Protein 7L27 (pdb70)

GO terms:
  GO:0030284 nuclear estrogen receptor activity (F, IDA)
  GO:0097190 apoptotic signaling pathway (P, IMP)
  GO:0099130 estrogen binding (F, IDA)
  GO:0005829 cytosol (C, IDA)
  GO:0004114 3',5'-cyclic-nucleotide phosphodiesterase activity (F, IDA)
  GO:0004115 3',5'-cyclic-AMP phosphodiesterase activity (F, IDA)
  GO:0004119 3',5'-cGMP-inhibited cyclic-nucleotide phosphodiesterase activity (F, IDA)
  GO:0060700 regulation of ribonuclease activity (P, IDA)
  GO:0047555 3',5'-cyclic-GMP phosphodiesterase activity (F, IDA)
  GO:0004114 3',5'-cyclic-nucleotide phosphodiesterase activity (F, EXP)
  GO:0004115 3',5'-cyclic-AMP phosphodiesterase activity (F, EXP)
  GO:0060700 regulation of ribonuclease activity (P, IMP)
  GO:0005515 protein binding (F, IPI)
  GO:0004119 3',5'-cGMP-inhibited cyclic-nucleotide phosphodiesterase activity (F, TAS)
  GO:0006629 lipid metabolic process (P, TAS)
  GO:0005829 cytosol (C, TAS)
  GO:0004115 3',5'-cyclic-AMP phosphodiesterase activity (F, TAS)
  GO:0007186 G protein-coupled receptor signaling pathway (P, TAS)
  GO:0071560 cellular response to transforming growth factor beta stimulus (P, IEP)
  GO:0071321 cellular response to cGMP (P, IDA)

B-factor: mean 39.21, std 15.01, range [15.71, 146.18]

Foldseek 3Di:
DQQFQDDPNADPQCVVLLVQLLDLQRVLVVVCVVCDPVVQQSQLNNLVSLCVQFVVCVVQVFDSRLSSSLLSSQQNQADPALALHQSLLSQLLSQLSNLQAFWFFQDQFAVQFTHGPPHDDPDRRTDGNSRLAGPLLSVLLNVLSNQLQGNPPLADLVLCCVVVPVQCVVVVSQLSRLVCSLVVSVCSCPVDPSNCRNVRQDPVSVVVSSVLSSLQSSLQPCVCQVVLLVVQLVQQPDDPHQDSVDPVSSSSLSNLSSNCSSVLLLLHAPVSNVSSLVSSQSSLLVVQVVCVVVVHHRDPQRHPVDHDSLVVVLCCLVPGNVSSVVSCVSSSSARFDPPVPTGGSRVVSNVVSNVVSVVVVVD/DAQFQDDPNADPPCVVLLVQLLDLQRVLVVVCVSCDPPVQCSQLNLLVSLCVQFVVCVVQVFDSRLSSSLLSRQQVQADPALALHQSLLSQLLSQLSNLQAFWFFPDDADPAAFTHGPPHNGTDGNSSLAHPLLSVLLNVLSNQLQGNPPLADLVLCCVVVPVQCVVVVSQLSRLVCSLVVSVCSCPVDPSNCRNVRQDPVSVVVSSVLSSLQSSLQPCVCQVVLLVVQLCQQPDVPHQDSVDPVSSSSLSNLSSNCSSVLLLLHAPVSNVSSLVSSQSSLLVVQVVCVVVVHHRPPQSHPVDHDSLVVLLCCLVPGNVSSCVSCVSSSSARFDVPVDTGGSRVVSNVVSNVVSVVVVVVVD/DQFQDDPNADPQCVVLLVQLLDLQRVLVVVCVSCDPPVQCLQLNNLVSLCVQFVVCVVQVFDSRLSSGLLSVQQNQADPALALHQSLLSQLLSQLSNLQAFWFAQDDQDADAFTHGPVDDDVDPRTDGNSSLYHPLLSVLLSVLSSQLQGNPPLADLVLCCVVVPPQCVVVVSQLSRLVCSLVVSVCSCPVDPSNCRNVRQDPVSVVVSSVLSSLQSSLQPCVCQVVLLVVQLCQCPPPDHQDSVDPVSSSSVSNLSSNCSSVLLLLHAPVSNVSSLVSNQSSLLVVQVVCVVVVHHRDPQRHPVDHDSLVVVLCCLVPGNVSSVVSCVSSSSARWDDPVVVDTGGSRVVSNVVSNVVSVVVVVVD/DAQFFPPVLEDPVCVVLLVQLLDLQRPLVVVCVVCDVPNLCLQLNLLVSLCVQFVVCVLQVFDSRLSSSLLSSQQVQADPALALHQSLLSQLLSQLSNLQAFWFFQDAADDCLPPSQFTHGPVNPDPDNRTDGNSSQAGPLLSVLLNVLSSQLQGNPPLADLVLCCVVVPPQCVVVVSQLSRLVCSLVVSVCSCPVDPSNCRNVRQDPVSVVVSSVLSSLQSSLQPCVCQVVLLVVQLVQCPVPVHQDSVDPVSSSSLSNLSSNCSSVLLLLHAPVSNVSSLVSSQSSLLVVQVVCVVVVHHRPPQRHPVDHDSLVVLLCCLVPGNVSSVVSCVSSSSARFDPPVPTGGSRVVSNVVSNVVSVVVVVVVD

Organism: Homo sapiens (NCBI:txid9606)

Radius of gyration: 49.19 Å; Cα contacts (8 Å, |Δi|>4): 2222; chains: 4; bounding box: 60×68×159 Å

Structure (mmCIF, N/CA/C/O backbone):
data_7L27
#
_entry.id   7L27
#
_cell.length_a   82.370
_cell.length_b   58.790
_cell.length_c   157.660
_cell.angle_alpha   90.000
_cell.angle_beta   90.690
_cell.angle_gamma   90.000
#
_symmetry.space_group_name_H-M   'P 1 21 1'
#
loop_
_entity.id
_entity.type
_entity.pdbx_description
1 polymer "cGMP-inhibited 3',5'-cyclic phosphodiesterase A"
2 non-polymer 'MANGANESE (II) ION'
3 non-polymer 'MAGNESIUM ION'
4 non-polymer 'ACETATE ION'
5 non-polymer 'CALCIUM ION'
6 water water
#
loop_
_atom_site.group_PDB
_atom_site.id
_atom_site.type_symbol
_atom_site.label_atom_id
_atom_site.label_alt_id
_atom_site.label_comp_id
_atom_site.label_asym_id
_atom_site.label_entity_id
_atom_site.label_seq_id
_atom_site.pdbx_PDB_ins_code
_atom_site.Cartn_x
_atom_site.Cartn_y
_atom_site.Cartn_z
_atom_site.occupancy
_atom_site.B_iso_or_equiv
_atom_site.auth_seq_id
_atom_site.auth_comp_id
_atom_site.auth_asym_id
_atom_site.auth_atom_id
_atom_site.pdbx_PDB_model_num
ATOM 1 N N . LYS A 1 2 ? -51.741 -5.987 32.890 1.00 71.34 669 LYS A N 1
ATOM 2 C CA . LYS A 1 2 ? -50.701 -6.638 32.031 1.00 71.48 669 LYS A CA 1
ATOM 3 C C . LYS A 1 2 ? -49.266 -6.397 32.498 1.00 62.37 669 LYS A C 1
ATOM 4 O O . LYS A 1 2 ? -48.522 -7.349 32.711 1.00 65.93 669 LYS A O 1
ATOM 10 N N . PRO A 1 3 ? -48.826 -5.134 32.712 1.00 55.29 670 PRO A N 1
ATOM 11 C CA . PRO A 1 3 ? -47.529 -4.893 33.351 1.00 51.65 670 PRO A CA 1
ATOM 12 C C . PRO A 1 3 ? -47.517 -5.343 34.833 1.00 45.48 670 PRO A C 1
ATOM 13 O O . PRO A 1 3 ? -48.503 -5.209 35.539 1.00 43.21 670 PRO A O 1
ATOM 17 N N . ILE A 1 4 ? -46.383 -5.883 35.278 1.00 43.07 671 ILE A N 1
ATOM 18 C CA . ILE A 1 4 ? -46.120 -6.087 36.688 1.00 42.44 671 ILE A CA 1
ATOM 19 C C . ILE A 1 4 ? -45.817 -4.702 37.231 1.00 41.95 671 ILE A C 1
ATOM 20 O O . ILE A 1 4 ? -44.936 -4.025 36.718 1.00 45.83 671 ILE A O 1
ATOM 25 N N . LEU A 1 5 ? -46.567 -4.275 38.248 1.00 42.11 672 LEU A N 1
ATOM 26 C CA . LEU A 1 5 ? -46.357 -2.998 38.915 1.00 44.01 672 LEU A CA 1
ATOM 27 C C . LEU A 1 5 ? -45.876 -3.253 40.338 1.00 42.69 672 LEU A C 1
ATOM 28 O O . LEU A 1 5 ? -46.216 -4.280 40.935 1.00 41.35 672 LEU A O 1
ATOM 33 N N . ALA A 1 6 ? -45.109 -2.299 40.874 1.00 40.34 673 ALA A N 1
ATOM 34 C CA . ALA A 1 6 ? -44.628 -2.335 42.246 1.00 40.64 673 ALA A CA 1
ATOM 35 C C . ALA A 1 6 ? -45.798 -2.340 43.221 1.00 45.27 673 ALA A C 1
ATOM 36 O O . ALA A 1 6 ? -46.726 -1.563 43.052 1.00 49.64 673 ALA A O 1
ATOM 38 N N . PRO A 1 7 ? -45.805 -3.214 44.255 1.00 49.15 674 PRO A N 1
ATOM 39 C CA . PRO A 1 7 ? -46.887 -3.224 45.240 1.00 55.58 674 PRO A CA 1
ATOM 40 C C . PRO A 1 7 ? -47.008 -1.994 46.119 1.00 64.11 674 PRO A C 1
ATOM 41 O O . PRO A 1 7 ? -45.999 -1.251 46.234 1.00 59.14 674 PRO A O 1
ATOM 45 N N . GLU A 1 8 ? -48.254 -1.812 46.622 1.00 71.39 675 GLU A N 1
ATOM 46 C CA . GLU A 1 8 ? -48.765 -1.102 47.843 1.00 78.66 675 GLU A CA 1
ATOM 47 C C . GLU A 1 8 ? -48.165 0.283 48.120 1.00 75.76 675 GLU A C 1
ATOM 48 O O . GLU A 1 8 ? -48.081 1.089 47.192 1.00 81.38 675 GLU A O 1
ATOM 54 N N . PRO A 1 9 ? -47.786 0.649 49.378 1.00 65.02 676 PRO A N 1
ATOM 55 C CA . PRO A 1 9 ? -46.750 1.667 49.570 1.00 60.51 676 PRO A CA 1
ATOM 56 C C . PRO A 1 9 ? -45.465 1.115 48.952 1.00 52.04 676 PRO A C 1
ATOM 57 O O . PRO A 1 9 ? -45.103 -0.038 49.219 1.00 52.10 676 PRO A O 1
ATOM 61 N N . LEU A 1 10 ? -44.813 1.929 48.122 1.00 49.35 677 LEU A N 1
ATOM 62 C CA . LEU A 1 10 ? -43.648 1.510 47.362 1.00 44.25 677 LEU A CA 1
ATOM 63 C C . LEU A 1 10 ? -42.518 1.008 48.270 1.00 43.68 677 LEU A C 1
ATOM 64 O O . LEU A 1 10 ? -41.876 -0.005 47.964 1.00 41.93 677 LEU A O 1
ATOM 69 N N . VAL A 1 11 ? -42.297 1.724 49.385 1.00 43.97 678 VAL A N 1
ATOM 70 C CA . VAL A 1 11 ? -41.242 1.388 50.327 1.00 43.87 678 VAL A CA 1
ATOM 71 C C . VAL A 1 11 ? -41.847 0.677 51.535 1.00 46.51 678 VAL A C 1
ATOM 72 O O . VAL A 1 11 ? -42.718 1.226 52.185 1.00 46.33 678 VAL A O 1
ATOM 76 N N . MET A 1 12 ? -41.382 -0.537 51.839 1.00 45.81 679 MET A N 1
ATOM 77 C CA . MET A 1 12 ? -41.820 -1.259 53.047 1.00 50.22 679 MET A CA 1
ATOM 78 C C . MET A 1 12 ? -41.206 -0.617 54.311 1.00 50.32 679 MET A C 1
ATOM 79 O O . MET A 1 12 ? -40.015 -0.483 54.412 1.00 48.73 679 MET A O 1
ATOM 84 N N . ASP A 1 13 ? -42.043 -0.192 55.257 1.00 58.11 680 ASP A N 1
ATOM 85 C CA . ASP A 1 13 ? -41.570 0.596 56.410 1.00 62.72 680 ASP A CA 1
ATOM 86 C C . ASP A 1 13 ? -41.031 -0.249 57.573 1.00 64.60 680 ASP A C 1
ATOM 87 O O . ASP A 1 13 ? -40.395 0.276 58.474 1.00 61.59 680 ASP A O 1
ATOM 92 N N . ASN A 1 14 ? -41.301 -1.557 57.540 1.00 62.24 681 ASN A N 1
ATOM 93 C CA . ASN A 1 14 ? -40.991 -2.468 58.650 1.00 64.29 681 ASN A CA 1
ATOM 94 C C . ASN A 1 14 ? -39.567 -3.067 58.592 1.00 63.59 681 ASN A C 1
ATOM 95 O O . ASN A 1 14 ? -39.230 -3.947 59.378 1.00 62.53 681 ASN A O 1
ATOM 100 N N . LEU A 1 15 ? -38.763 -2.626 57.616 1.00 58.78 682 LEU A N 1
ATOM 101 C CA . LEU A 1 15 ? -37.460 -3.225 57.365 1.00 53.62 682 LEU A CA 1
ATOM 102 C C . LEU A 1 15 ? -36.288 -2.361 57.857 1.00 52.18 682 LEU A C 1
ATOM 103 O O . LEU A 1 15 ? -35.127 -2.688 57.602 1.00 48.67 682 LEU A O 1
ATOM 108 N N . ASP A 1 16 ? -36.593 -1.264 58.561 1.00 51.92 683 ASP A N 1
ATOM 109 C CA . ASP A 1 16 ? -35.592 -0.213 58.843 1.00 54.34 683 ASP A CA 1
ATOM 110 C C . ASP A 1 16 ? -34.343 -0.695 59.614 1.00 51.46 683 ASP A C 1
ATOM 111 O O . ASP A 1 16 ? -33.219 -0.295 59.287 1.00 52.47 683 ASP A O 1
ATOM 116 N N . SER A 1 17 ? -34.545 -1.548 60.623 1.00 49.54 684 SER A N 1
ATOM 117 C CA . SER A 1 17 ? -33.439 -2.005 61.468 1.00 50.15 684 SER A CA 1
ATOM 118 C C . SER A 1 17 ? -32.498 -2.939 60.735 1.00 48.26 684 SER A C 1
ATOM 119 O O . SER A 1 17 ? -31.303 -2.924 61.012 1.00 47.48 684 SER A O 1
ATOM 122 N N . ILE A 1 18 ? -33.030 -3.739 59.796 1.00 46.30 685 ILE A N 1
ATOM 123 C CA . ILE A 1 18 ? -32.187 -4.612 59.002 1.00 44.66 685 ILE A CA 1
ATOM 124 C C . ILE A 1 18 ? -31.517 -3.803 57.877 1.00 43.20 685 ILE A C 1
ATOM 125 O O . ILE A 1 18 ? -30.336 -4.017 57.582 1.00 37.99 685 ILE A O 1
ATOM 130 N N . MET A 1 19 ? -32.268 -2.878 57.248 1.00 42.20 686 MET A N 1
ATOM 131 C CA . MET A 1 19 ? -31.713 -2.065 56.164 1.00 40.36 686 MET A CA 1
ATOM 132 C C . MET A 1 19 ? -30.575 -1.151 56.609 1.00 43.31 686 MET A C 1
ATOM 133 O O . MET A 1 19 ? -29.657 -0.899 55.823 1.00 45.76 686 MET A O 1
ATOM 138 N N . GLU A 1 20 ? -30.606 -0.702 57.874 1.00 45.71 687 GLU A N 1
ATOM 139 C CA . GLU A 1 20 ? -29.527 0.138 58.379 1.00 51.25 687 GLU A CA 1
ATOM 140 C C . GLU A 1 20 ? -28.158 -0.569 58.333 1.00 50.79 687 GLU A C 1
ATOM 141 O O . GLU A 1 20 ? -27.107 0.079 58.358 1.00 59.89 687 GLU A O 1
ATOM 147 N N . GLN A 1 21 ? -28.197 -1.907 58.323 1.00 46.19 688 GLN A N 1
ATOM 148 C CA . GLN A 1 21 ? -27.005 -2.745 58.345 1.00 44.72 688 GLN A CA 1
ATOM 149 C C . GLN A 1 21 ? -26.428 -3.052 56.976 1.00 44.92 688 GLN A C 1
ATOM 150 O O . GLN A 1 21 ? -25.460 -3.828 56.856 1.00 42.84 688 GLN A O 1
ATOM 156 N N . LEU A 1 22 ? -26.988 -2.417 55.934 1.00 41.88 689 LEU A N 1
ATOM 157 C CA . LEU A 1 22 ? -26.440 -2.539 54.594 1.00 39.95 689 LEU A CA 1
ATOM 158 C C . LEU A 1 22 ? -24.954 -2.129 54.531 1.00 39.33 689 LEU A C 1
ATOM 159 O O . LEU A 1 22 ? -24.209 -2.684 53.742 1.00 37.32 689 LEU A O 1
ATOM 164 N N . ASN A 1 23 ? -24.517 -1.205 55.408 1.00 43.02 690 ASN A N 1
ATOM 165 C CA . ASN A 1 23 ? -23.132 -0.759 55.331 1.00 47.14 690 ASN A CA 1
ATOM 166 C C . ASN A 1 23 ? -22.100 -1.693 55.990 1.00 44.83 690 ASN A C 1
ATOM 167 O O . ASN A 1 23 ? -21.062 -1.222 56.402 1.00 54.28 690 ASN A O 1
ATOM 172 N N . THR A 1 24 ? -22.428 -2.996 56.120 1.00 39.08 691 THR A N 1
ATOM 173 C CA . THR A 1 24 ? -21.489 -3.971 56.606 1.00 39.10 691 THR A CA 1
ATOM 174 C C . THR A 1 24 ? -21.272 -5.002 55.499 1.00 34.46 691 THR A C 1
AT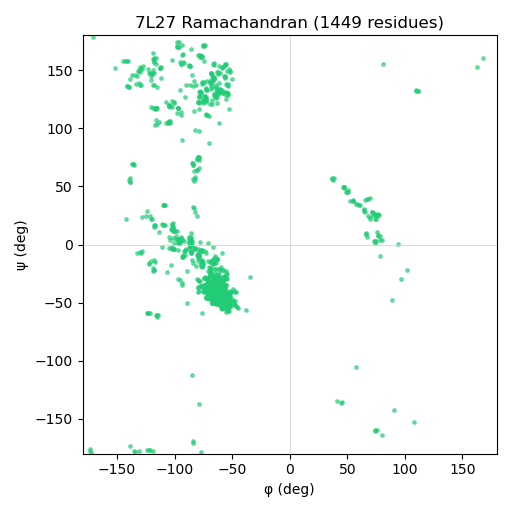OM 175 O O . THR A 1 24 ? -22.173 -5.218 54.680 1.00 32.93 691 THR A O 1
ATOM 179 N N . TRP A 1 25 ? -20.075 -5.591 55.455 1.00 32.99 692 TRP A N 1
ATOM 180 C CA . TRP A 1 25 ? -19.763 -6.577 54.418 1.00 31.12 692 TRP A CA 1
ATOM 181 C C . TRP A 1 25 ? -20.622 -7.825 54.584 1.00 30.40 692 TRP A C 1
ATOM 182 O O . TRP A 1 25 ? -21.263 -8.288 53.630 1.00 30.71 692 TRP A O 1
ATOM 193 N N . ASN A 1 26 ? -20.654 -8.360 55.811 1.00 30.81 693 ASN A N 1
ATOM 194 C CA . ASN A 1 26 ? -21.498 -9.508 56.123 1.00 31.71 693 ASN A CA 1
ATOM 195 C C . ASN A 1 26 ? -22.944 -9.122 56.419 1.00 32.29 693 ASN A C 1
ATOM 196 O O . ASN A 1 26 ? -23.491 -9.452 57.464 1.00 33.07 693 ASN A O 1
ATOM 201 N N . PHE A 1 27 ? -23.571 -8.435 55.458 1.00 32.84 694 PHE A N 1
ATOM 202 C CA . PHE A 1 27 ? -24.958 -8.040 55.606 1.00 33.85 694 PHE A CA 1
ATOM 203 C C . PHE A 1 27 ? -25.791 -9.301 55.819 1.00 33.89 694 PHE A C 1
ATOM 204 O O . PHE A 1 27 ? -25.631 -10.262 55.072 1.00 33.29 694 PHE A O 1
ATOM 212 N N . PRO A 1 28 ? -26.677 -9.356 56.839 1.00 36.50 695 PRO A N 1
ATOM 213 C CA . PRO A 1 28 ? -27.477 -10.554 57.094 1.00 39.08 695 PRO A CA 1
ATOM 214 C C . PRO A 1 28 ? -28.665 -10.672 56.146 1.00 36.34 695 PRO A C 1
ATOM 215 O O . PRO A 1 28 ? -29.857 -10.466 56.484 1.00 35.89 695 PRO A O 1
ATOM 219 N N . ILE A 1 29 ? -28.328 -11.042 54.912 1.00 34.00 696 ILE A N 1
ATOM 220 C CA . ILE A 1 29 ? -29.297 -11.093 53.853 1.00 35.58 696 ILE A CA 1
ATOM 221 C C . ILE A 1 29 ? -30.403 -12.120 54.090 1.00 35.80 696 ILE A C 1
ATOM 222 O O . ILE A 1 29 ? -31.542 -11.900 53.706 1.00 36.95 696 ILE A O 1
ATOM 227 N N . PHE A 1 30 ? -30.067 -13.240 54.736 1.00 36.77 697 PHE A N 1
ATOM 228 C CA . PHE A 1 30 ? -31.061 -14.279 55.008 1.00 38.85 697 PHE A CA 1
ATOM 229 C C . PHE A 1 30 ? -32.041 -13.913 56.103 1.00 42.17 697 PHE A C 1
ATOM 230 O O . PHE A 1 30 ? -33.178 -14.390 56.075 1.00 42.64 697 PHE A O 1
ATOM 238 N N . ASP A 1 31 ? -31.613 -13.057 57.038 1.00 43.47 698 ASP A N 1
ATOM 239 C CA . ASP A 1 31 ? -32.523 -12.418 57.997 1.00 45.58 698 ASP A CA 1
ATOM 240 C C . ASP A 1 31 ? -33.512 -11.496 57.249 1.00 44.49 698 ASP A C 1
ATOM 241 O O . ASP A 1 31 ? -34.699 -11.479 57.572 1.00 45.05 698 ASP A O 1
ATOM 246 N N . LEU A 1 32 ? -33.009 -10.742 56.258 1.00 40.12 699 LEU A N 1
ATOM 247 C CA . LEU A 1 32 ? -33.872 -9.894 55.445 1.00 40.64 699 LEU A CA 1
ATOM 248 C C . LEU A 1 32 ? -34.912 -10.723 54.698 1.00 41.40 699 LEU A C 1
ATOM 249 O O . LEU A 1 32 ? -36.102 -10.366 54.661 1.00 43.89 699 LEU A O 1
ATOM 254 N N . VAL A 1 33 ? -34.472 -11.859 54.142 1.00 40.43 700 VAL A N 1
ATOM 255 C CA . VAL A 1 33 ? -35.375 -12.808 53.476 1.00 40.96 700 VAL A CA 1
ATOM 256 C C . VAL A 1 33 ? -36.504 -13.259 54.414 1.00 44.30 700 VAL A C 1
ATOM 257 O O . VAL A 1 33 ? -37.677 -13.234 54.050 1.00 45.68 700 VAL A O 1
ATOM 261 N N . GLU A 1 34 ? -36.141 -13.640 55.639 1.00 47.25 701 GLU A N 1
ATOM 262 C CA . GLU A 1 34 ? -37.133 -14.121 56.602 1.00 53.49 701 GLU A CA 1
ATOM 263 C C . GLU A 1 34 ? -38.077 -13.011 57.044 1.00 53.72 701 GLU A C 1
ATOM 264 O O . GLU A 1 34 ? -39.248 -13.256 57.284 1.00 58.15 701 GLU A O 1
ATOM 270 N N . ASN A 1 35 ? -37.551 -11.791 57.142 1.00 51.40 702 ASN A N 1
ATOM 271 C CA . ASN A 1 35 ? -38.308 -10.616 57.571 1.00 55.26 702 ASN A CA 1
ATOM 272 C C . ASN A 1 35 ? -39.318 -10.183 56.510 1.00 54.66 702 ASN A C 1
ATOM 273 O O . ASN A 1 35 ? -40.429 -9.812 56.833 1.00 53.00 702 ASN A O 1
ATOM 278 N N . ILE A 1 36 ? -38.922 -10.235 55.231 1.00 52.10 703 ILE A N 1
ATOM 279 C CA . ILE A 1 36 ? -39.807 -9.905 54.112 1.00 55.62 703 ILE A CA 1
ATOM 280 C C . ILE A 1 36 ? -40.781 -11.055 53.802 1.00 59.26 703 ILE A C 1
ATOM 281 O O . ILE A 1 36 ? -41.923 -10.829 53.395 1.00 60.40 703 ILE A O 1
ATOM 286 N N . GLY A 1 37 ? -40.297 -12.293 53.965 1.00 64.22 704 GLY A N 1
ATOM 287 C CA . GLY A 1 37 ? -40.993 -13.513 53.573 1.00 66.97 704 GLY A CA 1
ATOM 288 C C . GLY A 1 37 ? -40.311 -14.154 52.367 1.00 70.65 704 GLY A C 1
ATOM 289 O O . GLY A 1 37 ? -40.007 -13.477 51.382 1.00 67.39 704 GLY A O 1
ATOM 290 N N . ARG A 1 38 ? -40.073 -15.473 52.441 1.00 76.19 705 ARG A N 1
ATOM 291 C CA . ARG A 1 38 ? -39.502 -16.233 51.328 1.00 79.76 705 ARG A CA 1
ATOM 292 C C . ARG A 1 38 ? -40.527 -16.264 50.178 1.00 82.21 705 ARG A C 1
ATOM 293 O O . ARG A 1 38 ? -41.689 -16.663 50.355 1.00 88.27 705 ARG A O 1
ATOM 301 N N . LYS A 1 39 ? -40.083 -15.803 49.008 1.00 74.29 706 LYS A N 1
ATOM 302 C CA . LYS A 1 39 ? -40.908 -15.715 47.803 1.00 74.26 706 LYS A CA 1
ATOM 303 C C . LYS A 1 39 ? -41.981 -14.635 47.911 1.00 68.06 706 LYS A C 1
ATOM 304 O O . LYS A 1 39 ? -42.954 -14.645 47.164 1.00 72.30 706 LYS A O 1
ATOM 310 N N . CYS A 1 40 ? -41.767 -13.658 48.799 1.00 63.27 707 CYS A N 1
ATOM 311 C CA . CYS A 1 40 ? -42.526 -12.410 48.774 1.00 64.24 707 CYS A CA 1
ATOM 312 C C . CYS A 1 40 ? -42.303 -11.692 47.429 1.00 53.34 707 CYS A C 1
ATOM 313 O O . CYS A 1 40 ? -43.173 -10.999 46.932 1.00 49.98 707 CYS A O 1
ATOM 316 N N . GLY A 1 41 ? -41.111 -11.882 46.862 1.00 46.44 708 GLY A N 1
ATOM 317 C CA . GLY A 1 41 ? -40.702 -11.242 45.645 1.00 40.98 708 GLY A CA 1
ATOM 318 C C . GLY A 1 41 ? -40.492 -9.748 45.721 1.00 38.63 708 GLY A C 1
ATOM 319 O O . GLY A 1 41 ? -40.857 -9.046 44.795 1.00 39.91 708 GLY A O 1
ATOM 320 N N . ARG A 1 42 ? -39.915 -9.259 46.818 1.00 39.71 709 ARG A N 1
ATOM 321 C CA . ARG A 1 42 ? -39.691 -7.806 47.012 1.00 37.57 709 ARG A CA 1
ATOM 322 C C . ARG A 1 42 ? -38.276 -7.399 47.434 1.00 35.88 709 ARG A C 1
ATOM 323 O O . ARG A 1 42 ? -37.955 -6.210 47.484 1.00 36.59 709 ARG A O 1
ATOM 331 N N . ILE A 1 43 ? -37.423 -8.391 47.710 1.00 35.02 710 ILE A N 1
ATOM 332 C CA . ILE A 1 43 ? -36.128 -8.116 48.329 1.00 34.59 710 ILE A CA 1
ATOM 333 C C . ILE A 1 43 ? -35.229 -7.243 47.461 1.00 32.00 710 ILE A C 1
ATOM 334 O O . ILE A 1 43 ? -34.591 -6.312 47.955 1.00 32.14 710 ILE A O 1
ATOM 339 N N . LEU A 1 44 ? -35.202 -7.527 46.147 1.00 30.21 711 LEU A N 1
ATOM 340 C CA . LEU A 1 44 ? -34.317 -6.809 45.234 1.00 28.34 711 LEU A CA 1
ATOM 341 C C . LEU A 1 44 ? -34.747 -5.351 45.067 1.00 29.19 711 LEU A C 1
ATOM 342 O O . LEU A 1 44 ? -33.905 -4.432 45.114 1.00 29.05 711 LEU A O 1
ATOM 347 N N . SER A 1 45 ? -36.055 -5.124 44.897 1.00 30.26 712 SER A N 1
ATOM 348 C CA . SER A 1 45 ? -36.553 -3.780 44.726 1.00 32.02 712 SER A CA 1
ATOM 349 C C . SER A 1 45 ? -36.379 -2.944 46.012 1.00 32.92 712 SER A C 1
ATOM 350 O O . SER A 1 45 ? -36.042 -1.753 45.955 1.00 32.19 712 SER A O 1
ATOM 353 N N . GLN A 1 46 ? -36.599 -3.568 47.177 1.00 31.32 713 GLN A N 1
ATOM 354 C CA . GLN A 1 46 ? -36.470 -2.848 48.437 1.00 33.40 713 GLN A CA 1
ATOM 355 C C . GLN A 1 46 ? -35.016 -2.435 48.729 1.00 31.49 713 GLN A C 1
ATOM 356 O O . GLN A 1 46 ? -34.752 -1.313 49.161 1.00 34.67 713 GLN A O 1
ATOM 362 N N . VAL A 1 47 ? -34.071 -3.350 48.505 1.00 29.43 714 VAL A N 1
ATOM 363 C CA . VAL A 1 47 ? -32.671 -3.044 48.671 1.00 30.93 714 VAL A CA 1
ATOM 364 C C . VAL A 1 47 ? -32.196 -2.010 47.649 1.00 30.59 714 VAL A C 1
ATOM 365 O O . VAL A 1 47 ? -31.495 -1.060 47.997 1.00 30.80 714 VAL A O 1
ATOM 369 N N . SER A 1 48 ? -32.606 -2.188 46.387 1.00 29.84 715 SER A N 1
ATOM 370 C CA . SER A 1 48 ? -32.228 -1.260 45.317 1.00 29.70 715 SER A CA 1
ATOM 371 C C . SER A 1 48 ? -32.645 0.171 45.649 1.00 31.82 715 SER A C 1
ATOM 372 O O . SER A 1 48 ? -31.875 1.118 45.478 1.00 32.19 715 SER A O 1
ATOM 375 N N . TYR A 1 49 ? -33.868 0.337 46.154 1.00 32.82 716 TYR A N 1
ATOM 376 C CA . TYR A 1 49 ? -34.333 1.648 46.606 1.00 35.53 716 TYR A CA 1
ATOM 377 C C . TYR A 1 49 ? -33.404 2.266 47.653 1.00 36.83 716 TYR A C 1
ATOM 378 O O . TYR A 1 49 ? -33.007 3.430 47.544 1.00 35.51 716 TYR A O 1
ATOM 387 N N . ARG A 1 50 ? -33.064 1.489 48.681 1.00 36.24 717 ARG A N 1
ATOM 388 C CA . ARG A 1 50 ? -32.244 2.020 49.773 1.00 37.88 717 ARG A CA 1
ATOM 389 C C . ARG A 1 50 ? -30.853 2.429 49.291 1.00 35.89 717 ARG A C 1
ATOM 390 O O . ARG A 1 50 ? -30.313 3.445 49.744 1.00 35.34 717 ARG A O 1
ATOM 398 N N . LEU A 1 51 ? -30.262 1.631 48.391 1.00 33.71 718 LEU A N 1
ATOM 399 C CA . LEU A 1 51 ? -28.924 1.916 47.906 1.00 33.43 718 LEU A CA 1
ATOM 400 C C . LEU A 1 51 ? -28.903 3.114 46.972 1.00 33.61 718 LEU A C 1
ATOM 401 O O . LEU A 1 51 ? -27.987 3.931 47.044 1.00 35.56 718 LEU A O 1
ATOM 406 N N . PHE A 1 52 ? -29.911 3.236 46.101 1.00 34.43 719 PHE A N 1
ATOM 407 C CA . PHE A 1 52 ? -30.022 4.399 45.226 1.00 34.92 719 PHE A CA 1
ATOM 408 C C . PHE A 1 52 ? -30.250 5.682 46.047 1.00 38.03 719 PHE A C 1
ATOM 409 O O . PHE A 1 52 ? -29.683 6.723 45.742 1.00 41.46 719 PHE A O 1
ATOM 417 N N . GLU A 1 53 ? -31.080 5.587 47.084 1.00 40.54 720 GLU A N 1
ATOM 418 C CA . GLU A 1 53 ? -31.301 6.711 47.982 1.00 43.85 720 GLU A CA 1
ATOM 419 C C . GLU A 1 53 ? -29.997 7.074 48.729 1.00 43.43 720 GLU A C 1
ATOM 420 O O . GLU A 1 53 ? -29.643 8.244 48.828 1.00 42.74 720 GLU A O 1
ATOM 426 N N . ASP A 1 54 ? -29.288 6.057 49.229 1.00 39.53 721 ASP A N 1
ATOM 427 C CA . ASP A 1 54 ? -28.029 6.263 49.929 1.00 42.56 721 ASP A CA 1
ATOM 428 C C . ASP A 1 54 ? -27.014 7.051 49.084 1.00 41.87 721 ASP A C 1
ATOM 429 O O . ASP A 1 54 ? -26.207 7.818 49.623 1.00 42.56 721 ASP A O 1
ATOM 434 N N . MET A 1 55 ? -27.033 6.816 47.769 1.00 41.26 722 MET A N 1
ATOM 435 C CA . MET A 1 55 ? -26.098 7.458 46.844 1.00 39.72 722 MET A CA 1
ATOM 436 C C . MET A 1 55 ? -26.620 8.763 46.253 1.00 39.80 722 MET A C 1
ATOM 437 O O . MET A 1 55 ? -25.895 9.432 45.524 1.00 40.89 722 MET A O 1
ATOM 442 N N . GLY A 1 56 ? -27.878 9.107 46.534 1.00 38.74 723 GLY A N 1
ATOM 443 C CA . GLY A 1 56 ? -28.516 10.278 45.954 1.00 41.00 723 GLY A CA 1
ATOM 444 C C . GLY A 1 56 ? -28.676 10.151 44.423 1.00 39.34 723 GLY A C 1
ATOM 445 O O . GLY A 1 56 ? -28.690 11.155 43.693 1.00 39.91 723 GLY A O 1
ATOM 446 N N . LEU A 1 57 ? -28.803 8.913 43.936 1.00 37.14 724 LEU A N 1
ATOM 447 C CA . LEU A 1 57 ? -28.938 8.670 42.506 1.00 37.71 724 LEU A CA 1
ATOM 448 C C . LEU A 1 57 ? -30.307 9.116 41.945 1.00 39.69 724 LEU A C 1
ATOM 449 O O . LEU A 1 57 ? -30.404 9.523 40.769 1.00 40.03 724 LEU A O 1
ATOM 454 N N . PHE A 1 58 ? -31.352 9.090 42.784 1.00 40.39 725 PHE A N 1
ATOM 455 C CA . PHE A 1 58 ? -32.667 9.546 42.331 1.00 41.83 725 PHE A CA 1
ATOM 456 C C . PHE A 1 58 ? -32.619 11.040 41.936 1.00 45.48 725 PHE A C 1
ATOM 457 O O . PHE A 1 58 ? -33.134 11.424 40.876 1.00 45.25 725 PHE A O 1
ATOM 465 N N . GLU A 1 59 ? -31.957 11.855 42.772 1.00 47.68 726 GLU A N 1
ATOM 466 C CA . GLU A 1 59 ? -31.783 13.274 42.499 1.00 51.13 726 GLU A CA 1
ATOM 467 C C . GLU A 1 59 ? -30.815 13.497 41.329 1.00 48.87 726 GLU A C 1
ATOM 468 O O . GLU A 1 59 ? -31.104 14.271 40.432 1.00 49.56 726 GLU A O 1
ATOM 474 N N . ALA A 1 60 ? -29.675 12.794 41.346 1.00 48.27 727 ALA A N 1
ATOM 475 C CA . ALA A 1 60 ? -28.646 12.939 40.315 1.00 48.05 727 ALA A CA 1
ATOM 476 C C . ALA A 1 60 ? -29.183 12.783 38.884 1.00 47.49 727 ALA A C 1
ATOM 477 O O . ALA A 1 60 ? -28.794 13.529 37.999 1.00 48.62 727 ALA A O 1
ATOM 479 N N . PHE A 1 61 ? -30.088 11.822 38.674 1.00 44.52 728 PHE A N 1
ATOM 480 C CA . PHE A 1 61 ? -30.626 11.542 37.335 1.00 43.92 728 PHE A CA 1
ATOM 481 C C . PHE A 1 61 ? -32.126 11.780 37.214 1.00 44.39 728 PHE A C 1
ATOM 482 O O . PHE A 1 61 ? -32.746 11.342 36.260 1.00 42.66 728 PHE A O 1
ATOM 490 N N . LYS A 1 62 ? -32.692 12.505 38.189 1.00 45.62 729 LYS A N 1
ATOM 491 C CA . LYS A 1 62 ? -34.111 12.846 38.206 1.00 48.23 729 LYS A CA 1
ATOM 492 C C . LYS A 1 62 ? -34.956 11.610 37.909 1.00 46.67 729 LYS A C 1
ATOM 493 O O . LYS A 1 62 ? -35.847 11.629 37.050 1.00 45.45 729 LYS A O 1
ATOM 499 N N . ILE A 1 63 ? -34.650 10.522 38.621 1.00 42.03 730 ILE A N 1
ATOM 500 C CA . ILE A 1 63 ? -35.282 9.234 38.417 1.00 42.00 730 ILE A CA 1
ATOM 501 C C . ILE A 1 63 ? -36.654 9.252 39.088 1.00 42.31 730 ILE A C 1
ATOM 502 O O . ILE A 1 63 ? -36.742 9.480 40.294 1.00 43.60 730 ILE A O 1
ATOM 507 N N . PRO A 1 64 ? -37.757 8.989 38.349 1.00 41.83 731 PRO A N 1
ATOM 508 C CA . PRO A 1 64 ? -39.076 8.873 38.968 1.00 43.08 731 PRO A CA 1
ATOM 509 C C . PRO A 1 64 ? -39.161 7.554 39.738 1.00 42.92 731 PRO A C 1
ATOM 510 O O . PRO A 1 64 ? -38.880 6.468 39.188 1.00 40.33 731 PRO A O 1
ATOM 514 N N . ILE A 1 65 ? -39.526 7.638 41.017 1.00 41.95 732 ILE A N 1
ATOM 515 C CA . ILE A 1 65 ? -39.380 6.497 41.914 1.00 43.64 732 ILE A CA 1
ATOM 516 C C . ILE A 1 65 ? -40.392 5.405 41.600 1.00 40.84 732 ILE A C 1
ATOM 517 O O . ILE A 1 65 ? -40.084 4.219 41.724 1.00 37.77 732 ILE A O 1
ATOM 522 N N . ARG A 1 66 ? -41.594 5.799 41.184 1.00 41.39 733 ARG A N 1
ATOM 523 C CA . ARG A 1 66 ? -42.620 4.822 40.821 1.00 43.15 733 ARG A CA 1
ATOM 524 C C . ARG A 1 66 ? -42.127 3.892 39.702 1.00 38.92 733 ARG A C 1
ATOM 525 O O . ARG A 1 66 ? -42.216 2.670 39.827 1.00 37.41 733 ARG A O 1
ATOM 533 N N . GLU A 1 67 ? -41.602 4.480 38.623 1.00 38.17 734 GLU A N 1
ATOM 534 C CA . GLU A 1 67 ? -41.133 3.711 37.470 1.00 36.61 734 GLU A CA 1
ATOM 535 C C . GLU A 1 67 ? -39.915 2.845 37.839 1.00 34.38 734 GLU A C 1
ATOM 536 O O . GLU A 1 67 ? -39.803 1.694 37.438 1.00 31.59 734 GLU A O 1
ATOM 542 N N . PHE A 1 68 ? -39.026 3.392 38.667 1.00 32.77 735 PHE A N 1
ATOM 543 C CA . PHE A 1 68 ? -37.904 2.642 39.209 1.00 32.00 735 PHE A CA 1
ATOM 544 C C . PHE A 1 68 ? -38.404 1.392 39.951 1.00 31.43 735 PHE A C 1
ATOM 545 O O . PHE A 1 68 ? -37.959 0.269 39.668 1.00 30.01 735 PHE A O 1
ATOM 553 N N . MET A 1 69 ? -39.348 1.583 40.889 1.00 32.31 736 MET A N 1
ATOM 554 C CA . MET A 1 69 ? -39.875 0.452 41.657 1.00 32.51 736 MET A CA 1
ATOM 555 C C . MET A 1 69 ? -40.632 -0.550 40.773 1.00 32.68 736 MET A C 1
ATOM 556 O O . MET A 1 69 ? -40.505 -1.760 40.929 1.00 32.50 736 MET A O 1
ATOM 561 N N . ASN A 1 70 ? -41.399 -0.033 39.808 1.00 31.82 737 ASN A N 1
ATOM 562 C CA . ASN A 1 70 ? -42.086 -0.896 38.866 1.00 32.27 737 ASN A CA 1
ATOM 563 C C . ASN A 1 70 ? -41.077 -1.805 38.152 1.00 29.67 737 ASN A C 1
ATOM 564 O O . ASN A 1 70 ? -41.253 -3.025 38.097 1.00 29.97 737 ASN A O 1
ATOM 569 N N . TYR A 1 71 ? -40.019 -1.204 37.601 1.00 28.66 738 TYR A N 1
ATOM 570 C CA . TYR A 1 71 ? -39.050 -1.982 36.844 1.00 28.66 738 TYR A CA 1
ATOM 571 C C . TYR A 1 71 ? -38.357 -3.015 37.720 1.00 27.13 738 TYR A C 1
ATOM 572 O O . TYR A 1 71 ? -38.258 -4.201 37.348 1.00 25.88 738 TYR A O 1
ATOM 581 N N . PHE A 1 72 ? -37.860 -2.585 38.892 1.00 28.51 739 PHE A N 1
ATOM 582 C CA . PHE A 1 72 ? -37.111 -3.501 39.729 1.00 29.26 739 PHE A CA 1
ATOM 583 C C . PHE A 1 72 ? -38.000 -4.626 40.280 1.00 28.88 739 PHE A C 1
ATOM 584 O O . PHE A 1 72 ? -37.514 -5.729 40.497 1.00 27.40 739 PHE A O 1
ATOM 592 N N . HIS A 1 73 ? -39.296 -4.359 40.466 1.00 30.16 740 HIS A N 1
ATOM 593 C CA . HIS A 1 73 ? -40.213 -5.414 40.875 1.00 31.36 740 HIS A CA 1
ATOM 594 C C . HIS A 1 73 ? -40.474 -6.410 39.745 1.00 31.82 740 HIS A C 1
ATOM 595 O O . HIS A 1 73 ? -40.398 -7.629 39.946 1.00 29.66 740 HIS A O 1
ATOM 602 N N . ALA A 1 74 ? -40.714 -5.893 38.535 1.00 29.40 741 ALA A N 1
ATOM 603 C CA . ALA A 1 74 ? -40.825 -6.766 37.362 1.00 29.15 741 ALA A CA 1
ATOM 604 C C . ALA A 1 74 ? -39.579 -7.650 37.202 1.00 28.45 741 ALA A C 1
ATOM 605 O O . ALA A 1 74 ? -39.683 -8.840 36.873 1.00 30.09 741 ALA A O 1
ATOM 607 N N . LEU A 1 75 ? -38.402 -7.038 37.400 1.00 27.70 742 LEU A N 1
ATOM 608 C CA . LEU A 1 75 ? -37.127 -7.697 37.267 1.00 26.43 742 LEU A CA 1
ATOM 609 C C . LEU A 1 75 ? -37.022 -8.812 38.301 1.00 28.74 742 LEU A C 1
ATOM 610 O O . LEU A 1 75 ? -36.722 -9.948 37.975 1.00 28.77 742 LEU A O 1
ATOM 615 N N . GLU A 1 76 ? -37.293 -8.490 39.565 1.00 27.57 743 GLU A N 1
ATOM 616 C CA . GLU A 1 76 ? -37.162 -9.502 40.605 1.00 27.73 743 GLU A CA 1
ATOM 617 C C . GLU A 1 76 ? -38.127 -10.667 40.449 1.00 29.90 743 GLU A C 1
ATOM 618 O O . GLU A 1 76 ? -37.780 -11.800 40.757 1.00 30.20 743 GLU A O 1
ATOM 624 N N . ILE A 1 77 ? -39.320 -10.388 39.934 1.00 30.68 744 ILE A N 1
ATOM 625 C CA . ILE A 1 77 ? -40.347 -11.413 39.671 1.00 33.05 744 ILE A CA 1
ATOM 626 C C . ILE A 1 77 ? -39.894 -12.397 38.600 1.00 31.74 744 ILE A C 1
ATOM 627 O O . ILE A 1 77 ? -40.249 -13.560 38.633 1.00 32.05 744 ILE A O 1
ATOM 632 N N . GLY A 1 78 ? -39.080 -11.920 37.656 1.00 30.13 745 GLY A N 1
ATOM 633 C CA . GLY A 1 78 ? -38.542 -12.745 36.595 1.00 32.07 745 GLY A CA 1
ATOM 634 C C . GLY A 1 78 ? -37.310 -13.566 36.933 1.00 29.87 745 GLY A C 1
ATOM 635 O O . GLY A 1 78 ? -36.817 -14.322 36.098 1.00 26.98 745 GLY A O 1
ATOM 636 N N . TYR A 1 79 ? -36.775 -13.400 38.146 1.00 27.88 746 TYR A N 1
ATOM 637 C CA . TYR A 1 79 ? -35.834 -14.356 38.699 1.00 27.85 746 TYR A CA 1
ATOM 638 C C . TYR A 1 79 ? -36.655 -15.553 39.164 1.00 30.30 746 TYR A C 1
ATOM 639 O O . TYR A 1 79 ? -37.658 -15.405 39.862 1.00 31.40 746 TYR A O 1
ATOM 648 N N . ARG A 1 80 ? -36.217 -16.753 38.781 1.00 30.49 747 ARG A N 1
ATOM 649 C CA . ARG A 1 80 ? -36.934 -17.984 39.081 1.00 32.34 747 ARG A CA 1
ATOM 650 C C . ARG A 1 80 ? -36.770 -18.429 40.527 1.00 35.30 747 ARG A C 1
ATOM 651 O O . ARG A 1 80 ? -35.844 -17.998 41.229 1.00 33.00 747 ARG A O 1
ATOM 659 N N . ASP A 1 81 ? -37.679 -19.310 40.957 1.00 38.34 748 ASP A N 1
ATOM 660 C CA . ASP A 1 81 ? -37.648 -19.918 42.284 1.00 42.35 748 ASP A CA 1
ATOM 661 C C . ASP A 1 81 ? -36.695 -21.124 42.234 1.00 40.15 748 ASP A C 1
ATOM 662 O O . ASP A 1 81 ? -37.117 -22.281 42.272 1.00 41.47 748 ASP A O 1
ATOM 667 N N . ILE A 1 82 ? -35.401 -20.833 42.068 1.00 36.31 749 ILE A N 1
ATOM 668 C CA . ILE A 1 82 ? -34.364 -21.839 42.004 1.00 35.51 749 ILE A CA 1
ATOM 669 C C . ILE A 1 82 ? -33.414 -21.610 43.175 1.00 33.74 749 ILE A C 1
ATOM 670 O O . ILE A 1 82 ? -33.445 -20.559 43.805 1.00 33.40 749 ILE A O 1
ATOM 675 N N . PRO A 1 83 ? -32.616 -22.619 43.584 1.00 33.91 750 PRO A N 1
ATOM 676 C CA . PRO A 1 83 ? -31.895 -22.536 44.858 1.00 34.93 750 PRO A CA 1
ATOM 677 C C . PRO A 1 83 ? -30.747 -21.524 44.978 1.00 32.33 750 PRO A C 1
ATOM 678 O O . PRO A 1 83 ? -30.507 -21.065 46.099 1.00 31.30 750 PRO A O 1
ATOM 682 N N . TYR A 1 84 ? -30.116 -21.133 43.861 1.00 32.18 751 TYR A N 1
ATOM 683 C CA . TYR A 1 84 ? -29.017 -20.164 43.906 1.00 29.00 751 TYR A CA 1
ATOM 684 C C . TYR A 1 84 ? -29.208 -18.903 43.042 1.00 26.71 751 TYR A C 1
ATOM 685 O O . TYR A 1 84 ? -29.176 -17.799 43.540 1.00 25.22 751 TYR A O 1
ATOM 694 N N . HIS A 1 85 ? -29.381 -19.083 41.729 1.00 25.23 752 HIS A N 1
ATOM 695 C CA . HIS A 1 85 ? -29.469 -17.914 40.799 1.00 25.78 752 HIS A CA 1
ATOM 696 C C . HIS A 1 85 ? -30.864 -17.299 40.865 1.00 25.83 752 HIS A C 1
ATOM 697 O O . HIS A 1 85 ? -31.543 -17.273 39.847 1.00 27.80 752 HIS A O 1
ATOM 704 N N . ASN A 1 86 ? -31.217 -16.731 42.007 1.00 25.63 753 ASN A N 1
ATOM 705 C CA . ASN A 1 86 ? -32.553 -16.211 42.303 1.00 26.59 753 ASN A CA 1
ATOM 706 C C . ASN A 1 86 ? -32.384 -14.734 42.703 1.00 24.00 753 ASN A C 1
ATOM 707 O O . ASN A 1 86 ? -31.296 -14.174 42.621 1.00 24.65 753 ASN A O 1
ATOM 712 N N . ARG A 1 87 ? -33.485 -14.084 43.071 1.00 24.59 754 ARG A N 1
ATOM 713 C CA . ARG A 1 87 ? -33.482 -12.654 43.331 1.00 25.36 754 ARG A CA 1
ATOM 714 C C . ARG A 1 87 ? -32.685 -12.316 44.599 1.00 26.01 754 ARG A C 1
ATOM 715 O O . ARG A 1 87 ? -32.247 -11.196 44.755 1.00 23.74 754 ARG A O 1
ATOM 723 N N . ILE A 1 88 ? -32.486 -13.305 45.473 1.00 27.97 755 ILE A N 1
ATOM 724 C CA . ILE A 1 88 ? -31.666 -13.109 46.672 1.00 28.17 755 ILE A CA 1
ATOM 725 C C . ILE A 1 88 ? -30.180 -12.959 46.287 1.00 27.35 755 ILE A C 1
ATOM 726 O O . ILE A 1 88 ? -29.477 -12.079 46.783 1.00 27.08 755 ILE A O 1
ATOM 731 N N . HIS A 1 89 ? -29.700 -13.823 45.387 1.00 25.40 756 HIS A N 1
ATOM 732 C CA . HIS A 1 89 ? -28.350 -13.715 44.833 1.00 24.28 756 HIS A CA 1
ATOM 733 C C . HIS A 1 89 ? -28.155 -12.385 44.125 1.00 23.95 756 HIS A C 1
ATOM 734 O O . HIS A 1 89 ? -27.132 -11.755 44.293 1.00 23.67 756 HIS A O 1
ATOM 741 N N . ALA A 1 90 ? -29.143 -11.952 43.336 1.00 24.17 757 ALA A N 1
ATOM 742 C CA . ALA A 1 90 ? -29.035 -10.675 42.647 1.00 24.09 757 ALA A CA 1
ATOM 743 C C . ALA A 1 90 ? -28.876 -9.520 43.643 1.00 23.27 757 ALA A C 1
ATOM 744 O O . ALA A 1 90 ? -28.018 -8.653 43.469 1.00 23.26 757 ALA A O 1
ATOM 746 N N . THR A 1 91 ? -29.673 -9.554 44.707 1.00 24.09 758 THR A N 1
ATOM 747 C CA . THR A 1 91 ? -29.598 -8.571 45.768 1.00 25.72 758 THR A CA 1
ATOM 748 C C . THR A 1 91 ? -28.220 -8.592 46.432 1.00 26.29 758 THR A C 1
ATOM 749 O O . THR A 1 91 ? -27.666 -7.546 46.724 1.00 26.29 758 THR A O 1
ATOM 753 N N . ASP A 1 92 ? -27.696 -9.795 46.682 1.00 28.08 759 ASP A N 1
ATOM 754 C CA . ASP A 1 92 ? -26.356 -9.997 47.265 1.00 28.66 759 ASP A CA 1
ATOM 755 C C . ASP A 1 92 ? -25.253 -9.362 46.408 1.00 28.70 759 ASP A C 1
ATOM 756 O O . ASP A 1 92 ? -24.372 -8.693 46.918 1.00 27.76 759 ASP A O 1
ATOM 761 N N . VAL A 1 93 ? -25.346 -9.564 45.086 1.00 25.09 760 VAL A N 1
ATOM 762 C CA . VAL A 1 93 ? -24.356 -9.039 44.142 1.00 23.69 760 VAL A CA 1
ATOM 763 C C . VAL A 1 93 ? -24.446 -7.500 44.075 1.00 23.13 760 VAL A C 1
ATOM 764 O O . VAL A 1 93 ? -23.410 -6.799 44.066 1.00 22.82 760 VAL A O 1
ATOM 768 N N . LEU A 1 94 ? -25.669 -6.970 44.073 1.00 23.94 761 LEU A N 1
ATOM 769 C CA . LEU A 1 94 ? -25.863 -5.520 44.099 1.00 23.85 761 LEU A CA 1
ATOM 770 C C . LEU A 1 94 ? -25.260 -4.918 45.381 1.00 26.02 761 LEU A C 1
ATOM 771 O O . LEU A 1 94 ? -24.548 -3.918 45.339 1.00 25.05 761 LEU A O 1
ATOM 776 N N . HIS A 1 95 ? -25.556 -5.526 46.528 1.00 23.68 762 HIS A N 1
ATOM 777 C CA . HIS A 1 95 ? -25.005 -5.046 47.779 1.00 26.23 762 HIS A CA 1
ATOM 778 C C . HIS A 1 95 ? -23.466 -5.039 47.737 1.00 26.50 762 HIS A C 1
ATOM 779 O O . HIS A 1 95 ? -22.841 -4.100 48.169 1.00 27.00 762 HIS A O 1
ATOM 786 N N . ALA A 1 96 ? -22.873 -6.108 47.184 1.00 25.66 763 ALA A N 1
ATOM 787 C CA . ALA A 1 96 ? -21.434 -6.228 47.115 1.00 26.00 763 ALA A CA 1
ATOM 788 C C . ALA A 1 96 ? -20.817 -5.169 46.216 1.00 24.74 763 ALA A C 1
ATOM 789 O O . ALA A 1 96 ? -19.807 -4.586 46.584 1.00 25.99 763 ALA A O 1
ATOM 791 N N . VAL A 1 97 ? -21.400 -4.911 45.028 1.00 25.12 764 VAL A N 1
ATOM 792 C CA . VAL A 1 97 ? -20.847 -3.857 44.161 1.00 25.63 764 VAL A CA 1
ATOM 793 C C . VAL A 1 97 ? -20.981 -2.491 44.801 1.00 27.25 764 VAL A C 1
ATOM 794 O O . VAL A 1 97 ? -20.072 -1.678 44.695 1.00 29.67 764 VAL A O 1
ATOM 798 N N . TRP A 1 98 ? -22.101 -2.249 45.498 1.00 25.82 765 TRP A N 1
ATOM 799 C CA . TRP A 1 98 ? -22.264 -1.013 46.247 1.00 28.65 765 TRP A CA 1
ATOM 800 C C . TRP A 1 98 ? -21.176 -0.895 47.341 1.00 28.52 765 TRP A C 1
ATOM 801 O O . TRP A 1 98 ? -20.541 0.127 47.484 1.00 28.54 765 TRP A O 1
ATOM 812 N N . TYR A 1 99 ? -20.958 -1.973 48.084 1.00 28.28 766 TYR A N 1
ATOM 813 C CA . TYR A 1 99 ? -19.976 -1.967 49.154 1.00 29.21 766 TYR A CA 1
ATOM 814 C C . TYR A 1 99 ? -18.577 -1.679 48.616 1.00 28.90 766 TYR A C 1
ATOM 815 O O . TYR A 1 99 ? -17.874 -0.831 49.107 1.00 28.48 766 TYR A O 1
ATOM 824 N N . LEU A 1 100 ? -18.199 -2.396 47.560 1.00 28.39 767 LEU A N 1
ATOM 825 C CA . LEU A 1 100 ? -16.876 -2.243 46.975 1.00 29.07 767 LEU A CA 1
ATOM 826 C C . LEU A 1 100 ? -16.630 -0.844 46.400 1.00 29.56 767 LEU A C 1
ATOM 827 O O . LEU A 1 100 ? -15.494 -0.383 46.380 1.00 28.90 767 LEU A O 1
ATOM 832 N N . THR A 1 101 ? -17.689 -0.182 45.926 1.00 28.54 768 THR A N 1
ATOM 833 C CA . THR A 1 101 ? -17.557 1.121 45.309 1.00 31.63 768 THR A CA 1
ATOM 834 C C . THR A 1 101 ? -17.757 2.315 46.245 1.00 31.25 768 THR A C 1
ATOM 835 O O . THR A 1 101 ? -17.440 3.424 45.852 1.00 34.70 768 THR A O 1
ATOM 839 N N . THR A 1 102 ? -18.237 2.088 47.472 1.00 32.27 769 THR A N 1
ATOM 840 C CA . THR A 1 102 ? -18.557 3.183 48.393 1.00 35.96 769 THR A CA 1
ATOM 841 C C . THR A 1 102 ? -17.746 3.193 49.686 1.00 35.91 769 THR A C 1
ATOM 842 O O . THR A 1 102 ? -17.659 4.230 50.339 1.00 39.64 769 THR A O 1
ATOM 846 N N . GLN A 1 103 ? -17.189 2.038 50.059 1.00 34.73 770 GLN A N 1
ATOM 847 C CA . GLN A 1 103 ? -16.562 1.907 51.347 1.00 35.32 770 GLN A CA 1
ATOM 848 C C . GLN A 1 103 ? -15.103 2.353 51.321 1.00 36.24 770 GLN A C 1
ATOM 849 O O . GLN A 1 103 ? -14.473 2.368 50.266 1.00 34.74 770 GLN A O 1
ATOM 855 N N . PRO A 1 104 ? -14.540 2.802 52.467 1.00 37.06 771 PRO A N 1
ATOM 856 C CA . PRO A 1 104 ? -13.181 3.325 52.477 1.00 38.06 771 PRO A CA 1
ATOM 857 C C . PRO A 1 104 ? -12.142 2.318 52.003 1.00 36.96 771 PRO A C 1
ATOM 858 O O . PRO A 1 104 ? -12.138 1.156 52.425 1.00 35.55 771 PRO A O 1
ATOM 862 N N . ILE A 1 105 ? -11.276 2.795 51.110 1.00 36.58 772 ILE A N 1
ATOM 863 C CA . ILE A 1 105 ? -10.146 2.056 50.605 1.00 36.88 772 ILE A CA 1
ATOM 864 C C . ILE A 1 105 ? -8.878 2.790 51.054 1.00 38.98 772 ILE A C 1
ATOM 865 O O . ILE A 1 105 ? -8.668 3.953 50.686 1.00 39.30 772 ILE A O 1
ATOM 870 N N . PRO A 1 106 ? -8.011 2.158 51.882 1.00 39.37 773 PRO A N 1
ATOM 871 C CA . PRO A 1 106 ? -6.829 2.852 52.393 1.00 42.15 773 PRO A CA 1
ATOM 872 C C . PRO A 1 106 ? -5.844 3.199 51.265 1.00 43.01 773 PRO A C 1
ATOM 873 O O . PRO A 1 106 ? -5.541 2.349 50.437 1.00 40.63 773 PRO A O 1
ATOM 877 N N . GLY A 1 107 ? -5.432 4.466 51.220 1.00 45.65 774 GLY A N 1
ATOM 878 C CA . GLY A 1 107 ? -4.447 4.961 50.281 1.00 47.34 774 GLY A CA 1
ATOM 879 C C . GLY A 1 107 ? -4.909 5.238 48.856 1.00 48.07 774 GLY A C 1
ATOM 880 O O . GLY A 1 107 ? -4.100 5.645 48.019 1.00 49.11 774 GLY A O 1
ATOM 881 N N . LEU A 1 108 ? -6.200 5.076 48.582 1.00 46.86 775 LEU A N 1
ATOM 882 C CA . LEU A 1 108 ? -6.749 5.429 47.273 1.00 47.35 775 LEU A CA 1
ATOM 883 C C . LEU A 1 108 ? -6.947 6.931 47.197 1.00 50.90 775 LEU A C 1
ATOM 884 O O . LEU A 1 108 ? -7.537 7.503 48.065 1.00 51.59 775 LEU A O 1
ATOM 889 N N . SER A 1 109 ? -6.422 7.581 46.160 1.00 54.67 776 SER A N 1
ATOM 890 C CA . SER A 1 109 ? -6.699 9.019 45.941 1.00 61.08 776 SER A CA 1
ATOM 891 C C . SER A 1 109 ? -7.985 9.196 45.154 1.00 63.17 776 SER A C 1
ATOM 892 O O . SER A 1 109 ? -8.244 8.440 44.246 1.00 60.73 776 SER A O 1
ATOM 895 N N . THR A 1 110 ? -8.818 10.168 45.560 1.00 62.99 777 THR A N 1
ATOM 896 C CA . THR A 1 110 ? -10.129 10.428 44.990 1.00 62.82 777 THR A CA 1
ATOM 897 C C . THR A 1 110 ? -10.073 11.772 44.261 1.00 63.14 777 THR A C 1
ATOM 898 O O . THR A 1 110 ? -9.453 12.717 44.735 1.00 58.57 777 THR A O 1
ATOM 902 N N . VAL A 1 111 ? -10.774 11.891 43.125 1.00 63.43 778 VAL A N 1
ATOM 903 C CA . VAL A 1 111 ? -11.222 13.209 42.679 1.00 68.49 778 VAL A CA 1
ATOM 904 C C . VAL A 1 111 ? -12.441 13.543 43.512 1.00 66.25 778 VAL A C 1
ATOM 905 O O . VAL A 1 111 ? -12.438 14.559 44.181 1.00 69.08 778 VAL A O 1
ATOM 909 N N . GLY A 1 117 ? -20.833 17.315 41.839 1.00 67.88 799 GLY A N 1
ATOM 910 C CA . GLY A 1 117 ? -20.521 17.279 40.424 1.00 67.92 799 GLY A CA 1
ATOM 911 C C . GLY A 1 117 ? -20.971 15.982 39.784 1.00 69.39 799 GLY A C 1
ATOM 912 O O . GLY A 1 117 ? -22.005 15.422 40.135 1.00 70.87 799 GLY A O 1
ATOM 913 N N . SER A 1 118 ? -20.159 15.474 38.853 1.00 66.33 800 SER A N 1
ATOM 914 C CA . SER A 1 118 ? -20.444 14.249 38.118 1.00 60.92 800 SER A CA 1
ATOM 915 C C . SER A 1 118 ? -20.332 12.943 38.960 1.00 55.14 800 SER A C 1
ATOM 916 O O . SER A 1 118 ? -20.446 11.821 38.436 1.00 51.76 800 SER A O 1
ATOM 919 N N . TYR A 1 119 ? -20.019 13.113 40.251 1.00 51.44 801 TYR A N 1
ATOM 920 C CA . TYR A 1 119 ? -19.739 12.021 41.169 1.00 47.93 801 TYR A CA 1
ATOM 921 C C . TYR A 1 119 ? -20.704 12.035 42.328 1.00 48.89 801 TYR A C 1
ATOM 922 O O . TYR A 1 119 ? -21.107 13.103 42.778 1.00 52.54 801 TYR A O 1
ATOM 931 N N . VAL A 1 120 ? -21.067 10.842 42.812 1.00 45.76 802 VAL A N 1
ATOM 932 C CA . VAL A 1 120 ? -21.903 10.672 43.991 1.00 44.81 802 VAL A CA 1
ATOM 933 C C . VAL A 1 120 ? -21.122 9.928 45.071 1.00 43.79 802 VAL A C 1
ATOM 934 O O . VAL A 1 120 ? -20.170 9.196 44.774 1.00 44.91 802 VAL A O 1
ATOM 938 N N . PHE A 1 121 ? -21.555 10.107 46.317 1.00 44.03 803 PHE A N 1
ATOM 939 C CA . PHE A 1 121 ? -20.959 9.483 47.492 1.00 47.05 803 PHE A CA 1
ATOM 940 C C . PHE A 1 121 ? -22.035 8.962 48.439 1.00 48.08 803 PHE A C 1
ATOM 941 O O . PHE A 1 121 ? -23.113 9.555 48.568 1.00 51.96 803 PHE A O 1
ATOM 949 N N . SER A 1 122 ? -21.734 7.842 49.098 1.00 44.68 804 SER A N 1
ATOM 950 C CA . SER A 1 122 ? -22.627 7.234 50.063 1.00 41.69 804 SER A CA 1
ATOM 951 C C . SER A 1 122 ? -22.754 8.105 51.304 1.00 43.78 804 SER A C 1
ATOM 952 O O . SER A 1 122 ? -21.762 8.650 51.806 1.00 43.91 804 SER A O 1
ATOM 955 N N . LYS A 1 123 ? -23.981 8.188 51.822 1.00 44.09 805 LYS A N 1
ATOM 956 C CA . LYS A 1 123 ? -24.215 8.766 53.144 1.00 47.04 805 LYS A CA 1
ATOM 957 C C . LYS A 1 123 ? -23.470 8.021 54.271 1.00 48.22 805 LYS A C 1
ATOM 958 O O . LYS A 1 123 ? -23.281 8.572 55.345 1.00 49.08 805 LYS A O 1
ATOM 964 N N . THR A 1 124 ? -23.062 6.770 54.023 1.00 49.01 806 THR A N 1
ATOM 965 C CA . THR A 1 124 ? -22.342 5.942 55.003 1.00 47.33 806 THR A CA 1
ATOM 966 C C . THR A 1 124 ? -20.854 6.263 55.110 1.00 50.92 806 THR A C 1
ATOM 967 O O . THR A 1 124 ? -20.161 5.724 56.017 1.00 53.01 806 THR A O 1
ATOM 971 N N . TYR A 1 125 ? -20.358 7.125 54.205 1.00 51.10 807 TYR A N 1
ATOM 972 C CA . TYR A 1 125 ? -18.928 7.424 54.119 1.00 53.61 807 TYR A CA 1
ATOM 973 C C . TYR A 1 125 ? -18.469 8.501 55.146 1.00 54.71 807 TYR A C 1
ATOM 974 O O . TYR A 1 125 ? -18.705 9.669 54.940 1.00 59.25 807 TYR A O 1
ATOM 983 N N . ASN A 1 126 ? -17.895 8.062 56.279 1.00 54.69 808 ASN A N 1
ATOM 984 C CA . ASN A 1 126 ? -17.625 8.936 57.427 1.00 58.82 808 ASN A CA 1
ATOM 985 C C . ASN A 1 126 ? -16.184 9.337 57.692 1.00 61.97 808 ASN A C 1
ATOM 986 O O . ASN A 1 126 ? -15.936 10.307 58.451 1.00 61.68 808 ASN A O 1
ATOM 991 N N . VAL A 1 127 ? -15.245 8.528 57.201 1.00 61.51 809 VAL A N 1
ATOM 992 C CA . VAL A 1 127 ? -13.816 8.800 57.392 1.00 67.89 809 VAL A CA 1
ATOM 993 C C . VAL A 1 127 ? -13.435 10.116 56.704 1.00 72.47 809 VAL A C 1
ATOM 994 O O . VAL A 1 127 ? -13.663 10.332 55.514 1.00 73.68 809 VAL A O 1
ATOM 998 N N . THR A 1 128 ? -12.904 11.026 57.522 1.00 76.16 810 THR A N 1
ATOM 999 C CA . THR A 1 128 ? -12.478 12.352 57.113 1.00 79.31 810 THR A CA 1
ATOM 1000 C C . THR A 1 128 ? -10.965 12.380 56.847 1.00 81.11 810 THR A C 1
ATOM 1001 O O . THR A 1 128 ? -10.386 13.422 56.503 1.00 82.28 810 THR A O 1
ATOM 1005 N N . ASP A 1 129 ? -10.323 11.217 57.002 1.00 76.74 811 ASP A N 1
ATOM 1006 C CA . ASP A 1 129 ? -8.894 11.040 56.847 1.00 75.92 811 ASP A CA 1
ATOM 1007 C C . ASP A 1 129 ? -8.501 10.948 55.365 1.00 73.96 811 ASP A C 1
ATOM 1008 O O . ASP A 1 129 ? -8.923 10.028 54.659 1.00 63.02 811 ASP A O 1
ATOM 1013 N N . ASP A 1 130 ? -7.696 11.923 54.916 1.00 74.54 812 ASP A N 1
ATOM 1014 C CA . ASP A 1 130 ? -6.966 11.928 53.634 1.00 70.50 812 ASP A CA 1
ATOM 1015 C C . ASP A 1 130 ? -6.458 10.583 53.142 1.00 66.25 812 ASP A C 1
ATOM 1016 O O . ASP A 1 130 ? -6.214 10.398 51.959 1.00 68.48 812 ASP A O 1
ATOM 1021 N N . LYS A 1 131 ? -6.198 9.685 54.091 1.00 62.07 813 LYS A N 1
ATOM 1022 C CA . LYS A 1 131 ? -5.618 8.377 53.837 1.00 60.69 813 LYS A CA 1
ATOM 1023 C C . LYS A 1 131 ? -6.639 7.298 53.474 1.00 53.56 813 LYS A C 1
ATOM 1024 O O . LYS A 1 131 ? -6.258 6.145 53.387 1.00 51.25 813 LYS A O 1
ATOM 1030 N N . TYR A 1 132 ? -7.894 7.667 53.217 1.00 49.89 814 TYR A N 1
ATOM 1031 C CA . TYR A 1 132 ? -8.855 6.790 52.547 1.00 46.63 814 TYR A CA 1
ATOM 1032 C C . TYR A 1 132 ? -9.505 7.488 51.371 1.00 45.40 814 TYR A C 1
ATOM 1033 O O . TYR A 1 132 ? -9.664 8.704 51.387 1.00 45.67 814 TYR A O 1
ATOM 1042 N N . GLY A 1 133 ? -9.898 6.686 50.379 1.00 43.57 815 GLY A N 1
ATOM 1043 C CA . GLY A 1 133 ? -10.825 7.096 49.338 1.00 42.51 815 GLY A CA 1
ATOM 1044 C C . GLY A 1 133 ? -11.809 5.998 49.032 1.00 39.47 815 GLY A C 1
ATOM 1045 O O . GLY A 1 133 ? -11.848 5.000 49.739 1.00 38.38 815 GLY A O 1
ATOM 1046 N N . CYS A 1 134 ? -12.629 6.182 47.998 1.00 38.33 816 CYS A N 1
ATOM 1047 C CA . CYS A 1 134 ? -13.591 5.178 47.566 1.00 38.46 816 CYS A CA 1
ATOM 1048 C C . CYS A 1 134 ? -13.698 5.250 46.055 1.00 37.97 816 CYS A C 1
ATOM 1049 O O . CYS A 1 134 ? -13.380 6.299 45.450 1.00 38.72 816 CYS A O 1
ATOM 1052 N N . LEU A 1 135 ? -14.160 4.160 45.439 1.00 36.75 817 LEU A N 1
ATOM 1053 C CA . LEU A 1 135 ? -14.278 4.123 43.982 1.00 35.40 817 LEU A CA 1
ATOM 1054 C C . LEU A 1 135 ? -15.268 5.138 43.440 1.00 34.60 817 LEU A C 1
ATOM 1055 O O . LEU A 1 135 ? -15.091 5.618 42.333 1.00 34.72 817 LEU A O 1
ATOM 1060 N N . SER A 1 136 ? -16.308 5.467 44.219 1.00 35.35 818 SER A N 1
ATOM 1061 C CA . SER A 1 136 ? -17.327 6.416 43.759 1.00 37.08 818 SER A CA 1
ATOM 1062 C C . SER A 1 136 ? -16.783 7.855 43.611 1.00 38.31 818 SER A C 1
ATOM 1063 O O . SER A 1 136 ? -17.428 8.702 42.995 1.00 41.91 818 SER A O 1
ATOM 1066 N N . GLY A 1 137 ? -15.602 8.110 44.190 1.00 39.39 819 GLY A N 1
ATOM 1067 C CA . GLY A 1 137 ? -14.846 9.321 43.982 1.00 41.08 819 GLY A CA 1
ATOM 1068 C C . GLY A 1 137 ? -14.049 9.351 42.686 1.00 41.78 819 GLY A C 1
ATOM 1069 O O . GLY A 1 137 ? -13.533 10.407 42.319 1.00 45.25 819 GLY A O 1
ATOM 1070 N N . ASN A 1 138 ? -13.943 8.208 42.009 1.00 39.04 820 ASN A N 1
ATOM 1071 C CA . ASN A 1 138 ? -13.142 8.054 40.797 1.00 39.50 820 ASN A CA 1
ATOM 1072 C C . ASN A 1 138 ? -13.914 7.583 39.579 1.00 41.31 820 ASN A C 1
ATOM 1073 O O . ASN A 1 138 ? -13.401 7.631 38.458 1.00 43.20 820 ASN A O 1
ATOM 1078 N N . ILE A 1 139 ? -15.125 7.058 39.803 1.00 38.66 821 ILE A N 1
ATOM 1079 C CA . ILE A 1 139 ? -15.971 6.539 38.733 1.00 37.93 821 ILE A CA 1
ATOM 1080 C C . ILE A 1 139 ? -17.229 7.398 38.684 1.00 36.47 821 ILE A C 1
ATOM 1081 O O . ILE A 1 139 ? -17.966 7.473 39.664 1.00 35.82 821 ILE A O 1
ATOM 1086 N N . PRO A 1 140 ? -17.469 8.118 37.564 1.00 37.09 822 PRO A N 1
ATOM 1087 C CA . PRO A 1 140 ? -18.638 8.986 37.442 1.00 36.56 822 PRO A CA 1
ATOM 1088 C C . PRO A 1 140 ? -19.951 8.281 37.749 1.00 33.57 822 PRO A C 1
ATOM 1089 O O . PRO A 1 140 ? -20.100 7.072 37.535 1.00 33.24 822 PRO A O 1
ATOM 1093 N N . ALA A 1 141 ? -20.907 9.062 38.242 1.00 34.35 823 ALA A N 1
ATOM 1094 C CA . ALA A 1 141 ? -22.183 8.556 38.734 1.00 34.75 823 ALA A CA 1
ATOM 1095 C C . ALA A 1 141 ? -22.933 7.750 37.665 1.00 33.43 823 ALA A C 1
ATOM 1096 O O . ALA A 1 141 ? -23.546 6.748 37.974 1.00 32.11 823 ALA A O 1
ATOM 1098 N N . LEU A 1 142 ? -22.868 8.178 36.402 1.00 34.64 824 LEU A N 1
ATOM 1099 C CA . LEU A 1 142 ? -23.555 7.450 35.328 1.00 35.35 824 LEU A CA 1
ATOM 1100 C C . LEU A 1 142 ? -23.021 6.009 35.210 1.00 34.13 824 LEU A C 1
ATOM 1101 O O . LEU A 1 142 ? -23.788 5.052 35.069 1.00 33.64 824 LEU A O 1
ATOM 1106 N N . GLU A 1 143 ? -21.695 5.873 35.298 1.00 34.31 825 GLU A N 1
ATOM 1107 C CA . GLU A 1 143 ? -21.021 4.580 35.188 1.00 32.96 825 GLU A CA 1
ATOM 1108 C C . GLU A 1 143 ? -21.264 3.735 36.417 1.00 30.54 825 GLU A C 1
ATOM 1109 O O . GLU A 1 143 ? -21.450 2.545 36.312 1.00 28.43 825 GLU A O 1
ATOM 1115 N N . LEU A 1 144 ? -21.298 4.355 37.592 1.00 29.73 826 LEU A N 1
ATOM 1116 C CA . LEU A 1 144 ? -21.615 3.637 38.813 1.00 29.97 826 LEU A CA 1
ATOM 1117 C C . LEU A 1 144 ? -23.053 3.105 38.757 1.00 28.44 826 LEU A C 1
ATOM 1118 O O . LEU A 1 144 ? -23.325 1.949 39.109 1.00 27.28 826 LEU A O 1
ATOM 1123 N N . MET A 1 145 ? -23.982 3.951 38.301 1.00 29.25 827 MET A N 1
ATOM 1124 C CA . MET A 1 145 ? -25.366 3.543 38.204 1.00 28.29 827 MET A CA 1
ATOM 1125 C C . MET A 1 145 ? -25.514 2.357 37.222 1.00 27.31 827 MET A C 1
ATOM 1126 O O . MET A 1 145 ? -26.277 1.433 37.481 1.00 25.98 827 MET A O 1
ATOM 1131 N N . ALA A 1 146 ? -24.760 2.388 36.119 1.00 28.56 828 ALA A N 1
ATOM 1132 C CA . ALA A 1 146 ? -24.749 1.271 35.169 1.00 28.48 828 ALA A CA 1
ATOM 1133 C C . ALA A 1 146 ? -24.291 -0.032 35.835 1.00 26.24 828 ALA A C 1
ATOM 1134 O O . ALA A 1 146 ? -24.876 -1.103 35.632 1.00 24.03 828 ALA A O 1
ATOM 1136 N N . LEU A 1 147 ? -23.239 0.064 36.649 1.00 26.97 829 LEU A N 1
ATOM 1137 C CA . LEU A 1 147 ? -22.734 -1.077 37.379 1.00 26.22 829 LEU A CA 1
ATOM 1138 C C . LEU A 1 147 ? -23.796 -1.663 38.341 1.00 24.39 829 LEU A C 1
ATOM 1139 O O . LEU A 1 147 ? -23.966 -2.879 38.447 1.00 23.03 829 LEU A O 1
ATOM 1144 N N . TYR A 1 148 ? -24.495 -0.783 39.065 1.00 24.50 830 TYR A N 1
ATOM 1145 C CA . TYR A 1 148 ? -25.527 -1.196 40.002 1.00 24.87 830 TYR A CA 1
ATOM 1146 C C . TYR A 1 148 ? -26.724 -1.859 39.296 1.00 25.01 830 TYR A C 1
ATOM 1147 O O . TYR A 1 148 ? -27.214 -2.898 39.721 1.00 24.59 830 TYR A O 1
ATOM 1156 N N . VAL A 1 149 ? -27.176 -1.261 38.190 1.00 24.16 831 VAL A N 1
ATOM 1157 C CA . VAL A 1 149 ? -28.268 -1.822 37.409 1.00 23.34 831 VAL A CA 1
ATOM 1158 C C . VAL A 1 149 ? -27.855 -3.171 36.808 1.00 21.17 831 VAL A C 1
ATOM 1159 O O . VAL A 1 149 ? -28.627 -4.141 36.837 1.00 21.17 831 VAL A O 1
ATOM 1163 N N . ALA A 1 150 ? -26.610 -3.261 36.330 1.00 20.70 832 ALA A N 1
ATOM 1164 C CA . ALA A 1 150 ? -26.069 -4.511 35.827 1.00 21.18 832 ALA A CA 1
ATOM 1165 C C . ALA A 1 150 ? -26.118 -5.594 36.878 1.00 20.14 832 ALA A C 1
ATOM 1166 O O . ALA A 1 150 ? -26.546 -6.717 36.597 1.00 21.66 832 ALA A O 1
ATOM 1168 N N . ALA A 1 151 ? -25.699 -5.264 38.102 1.00 21.03 833 ALA A N 1
ATOM 1169 C CA . ALA A 1 151 ? -25.735 -6.227 39.168 1.00 21.18 833 ALA A CA 1
ATOM 1170 C C . ALA A 1 151 ? -27.164 -6.753 39.414 1.00 22.87 833 ALA A C 1
ATOM 1171 O O . ALA A 1 151 ? -27.371 -7.981 39.576 1.00 22.37 833 ALA A O 1
ATOM 1173 N N . ALA A 1 152 ? -28.149 -5.840 39.458 1.00 22.72 834 ALA A N 1
ATOM 1174 C CA . ALA A 1 152 ? -29.521 -6.246 39.646 1.00 23.73 834 ALA A CA 1
ATOM 1175 C C . ALA A 1 152 ? -30.029 -7.173 38.522 1.00 24.80 834 ALA A C 1
ATOM 1176 O O . ALA A 1 152 ? -30.775 -8.117 38.772 1.00 26.38 834 ALA A O 1
ATOM 1178 N N . MET A 1 153 ? -29.610 -6.935 37.290 1.00 22.63 835 MET A N 1
ATOM 1179 C CA . MET A 1 153 ? -30.151 -7.717 36.142 1.00 21.15 835 MET A CA 1
ATOM 1180 C C . MET A 1 153 ? -29.253 -8.881 35.733 1.00 21.11 835 MET A C 1
ATOM 1181 O O . MET A 1 153 ? -29.692 -9.633 34.872 1.00 21.25 835 MET A O 1
ATOM 1186 N N . HIS A 1 154 ? -28.157 -9.147 36.433 1.00 22.09 836 HIS A N 1
ATOM 1187 C CA . HIS A 1 154 ? -27.109 -9.946 35.759 1.00 21.10 836 HIS A CA 1
ATOM 1188 C C . HIS A 1 154 ? -27.387 -11.447 35.668 1.00 20.79 836 HIS A C 1
ATOM 1189 O O . HIS A 1 154 ? -26.694 -12.105 34.916 1.00 22.54 836 HIS A O 1
ATOM 1196 N N . ASP A 1 155 ? -28.322 -11.981 36.466 1.00 20.56 837 ASP A N 1
ATOM 1197 C CA . ASP A 1 155 ? -28.767 -13.391 36.346 1.00 20.35 837 ASP A CA 1
ATOM 1198 C C . ASP A 1 155 ? -30.276 -13.535 36.026 1.00 19.80 837 ASP A C 1
ATOM 1199 O O . ASP A 1 155 ? -30.877 -14.576 36.271 1.00 21.35 837 ASP A O 1
ATOM 1204 N N . TYR A 1 156 ? -30.880 -12.485 35.456 1.00 21.55 838 TYR A N 1
ATOM 1205 C CA . TYR A 1 156 ? -32.305 -12.460 35.191 1.00 22.32 838 TYR A CA 1
ATOM 1206 C C . TYR A 1 156 ? -32.751 -13.674 34.394 1.00 23.54 838 TYR A C 1
ATOM 1207 O O . TYR A 1 156 ? -32.184 -13.976 33.335 1.00 24.39 838 TYR A O 1
ATOM 1216 N N . ASP A 1 157 ? -33.780 -14.360 34.891 1.00 24.57 839 ASP A N 1
ATOM 1217 C CA . ASP A 1 157 ? -34.378 -15.521 34.184 1.00 25.55 839 ASP A CA 1
ATOM 1218 C C . ASP A 1 157 ? -33.378 -16.667 33.981 1.00 26.98 839 ASP A C 1
ATOM 1219 O O . ASP A 1 157 ? -33.453 -17.404 32.997 1.00 27.54 839 ASP A O 1
ATOM 1224 N N . HIS A 1 158 ? -32.465 -16.839 34.944 1.00 26.98 840 HIS A N 1
ATOM 1225 C CA . HIS A 1 158 ? -31.555 -17.956 34.949 1.00 26.79 840 HIS A CA 1
ATOM 1226 C C . HIS A 1 158 ? -32.370 -19.238 35.112 1.00 26.98 840 HIS A C 1
ATOM 1227 O O . HIS A 1 158 ? -33.229 -19.328 35.994 1.00 27.62 840 HIS A O 1
ATOM 1234 N N . PRO A 1 159 ? -32.135 -20.262 34.265 1.00 27.87 841 PRO A N 1
ATOM 1235 C CA . PRO A 1 159 ? -32.897 -21.513 34.328 1.00 30.71 841 PRO A CA 1
ATOM 1236 C C . PRO A 1 159 ? -32.378 -22.552 35.322 1.00 31.62 841 PRO A C 1
ATOM 1237 O O . PRO A 1 159 ? -32.940 -23.596 35.437 1.00 35.47 841 PRO A O 1
ATOM 1241 N N . GLY A 1 160 ? -31.289 -22.263 36.020 1.00 30.30 842 GLY A N 1
ATOM 1242 C CA . GLY A 1 160 ? -30.696 -23.212 36.944 1.00 29.07 842 GLY A CA 1
ATOM 1243 C C . GLY A 1 160 ? -29.885 -24.306 36.299 1.00 30.39 842 GLY A C 1
ATOM 1244 O O . GLY A 1 160 ? -29.758 -25.417 36.847 1.00 29.53 842 GLY A O 1
ATOM 1245 N N . ARG A 1 161 ? -29.369 -24.009 35.101 1.00 29.62 843 ARG A N 1
ATOM 1246 C CA . ARG A 1 161 ? -28.479 -24.874 34.335 1.00 29.90 843 ARG A CA 1
ATOM 1247 C C . ARG A 1 161 ? -27.301 -24.016 33.897 1.00 28.18 843 ARG A C 1
ATOM 1248 O O . ARG A 1 161 ? -27.471 -22.819 33.627 1.00 29.60 843 ARG A O 1
ATOM 1256 N N . THR A 1 162 ? -26.129 -24.639 33.755 1.00 28.45 844 THR A N 1
ATOM 1257 C CA . THR A 1 162 ? -24.925 -23.954 33.307 1.00 28.16 844 THR A CA 1
ATOM 1258 C C . THR A 1 162 ? -24.922 -23.773 31.784 1.00 27.75 844 THR A C 1
ATOM 1259 O O . THR A 1 162 ? -25.609 -24.480 31.060 1.00 29.66 844 THR A O 1
ATOM 1263 N N . ASN A 1 163 ? -24.067 -22.862 31.310 1.00 26.76 845 ASN A N 1
ATOM 1264 C CA . ASN A 1 163 ? -23.808 -22.698 29.878 1.00 27.07 845 ASN A CA 1
ATOM 1265 C C . ASN A 1 163 ? -23.438 -24.033 29.246 1.00 28.30 845 ASN A C 1
ATOM 1266 O O . ASN A 1 163 ? -23.927 -24.369 28.160 1.00 29.49 845 ASN A O 1
ATOM 1271 N N . ALA A 1 164 ? -22.558 -24.794 29.914 1.00 28.01 846 ALA A N 1
ATOM 1272 C CA . ALA A 1 164 ? -22.079 -26.062 29.359 1.00 30.68 846 ALA A CA 1
ATOM 1273 C C . ALA A 1 164 ? -23.237 -27.044 29.111 1.00 30.58 846 ALA A C 1
ATOM 1274 O O . ALA A 1 164 ? -23.265 -27.730 28.076 1.00 30.25 846 ALA A O 1
ATOM 1276 N N . PHE A 1 165 ? -24.187 -27.109 30.059 1.00 30.47 847 PHE A N 1
ATOM 1277 C CA . PHE A 1 165 ? -25.365 -27.969 29.916 1.00 31.77 847 PHE A CA 1
ATOM 1278 C C . PHE A 1 165 ? -26.240 -27.522 28.722 1.00 31.90 847 PHE A C 1
ATOM 1279 O O . PHE A 1 165 ? -26.716 -28.356 27.946 1.00 31.93 847 PHE A O 1
ATOM 1287 N N . LEU A 1 166 ? -26.473 -26.212 28.618 1.00 29.12 848 LEU A N 1
ATOM 1288 C CA . LEU A 1 166 ? -27.298 -25.673 27.533 1.00 29.22 848 LEU A CA 1
ATOM 1289 C C . LEU A 1 166 ? -26.682 -26.002 26.184 1.00 30.23 848 LEU A C 1
ATOM 1290 O O . LEU A 1 166 ? -27.385 -26.420 25.248 1.00 28.44 848 LEU A O 1
ATOM 1295 N N . VAL A 1 167 ? -25.361 -25.839 26.096 1.00 30.55 849 VAL A N 1
ATOM 1296 C CA . VAL A 1 167 ? -24.615 -26.100 24.857 1.00 31.22 849 VAL A CA 1
ATOM 1297 C C . VAL A 1 167 ? -24.645 -27.591 24.538 1.00 32.78 849 VAL A C 1
ATOM 1298 O O . VAL A 1 167 ? -24.972 -27.989 23.410 1.00 33.93 849 VAL A O 1
ATOM 1302 N N . ALA A 1 168 ? -24.362 -28.435 25.538 1.00 33.65 850 ALA A N 1
ATOM 1303 C CA . ALA A 1 168 ? -24.298 -29.884 25.307 1.00 36.47 850 ALA A CA 1
ATOM 1304 C C . ALA A 1 168 ? -25.641 -30.479 24.882 1.00 37.58 850 ALA A C 1
ATOM 1305 O O . ALA A 1 168 ? -25.663 -31.455 24.154 1.00 40.18 850 ALA A O 1
ATOM 1307 N N . THR A 1 169 ? -26.751 -29.888 25.347 1.00 36.61 851 THR A N 1
ATOM 1308 C CA . THR A 1 169 ? -28.093 -30.383 25.036 1.00 37.01 851 THR A CA 1
ATOM 1309 C C . THR A 1 169 ? -28.743 -29.674 23.854 1.00 37.80 851 THR A C 1
ATOM 1310 O O . THR A 1 169 ? -29.896 -29.950 23.535 1.00 39.26 851 THR A O 1
ATOM 1314 N N . SER A 1 170 ? -28.005 -28.765 23.196 1.00 35.65 852 SER A N 1
ATOM 1315 C CA . SER A 1 170 ? -28.536 -27.950 22.091 1.00 34.61 852 SER A CA 1
ATOM 1316 C C . SER A 1 170 ? -29.843 -27.292 22.484 1.00 33.59 852 SER A C 1
ATOM 1317 O O . SER A 1 170 ? -30.801 -27.298 21.726 1.00 34.67 852 SER A O 1
ATOM 1320 N N . ALA A 1 171 ? -29.864 -26.688 23.673 1.00 31.10 853 ALA A N 1
ATOM 1321 C CA . ALA A 1 171 ? -31.034 -25.992 24.139 1.00 32.51 853 ALA A CA 1
ATOM 1322 C C . ALA A 1 171 ? -31.340 -24.822 23.210 1.00 33.63 853 ALA A C 1
ATOM 1323 O O . ALA A 1 171 ? -30.421 -24.223 22.645 1.00 31.25 853 ALA A O 1
ATOM 1325 N N . PRO A 1 172 ? -32.627 -24.447 23.026 1.00 36.21 854 PRO A N 1
ATOM 1326 C CA . PRO A 1 172 ? -32.966 -23.310 22.170 1.00 36.98 854 PRO A CA 1
ATOM 1327 C C . PRO A 1 172 ? -32.135 -22.055 22.445 1.00 34.11 854 PRO A C 1
ATOM 1328 O O . PRO A 1 172 ? -31.737 -21.396 21.484 1.00 32.26 854 PRO A O 1
ATOM 1332 N N . GLN A 1 173 ? -31.862 -21.738 23.717 1.00 30.11 855 GLN A N 1
ATOM 1333 C CA . GLN A 1 173 ? -31.060 -20.578 24.026 1.00 31.15 855 GLN A CA 1
ATOM 1334 C C . GLN A 1 173 ? -29.620 -20.678 23.507 1.00 28.14 855 GLN A C 1
ATOM 1335 O O . GLN A 1 173 ? -29.048 -19.677 23.090 1.00 26.03 855 GLN A O 1
ATOM 1341 N N . ALA A 1 174 ? -29.045 -21.880 23.562 1.00 27.98 856 ALA A N 1
ATOM 1342 C CA . ALA A 1 174 ? -27.679 -22.085 23.087 1.00 28.75 856 ALA A CA 1
ATOM 1343 C C . ALA A 1 174 ? -27.643 -21.941 21.559 1.00 28.94 856 ALA A C 1
ATOM 1344 O O . ALA A 1 174 ? -26.713 -21.337 20.993 1.00 27.78 856 ALA A O 1
ATOM 1346 N N . VAL A 1 175 ? -28.656 -22.481 20.881 1.00 27.53 857 VAL A N 1
ATOM 1347 C CA . VAL A 1 175 ? -28.754 -22.305 19.425 1.00 28.65 857 VAL A CA 1
ATOM 1348 C C . VAL A 1 175 ? -28.945 -20.816 19.091 1.00 26.92 857 VAL A C 1
ATOM 1349 O O . VAL A 1 175 ? -28.290 -20.281 18.199 1.00 26.27 857 VAL A O 1
ATOM 1353 N N . LEU A 1 176 ? -29.811 -20.139 19.839 1.00 26.64 858 LEU A N 1
ATOM 1354 C CA . LEU A 1 176 ? -30.090 -18.714 19.602 1.00 27.86 858 LEU A CA 1
ATOM 1355 C C . LEU A 1 176 ? -28.844 -17.828 19.721 1.00 26.01 858 LEU A C 1
ATOM 1356 O O . LEU A 1 176 ? -28.684 -16.901 18.949 1.00 27.57 858 LEU A O 1
ATOM 1361 N N . TYR A 1 177 ? -27.967 -18.140 20.688 1.00 25.65 859 TYR A N 1
ATOM 1362 C CA . TYR A 1 177 ? -26.758 -17.363 20.955 1.00 24.77 859 TYR A CA 1
ATOM 1363 C C . TYR A 1 177 ? -25.466 -17.966 20.417 1.00 24.37 859 TYR A C 1
ATOM 1364 O O . TYR A 1 177 ? -24.378 -17.518 20.745 1.00 24.66 859 TYR A O 1
ATOM 1373 N N . ASN A 1 178 ? -25.602 -18.974 19.550 1.00 25.35 860 ASN A N 1
ATOM 1374 C CA . ASN A 1 178 ? -24.471 -19.591 18.849 1.00 25.77 860 ASN A CA 1
ATOM 1375 C C . ASN A 1 178 ? -23.402 -20.069 19.838 1.00 26.54 860 ASN A C 1
ATOM 1376 O O . ASN A 1 178 ? -22.189 -19.939 19.587 1.00 26.55 860 ASN A O 1
ATOM 1381 N N . ASP A 1 179 ? -23.884 -20.586 20.977 1.00 26.41 861 ASP A N 1
ATOM 1382 C CA . ASP A 1 179 ? -23.077 -21.173 22.059 1.00 26.86 861 ASP A CA 1
ATOM 1383 C C . ASP A 1 179 ? -22.157 -20.169 22.791 1.00 27.83 861 ASP A C 1
ATOM 1384 O O . ASP A 1 179 ? -21.355 -20.579 23.612 1.00 28.75 861 ASP A O 1
ATOM 1389 N N . ARG A 1 180 ? -22.316 -18.868 22.529 1.00 26.45 862 ARG A N 1
ATOM 1390 C CA . ARG A 1 180 ? -21.435 -17.823 23.082 1.00 26.55 862 ARG A CA 1
ATOM 1391 C C . ARG A 1 180 ? -22.094 -17.118 24.235 1.00 24.68 862 ARG A C 1
ATOM 1392 O O . ARG A 1 180 ? -23.155 -16.502 24.050 1.00 24.66 862 ARG A O 1
ATOM 1400 N N . SER A 1 181 ? -21.483 -17.196 25.436 1.00 24.39 863 SER A N 1
ATOM 1401 C CA . SER A 1 181 ? -22.014 -16.567 26.635 1.00 23.36 863 SER A CA 1
ATOM 1402 C C . SER A 1 181 ? -23.536 -16.673 26.674 1.00 23.81 863 SER A C 1
ATOM 1403 O O . SER A 1 181 ? -24.253 -15.662 26.781 1.00 22.52 863 SER A O 1
ATOM 1406 N N . VAL A 1 182 ? -24.035 -17.913 26.610 1.00 23.55 864 VAL A N 1
ATOM 1407 C CA . VAL A 1 182 ? -25.448 -18.168 26.358 1.00 23.03 864 VAL A CA 1
ATOM 1408 C C . VAL A 1 182 ? -26.333 -17.545 27.428 1.00 23.60 864 VAL A C 1
ATOM 1409 O O . VAL A 1 182 ? -27.249 -16.754 27.125 1.00 21.58 864 VAL A O 1
ATOM 1413 N N . LEU A 1 183 ? -26.050 -17.885 28.691 1.00 23.56 865 LEU A N 1
ATOM 1414 C CA . LEU A 1 183 ? -26.833 -17.331 29.779 1.00 23.67 865 LEU A CA 1
ATOM 1415 C C . LEU A 1 183 ? -26.710 -15.810 29.892 1.00 23.28 865 LEU A C 1
ATOM 1416 O O . LEU A 1 183 ? -27.716 -15.109 30.039 1.00 22.85 865 LEU A O 1
ATOM 1421 N N . GLU A 1 184 ? -25.469 -15.305 29.836 1.00 21.08 866 GLU A N 1
ATOM 1422 C CA . GLU A 1 184 ? -25.199 -13.881 30.097 1.00 20.80 866 GLU A CA 1
ATOM 1423 C C . GLU A 1 184 ? -25.813 -12.994 29.012 1.00 21.31 866 GLU A C 1
ATOM 1424 O O . GLU A 1 184 ? -26.416 -11.981 29.307 1.00 18.61 866 GLU A O 1
ATOM 1430 N N . ASN A 1 185 ? -25.725 -13.441 27.750 1.00 18.81 867 ASN A N 1
ATOM 1431 C CA . ASN A 1 185 ? -26.454 -12.769 26.703 1.00 20.80 867 ASN A CA 1
ATOM 1432 C C . ASN A 1 185 ? -27.951 -12.693 27.007 1.00 20.19 867 ASN A C 1
ATOM 1433 O O . ASN A 1 185 ? -28.558 -11.644 26.844 1.00 21.15 867 ASN A O 1
ATOM 1438 N N . HIS A 1 186 ? -28.533 -13.820 27.431 1.00 21.32 868 HIS A N 1
ATOM 1439 C CA . HIS A 1 186 ? -29.947 -13.878 27.754 1.00 21.41 868 HIS A CA 1
ATOM 1440 C C . HIS A 1 186 ? -30.318 -12.964 28.915 1.00 23.08 868 HIS A C 1
ATOM 1441 O O . HIS A 1 186 ? -31.333 -12.269 28.835 1.00 22.65 868 HIS A O 1
ATOM 1448 N N . HIS A 1 187 ? -29.539 -12.992 30.012 1.00 20.64 869 HIS A N 1
ATOM 1449 C CA . HIS A 1 187 ? -29.839 -12.124 31.137 1.00 20.29 869 HIS A CA 1
ATOM 1450 C C . HIS A 1 187 ? -29.946 -10.663 30.707 1.00 21.41 869 HIS A C 1
ATOM 1451 O O . HIS A 1 187 ? -30.911 -9.968 31.061 1.00 22.36 869 HIS A O 1
ATOM 1458 N N . ALA A 1 188 ? -28.943 -10.193 29.962 1.00 19.34 870 ALA A N 1
ATOM 1459 C CA . ALA A 1 188 ? -28.909 -8.822 29.469 1.00 20.26 870 ALA A CA 1
ATOM 1460 C C . ALA A 1 188 ? -30.057 -8.515 28.521 1.00 21.33 870 ALA A C 1
ATOM 1461 O O . ALA A 1 188 ? -30.736 -7.498 28.630 1.00 21.72 870 ALA A O 1
ATOM 1463 N N . ALA A 1 189 ? -30.264 -9.393 27.547 1.00 20.68 871 ALA A N 1
ATOM 1464 C CA . ALA A 1 189 ? -31.254 -9.172 26.522 1.00 23.40 871 ALA A CA 1
ATOM 1465 C C . ALA A 1 189 ? -32.669 -9.238 27.065 1.00 23.36 871 ALA A C 1
ATOM 1466 O O . ALA A 1 189 ? -33.515 -8.439 26.688 1.00 24.22 871 ALA A O 1
ATOM 1468 N N . ALA A 1 190 ? -32.935 -10.201 27.954 1.00 23.72 872 ALA A N 1
ATOM 1469 C CA . ALA A 1 190 ? -34.273 -10.337 28.513 1.00 23.27 872 ALA A CA 1
ATOM 1470 C C . ALA A 1 190 ? -34.562 -9.194 29.511 1.00 24.34 872 ALA A C 1
ATOM 1471 O O . ALA A 1 190 ? -35.688 -8.676 29.563 1.00 25.43 872 ALA A O 1
ATOM 1473 N N . ALA A 1 191 ? -33.557 -8.797 30.292 1.00 22.69 873 ALA A N 1
ATOM 1474 C CA . ALA A 1 191 ? -33.741 -7.654 31.212 1.00 24.24 873 ALA A CA 1
ATOM 1475 C C . ALA A 1 191 ? -33.986 -6.355 30.431 1.00 24.88 873 ALA A C 1
ATOM 1476 O O . ALA A 1 191 ? -34.844 -5.545 30.824 1.00 24.91 873 ALA A O 1
ATOM 1478 N N . TRP A 1 192 ? -33.253 -6.144 29.333 1.00 23.40 874 TRP A N 1
ATOM 1479 C CA . TRP A 1 192 ? -33.453 -4.946 28.495 1.00 26.55 874 TRP A CA 1
ATOM 1480 C C . TRP A 1 192 ? -34.782 -4.946 27.743 1.00 25.27 874 TRP A C 1
ATOM 1481 O O . TRP A 1 192 ? -35.458 -3.918 27.670 1.00 25.22 874 TRP A O 1
ATOM 1492 N N . ASN A 1 193 ? -35.175 -6.109 27.213 1.00 26.17 875 ASN A N 1
ATOM 1493 C CA . ASN A 1 193 ? -36.481 -6.265 26.584 1.00 27.48 875 ASN A CA 1
ATOM 1494 C C . ASN A 1 193 ? -37.589 -5.905 27.586 1.00 27.73 875 ASN A C 1
ATOM 1495 O O . ASN A 1 193 ? -38.538 -5.175 27.235 1.00 26.23 875 ASN A O 1
ATOM 1500 N N . LEU A 1 194 ? -37.462 -6.423 28.811 1.00 25.81 876 LEU A N 1
ATOM 1501 C CA . LEU A 1 194 ? -38.403 -6.130 29.876 1.00 27.08 876 LEU A CA 1
ATOM 1502 C C . LEU A 1 194 ? -38.503 -4.623 30.082 1.00 27.34 876 LEU A C 1
ATOM 1503 O O . LEU A 1 194 ? -39.607 -4.065 30.083 1.00 29.71 876 LEU A O 1
ATOM 1508 N N . PHE A 1 195 ? -37.348 -3.967 30.234 1.00 25.95 877 PHE A N 1
ATOM 1509 C CA . PHE A 1 195 ? -37.276 -2.529 30.443 1.00 27.07 877 PHE A CA 1
ATOM 1510 C C . PHE A 1 195 ? -38.008 -1.756 29.349 1.00 28.92 877 PHE A C 1
ATOM 1511 O O . PHE A 1 195 ? -38.792 -0.871 29.610 1.00 29.14 877 PHE A O 1
ATOM 1519 N N . MET A 1 196 ? -37.749 -2.127 28.103 1.00 28.94 878 MET A N 1
ATOM 1520 C CA . MET A 1 196 ? -38.308 -1.405 26.959 1.00 33.08 878 MET A CA 1
ATOM 1521 C C . MET A 1 196 ? -39.782 -1.696 26.704 1.00 32.19 878 MET A C 1
ATOM 1522 O O . MET A 1 196 ? -40.439 -0.952 25.968 1.00 35.12 878 MET A O 1
ATOM 1527 N N . SER A 1 197 ? -40.300 -2.771 27.301 1.00 30.87 879 SER A N 1
ATOM 1528 C CA . SER A 1 197 ? -41.631 -3.254 27.006 1.00 32.03 879 SER A CA 1
ATOM 1529 C C . SER A 1 197 ? -42.768 -2.337 27.475 1.00 32.51 879 SER A C 1
ATOM 1530 O O . SER A 1 197 ? -43.847 -2.380 26.916 1.00 33.13 879 SER A O 1
ATOM 1533 N N . ARG A 1 198 ? -42.528 -1.539 28.528 1.00 32.69 880 ARG A N 1
ATOM 1534 C CA . ARG A 1 198 ? -43.585 -0.755 29.162 1.00 35.41 880 ARG A CA 1
ATOM 1535 C C . ARG A 1 198 ? -43.098 0.639 29.530 1.00 36.54 880 ARG A C 1
ATOM 1536 O O . ARG A 1 198 ? -42.011 0.785 30.081 1.00 35.76 880 ARG A O 1
ATOM 1544 N N . PRO A 1 199 ? -43.884 1.706 29.253 1.00 38.81 881 PRO A N 1
ATOM 1545 C CA . PRO A 1 199 ? -43.536 3.043 29.733 1.00 38.09 881 PRO A CA 1
ATOM 1546 C C . PRO A 1 199 ? -43.521 3.133 31.276 1.00 37.71 881 PRO A C 1
ATOM 1547 O O . PRO A 1 199 ? -42.774 3.927 31.822 1.00 37.08 881 PRO A O 1
ATOM 1551 N N . GLU A 1 200 ? -44.292 2.270 31.938 1.00 37.16 882 GLU A N 1
ATOM 1552 C CA . GLU A 1 200 ? -44.315 2.201 33.395 1.00 38.57 882 GLU A CA 1
ATOM 1553 C C . GLU A 1 200 ? -42.970 1.796 34.026 1.00 37.19 882 GLU A C 1
ATOM 1554 O O . GLU A 1 200 ? -42.821 1.903 35.232 1.00 39.15 882 GLU A O 1
ATOM 1560 N N . TYR A 1 201 ? -42.020 1.315 33.211 1.00 35.09 883 TYR A N 1
ATOM 1561 C CA . TYR A 1 201 ? -40.689 0.914 33.661 1.00 33.80 883 TYR A CA 1
ATOM 1562 C C . TYR A 1 201 ? -39.582 1.944 33.377 1.00 34.74 883 TYR A C 1
ATOM 1563 O O . TYR A 1 201 ? -38.447 1.729 33.780 1.00 34.51 883 TYR A O 1
ATOM 1572 N N . ASN A 1 202 ? -39.912 3.051 32.696 1.00 36.29 884 ASN A N 1
ATOM 1573 C CA . ASN A 1 202 ? -38.893 3.986 32.201 1.00 35.70 884 ASN A CA 1
ATOM 1574 C C . ASN A 1 202 ? -38.348 4.939 33.265 1.00 36.13 884 ASN A C 1
ATOM 1575 O O . ASN A 1 202 ? -38.658 6.133 33.285 1.00 35.76 884 ASN A O 1
ATOM 1580 N N . PHE A 1 203 ? -37.504 4.393 34.139 1.00 33.71 885 PHE A N 1
ATOM 1581 C CA . PHE A 1 203 ? -36.865 5.155 35.190 1.00 35.05 885 PHE A CA 1
ATOM 1582 C C . PHE A 1 203 ? -35.657 5.975 34.688 1.00 34.92 885 PHE A C 1
ATOM 1583 O O . PHE A 1 203 ? -35.144 6.810 35.410 1.00 36.43 885 PHE A O 1
ATOM 1591 N N . LEU A 1 204 ? -35.245 5.754 33.434 1.00 33.82 886 LEU A N 1
ATOM 1592 C CA . LEU A 1 204 ? -34.116 6.445 32.816 1.00 35.53 886 LEU A CA 1
ATOM 1593 C C . LEU A 1 204 ? -34.549 7.561 31.869 1.00 38.75 886 LEU A C 1
ATOM 1594 O O . LEU A 1 204 ? -33.742 8.064 31.076 1.00 40.30 886 LEU A O 1
ATOM 1599 N N . ILE A 1 205 ? -35.823 7.958 31.972 1.00 39.37 887 ILE A N 1
ATOM 1600 C CA . ILE A 1 205 ? -36.425 8.942 31.081 1.00 41.75 887 ILE A CA 1
ATOM 1601 C C . ILE A 1 205 ? -35.690 10.289 30.998 1.00 43.34 887 ILE A C 1
ATOM 1602 O O . ILE A 1 205 ? -35.750 10.953 29.978 1.00 44.03 887 ILE A O 1
ATOM 1607 N N . ASN A 1 206 ? -34.998 10.693 32.071 1.00 43.12 888 ASN A N 1
ATOM 1608 C CA . ASN A 1 206 ? -34.284 11.967 32.077 1.00 44.46 888 ASN A CA 1
ATOM 1609 C C . ASN A 1 206 ? -32.806 11.925 31.668 1.00 43.66 888 ASN A C 1
ATOM 1610 O O . ASN A 1 206 ? -32.154 12.968 31.647 1.00 46.44 888 ASN A O 1
ATOM 1615 N N . LEU A 1 207 ? -32.308 10.745 31.265 1.00 41.22 889 LEU A N 1
ATOM 1616 C CA . LEU A 1 207 ? -31.037 10.666 30.541 1.00 40.63 889 LEU A CA 1
ATOM 1617 C C . LEU A 1 207 ? -31.306 11.152 29.121 1.00 41.96 889 LEU A C 1
ATOM 1618 O O . LEU A 1 207 ? -32.347 10.826 28.553 1.00 40.89 889 LEU A O 1
ATOM 1623 N N . ASP A 1 208 ? -30.382 11.931 28.548 1.00 44.22 890 ASP A N 1
ATOM 1624 C CA . ASP A 1 208 ? -30.477 12.272 27.123 1.00 46.98 890 ASP A CA 1
ATOM 1625 C C . ASP A 1 208 ? -30.098 11.048 26.265 1.00 46.42 890 ASP A C 1
ATOM 1626 O O . ASP A 1 208 ? -29.659 10.022 26.781 1.00 42.11 890 ASP A O 1
ATOM 1631 N N . HIS A 1 209 ? -30.311 11.158 24.955 1.00 48.16 891 HIS A N 1
ATOM 1632 C CA . HIS A 1 209 ? -30.098 10.053 24.036 1.00 49.42 891 HIS A CA 1
ATOM 1633 C C . HIS A 1 209 ? -28.667 9.481 24.064 1.00 48.25 891 HIS A C 1
ATOM 1634 O O . HIS A 1 209 ? -28.492 8.263 24.050 1.00 46.78 891 HIS A O 1
ATOM 1641 N N . VAL A 1 210 ? -27.661 10.367 24.101 1.00 46.16 892 VAL A N 1
ATOM 1642 C CA . VAL A 1 210 ? -26.256 9.971 24.159 1.00 44.83 892 VAL A CA 1
ATOM 1643 C C . VAL A 1 210 ? -25.976 9.200 25.461 1.00 44.94 892 VAL A C 1
ATOM 1644 O O . VAL A 1 210 ? -25.356 8.128 25.444 1.00 42.98 892 VAL A O 1
ATOM 1648 N N . GLU A 1 211 ? -26.420 9.778 26.582 1.00 41.82 893 GLU A N 1
ATOM 1649 C CA . GLU A 1 211 ? -26.284 9.168 27.904 1.00 40.68 893 GLU A CA 1
ATOM 1650 C C . GLU A 1 211 ? -26.930 7.792 27.982 1.00 37.86 893 GLU A C 1
ATOM 1651 O O . GLU A 1 211 ? -26.349 6.867 28.538 1.00 36.36 893 GLU A O 1
ATOM 1657 N N . PHE A 1 212 ? -28.153 7.675 27.453 1.00 36.15 894 PHE A N 1
ATOM 1658 C CA . PHE A 1 212 ? -28.876 6.429 27.473 1.00 34.71 894 PHE A CA 1
ATOM 1659 C C . PHE A 1 212 ? -28.112 5.339 26.710 1.00 32.41 894 PHE A C 1
ATOM 1660 O O . PHE A 1 212 ? -27.956 4.216 27.198 1.00 30.71 894 PHE A O 1
ATOM 1668 N N . LYS A 1 213 ? -27.641 5.672 25.509 1.00 33.96 895 LYS A N 1
ATOM 1669 C CA . LYS A 1 213 ? -26.957 4.692 24.684 1.00 35.30 895 LYS A CA 1
ATOM 1670 C C . LYS A 1 213 ? -25.678 4.233 25.358 1.00 35.86 895 LYS A C 1
ATOM 1671 O O . LYS A 1 213 ? -25.359 3.044 25.350 1.00 31.19 895 LYS A O 1
ATOM 1677 N N . HIS A 1 214 ? -24.965 5.170 25.986 1.00 35.01 896 HIS A N 1
ATOM 1678 C CA . HIS A 1 214 ? -23.745 4.848 26.708 1.00 34.51 896 HIS A CA 1
ATOM 1679 C C . HIS A 1 214 ? -24.047 3.998 27.936 1.00 31.04 896 HIS A C 1
ATOM 1680 O O . HIS A 1 214 ? -23.372 3.005 28.189 1.00 30.04 896 HIS A O 1
ATOM 1687 N N . PHE A 1 215 ? -25.066 4.392 28.696 1.00 28.91 897 PHE A N 1
ATOM 1688 C CA . PHE A 1 215 ? -25.527 3.615 29.839 1.00 28.59 897 PHE A CA 1
ATOM 1689 C C . PHE A 1 215 ? -25.824 2.148 29.469 1.00 29.00 897 PHE A C 1
ATOM 1690 O O . PHE A 1 215 ? -25.376 1.217 30.137 1.00 26.37 897 PHE A O 1
ATOM 1698 N N . ARG A 1 216 ? -26.593 1.952 28.401 1.00 27.34 898 ARG A N 1
ATOM 1699 C CA . ARG A 1 216 ? -26.932 0.617 27.921 1.00 28.74 898 ARG A CA 1
ATOM 1700 C C . ARG A 1 216 ? -25.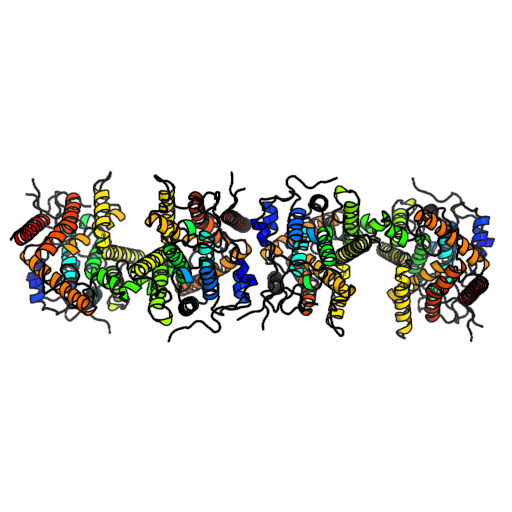686 -0.220 27.589 1.00 26.12 898 ARG A C 1
ATOM 1701 O O . ARG A 1 216 ? -25.587 -1.376 27.989 1.00 24.75 898 ARG A O 1
ATOM 1709 N N . PHE A 1 217 ? -24.734 0.390 26.882 1.00 26.49 899 PHE A N 1
ATOM 1710 C CA . PHE A 1 217 ? -23.465 -0.234 26.550 1.00 27.27 899 PHE A CA 1
ATOM 1711 C C . PHE A 1 217 ? -22.733 -0.700 27.812 1.00 26.35 899 PHE A C 1
ATOM 1712 O O . PHE A 1 217 ? -22.301 -1.853 27.896 1.00 24.14 899 PHE A O 1
ATOM 1720 N N . LEU A 1 218 ? -22.657 0.187 28.814 1.00 26.34 900 LEU A N 1
ATOM 1721 C CA . LEU A 1 218 ? -21.974 -0.135 30.074 1.00 26.44 900 LEU A CA 1
ATOM 1722 C C . LEU A 1 218 ? -22.637 -1.281 30.831 1.00 23.65 900 LEU A C 1
ATOM 1723 O O . LEU A 1 218 ? -21.947 -2.142 31.366 1.00 24.26 900 LEU A O 1
ATOM 1728 N N . VAL A 1 219 ? -23.972 -1.298 30.849 1.00 23.05 901 VAL A N 1
ATOM 1729 C CA . VAL A 1 219 ? -24.726 -2.351 31.498 1.00 23.03 901 VAL A CA 1
ATOM 1730 C C . VAL A 1 219 ? -24.431 -3.684 30.840 1.00 22.23 901 VAL A C 1
ATOM 1731 O O . VAL A 1 219 ? -24.121 -4.676 31.506 1.00 20.64 901 VAL A O 1
ATOM 1735 N N . ILE A 1 220 ? -24.482 -3.708 29.505 1.00 20.62 902 ILE A N 1
ATOM 1736 C CA . ILE A 1 220 ? -24.226 -4.929 28.782 1.00 21.02 902 ILE A CA 1
ATOM 1737 C C . ILE A 1 220 ? -22.796 -5.443 29.016 1.00 21.34 902 ILE A C 1
ATOM 1738 O O . ILE A 1 220 ? -22.589 -6.619 29.258 1.00 22.15 902 ILE A O 1
ATOM 1743 N N . GLU A 1 221 ? -21.813 -4.551 28.936 1.00 22.17 903 GLU A N 1
ATOM 1744 C CA . GLU A 1 221 ? -20.414 -4.902 29.142 1.00 23.96 903 GLU A CA 1
ATOM 1745 C C . GLU A 1 221 ? -20.211 -5.513 30.526 1.00 22.40 903 GLU A C 1
ATOM 1746 O O . GLU A 1 221 ? -19.442 -6.461 30.665 1.00 24.74 903 GLU A O 1
ATOM 1752 N N . ALA A 1 222 ? -20.905 -4.972 31.534 1.00 22.94 904 ALA A N 1
ATOM 1753 C CA . ALA A 1 222 ? -20.774 -5.483 32.893 1.00 21.46 904 ALA A CA 1
ATOM 1754 C C . ALA A 1 222 ? -21.415 -6.874 33.055 1.00 21.34 904 ALA A C 1
ATOM 1755 O O . ALA A 1 222 ? -20.803 -7.764 33.616 1.00 21.13 904 ALA A O 1
ATOM 1757 N N . ILE A 1 223 ? -22.620 -7.075 32.508 1.00 20.90 905 ILE A N 1
ATOM 1758 C CA . ILE A 1 223 ? -23.296 -8.365 32.587 1.00 20.17 905 ILE A CA 1
ATOM 1759 C C . ILE A 1 223 ? -22.479 -9.429 31.862 1.00 19.56 905 ILE A C 1
ATOM 1760 O O . ILE A 1 223 ? -22.279 -10.535 32.350 1.00 21.25 905 ILE A O 1
ATOM 1765 N N . LEU A 1 224 ? -22.021 -9.099 30.648 1.00 22.69 906 LEU A N 1
ATOM 1766 C CA . LEU A 1 224 ? -21.293 -10.070 29.857 1.00 22.64 906 LEU A CA 1
ATOM 1767 C C . LEU A 1 224 ? -19.950 -10.455 30.513 1.00 24.02 906 LEU A C 1
ATOM 1768 O O . LEU A 1 224 ? -19.493 -11.596 30.327 1.00 24.46 906 LEU A O 1
ATOM 1773 N N . ALA A 1 225 ? -19.389 -9.578 31.364 1.00 22.95 907 ALA A N 1
ATOM 1774 C CA . ALA A 1 225 ? -18.133 -9.825 32.059 1.00 22.86 907 ALA A CA 1
ATOM 1775 C C . ALA A 1 225 ? -18.268 -10.899 33.154 1.00 22.77 907 ALA A C 1
ATOM 1776 O O . ALA A 1 225 ? -17.264 -11.407 33.643 1.00 23.16 907 ALA A O 1
ATOM 1778 N N . THR A 1 226 ? -19.503 -11.232 33.520 1.00 22.15 908 THR A N 1
ATOM 1779 C CA . THR A 1 226 ? -19.758 -12.271 34.517 1.00 21.88 908 THR A CA 1
ATOM 1780 C C . THR A 1 226 ? -19.621 -13.708 34.005 1.00 23.22 908 THR A C 1
ATOM 1781 O O . THR A 1 226 ? -19.675 -14.631 34.816 1.00 23.89 908 THR A O 1
ATOM 1785 N N . ASP A 1 227 ? -19.425 -13.894 32.683 1.00 23.12 909 ASP A N 1
ATOM 1786 C CA . ASP A 1 227 ? -19.176 -15.231 32.120 1.00 24.95 909 ASP A CA 1
ATOM 1787 C C . ASP A 1 227 ? -17.754 -15.694 32.506 1.00 23.85 909 ASP A C 1
ATOM 1788 O O . ASP A 1 227 ? -16.753 -15.145 32.063 1.00 24.02 909 ASP A O 1
ATOM 1793 N N . LEU A 1 228 ? -17.662 -16.708 33.366 1.00 25.80 910 LEU A N 1
ATOM 1794 C CA . LEU A 1 228 ? -16.367 -17.192 33.838 1.00 26.79 910 LEU A CA 1
ATOM 1795 C C . LEU A 1 228 ? -15.462 -17.798 32.755 1.00 27.82 910 LEU A C 1
ATOM 1796 O O . LEU A 1 228 ? -14.272 -17.916 32.958 1.00 27.62 910 LEU A O 1
ATOM 1801 N N . LYS A 1 229 ? -16.016 -18.132 31.587 1.00 29.41 911 LYS A N 1
ATOM 1802 C CA . LYS A 1 229 ? -15.191 -18.504 30.449 1.00 31.85 911 LYS A CA 1
ATOM 1803 C C . LYS A 1 229 ? -14.165 -17.390 30.111 1.00 32.09 911 LYS A C 1
ATOM 1804 O O . LYS A 1 229 ? -13.104 -17.686 29.555 1.00 31.54 911 LYS A O 1
ATOM 1810 N N . LYS A 1 230 ? -14.498 -16.130 30.436 1.00 27.91 912 LYS A N 1
ATOM 1811 C CA . LYS A 1 230 ? -13.654 -14.983 30.184 1.00 29.99 912 LYS A CA 1
ATOM 1812 C C . LYS A 1 230 ? -12.784 -14.573 31.379 1.00 28.39 912 LYS A C 1
ATOM 1813 O O . LYS A 1 230 ? -12.025 -13.605 31.286 1.00 29.65 912 LYS A O 1
ATOM 1819 N N . HIS A 1 231 ? -12.890 -15.326 32.478 1.00 26.44 913 HIS A N 1
ATOM 1820 C CA . HIS A 1 231 ? -12.312 -14.942 33.768 1.00 27.84 913 HIS A CA 1
ATOM 1821 C C . HIS A 1 231 ? -10.816 -14.644 33.666 1.00 28.45 913 HIS A C 1
ATOM 1822 O O . HIS A 1 231 ? -10.352 -13.567 34.085 1.00 30.02 913 HIS A O 1
ATOM 1829 N N . PHE A 1 232 ? -10.053 -15.583 33.090 1.00 29.09 914 PHE A N 1
ATOM 1830 C CA . PHE A 1 232 ? -8.598 -15.468 33.058 1.00 32.55 914 PHE A CA 1
ATOM 1831 C C . PHE A 1 232 ? -8.130 -14.304 32.187 1.00 32.84 914 PHE A C 1
ATOM 1832 O O . PHE A 1 232 ? -7.164 -13.610 32.529 1.00 32.57 914 PHE A O 1
ATOM 1840 N N . ASP A 1 233 ? -8.863 -14.068 31.086 1.00 33.59 915 ASP A N 1
ATOM 1841 C CA . ASP A 1 233 ? -8.606 -12.926 30.218 1.00 36.38 915 ASP A CA 1
ATOM 1842 C C . ASP A 1 233 ? -8.776 -11.582 30.939 1.00 35.15 915 ASP A C 1
ATOM 1843 O O . ASP A 1 233 ? -7.939 -10.703 30.765 1.00 34.13 915 ASP A O 1
ATOM 1848 N N . PHE A 1 234 ? -9.856 -11.441 31.716 1.00 33.62 916 PHE A N 1
ATOM 1849 C CA . PHE A 1 234 ? -10.097 -10.207 32.499 1.00 32.57 916 PHE A CA 1
ATOM 1850 C C . PHE A 1 234 ? -8.992 -9.981 33.517 1.00 31.57 916 PHE A C 1
ATOM 1851 O O . PHE A 1 234 ? -8.417 -8.891 33.591 1.00 33.34 916 PHE A O 1
ATOM 1859 N N . VAL A 1 235 ? -8.668 -11.030 34.277 1.00 31.13 917 VAL A N 1
ATOM 1860 C CA . VAL A 1 235 ? -7.656 -10.949 35.309 1.00 32.99 917 VAL A CA 1
ATOM 1861 C C . VAL A 1 235 ? -6.288 -10.615 34.713 1.00 35.99 917 VAL A C 1
ATOM 1862 O O . VAL A 1 235 ? -5.554 -9.772 35.259 1.00 34.29 917 VAL A O 1
ATOM 1866 N N . ALA A 1 236 ? -5.948 -11.276 33.598 1.00 33.84 918 ALA A N 1
ATOM 1867 C CA . ALA A 1 236 ? -4.673 -11.011 32.930 1.00 37.73 918 ALA A CA 1
ATOM 1868 C C . ALA A 1 236 ? -4.602 -9.559 32.433 1.00 37.89 918 ALA A C 1
ATOM 1869 O O . ALA A 1 236 ? -3.581 -8.882 32.586 1.00 36.87 918 ALA A O 1
ATOM 1871 N N . LYS A 1 237 ? -5.700 -9.089 31.831 1.00 37.39 919 LYS A N 1
ATOM 1872 C CA . LYS A 1 237 ? -5.777 -7.734 31.295 1.00 40.38 919 LYS A CA 1
ATOM 1873 C C . LYS A 1 237 ? -5.642 -6.702 32.429 1.00 40.87 919 LYS A C 1
ATOM 1874 O O . LYS A 1 237 ? -4.929 -5.705 32.303 1.00 37.34 919 LYS A O 1
ATOM 1880 N N . PHE A 1 238 ? -6.334 -6.955 33.541 1.00 37.52 920 PHE A N 1
ATOM 1881 C CA . PHE A 1 238 ? -6.289 -6.038 34.669 1.00 37.18 920 PHE A CA 1
ATOM 1882 C C . PHE A 1 238 ? -4.889 -5.967 35.279 1.00 39.27 920 PHE A C 1
ATOM 1883 O O . PHE A 1 238 ? -4.382 -4.873 35.517 1.00 41.18 920 PHE A O 1
ATOM 1891 N N . ASN A 1 239 ? -4.276 -7.139 35.520 1.00 41.30 921 ASN A N 1
ATOM 1892 C CA . ASN A 1 239 ? -2.910 -7.232 36.032 1.00 42.16 921 ASN A CA 1
ATOM 1893 C C . ASN A 1 239 ? -1.920 -6.495 35.120 1.00 42.27 921 ASN A C 1
ATOM 1894 O O . ASN A 1 239 ? -0.990 -5.828 35.610 1.00 41.70 921 ASN A O 1
ATOM 1899 N N . GLY A 1 240 ? -2.146 -6.615 33.804 1.00 42.24 922 GLY A N 1
ATOM 1900 C CA . GLY A 1 240 ? -1.381 -5.897 32.802 1.00 42.89 922 GLY A CA 1
ATOM 1901 C C . GLY A 1 240 ? -1.462 -4.391 33.000 1.00 43.03 922 GLY A C 1
ATOM 1902 O O . GLY A 1 240 ? -0.424 -3.726 33.058 1.00 44.20 922 GLY A O 1
ATOM 1903 N N . LYS A 1 241 ? -2.689 -3.868 33.118 1.00 42.89 923 LYS A N 1
ATOM 1904 C CA . LYS A 1 241 ? -2.936 -2.439 33.273 1.00 46.49 923 LYS A CA 1
ATOM 1905 C C . LYS A 1 241 ? -2.353 -1.886 34.575 1.00 46.28 923 LYS A C 1
ATOM 1906 O O . LYS A 1 241 ? -1.799 -0.781 34.595 1.00 46.05 923 LYS A O 1
ATOM 1912 N N . VAL A 1 242 ? -2.483 -2.658 35.662 1.00 43.24 924 VAL A N 1
ATOM 1913 C CA . VAL A 1 242 ? -1.952 -2.259 36.958 1.00 44.93 924 VAL A CA 1
ATOM 1914 C C . VAL A 1 242 ? -0.424 -2.138 36.932 1.00 47.15 924 VAL A C 1
ATOM 1915 O O . VAL A 1 242 ? 0.132 -1.218 37.536 1.00 46.63 924 VAL A O 1
ATOM 1919 N N . ASN A 1 243 ? 0.234 -3.058 36.213 1.00 46.29 925 ASN A N 1
ATOM 1920 C CA . ASN A 1 243 ? 1.678 -3.179 36.194 1.00 48.18 925 ASN A CA 1
ATOM 1921 C C . ASN A 1 243 ? 2.422 -2.519 35.014 1.00 50.01 925 ASN A C 1
ATOM 1922 O O . ASN A 1 243 ? 3.642 -2.639 34.929 1.00 50.65 925 ASN A O 1
ATOM 1927 N N . ASP A 1 244 ? 1.699 -1.800 34.145 1.00 49.57 926 ASP A N 1
ATOM 1928 C CA . ASP A 1 244 ? 2.333 -1.040 33.066 1.00 53.80 926 ASP A CA 1
ATOM 1929 C C . ASP A 1 244 ? 2.813 0.341 33.550 1.00 56.76 926 ASP A C 1
ATOM 1930 O O . ASP A 1 244 ? 2.793 0.635 34.746 1.00 56.87 926 ASP A O 1
ATOM 1935 N N . ASP A 1 245 ? 3.230 1.179 32.595 1.00 57.88 927 ASP A N 1
ATOM 1936 C CA . ASP A 1 245 ? 4.067 2.352 32.865 1.00 60.20 927 ASP A CA 1
ATOM 1937 C C . ASP A 1 245 ? 3.439 3.411 33.770 1.00 58.02 927 ASP A C 1
ATOM 1938 O O . ASP A 1 245 ? 4.164 4.135 34.428 1.00 59.33 927 ASP A O 1
ATOM 1943 N N . VAL A 1 246 ? 2.112 3.551 33.715 1.00 56.08 928 VAL A N 1
ATOM 1944 C CA . VAL A 1 246 ? 1.388 4.555 34.498 1.00 55.48 928 VAL A CA 1
ATOM 1945 C C . VAL A 1 246 ? 0.406 3.961 35.499 1.00 52.21 928 VAL A C 1
ATOM 1946 O O . VAL A 1 246 ? -0.095 4.682 36.353 1.00 53.84 928 VAL A O 1
ATOM 1950 N N . GLY A 1 247 ? 0.072 2.668 35.374 1.00 47.70 929 GLY A N 1
ATOM 1951 C CA . GLY A 1 247 ? -0.971 2.040 36.172 1.00 46.12 929 GLY A CA 1
ATOM 1952 C C . GLY A 1 247 ? -2.379 2.450 35.743 1.00 43.94 929 GLY A C 1
ATOM 1953 O O . GLY A 1 247 ? -2.570 2.946 34.647 1.00 46.08 929 GLY A O 1
ATOM 1954 N N . ILE A 1 248 ? -3.359 2.260 36.628 1.00 42.64 930 ILE A N 1
ATOM 1955 C CA . ILE A 1 248 ? -4.756 2.631 36.351 1.00 40.89 930 ILE A CA 1
ATOM 1956 C C . ILE A 1 248 ? -4.870 4.140 36.181 1.00 41.68 930 ILE A C 1
ATOM 1957 O O . ILE A 1 248 ? -4.425 4.895 37.044 1.00 43.44 930 ILE A O 1
ATOM 1962 N N . ASP A 1 249 ? -5.436 4.572 35.051 1.00 41.65 931 ASP A N 1
ATOM 1963 C CA . ASP A 1 249 ? -5.645 5.986 34.755 1.00 43.09 931 ASP A CA 1
ATOM 1964 C C . ASP A 1 249 ? -7.148 6.271 34.872 1.00 41.70 931 ASP A C 1
ATOM 1965 O O . ASP A 1 249 ? -7.911 5.906 33.993 1.00 38.26 931 ASP A O 1
ATOM 1970 N N . TRP A 1 250 ? -7.561 6.921 35.965 1.00 41.26 932 TRP A N 1
ATOM 1971 C CA . TRP A 1 250 ? -8.986 7.161 36.241 1.00 40.47 932 TRP A CA 1
ATOM 1972 C C . TRP A 1 250 ? -9.665 8.138 35.262 1.00 40.78 932 TRP A C 1
ATOM 1973 O O . TRP A 1 250 ? -10.898 8.181 35.199 1.00 40.04 932 TRP A O 1
ATOM 1984 N N . THR A 1 251 ? -8.867 8.890 34.493 1.00 42.16 933 THR A N 1
ATOM 1985 C CA . THR A 1 251 ? -9.390 9.769 33.456 1.00 44.79 933 THR A CA 1
ATOM 1986 C C . THR A 1 251 ? -9.622 9.032 32.133 1.00 45.10 933 THR A C 1
ATOM 1987 O O . THR A 1 251 ? -10.158 9.608 31.200 1.00 47.24 933 THR A O 1
ATOM 1991 N N . ASN A 1 252 ? -9.211 7.762 32.071 1.00 43.42 934 ASN A N 1
ATOM 1992 C CA . ASN A 1 252 ? -9.386 6.910 30.891 1.00 41.99 934 ASN A CA 1
ATOM 1993 C C . ASN A 1 252 ? -10.632 6.017 31.011 1.00 40.84 934 ASN A C 1
ATOM 1994 O O . ASN A 1 252 ? -10.734 5.171 31.908 1.00 37.10 934 ASN A O 1
ATOM 1999 N N . GLU A 1 253 ? -11.595 6.218 30.101 1.00 41.59 935 GLU A N 1
ATOM 2000 C CA . GLU A 1 253 ? -12.874 5.521 30.158 1.00 41.37 935 GLU A CA 1
ATOM 2001 C C . GLU A 1 253 ? -12.745 3.996 30.058 1.00 37.97 935 GLU A C 1
ATOM 2002 O O . GLU A 1 253 ? -13.559 3.272 30.632 1.00 35.09 935 GLU A O 1
ATOM 2008 N N . ASN A 1 254 ? -11.722 3.516 29.348 1.00 38.39 936 ASN A N 1
ATOM 2009 C CA . ASN A 1 254 ? -11.515 2.083 29.186 1.00 38.30 936 ASN A CA 1
ATOM 2010 C C . ASN A 1 254 ? -10.966 1.434 30.463 1.00 36.98 936 ASN A C 1
ATOM 2011 O O . ASN A 1 254 ? -11.398 0.353 30.826 1.00 34.11 936 ASN A O 1
ATOM 2016 N N . ASP A 1 255 ? -10.029 2.116 31.127 1.00 36.43 937 ASP A N 1
ATOM 2017 C CA . ASP A 1 255 ? -9.568 1.720 32.457 1.00 38.10 937 ASP A CA 1
ATOM 2018 C C . ASP A 1 255 ? -10.730 1.666 33.454 1.00 35.55 937 ASP A C 1
ATOM 2019 O O . ASP A 1 255 ? -10.847 0.707 34.206 1.00 32.16 937 ASP A O 1
ATOM 2024 N N . ARG A 1 256 ? -11.599 2.680 33.419 1.00 34.49 938 ARG A N 1
ATOM 2025 C CA . ARG A 1 256 ? -12.753 2.732 34.359 1.00 32.08 938 ARG A CA 1
ATOM 2026 C C . ARG A 1 256 ? -13.688 1.547 34.098 1.00 31.67 938 ARG A C 1
ATOM 2027 O O . ARG A 1 256 ? -14.170 0.961 35.083 1.00 28.62 938 ARG A O 1
ATOM 2035 N N . LEU A 1 257 ? -13.939 1.219 32.826 1.00 30.98 939 LEU A N 1
ATOM 2036 C CA . LEU A 1 257 ? -14.785 0.079 32.496 1.00 30.89 939 LEU A CA 1
ATOM 2037 C C . LEU A 1 257 ? -14.181 -1.215 33.048 1.00 28.25 939 LEU A C 1
ATOM 2038 O O . LEU A 1 257 ? -14.896 -2.044 33.618 1.00 27.85 939 LEU A O 1
ATOM 2043 N N . LEU A 1 258 ? -12.864 -1.388 32.874 1.00 30.29 940 LEU A N 1
ATOM 2044 C CA . LEU A 1 258 ? -12.183 -2.583 33.346 1.00 29.43 940 LEU A CA 1
ATOM 2045 C C . LEU A 1 258 ? -12.309 -2.696 34.863 1.00 28.76 940 LEU A C 1
ATOM 2046 O O . LEU A 1 258 ? -12.588 -3.785 35.382 1.00 27.40 940 LEU A O 1
ATOM 2051 N N . VAL A 1 259 ? -12.178 -1.570 35.567 1.00 29.81 941 VAL A N 1
ATOM 2052 C CA . VAL A 1 259 ? -12.350 -1.584 37.028 1.00 28.72 941 VAL A CA 1
ATOM 2053 C C . VAL A 1 259 ? -13.772 -2.002 37.398 1.00 27.88 941 VAL A C 1
ATOM 2054 O O . VAL A 1 259 ? -13.967 -2.863 38.273 1.00 27.13 941 VAL A O 1
ATOM 2058 N N . CYS A 1 260 ? -14.766 -1.432 36.714 1.00 26.94 942 CYS A N 1
ATOM 2059 C CA . CYS A 1 260 ? -16.151 -1.812 36.943 1.00 27.76 942 CYS A CA 1
ATOM 2060 C C . CYS A 1 260 ? -16.405 -3.295 36.679 1.00 25.19 942 CYS A C 1
ATOM 2061 O O . CYS A 1 260 ? -17.160 -3.934 37.416 1.00 25.55 942 CYS A O 1
ATOM 2064 N N . GLN A 1 261 ? -15.798 -3.838 35.628 1.00 25.08 943 GLN A N 1
ATOM 2065 C CA . GLN A 1 261 ? -15.938 -5.260 35.313 1.00 25.18 943 GLN A CA 1
ATOM 2066 C C . GLN A 1 261 ? -15.315 -6.139 36.382 1.00 24.42 943 GLN A C 1
ATOM 2067 O O . GLN A 1 261 ? -15.904 -7.157 36.755 1.00 24.26 943 GLN A O 1
ATOM 2073 N N . MET A 1 262 ? -14.149 -5.737 36.904 1.00 26.84 944 MET A N 1
ATOM 2074 C CA . MET A 1 262 ? -13.503 -6.499 37.972 1.00 27.94 944 MET A CA 1
ATOM 2075 C C . MET A 1 262 ? -14.370 -6.445 39.228 1.00 27.03 944 MET A C 1
ATOM 2076 O O . MET A 1 262 ? -14.503 -7.433 39.934 1.00 25.23 944 MET A O 1
ATOM 2081 N N . CYS A 1 263 ? -14.990 -5.286 39.470 1.00 27.38 945 CYS A N 1
ATOM 2082 C CA A CYS A 1 263 ? -15.884 -5.091 40.605 0.50 25.46 945 CYS A CA 1
ATOM 2083 C CA B CYS A 1 263 ? -15.891 -5.085 40.607 0.50 27.39 945 CYS A CA 1
ATOM 2084 C C . CYS A 1 263 ? -17.118 -5.999 40.575 1.00 24.87 945 CYS A C 1
ATOM 2085 O O . CYS A 1 263 ? -17.404 -6.707 41.539 1.00 24.14 945 CYS A O 1
ATOM 2090 N N . ILE A 1 264 ? -17.847 -6.012 39.440 1.00 24.51 946 ILE A N 1
ATOM 2091 C CA . ILE A 1 264 ? -19.004 -6.901 39.304 1.00 22.40 946 ILE A CA 1
ATOM 2092 C C . ILE A 1 264 ? -18.570 -8.368 39.350 1.00 20.91 946 ILE A C 1
ATOM 2093 O O . ILE A 1 264 ? -19.282 -9.207 39.910 1.00 20.97 946 ILE A O 1
ATOM 2098 N N . LYS A 1 265 ? -17.396 -8.677 38.805 1.00 21.08 947 LYS A N 1
ATOM 2099 C CA . LYS A 1 265 ? -16.867 -10.038 38.864 1.00 22.09 947 LYS A CA 1
ATOM 2100 C C . LYS A 1 265 ? -16.643 -10.495 40.300 1.00 23.47 947 LYS A C 1
ATOM 2101 O O . LYS A 1 265 ? -17.061 -11.583 40.659 1.00 23.15 947 LYS A O 1
ATOM 2107 N N . LEU A 1 266 ? -16.007 -9.643 41.112 1.00 23.23 948 LEU A N 1
ATOM 2108 C CA . LEU A 1 266 ? -15.754 -9.962 42.510 1.00 24.29 948 LEU A CA 1
ATOM 2109 C C . LEU A 1 266 ? -17.066 -10.072 43.267 1.00 23.27 948 LEU A C 1
ATOM 2110 O O . LEU A 1 266 ? -17.265 -11.016 44.067 1.00 26.27 948 LEU A O 1
ATOM 2115 N N . ALA A 1 267 ? -17.968 -9.114 43.027 1.00 23.24 949 ALA A N 1
ATOM 2116 C CA . ALA A 1 267 ? -19.287 -9.112 43.651 1.00 21.62 949 ALA A CA 1
ATOM 2117 C C . ALA A 1 267 ? -20.051 -10.406 43.360 1.00 21.99 949 ALA A C 1
ATOM 2118 O O . ALA A 1 267 ? -20.675 -11.005 44.239 1.00 24.04 949 ALA A O 1
ATOM 2120 N N . ASP A 1 268 ? -19.970 -10.875 42.116 1.00 23.09 950 ASP A N 1
ATOM 2121 C CA . ASP A 1 268 ? -20.704 -12.105 41.715 1.00 23.24 950 ASP A CA 1
ATOM 2122 C C . ASP A 1 268 ? -20.208 -13.309 42.519 1.00 24.78 950 ASP A C 1
ATOM 2123 O O . ASP A 1 268 ? -21.057 -14.114 42.944 1.00 26.83 950 ASP A O 1
ATOM 2128 N N . ILE A 1 269 ? -18.897 -13.416 42.741 1.00 25.19 951 ILE A N 1
ATOM 2129 C CA . ILE A 1 269 ? -18.298 -14.585 43.386 1.00 26.12 951 ILE A CA 1
ATOM 2130 C C . ILE A 1 269 ? -17.800 -14.256 44.790 1.00 27.59 951 ILE A C 1
ATOM 2131 O O . ILE A 1 269 ? -16.847 -14.835 45.276 1.00 32.39 951 ILE A O 1
ATOM 2136 N N . ASN A 1 270 ? -18.530 -13.354 45.460 1.00 26.01 952 ASN A N 1
ATOM 2137 C CA . ASN A 1 270 ? -18.122 -12.826 46.776 1.00 26.55 952 ASN A CA 1
ATOM 2138 C C . ASN A 1 270 ? -18.211 -13.861 47.894 1.00 27.45 952 ASN A C 1
ATOM 2139 O O . ASN A 1 270 ? -17.583 -13.670 48.925 1.00 28.52 952 ASN A O 1
ATOM 2144 N N . GLY A 1 271 ? -19.043 -14.898 47.696 1.00 27.32 953 GLY A N 1
ATOM 2145 C CA . GLY A 1 271 ? -19.429 -15.834 48.745 1.00 30.05 953 GLY A CA 1
ATOM 2146 C C . GLY A 1 271 ? -18.295 -16.343 49.623 1.00 28.99 953 GLY A C 1
ATOM 2147 O O . GLY A 1 271 ? -18.359 -16.287 50.854 1.00 27.72 953 GLY A O 1
ATOM 2148 N N . PRO A 1 272 ? -17.227 -16.919 49.032 1.00 28.14 954 PRO A N 1
ATOM 2149 C CA . PRO A 1 272 ? -16.110 -17.419 49.835 1.00 30.46 954 PRO A CA 1
ATOM 2150 C C . PRO A 1 272 ? -15.326 -16.337 50.594 1.00 30.69 954 PRO A C 1
ATOM 2151 O O . PRO A 1 272 ? -14.517 -16.683 51.429 1.00 32.70 954 PRO A O 1
ATOM 2155 N N . ALA A 1 273 ? -15.593 -15.058 50.302 1.00 28.31 955 ALA A N 1
ATOM 2156 C CA . ALA A 1 273 ? -15.005 -13.936 51.032 1.00 28.60 955 ALA A CA 1
ATOM 2157 C C . ALA A 1 273 ? -15.929 -13.326 52.082 1.00 28.57 955 ALA A C 1
ATOM 2158 O O . ALA A 1 273 ? -15.629 -12.273 52.634 1.00 29.70 955 ALA A O 1
ATOM 2160 N N . LYS A 1 274 ? -17.035 -14.015 52.379 1.00 28.35 956 LYS A N 1
ATOM 2161 C CA . LYS A 1 274 ? -17.954 -13.642 53.449 1.00 29.71 956 LYS A CA 1
ATOM 2162 C C . LYS A 1 274 ? -17.621 -14.465 54.710 1.00 30.85 956 LYS A C 1
ATOM 2163 O O . LYS A 1 274 ? -16.837 -15.408 54.663 1.00 29.56 956 LYS A O 1
ATOM 2169 N N . CYS A 1 275 ? -18.225 -14.094 55.840 1.00 31.64 957 CYS A N 1
ATOM 2170 C CA . CYS A 1 275 ? -18.110 -14.897 57.038 1.00 34.26 957 CYS A CA 1
ATOM 2171 C C . CYS A 1 275 ? -18.588 -16.319 56.764 1.00 34.68 957 CYS A C 1
ATOM 2172 O O . CYS A 1 275 ? -19.412 -16.558 55.887 1.00 34.01 957 CYS A O 1
ATOM 2175 N N . LYS A 1 276 ? -18.066 -17.259 57.545 1.00 36.14 958 LYS A N 1
ATOM 2176 C CA . LYS A 1 276 ? -18.384 -18.663 57.429 1.00 38.07 958 LYS A CA 1
ATOM 2177 C C . LYS A 1 276 ? -19.890 -18.955 57.332 1.00 35.94 958 LYS A C 1
ATOM 2178 O O . LYS A 1 276 ? -20.318 -19.726 56.482 1.00 36.65 958 LYS A O 1
ATOM 2184 N N . GLU A 1 277 ? -20.683 -18.360 58.222 1.00 35.61 959 GLU A N 1
ATOM 2185 C CA . GLU A 1 277 ? -22.120 -18.644 58.290 1.00 38.71 959 GLU A CA 1
ATOM 2186 C C . GLU A 1 277 ? -22.805 -18.322 56.975 1.00 36.87 959 GLU A C 1
ATOM 2187 O O . GLU A 1 277 ? -23.583 -19.141 56.457 1.00 41.34 959 GLU A O 1
ATOM 2193 N N . LEU A 1 278 ? -22.495 -17.155 56.401 1.00 35.19 960 LEU A N 1
ATOM 2194 C CA . LEU A 1 278 ? -23.073 -16.768 55.121 1.00 34.46 960 LEU A CA 1
ATOM 2195 C C . LEU A 1 278 ? -22.587 -17.680 54.003 1.00 31.92 960 LEU A C 1
ATOM 2196 O O . LEU A 1 278 ? -23.382 -18.166 53.208 1.00 29.65 960 LEU A O 1
ATOM 2201 N N . HIS A 1 279 ? -21.269 -17.870 53.930 1.00 31.83 961 HIS A N 1
ATOM 2202 C CA . HIS A 1 279 ? -20.653 -18.704 52.886 1.00 31.76 961 HIS A CA 1
ATOM 2203 C C . HIS A 1 279 ? -21.237 -20.124 52.875 1.00 33.66 961 HIS A C 1
ATOM 2204 O O . HIS A 1 279 ? -21.568 -20.646 51.804 1.00 35.57 961 HIS A O 1
ATOM 2211 N N . LEU A 1 280 ? -21.398 -20.738 54.057 1.00 34.57 962 LEU A N 1
ATOM 2212 C CA . LEU A 1 280 ? -21.954 -22.087 54.131 1.00 36.47 962 LEU A CA 1
ATOM 2213 C C . LEU A 1 280 ? -23.418 -22.160 53.664 1.00 36.99 962 LEU A C 1
ATOM 2214 O O . LEU A 1 280 ? -23.823 -23.133 53.009 1.00 37.34 962 LEU A O 1
ATOM 2219 N N . GLN A 1 281 ? -24.204 -21.126 53.980 1.00 37.99 963 GLN A N 1
ATOM 2220 C CA . GLN A 1 281 ? -25.584 -21.055 53.519 1.00 39.81 963 GLN A CA 1
ATOM 2221 C C . GLN A 1 281 ? -25.672 -20.907 51.997 1.00 36.41 963 GLN A C 1
ATOM 2222 O O . GLN A 1 281 ? -26.492 -21.558 51.365 1.00 37.30 963 GLN A O 1
ATOM 2228 N N . TRP A 1 282 ? -24.826 -20.052 51.413 1.00 35.39 964 TRP A N 1
ATOM 2229 C CA . TRP A 1 282 ? -24.795 -19.902 49.968 1.00 35.47 964 TRP A CA 1
ATOM 2230 C C . TRP A 1 282 ? -24.323 -21.208 49.295 1.00 36.85 964 TRP A C 1
ATOM 2231 O O . TRP A 1 282 ? -24.827 -21.585 48.238 1.00 33.09 964 TRP A O 1
ATOM 2242 N N . THR A 1 283 ? -23.338 -21.875 49.902 1.00 34.96 965 THR A N 1
ATOM 2243 C CA . THR A 1 283 ? -22.810 -23.135 49.370 1.00 35.39 965 THR A CA 1
ATOM 2244 C C . THR A 1 283 ? -23.917 -24.192 49.223 1.00 35.87 965 THR A C 1
ATOM 2245 O O . THR A 1 283 ? -23.998 -24.899 48.212 1.00 36.25 965 THR A O 1
ATOM 2249 N N . ASP A 1 284 ? -24.794 -24.269 50.225 1.00 37.34 966 ASP A N 1
ATOM 2250 C CA . ASP A 1 284 ? -25.951 -25.150 50.181 1.00 41.71 966 ASP A CA 1
ATOM 2251 C C . ASP A 1 284 ? -26.853 -24.856 48.974 1.00 39.24 966 ASP A C 1
ATOM 2252 O O . ASP A 1 284 ? -27.317 -25.782 48.301 1.00 40.87 966 ASP A O 1
ATOM 2257 N N . GLY A 1 285 ? -27.067 -23.566 48.681 1.00 39.54 967 GLY A N 1
ATOM 2258 C CA . GLY A 1 285 ? -27.853 -23.146 47.540 1.00 35.85 967 GLY A CA 1
ATOM 2259 C C . GLY A 1 285 ? -27.222 -23.567 46.211 1.00 35.68 967 GLY A C 1
ATOM 2260 O O . GLY A 1 285 ? -27.907 -24.078 45.319 1.00 32.58 967 GLY A O 1
ATOM 2261 N N . ILE A 1 286 ? -25.912 -23.344 46.083 1.00 34.15 968 ILE A N 1
ATOM 2262 C CA . ILE A 1 286 ? -25.165 -23.653 44.867 1.00 32.39 968 ILE A CA 1
ATOM 2263 C C . ILE A 1 286 ? -25.287 -25.131 44.531 1.00 34.02 968 ILE A C 1
ATOM 2264 O O . ILE A 1 286 ? -25.594 -25.503 43.385 1.00 33.40 968 ILE A O 1
ATOM 2269 N N . VAL A 1 287 ? -25.027 -25.992 45.522 1.00 33.28 969 VAL A N 1
ATOM 2270 C CA . VAL A 1 287 ? -25.060 -27.424 45.243 1.00 34.61 969 VAL A CA 1
ATOM 2271 C C . VAL A 1 287 ? -26.480 -27.938 45.018 1.00 35.09 969 VAL A C 1
ATOM 2272 O O . VAL A 1 287 ? -26.679 -28.835 44.198 1.00 35.56 969 VAL A O 1
ATOM 2276 N N . ASN A 1 288 ? -27.469 -27.366 45.714 1.00 34.08 970 ASN A N 1
ATOM 2277 C CA . ASN A 1 288 ? -28.852 -27.775 45.530 1.00 36.52 970 ASN A CA 1
ATOM 2278 C C . ASN A 1 288 ? -29.320 -27.475 44.104 1.00 35.19 970 ASN A C 1
ATOM 2279 O O . ASN A 1 288 ? -30.055 -28.281 43.495 1.00 35.02 970 ASN A O 1
ATOM 2284 N N . GLU A 1 289 ? -28.838 -26.355 43.548 1.00 34.50 971 GLU A N 1
ATOM 2285 C CA . GLU A 1 289 ? -29.116 -26.016 42.172 1.00 33.30 971 GLU A CA 1
ATOM 2286 C C . GLU A 1 289 ? -28.413 -26.989 41.224 1.00 34.67 971 GLU A C 1
ATOM 2287 O O . GLU A 1 289 ? -29.033 -27.516 40.298 1.00 34.54 971 GLU A O 1
ATOM 2293 N N . PHE A 1 290 ? -27.127 -27.261 41.479 1.00 34.46 972 PHE A N 1
ATOM 2294 C CA . PHE A 1 290 ? -26.377 -28.251 40.706 1.00 34.50 972 PHE A CA 1
ATOM 2295 C C . PHE A 1 290 ? -27.076 -29.625 40.673 1.00 36.45 972 PHE A C 1
ATOM 2296 O O . PHE A 1 290 ? -27.126 -30.293 39.640 1.00 34.86 972 PHE A O 1
ATOM 2304 N N . TYR A 1 291 ? -27.601 -30.071 41.823 1.00 36.79 973 TYR A N 1
ATOM 2305 C CA . TYR A 1 291 ? -28.216 -31.384 41.868 1.00 39.25 973 TYR A CA 1
ATOM 2306 C C . TYR A 1 291 ? -29.435 -31.510 40.954 1.00 40.66 973 TYR A C 1
ATOM 2307 O O . TYR A 1 291 ? -29.696 -32.588 40.422 1.00 41.68 973 TYR A O 1
ATOM 2316 N N . GLU A 1 292 ? -30.174 -30.414 40.773 1.00 39.82 974 GLU A N 1
ATOM 2317 C CA . GLU A 1 292 ? -31.317 -30.399 39.865 1.00 42.84 974 GLU A CA 1
ATOM 2318 C C . GLU A 1 292 ? -30.812 -30.602 38.436 1.00 40.86 974 GLU A C 1
ATOM 2319 O O . GLU A 1 292 ? -31.448 -31.308 37.646 1.00 41.69 974 GLU A O 1
ATOM 2325 N N . GLN A 1 293 ? -29.647 -30.011 38.132 1.00 39.00 975 GLN A N 1
ATOM 2326 C CA . GLN A 1 293 ? -28.990 -30.198 36.827 1.00 38.30 975 GLN A CA 1
ATOM 2327 C C . GLN A 1 293 ? -28.543 -31.643 36.656 1.00 39.17 975 GLN A C 1
ATOM 2328 O O . GLN A 1 293 ? -28.798 -32.237 35.623 1.00 40.21 975 GLN A O 1
ATOM 2334 N N . GLY A 1 294 ? -27.867 -32.191 37.678 1.00 38.85 976 GLY A N 1
ATOM 2335 C CA . GLY A 1 294 ? -27.463 -33.587 37.692 1.00 40.70 976 GLY A CA 1
ATOM 2336 C C . GLY A 1 294 ? -28.619 -34.554 37.462 1.00 43.86 976 GLY A C 1
ATOM 2337 O O . GLY A 1 294 ? -28.495 -35.534 36.722 1.00 45.55 976 GLY A O 1
ATOM 2338 N N . ASP A 1 295 ? -29.756 -34.286 38.107 1.00 44.71 977 ASP A N 1
ATOM 2339 C CA . ASP A 1 295 ? -30.949 -35.113 37.946 1.00 48.14 977 ASP A CA 1
ATOM 2340 C C . ASP A 1 295 ? -31.376 -35.105 36.475 1.00 48.32 977 ASP A C 1
ATOM 2341 O O . ASP A 1 295 ? -31.708 -36.146 35.922 1.00 49.19 977 ASP A O 1
ATOM 2346 N N . GLU A 1 296 ? -31.381 -33.923 35.850 1.00 46.28 978 GLU A N 1
ATOM 2347 C CA . GLU A 1 296 ? -31.779 -33.824 34.452 1.00 46.20 978 GLU A CA 1
ATOM 2348 C C . GLU A 1 296 ? -30.764 -34.511 33.533 1.00 47.29 978 GLU A C 1
ATOM 2349 O O . GLU A 1 296 ? -31.154 -35.207 32.604 1.00 49.03 978 GLU A O 1
ATOM 2355 N N . GLU A 1 297 ? -29.468 -34.325 33.803 1.00 46.22 979 GLU A N 1
ATOM 2356 C CA . GLU A 1 297 ? -28.414 -35.011 33.051 1.00 47.34 979 GLU A CA 1
ATOM 2357 C C . GLU A 1 297 ? -28.657 -36.521 33.029 1.00 50.55 979 GLU A C 1
ATOM 2358 O O . GLU A 1 297 ? -28.663 -37.140 31.966 1.00 53.92 979 GLU A O 1
ATOM 2364 N N . ALA A 1 298 ? -28.865 -37.108 34.211 1.00 50.76 980 ALA A N 1
ATOM 2365 C CA . ALA A 1 298 ? -29.164 -38.529 34.350 1.00 53.61 980 ALA A CA 1
ATOM 2366 C C . ALA A 1 298 ? -30.393 -38.913 33.521 1.00 56.62 980 ALA A C 1
ATOM 2367 O O . ALA A 1 298 ? -30.368 -39.886 32.786 1.00 55.95 980 ALA A O 1
ATOM 2369 N N . SER A 1 299 ? -31.453 -38.106 33.631 1.00 57.56 981 SER A N 1
ATOM 2370 C CA . SER A 1 299 ? -32.704 -38.301 32.911 1.00 59.08 981 SER A CA 1
ATOM 2371 C C . SER A 1 299 ? -32.485 -38.352 31.389 1.00 58.74 981 SER A C 1
ATOM 2372 O O . SER A 1 299 ? -33.142 -39.097 30.680 1.00 57.21 981 SER A O 1
ATOM 2375 N N . LEU A 1 300 ? -31.552 -37.529 30.901 1.00 56.38 982 LEU A N 1
ATOM 2376 C CA . LEU A 1 300 ? -31.222 -37.437 29.478 1.00 56.41 982 LEU A CA 1
ATOM 2377 C C . LEU A 1 300 ? -30.148 -38.446 29.054 1.00 58.39 982 LEU A C 1
ATOM 2378 O O . LEU A 1 300 ? -29.721 -38.454 27.903 1.00 56.92 982 LEU A O 1
ATOM 2383 N N . GLY A 1 301 ? -29.701 -39.280 29.996 1.00 60.80 983 GLY A N 1
ATOM 2384 C CA . GLY A 1 301 ? -28.716 -40.309 29.725 1.00 62.33 983 GLY A CA 1
ATOM 2385 C C . GLY A 1 301 ? -27.322 -39.751 29.543 1.00 62.29 983 GLY A C 1
ATOM 2386 O O . GLY A 1 301 ? -26.493 -40.391 28.927 1.00 65.46 983 GLY A O 1
ATOM 2387 N N . LEU A 1 302 ? -27.074 -38.553 30.073 1.00 62.76 984 LEU A N 1
ATOM 2388 C CA . LEU A 1 302 ? -25.771 -37.916 30.024 1.00 62.99 984 LEU A CA 1
ATOM 2389 C C . LEU A 1 302 ? -25.041 -38.246 31.320 1.00 60.67 984 LEU A C 1
ATOM 2390 O O . LEU A 1 302 ? -25.678 -38.494 32.334 1.00 61.16 984 LEU A O 1
ATOM 2395 N N . PRO A 1 303 ? -23.691 -38.231 31.339 1.00 59.62 985 PRO A N 1
ATOM 2396 C CA . PRO A 1 303 ? -22.948 -38.373 32.588 1.00 61.06 985 PRO A CA 1
ATOM 2397 C C . PRO A 1 303 ? -23.219 -37.155 33.487 1.00 57.07 985 PRO A C 1
ATOM 2398 O O . PRO A 1 303 ? -23.386 -36.043 32.991 1.00 54.51 985 PRO A O 1
ATOM 2402 N N . ILE A 1 304 ? -23.294 -37.395 34.796 1.00 57.10 986 ILE A N 1
ATOM 2403 C CA . ILE A 1 304 ? -23.536 -36.354 35.767 1.00 54.51 986 ILE A CA 1
ATOM 2404 C C . ILE A 1 304 ? -22.275 -35.511 35.923 1.00 54.30 986 ILE A C 1
ATOM 2405 O O . ILE A 1 304 ? -21.207 -36.027 36.202 1.00 54.32 986 ILE A O 1
ATOM 2410 N N . SER A 1 305 ? -22.419 -34.201 35.713 1.00 51.39 987 SER A N 1
ATOM 2411 C CA . SER A 1 305 ? -21.305 -33.270 35.772 1.00 50.02 987 SER A CA 1
ATOM 2412 C C . SER A 1 305 ? -20.627 -33.321 37.134 1.00 47.29 987 SER A C 1
ATOM 2413 O O . SER A 1 305 ? -21.270 -33.645 38.122 1.00 44.34 987 SER A O 1
ATOM 2416 N N . PRO A 1 306 ? -19.319 -32.988 37.218 1.00 49.47 988 PRO A N 1
ATOM 2417 C CA . PRO A 1 306 ? -18.627 -32.935 38.509 1.00 49.63 988 PRO A CA 1
ATOM 2418 C C . PRO A 1 306 ? -19.353 -32.035 39.515 1.00 46.08 988 PRO A C 1
ATOM 2419 O O . PRO A 1 306 ? -19.816 -30.941 39.149 1.00 43.45 988 PRO A O 1
ATOM 2423 N N . PHE A 1 307 ? -19.458 -32.514 40.755 1.00 44.41 989 PHE A N 1
ATOM 2424 C CA . PHE A 1 307 ? -20.066 -31.832 41.889 1.00 41.97 989 PHE A CA 1
ATOM 2425 C C . PHE A 1 307 ? -21.597 -31.750 41.852 1.00 41.92 989 PHE A C 1
ATOM 2426 O O . PHE A 1 307 ? -22.192 -31.168 42.760 1.00 40.84 989 PHE A O 1
ATOM 2434 N N . MET A 1 308 ? -22.236 -32.354 40.841 1.00 40.43 990 MET A N 1
ATOM 2435 C CA . MET A 1 308 ? -23.679 -32.234 40.642 1.00 41.09 990 MET A CA 1
ATOM 2436 C C . MET A 1 308 ? -24.486 -33.507 40.939 1.00 43.69 990 MET A C 1
ATOM 2437 O O . MET A 1 308 ? -25.655 -33.614 40.544 1.00 43.01 990 MET A O 1
ATOM 2442 N N . ASP A 1 309 ? -23.866 -34.443 41.663 1.00 46.11 991 ASP A N 1
ATOM 2443 C CA . ASP A 1 309 ? -24.456 -35.734 42.007 1.00 50.03 991 ASP A CA 1
ATOM 2444 C C . ASP A 1 309 ? -24.879 -35.736 43.477 1.00 51.62 991 ASP A C 1
ATOM 2445 O O . ASP A 1 309 ? -24.035 -35.822 44.382 1.00 52.69 991 ASP A O 1
ATOM 2450 N N . ARG A 1 310 ? -26.192 -35.646 43.713 1.00 52.18 992 ARG A N 1
ATOM 2451 C CA . ARG A 1 310 ? -26.749 -35.573 45.058 1.00 54.58 992 ARG A CA 1
ATOM 2452 C C . ARG A 1 310 ? -26.437 -36.805 45.884 1.00 58.70 992 ARG A C 1
ATOM 2453 O O . ARG A 1 310 ? -26.322 -36.713 47.106 1.00 59.08 992 ARG A O 1
ATOM 2461 N N . SER A 1 311 ? -26.279 -37.953 45.220 1.00 61.65 993 SER A N 1
ATOM 2462 C CA . SER A 1 311 ? -25.943 -39.199 45.917 1.00 66.90 993 SER A CA 1
ATOM 2463 C C . SER A 1 311 ? -24.459 -39.261 46.328 1.00 66.48 993 SER A C 1
ATOM 2464 O O . SER A 1 311 ? -24.109 -40.039 47.198 1.00 65.25 993 SER A O 1
ATOM 2467 N N . ALA A 1 312 ? -23.613 -38.424 45.711 1.00 63.18 994 ALA A N 1
ATOM 2468 C CA . ALA A 1 312 ? -22.172 -38.349 46.014 1.00 61.04 994 ALA A CA 1
ATOM 2469 C C . ALA A 1 312 ? -21.695 -36.899 46.108 1.00 57.00 994 ALA A C 1
ATOM 2470 O O . ALA A 1 312 ? -20.948 -36.422 45.252 1.00 53.79 994 ALA A O 1
ATOM 2472 N N . PRO A 1 313 ? -22.124 -36.155 47.156 1.00 55.35 995 PRO A N 1
ATOM 2473 C CA . PRO A 1 313 ? -21.811 -34.730 47.278 1.00 54.04 995 PRO A CA 1
ATOM 2474 C C . PRO A 1 313 ? -20.334 -34.475 47.521 1.00 53.98 995 PRO A C 1
ATOM 2475 O O . PRO A 1 313 ? -19.690 -35.280 48.160 1.00 54.85 995 PRO A O 1
ATOM 2479 N N . GLN A 1 314 ? -19.822 -33.356 46.999 1.00 51.95 996 GLN A N 1
ATOM 2480 C CA . GLN A 1 314 ? -18.407 -33.009 47.089 1.00 53.29 996 GLN A CA 1
ATOM 2481 C C . GLN A 1 314 ? -18.236 -31.523 47.380 1.00 49.29 996 GLN A C 1
ATOM 2482 O O . GLN A 1 314 ? -17.546 -30.810 46.622 1.00 47.50 996 GLN A O 1
ATOM 2488 N N . LEU A 1 315 ? -18.886 -31.042 48.444 1.00 46.94 997 LEU A N 1
ATOM 2489 C CA . LEU A 1 315 ? -18.899 -29.615 48.765 1.00 46.63 997 LEU A CA 1
ATOM 2490 C C . LEU A 1 315 ? -17.489 -29.054 48.872 1.00 42.76 997 LEU A C 1
ATOM 2491 O O . LEU A 1 315 ? -17.169 -28.023 48.288 1.00 42.20 997 LEU A O 1
ATOM 2496 N N . ALA A 1 316 ? -16.658 -29.737 49.663 1.00 43.03 998 ALA A N 1
ATOM 2497 C CA . ALA A 1 316 ? -15.334 -29.240 50.002 1.00 43.49 998 ALA A CA 1
ATOM 2498 C C . ALA A 1 316 ? -14.437 -29.147 48.756 1.00 42.36 998 ALA A C 1
ATOM 2499 O O . ALA A 1 316 ? -13.765 -28.141 48.557 1.00 41.72 998 ALA A O 1
ATOM 2501 N N . ASN A 1 317 ? -14.461 -30.183 47.909 1.00 43.14 999 ASN A N 1
ATOM 2502 C CA . ASN A 1 317 ? -13.676 -30.191 46.686 1.00 43.60 999 ASN A CA 1
ATOM 2503 C C . ASN A 1 317 ? -14.130 -29.086 45.753 1.00 41.60 999 ASN A C 1
ATOM 2504 O O . ASN A 1 317 ? -13.312 -28.412 45.137 1.00 42.61 999 ASN A O 1
ATOM 2509 N N . LEU A 1 318 ? -15.447 -28.895 45.643 1.00 40.33 1000 LEU A N 1
ATOM 2510 C CA . LEU A 1 318 ? -16.008 -27.817 44.848 1.00 38.70 1000 LEU A CA 1
ATOM 2511 C C . LEU A 1 318 ? -15.494 -26.448 45.304 1.00 38.09 1000 LEU A C 1
ATOM 2512 O O . LEU A 1 318 ? -14.992 -25.674 44.499 1.00 36.17 1000 LEU A O 1
ATOM 2517 N N . GLN A 1 319 ? -15.657 -26.146 46.600 1.00 37.20 1001 GLN A N 1
ATOM 2518 C CA . GLN A 1 319 ? -15.338 -24.810 47.085 1.00 36.52 1001 GLN A CA 1
ATOM 2519 C C . GLN A 1 319 ? -13.824 -24.573 47.196 1.00 36.06 1001 GLN A C 1
ATOM 2520 O O . GLN A 1 319 ? -13.337 -23.493 46.875 1.00 36.40 1001 GLN A O 1
ATOM 2526 N N . GLU A 1 320 ? -13.075 -25.600 47.602 1.00 36.74 1002 GLU A N 1
ATOM 2527 C CA . GLU A 1 320 ? -11.628 -25.467 47.680 1.00 38.60 1002 GLU A CA 1
ATOM 2528 C C . GLU A 1 320 ? -11.056 -25.134 46.297 1.00 37.65 1002 GLU A C 1
ATOM 2529 O O . GLU A 1 320 ? -10.226 -24.253 46.166 1.00 36.71 1002 GLU A O 1
ATOM 2535 N N . SER A 1 321 ? -11.519 -25.841 45.268 1.00 38.71 1003 SER A N 1
ATOM 2536 C CA . SER A 1 321 ? -10.972 -25.639 43.934 1.00 38.86 1003 SER A CA 1
ATOM 2537 C C . SER A 1 321 ? -11.468 -24.310 43.311 1.00 37.18 1003 SER A C 1
ATOM 2538 O O . SER A 1 321 ? -10.709 -23.630 42.616 1.00 33.90 1003 SER A O 1
ATOM 2541 N N . PHE A 1 322 ? -12.715 -23.926 43.605 1.00 34.76 1004 PHE A N 1
ATOM 2542 C CA . PHE A 1 322 ? -13.252 -22.643 43.160 1.00 33.07 1004 PHE A CA 1
ATOM 2543 C C . PHE A 1 322 ? -12.417 -21.490 43.749 1.00 32.68 1004 PHE A C 1
ATOM 2544 O O . PHE A 1 322 ? -12.080 -20.539 43.070 1.00 29.50 1004 PHE A O 1
ATOM 2552 N N . ILE A 1 323 ? -12.063 -21.593 45.034 1.00 31.25 1005 ILE A N 1
ATOM 2553 C CA . ILE A 1 323 ? -11.224 -20.573 45.654 1.00 32.47 1005 ILE A CA 1
ATOM 2554 C C . ILE A 1 323 ? -9.809 -20.564 45.059 1.00 33.12 1005 ILE A C 1
ATOM 2555 O O . ILE A 1 323 ? -9.288 -19.520 44.687 1.00 34.18 1005 ILE A O 1
ATOM 2560 N N . SER A 1 324 ? -9.181 -21.734 44.991 1.00 34.53 1006 SER A N 1
ATOM 2561 C CA . SER A 1 324 ? -7.797 -21.823 44.507 1.00 37.34 1006 SER A CA 1
ATOM 2562 C C . SER A 1 324 ? -7.661 -21.312 43.064 1.00 36.99 1006 SER A C 1
ATOM 2563 O O . SER A 1 324 ? -6.691 -20.606 42.746 1.00 37.85 1006 SER A O 1
ATOM 2566 N N . HIS A 1 325 ? -8.636 -21.653 42.210 1.00 36.34 1007 HIS A N 1
ATOM 2567 C CA . HIS A 1 325 ? -8.521 -21.376 40.773 1.00 38.19 1007 HIS A CA 1
ATOM 2568 C C . HIS A 1 325 ? -9.150 -20.065 40.301 1.00 39.25 1007 HIS A C 1
ATOM 2569 O O . HIS A 1 325 ? -8.657 -19.479 39.348 1.00 36.10 1007 HIS A O 1
ATOM 2576 N N . ILE A 1 326 ? -10.247 -19.636 40.941 1.00 34.23 1008 ILE A N 1
ATOM 2577 C CA . ILE A 1 326 ? -11.043 -18.506 40.464 1.00 33.41 1008 ILE A CA 1
ATOM 2578 C C . ILE A 1 326 ? -11.042 -17.326 41.439 1.00 33.21 1008 ILE A C 1
ATOM 2579 O O . ILE A 1 326 ? -10.588 -16.237 41.099 1.00 29.64 1008 ILE A O 1
ATOM 2584 N N . VAL A 1 327 ? -11.540 -17.545 42.670 1.00 31.94 1009 VAL A N 1
ATOM 2585 C CA . VAL A 1 327 ? -11.772 -16.426 43.574 1.00 31.46 1009 VAL A CA 1
ATOM 2586 C C . VAL A 1 327 ? -10.480 -15.868 44.114 1.00 32.46 1009 VAL A C 1
ATOM 2587 O O . VAL A 1 327 ? -10.309 -14.647 44.183 1.00 32.09 1009 VAL A O 1
ATOM 2591 N N . GLY A 1 328 ? -9.585 -16.764 44.548 1.00 33.42 1010 GLY A N 1
ATOM 2592 C CA . GLY A 1 328 ? -8.293 -16.395 45.099 1.00 33.30 1010 GLY A CA 1
ATOM 2593 C C . GLY A 1 328 ? -7.481 -15.501 44.163 1.00 34.22 1010 GLY A C 1
ATOM 2594 O O . GLY A 1 328 ? -7.084 -14.407 44.547 1.00 33.66 1010 GLY A O 1
ATOM 2595 N N . PRO A 1 329 ? -7.211 -15.927 42.909 1.00 34.51 1011 PRO A N 1
ATOM 2596 C CA . PRO A 1 329 ? -6.487 -15.072 41.964 1.00 36.72 1011 PRO A CA 1
ATOM 2597 C C . PRO A 1 329 ? -7.192 -13.725 41.665 1.00 34.83 1011 PRO A C 1
ATOM 2598 O O . PRO A 1 329 ? -6.515 -12.714 41.534 1.00 34.77 1011 PRO A O 1
ATOM 2602 N N . LEU A 1 330 ? -8.527 -13.713 41.605 1.00 33.28 1012 LEU A N 1
ATOM 2603 C CA . LEU A 1 330 ? -9.250 -12.456 41.393 1.00 32.87 1012 LEU A CA 1
ATOM 2604 C C . LEU A 1 330 ? -9.037 -11.492 42.592 1.00 33.19 1012 LEU A C 1
ATOM 2605 O O . LEU A 1 330 ? -8.749 -10.314 42.403 1.00 32.48 1012 LEU A O 1
ATOM 2610 N N . CYS A 1 331 ? -9.186 -12.005 43.816 1.00 31.00 1013 CYS A N 1
ATOM 2611 C CA . CYS A 1 331 ? -8.955 -11.171 45.024 1.00 34.54 1013 CYS A CA 1
ATOM 2612 C C . CYS A 1 331 ? -7.525 -10.667 45.099 1.00 34.87 1013 CYS A C 1
ATOM 2613 O O . CYS A 1 331 ? -7.296 -9.498 45.407 1.00 35.00 1013 CYS A O 1
ATOM 2616 N N . ASN A 1 332 ? -6.566 -11.546 44.797 1.00 35.52 1014 ASN A N 1
ATOM 2617 C CA . ASN A 1 332 ? -5.172 -11.151 44.805 1.00 39.52 1014 ASN A CA 1
ATOM 2618 C C . ASN A 1 332 ? -4.907 -10.031 43.811 1.00 38.40 1014 ASN A C 1
ATOM 2619 O O . ASN A 1 332 ? -4.237 -9.064 44.141 1.00 37.20 1014 ASN A O 1
ATOM 2624 N N . SER A 1 333 ? -5.475 -10.165 42.600 1.00 36.86 1015 SER A N 1
ATOM 2625 C CA . SER A 1 333 ? -5.307 -9.167 41.547 1.00 37.18 1015 SER A CA 1
ATOM 2626 C C . SER A 1 333 ? -5.912 -7.815 41.986 1.00 35.20 1015 SER A C 1
ATOM 2627 O O . SER A 1 333 ? -5.281 -6.779 41.880 1.00 36.78 1015 SER A O 1
ATOM 2630 N N . TYR A 1 334 ? -7.136 -7.855 42.505 1.00 33.17 1016 TYR A N 1
ATOM 2631 C CA . TYR A 1 334 ? -7.870 -6.656 42.928 1.00 33.59 1016 TYR A CA 1
ATOM 2632 C C . TYR A 1 334 ? -7.170 -5.984 44.103 1.00 35.20 1016 TYR A C 1
ATOM 2633 O O . TYR A 1 334 ? -7.025 -4.761 44.133 1.00 34.88 1016 TYR A O 1
ATOM 2642 N N . ASP A 1 335 ? -6.709 -6.798 45.058 1.00 35.28 1017 ASP A N 1
ATOM 2643 C CA . ASP A 1 335 ? -5.945 -6.316 46.210 1.00 37.58 1017 ASP A CA 1
ATOM 2644 C C . ASP A 1 335 ? -4.589 -5.694 45.799 1.00 37.76 1017 ASP A C 1
ATOM 2645 O O . ASP A 1 335 ? -4.198 -4.655 46.317 1.00 39.36 1017 ASP A O 1
ATOM 2650 N N . SER A 1 336 ? -3.896 -6.326 44.855 1.00 37.48 1018 SER A N 1
ATOM 2651 C CA . SER A 1 336 ? -2.637 -5.810 44.299 1.00 41.79 1018 SER A CA 1
ATOM 2652 C C . SER A 1 336 ? -2.771 -4.446 43.657 1.00 39.91 1018 SER A C 1
ATOM 2653 O O . SER A 1 336 ? -1.826 -3.682 43.655 1.00 42.99 1018 SER A O 1
ATOM 2656 N N . ALA A 1 337 ? -3.942 -4.170 43.100 1.00 37.49 1019 ALA A N 1
ATOM 2657 C CA . ALA A 1 337 ? -4.270 -2.872 42.512 1.00 39.21 1019 ALA A CA 1
ATOM 2658 C C . ALA A 1 337 ? -4.590 -1.819 43.585 1.00 40.90 1019 ALA A C 1
ATOM 2659 O O . ALA A 1 337 ? -4.799 -0.656 43.262 1.00 47.24 1019 ALA A O 1
ATOM 2661 N N . GLY A 1 338 ? -4.632 -2.238 44.857 1.00 41.44 1020 GLY A N 1
ATOM 2662 C CA . GLY A 1 338 ? -4.956 -1.362 45.970 1.00 39.96 1020 GLY A CA 1
ATOM 2663 C C . GLY A 1 338 ? -6.417 -0.929 46.054 1.00 38.48 1020 GLY A C 1
ATOM 2664 O O . GLY A 1 338 ? -6.733 0.110 46.608 1.00 38.57 1020 GLY A O 1
ATOM 2665 N N . LEU A 1 339 ? -7.327 -1.756 45.535 1.00 35.90 1021 LEU A N 1
ATOM 2666 C CA . LEU A 1 339 ? -8.745 -1.422 45.498 1.00 34.20 1021 LEU A CA 1
ATOM 2667 C C . LEU A 1 339 ? -9.630 -2.097 46.548 1.00 32.21 1021 LEU A C 1
ATOM 2668 O O . LEU A 1 339 ? -10.818 -1.833 46.593 1.00 30.18 1021 LEU A O 1
ATOM 2673 N N . MET A 1 340 ? -9.073 -2.979 47.381 1.00 32.73 1022 MET A N 1
ATOM 2674 C CA . MET A 1 340 ? -9.886 -3.643 48.406 1.00 33.56 1022 MET A CA 1
ATOM 2675 C C . MET A 1 340 ? -10.239 -2.672 49.518 1.00 34.52 1022 MET A C 1
ATOM 2676 O O . MET A 1 340 ? -9.348 -2.018 50.067 1.00 35.75 1022 MET A O 1
ATOM 2681 N N . PRO A 1 341 ? -11.513 -2.619 49.963 1.00 33.63 1023 PRO A N 1
ATOM 2682 C CA . PRO A 1 341 ? -11.837 -1.930 51.212 1.00 35.37 1023 PRO A CA 1
ATOM 2683 C C . PRO A 1 341 ? -11.005 -2.525 52.336 1.00 36.74 1023 PRO A C 1
ATOM 2684 O O . PRO A 1 341 ? -10.699 -3.703 52.331 1.00 36.56 1023 PRO A O 1
ATOM 2688 N N . GLY A 1 342 ? -10.613 -1.673 53.283 1.00 36.02 1024 GLY A N 1
ATOM 2689 C CA . GLY A 1 342 ? -9.812 -2.074 54.417 1.00 39.43 1024 GLY A CA 1
ATOM 2690 C C . GLY A 1 342 ? -9.709 -0.918 55.385 1.00 41.42 1024 GLY A C 1
ATOM 2691 O O . GLY A 1 342 ? -10.289 0.149 55.150 1.00 40.73 1024 GLY A O 1
ATOM 2692 N N . LYS A 1 343 ? -8.979 -1.154 56.478 1.00 44.67 1025 LYS A N 1
ATOM 2693 C CA . LYS A 1 343 ? -8.768 -0.203 57.553 1.00 49.90 1025 LYS A CA 1
ATOM 2694 C C . LYS A 1 343 ? -7.280 -0.117 57.866 1.00 48.21 1025 LYS A C 1
ATOM 2695 O O . LYS A 1 343 ? -6.596 -1.127 57.922 1.00 46.37 1025 LYS A O 1
ATOM 2701 N N . TRP A 1 344 ? -6.783 1.104 58.070 1.00 49.91 1026 TRP A N 1
ATOM 2702 C CA . TRP A 1 344 ? -5.452 1.319 58.619 1.00 52.36 1026 TRP A CA 1
ATOM 2703 C C . TRP A 1 344 ? -5.500 0.848 60.069 1.00 53.55 1026 TRP A C 1
ATOM 2704 O O . TRP A 1 344 ? -6.444 1.156 60.785 1.00 53.04 1026 TRP A O 1
ATOM 2715 N N . VAL A 1 345 ? -4.485 0.083 60.469 1.00 54.93 1027 VAL A N 1
ATOM 2716 C CA . VAL A 1 345 ? -4.262 -0.299 61.845 1.00 61.31 1027 VAL A CA 1
ATOM 2717 C C . VAL A 1 345 ? -2.776 -0.260 62.034 1.00 57.70 1027 VAL A C 1
ATOM 2718 O O . VAL A 1 345 ? -2.362 -0.094 63.134 1.00 71.07 1027 VAL A O 1
ATOM 2722 N N . ARG A 1 354 ? 1.904 2.300 59.532 1.00 91.02 1069 ARG A N 1
ATOM 2723 C CA . ARG A 1 354 ? 0.685 1.526 59.749 1.00 90.07 1069 ARG A CA 1
ATOM 2724 C C . ARG A 1 354 ? 0.553 0.367 58.764 1.00 83.46 1069 ARG A C 1
ATOM 2725 O O . ARG A 1 354 ? 1.028 0.419 57.628 1.00 84.47 1069 ARG A O 1
ATOM 2733 N N . LYS A 1 355 ? -0.148 -0.682 59.211 1.00 77.74 1070 LYS A N 1
ATOM 2734 C CA . LYS A 1 355 ? -0.529 -1.831 58.390 1.00 70.66 1070 LYS A CA 1
ATOM 2735 C C . LYS A 1 355 ? -1.955 -1.625 57.870 1.00 61.01 1070 LYS A C 1
ATOM 2736 O O . LYS A 1 355 ? -2.650 -0.730 58.313 1.00 58.14 1070 LYS A O 1
ATOM 2742 N N . ILE A 1 356 ? -2.423 -2.525 57.000 1.00 56.97 1071 ILE A N 1
ATOM 2743 C CA . ILE A 1 356 ? -3.820 -2.558 56.587 1.00 53.29 1071 ILE A CA 1
ATOM 2744 C C . ILE A 1 356 ? -4.470 -3.849 57.055 1.00 52.53 1071 ILE A C 1
ATOM 2745 O O . ILE A 1 356 ? -3.870 -4.906 56.948 1.00 58.21 1071 ILE A O 1
ATOM 2750 N N . TYR A 1 357 ? -5.682 -3.740 57.606 1.00 48.14 1072 TYR A N 1
ATOM 2751 C CA . TYR A 1 357 ? -6.490 -4.906 57.910 1.00 47.69 1072 TYR A CA 1
ATOM 2752 C C . TYR A 1 357 ? -7.589 -4.993 56.860 1.00 43.98 1072 TYR A C 1
ATOM 2753 O O . TYR A 1 357 ? -8.409 -4.086 56.749 1.00 43.11 1072 TYR A O 1
ATOM 2762 N N . CYS A 1 358 ? -7.609 -6.092 56.103 1.00 41.63 1073 CYS A N 1
ATOM 2763 C CA . CYS A 1 358 ? -8.598 -6.303 55.058 1.00 40.21 1073 CYS A CA 1
ATOM 2764 C C . CYS A 1 358 ? -9.529 -7.469 55.383 1.00 38.42 1073 CYS A C 1
ATOM 2765 O O . CYS A 1 358 ? -9.148 -8.620 55.295 1.00 36.08 1073 CYS A O 1
ATOM 2768 N N . GLN A 1 359 ? -10.759 -7.135 55.775 1.00 37.22 1074 GLN A N 1
ATOM 2769 C CA . GLN A 1 359 ? -11.759 -8.116 56.174 1.00 38.27 1074 GLN A CA 1
ATOM 2770 C C . GLN A 1 359 ? -12.015 -9.147 55.088 1.00 34.45 1074 GLN A C 1
ATOM 2771 O O . GLN A 1 359 ? -12.077 -10.343 55.320 1.00 35.19 1074 GLN A O 1
ATOM 2777 N N . ILE A 1 360 ? -12.154 -8.648 53.868 1.00 33.33 1075 ILE A N 1
ATOM 2778 C CA . ILE A 1 360 ? -12.528 -9.473 52.720 1.00 32.18 1075 ILE A CA 1
ATOM 2779 C C . ILE A 1 360 ? -11.500 -10.577 52.453 1.00 31.66 1075 ILE A C 1
ATOM 2780 O O . ILE A 1 360 ? -11.866 -11.748 52.370 1.00 32.62 1075 ILE A O 1
ATOM 2785 N N . THR A 1 361 ? -10.221 -10.214 52.360 1.00 32.23 1076 THR A N 1
ATOM 2786 C CA . THR A 1 361 ? -9.160 -11.190 52.120 1.00 33.69 1076 THR A CA 1
ATOM 2787 C C . THR A 1 361 ? -8.952 -12.105 53.338 1.00 35.31 1076 THR A C 1
ATOM 2788 O O . THR A 1 361 ? -8.618 -13.281 53.189 1.00 37.43 1076 THR A O 1
ATOM 2792 N N . GLN A 1 362 ? -9.184 -11.580 54.542 1.00 35.17 1077 GLN A N 1
ATOM 2793 C CA . GLN A 1 362 ? -9.121 -12.425 55.739 1.00 37.81 1077 GLN A CA 1
ATOM 2794 C C . GLN A 1 362 ? -10.157 -13.530 55.745 1.00 36.35 1077 GLN A C 1
ATOM 2795 O O . GLN A 1 362 ? -9.818 -14.679 56.025 1.00 34.34 1077 GLN A O 1
ATOM 2801 N N . HIS A 1 363 ? -11.412 -13.188 55.405 1.00 35.38 1078 HIS A N 1
ATOM 2802 C CA . HIS A 1 363 ? -12.471 -14.189 55.299 1.00 34.63 1078 HIS A CA 1
ATOM 2803 C C . HIS A 1 363 ? -12.124 -15.243 54.245 1.00 33.20 1078 HIS A C 1
ATOM 2804 O O . HIS A 1 363 ? -12.352 -16.431 54.459 1.00 33.62 1078 HIS A O 1
ATOM 2811 N N . LEU A 1 364 ? -11.615 -14.808 53.088 1.00 32.84 1079 LEU A N 1
ATOM 2812 C CA . LEU A 1 364 ? -11.274 -15.750 52.018 1.00 33.88 1079 LEU A CA 1
ATOM 2813 C C . LEU A 1 364 ? -10.228 -16.758 52.480 1.00 35.95 1079 LEU A C 1
ATOM 2814 O O . LEU A 1 364 ? -10.375 -17.957 52.254 1.00 34.27 1079 LEU A O 1
ATOM 2819 N N . LEU A 1 365 ? -9.195 -16.266 53.173 1.00 37.48 1080 LEU A N 1
ATOM 2820 C CA . LEU A 1 365 ? -8.144 -17.127 53.731 1.00 40.32 1080 LEU A CA 1
ATOM 2821 C C . LEU A 1 365 ? -8.750 -18.136 54.722 1.00 39.42 1080 LEU A C 1
ATOM 2822 O O . LEU A 1 365 ? -8.438 -19.322 54.684 1.00 38.28 1080 LEU A O 1
ATOM 2827 N N . GLN A 1 366 ? -9.627 -17.641 55.601 1.00 38.91 1081 GLN A N 1
ATOM 2828 C CA . GLN A 1 366 ? -10.242 -18.472 56.632 1.00 40.07 1081 GLN A CA 1
ATOM 2829 C C . GLN A 1 366 ? -11.110 -19.580 56.018 1.00 38.19 1081 GLN A C 1
ATOM 2830 O O . GLN A 1 366 ? -11.021 -20.736 56.428 1.00 37.17 1081 GLN A O 1
ATOM 2836 N N . ASN A 1 367 ? -11.936 -19.218 55.033 1.00 35.87 1082 ASN A N 1
ATOM 2837 C CA . ASN A 1 367 ? -12.800 -20.181 54.362 1.00 37.15 1082 ASN A CA 1
ATOM 2838 C C . ASN A 1 367 ? -11.998 -21.210 53.545 1.00 37.24 1082 ASN A C 1
ATOM 2839 O O . ASN A 1 367 ? -12.344 -22.390 53.534 1.00 36.06 1082 ASN A O 1
ATOM 2844 N N . HIS A 1 368 ? -10.911 -20.763 52.906 1.00 36.39 1083 HIS A N 1
ATOM 2845 C CA . HIS A 1 368 ? -10.039 -21.672 52.157 1.00 37.50 1083 HIS A CA 1
ATOM 2846 C C . HIS A 1 368 ? -9.435 -22.728 53.103 1.00 39.28 1083 HIS A C 1
ATOM 2847 O O . HIS A 1 368 ? -9.480 -23.924 52.821 1.00 38.79 1083 HIS A O 1
ATOM 2854 N N . LYS A 1 369 ? -8.910 -22.258 54.232 1.00 39.29 1084 LYS A N 1
ATOM 2855 C CA . LYS A 1 369 ? -8.384 -23.131 55.278 1.00 43.41 1084 LYS A CA 1
ATOM 2856 C C . LYS A 1 369 ? -9.429 -24.126 55.781 1.00 44.06 1084 LYS A C 1
ATOM 2857 O O . LYS A 1 369 ? -9.125 -25.296 55.997 1.00 45.13 1084 LYS A O 1
ATOM 2863 N N . MET A 1 370 ? -10.661 -23.652 55.987 1.00 42.27 1085 MET A N 1
ATOM 2864 C CA . MET A 1 370 ? -11.759 -24.499 56.460 1.00 44.24 1085 MET A CA 1
ATOM 2865 C C . MET A 1 370 ? -12.006 -25.671 55.494 1.00 43.61 1085 MET A C 1
ATOM 2866 O O . MET A 1 370 ? -12.120 -26.820 55.907 1.00 43.36 1085 MET A O 1
ATOM 2871 N N . TRP A 1 371 ? -12.090 -25.371 54.199 1.00 41.51 1086 TRP A N 1
ATOM 2872 C CA . TRP A 1 371 ? -12.374 -26.412 53.215 1.00 41.33 1086 TRP A CA 1
ATOM 2873 C C . TRP A 1 371 ? -11.224 -27.401 53.089 1.00 42.89 1086 TRP A C 1
ATOM 2874 O O . TRP A 1 371 ? -11.454 -28.619 52.951 1.00 44.49 1086 TRP A O 1
ATOM 2885 N N . LYS A 1 372 ? -9.991 -26.885 53.179 1.00 43.21 1087 LYS A N 1
ATOM 2886 C CA . LYS A 1 372 ? -8.793 -27.723 53.153 1.00 45.98 1087 LYS A CA 1
ATOM 2887 C C . LYS A 1 372 ? -8.801 -28.722 54.284 1.00 46.21 1087 LYS A C 1
ATOM 2888 O O . LYS A 1 372 ? -8.429 -29.874 54.099 1.00 47.93 1087 LYS A O 1
ATOM 2894 N N . LYS A 1 373 ? -9.235 -28.269 55.460 1.00 47.26 1088 LYS A N 1
ATOM 2895 C CA . LYS A 1 373 ? -9.312 -29.110 56.657 1.00 49.28 1088 LYS A CA 1
ATOM 2896 C C . LYS A 1 373 ? -10.383 -30.184 56.524 1.00 48.69 1088 LYS A C 1
ATOM 2897 O O . LYS A 1 373 ? -10.169 -31.317 56.954 1.00 51.79 1088 LYS A O 1
ATOM 2903 N N . VAL A 1 374 ? -11.531 -29.837 55.930 1.00 47.81 1089 VAL A N 1
ATOM 2904 C CA . VAL A 1 374 ? -12.572 -30.824 55.620 1.00 47.92 1089 VAL A CA 1
ATOM 2905 C C . VAL A 1 374 ? -11.971 -31.913 54.709 1.00 48.35 1089 VAL A C 1
ATOM 2906 O O . VAL A 1 374 ? -12.089 -33.108 54.992 1.00 48.02 1089 VAL A O 1
ATOM 2910 N N . ILE A 1 375 ? -11.298 -31.482 53.641 1.00 47.53 1090 ILE A N 1
ATOM 2911 C CA . ILE A 1 375 ? -10.672 -32.410 52.700 1.00 50.73 1090 ILE A CA 1
ATOM 2912 C C . ILE A 1 375 ? -9.653 -33.338 53.387 1.00 53.65 1090 ILE A C 1
ATOM 2913 O O . ILE A 1 375 ? -9.638 -34.541 53.146 1.00 53.08 1090 ILE A O 1
ATOM 2918 N N . GLU A 1 376 ? -8.828 -32.770 54.273 1.00 57.24 1091 GLU A N 1
ATOM 2919 C CA . GLU A 1 376 ? -7.830 -33.525 55.036 1.00 61.60 1091 GLU A CA 1
ATOM 2920 C C . GLU A 1 376 ? -8.456 -34.661 55.864 1.00 66.15 1091 GLU A C 1
ATOM 2921 O O . GLU A 1 376 ? -7.887 -35.743 55.971 1.00 67.28 1091 GLU A O 1
ATOM 2927 N N . GLU A 1 377 ? -9.627 -34.404 56.459 1.00 67.40 1092 GLU A N 1
ATOM 2928 C CA . GLU A 1 377 ? -10.301 -35.396 57.287 1.00 72.45 1092 GLU A CA 1
ATOM 2929 C C . GLU A 1 377 ? -11.065 -36.421 56.452 1.00 71.79 1092 GLU A C 1
ATOM 2930 O O . GLU A 1 377 ? -11.626 -36.115 55.404 1.00 69.79 1092 GLU A O 1
ATOM 2936 N N . LYS B 1 2 ? -45.424 -29.319 6.797 1.00 105.48 669 LYS B N 1
ATOM 2937 C CA . LYS B 1 2 ? -44.492 -28.363 7.492 1.00 104.45 669 LYS B CA 1
ATOM 2938 C C . LYS B 1 2 ? -43.188 -28.111 6.733 1.00 97.42 669 LYS B C 1
ATOM 2939 O O . LYS B 1 2 ? -42.878 -26.964 6.420 1.00 102.04 669 LYS B O 1
ATOM 2945 N N . PRO B 1 3 ? -42.373 -29.149 6.446 1.00 90.47 670 PRO B N 1
ATOM 2946 C CA . PRO B 1 3 ? -41.046 -28.910 5.880 1.00 85.59 670 PRO B CA 1
ATOM 2947 C C . PRO B 1 3 ? -41.081 -28.446 4.406 1.00 83.36 670 PRO B C 1
ATOM 2948 O O . PRO B 1 3 ? -41.862 -28.945 3.613 1.00 78.17 670 PRO B O 1
ATOM 2952 N N . ILE B 1 4 ? -40.207 -27.497 4.067 1.00 80.36 671 ILE B N 1
ATOM 2953 C CA . ILE B 1 4 ? -39.905 -27.153 2.692 1.00 77.71 671 ILE B CA 1
ATOM 2954 C C . ILE B 1 4 ? -39.028 -28.293 2.196 1.00 72.97 671 ILE B C 1
ATOM 2955 O O . ILE B 1 4 ? -38.012 -28.614 2.823 1.00 69.60 671 ILE B O 1
ATOM 2960 N N . LEU B 1 5 ? -39.448 -28.922 1.090 1.00 65.60 672 LEU B N 1
ATOM 2961 C CA . LEU B 1 5 ? -38.691 -29.989 0.448 1.00 60.01 672 LEU B CA 1
ATOM 2962 C C . LEU B 1 5 ? -38.165 -29.511 -0.900 1.00 57.73 672 LEU B C 1
ATOM 2963 O O . LEU B 1 5 ? -38.763 -28.647 -1.534 1.00 57.05 672 LEU B O 1
ATOM 2968 N N . ALA B 1 6 ? -37.043 -30.098 -1.330 1.00 53.44 673 ALA B N 1
ATOM 2969 C CA . ALA B 1 6 ? -36.419 -29.783 -2.609 1.00 54.11 673 ALA B CA 1
ATOM 2970 C C . ALA B 1 6 ? -37.361 -30.181 -3.748 1.00 56.23 673 ALA B C 1
ATOM 2971 O O . ALA B 1 6 ? -37.935 -31.260 -3.710 1.00 56.97 673 ALA B O 1
ATOM 2973 N N . PRO B 1 7 ? -37.563 -29.328 -4.781 1.00 56.76 674 PRO B N 1
ATOM 2974 C CA . PRO B 1 7 ? -38.420 -29.682 -5.915 1.00 60.53 674 PRO B CA 1
ATOM 2975 C C . PRO B 1 7 ? -37.925 -30.829 -6.789 1.00 65.10 674 PRO B C 1
ATOM 2976 O O . PRO B 1 7 ? -36.687 -31.114 -6.751 1.00 60.52 674 PRO B O 1
ATOM 2980 N N . GLU B 1 8 ? -38.918 -31.471 -7.444 1.00 71.16 675 GLU B N 1
ATOM 2981 C CA . GLU B 1 8 ? -38.933 -32.305 -8.676 1.00 81.53 675 GLU B CA 1
ATOM 2982 C C . GLU B 1 8 ? -37.789 -33.304 -8.874 1.00 83.29 675 GLU B C 1
ATOM 2983 O O . GLU B 1 8 ? -37.502 -34.048 -7.936 1.00 88.90 675 GLU B O 1
ATOM 2989 N N . PRO B 1 9 ? -37.152 -33.415 -10.076 1.00 76.86 676 PRO B N 1
ATOM 2990 C CA . PRO B 1 9 ? -35.783 -33.931 -10.132 1.00 73.25 676 PRO B CA 1
ATOM 2991 C C . PRO B 1 9 ? -34.903 -32.971 -9.345 1.00 65.29 676 PRO B C 1
ATOM 2992 O O . PRO B 1 9 ? -34.983 -31.769 -9.551 1.00 58.94 676 PRO B O 1
ATOM 2996 N N . LEU B 1 10 ? -34.094 -33.515 -8.443 1.00 63.11 677 LEU B N 1
ATOM 2997 C CA . LEU B 1 10 ? -33.306 -32.716 -7.503 1.00 59.92 677 LEU B CA 1
ATOM 2998 C C . LEU B 1 10 ? -32.324 -31.800 -8.258 1.00 56.99 677 LEU B C 1
ATOM 2999 O O . LEU B 1 10 ? -32.174 -30.637 -7.907 1.00 53.37 677 LEU B O 1
ATOM 3004 N N . VAL B 1 11 ? -31.692 -32.335 -9.305 1.00 56.58 678 VAL B N 1
ATOM 3005 C CA . VAL B 1 11 ? -30.751 -31.593 -10.134 1.00 56.22 678 VAL B CA 1
ATOM 3006 C C . VAL B 1 11 ? -31.438 -31.140 -11.422 1.00 56.95 678 VAL B C 1
ATOM 3007 O O . VAL B 1 11 ? -31.947 -31.969 -12.163 1.00 53.18 678 VAL B O 1
ATOM 3011 N N . MET B 1 12 ? -31.457 -29.827 -11.681 1.00 55.27 679 MET B N 1
ATOM 3012 C CA . MET B 1 12 ? -32.003 -29.293 -12.936 1.00 59.93 679 MET B CA 1
ATOM 3013 C C . MET B 1 12 ? -31.045 -29.598 -14.101 1.00 59.49 679 MET B C 1
ATOM 3014 O O . MET B 1 12 ? -29.873 -29.239 -14.039 1.00 59.70 679 MET B O 1
ATOM 3019 N N . ASP B 1 13 ? -31.539 -30.259 -15.151 1.00 65.34 680 ASP B N 1
ATOM 3020 C CA . ASP B 1 13 ? -30.771 -30.363 -16.411 1.00 67.11 680 ASP B CA 1
ATOM 3021 C C . ASP B 1 13 ? -31.035 -29.123 -17.309 1.00 64.94 680 ASP B C 1
ATOM 3022 O O . ASP B 1 13 ? -31.905 -28.298 -17.029 1.00 62.06 680 ASP B O 1
ATOM 3027 N N . ASN B 1 14 ? -30.222 -28.977 -18.357 1.00 66.70 681 ASN B N 1
ATOM 3028 C CA . ASN B 1 14 ? -30.239 -27.831 -19.269 1.00 66.86 681 ASN B CA 1
ATOM 3029 C C . ASN B 1 14 ? -29.537 -26.563 -18.784 1.00 63.81 681 ASN B C 1
ATOM 3030 O O . ASN B 1 14 ? -29.479 -25.584 -19.503 1.00 65.93 681 ASN B O 1
ATOM 3035 N N . LEU B 1 15 ? -28.909 -26.646 -17.612 1.00 62.06 682 LEU B N 1
ATOM 3036 C CA . LEU B 1 15 ? -28.038 -25.574 -17.114 1.00 61.43 682 LEU B CA 1
ATOM 3037 C C . LEU B 1 15 ? -26.542 -25.872 -17.303 1.00 61.13 682 LEU B C 1
ATOM 3038 O O . LEU B 1 15 ? -25.683 -25.090 -16.867 1.00 55.64 682 LEU B O 1
ATOM 3043 N N . ASP B 1 16 ? -26.228 -26.988 -17.989 1.00 61.13 683 ASP B N 1
ATOM 3044 C CA . ASP B 1 16 ? -24.854 -27.474 -18.116 1.00 62.74 683 ASP B CA 1
ATOM 3045 C C . ASP B 1 16 ? -23.860 -26.475 -18.709 1.00 61.67 683 ASP B C 1
ATOM 3046 O O . ASP B 1 16 ? -22.743 -26.409 -18.227 1.00 64.30 683 ASP B O 1
ATOM 3051 N N . SER B 1 17 ? -24.255 -25.713 -19.736 1.00 60.53 684 SER B N 1
ATOM 3052 C CA . SER B 1 17 ? -23.339 -24.775 -20.389 1.00 60.73 684 SER B CA 1
ATOM 3053 C C . SER B 1 17 ? -22.956 -23.600 -19.505 1.00 59.68 684 SER B C 1
ATOM 3054 O O . SER B 1 17 ? -21.825 -23.126 -19.585 1.00 62.15 684 SER B O 1
ATOM 3057 N N . ILE B 1 18 ? -23.889 -23.140 -18.659 1.00 52.89 685 ILE B N 1
ATOM 3058 C CA . ILE B 1 18 ? -23.575 -22.071 -17.716 1.00 51.24 685 ILE B CA 1
ATOM 3059 C C . ILE B 1 18 ? -22.805 -22.638 -16.514 1.00 46.42 685 ILE B C 1
ATOM 3060 O O . ILE B 1 18 ? -21.843 -22.006 -16.056 1.00 44.76 685 ILE B O 1
ATOM 3065 N N . MET B 1 19 ? -23.206 -23.825 -16.032 1.00 45.11 686 MET B N 1
ATOM 3066 C CA . MET B 1 19 ? -22.536 -24.436 -14.881 1.00 45.35 686 MET B CA 1
ATOM 3067 C C . MET B 1 19 ? -21.086 -24.802 -15.142 1.00 45.34 686 MET B C 1
ATOM 3068 O O . MET B 1 19 ? -20.273 -24.742 -14.244 1.00 43.93 686 MET B O 1
ATOM 3073 N N . GLU B 1 20 ? -20.761 -25.141 -16.396 1.00 49.18 687 GLU B N 1
ATOM 3074 C CA . GLU B 1 20 ? -19.376 -25.459 -16.761 1.00 52.56 687 GLU B CA 1
ATOM 3075 C C . GLU B 1 20 ? -18.440 -24.279 -16.551 1.00 48.94 687 GLU B C 1
ATOM 3076 O O . GLU B 1 20 ? -17.226 -24.476 -16.463 1.00 53.45 687 GLU B O 1
ATOM 3082 N N . GLN B 1 21 ? -18.996 -23.064 -16.498 1.00 44.63 688 GLN B N 1
ATOM 3083 C CA . GLN B 1 21 ? -18.212 -21.851 -16.278 1.00 44.80 688 GLN B CA 1
ATOM 3084 C C . GLN B 1 21 ? -17.941 -21.510 -14.816 1.00 42.59 688 GLN B C 1
ATOM 3085 O O . GLN B 1 21 ? -17.344 -20.462 -14.525 1.00 40.54 688 GLN B O 1
ATOM 3091 N N . LEU B 1 22 ? -18.361 -22.395 -13.893 1.00 39.27 689 LEU B N 1
ATOM 3092 C CA . LEU B 1 22 ? -18.099 -22.176 -12.469 1.00 38.82 689 LEU B CA 1
ATOM 3093 C C . LEU B 1 22 ? -16.596 -22.021 -12.169 1.00 38.48 689 LEU B C 1
ATOM 3094 O O . LEU B 1 22 ? -16.234 -21.277 -11.272 1.00 38.27 689 LEU B O 1
ATOM 3099 N N . ASN B 1 23 ? -15.728 -22.665 -12.964 1.00 39.15 690 ASN B N 1
ATOM 3100 C CA . ASN B 1 23 ? -14.299 -22.580 -12.687 1.00 43.87 690 ASN B CA 1
ATOM 3101 C C . ASN B 1 23 ? -13.604 -21.321 -13.215 1.00 42.88 690 ASN B C 1
ATOM 3102 O O . ASN B 1 23 ? -12.422 -21.350 -13.538 1.00 48.48 690 ASN B O 1
ATOM 3107 N N . THR B 1 24 ? -14.356 -20.224 -13.336 1.00 41.54 691 THR B N 1
ATOM 3108 C CA . THR B 1 24 ? -13.788 -18.937 -13.715 1.00 40.78 691 THR B CA 1
ATOM 3109 C C . THR B 1 24 ? -14.144 -17.966 -12.606 1.00 37.30 691 THR B C 1
ATOM 3110 O O . THR B 1 24 ? -15.157 -18.137 -11.916 1.00 34.84 691 THR B O 1
ATOM 3114 N N . TRP B 1 25 ? -13.287 -16.959 -12.414 1.00 36.79 692 TRP B N 1
ATOM 3115 C CA . TRP B 1 25 ? -13.515 -15.966 -11.375 1.00 35.21 692 TRP B CA 1
ATOM 3116 C C . TRP B 1 25 ? -14.767 -15.137 -11.684 1.00 33.75 692 TRP B C 1
ATOM 3117 O O . TRP B 1 25 ? -15.664 -14.996 -10.837 1.00 33.76 692 TRP B O 1
ATOM 3128 N N . ASN B 1 26 ? -14.839 -14.607 -12.904 1.00 35.89 693 ASN B N 1
ATOM 3129 C CA . ASN B 1 26 ? -16.008 -13.846 -13.335 1.00 34.85 693 ASN B CA 1
ATOM 3130 C C . ASN B 1 26 ? -17.127 -14.751 -13.845 1.00 34.95 693 ASN B C 1
ATOM 3131 O O . ASN B 1 26 ? -17.618 -14.601 -14.961 1.00 34.24 693 ASN B O 1
ATOM 3136 N N . PHE B 1 27 ? -17.556 -15.694 -12.996 1.00 33.58 694 PHE B N 1
ATOM 3137 C CA . PHE B 1 27 ? -18.667 -16.560 -13.332 1.00 34.27 694 PHE B CA 1
ATOM 3138 C C . PHE B 1 27 ? -19.878 -15.671 -13.636 1.00 33.58 694 PHE B C 1
ATOM 3139 O O . PHE B 1 27 ? -20.179 -14.765 -12.862 1.00 32.47 694 PHE B O 1
ATOM 3147 N N . PRO B 1 28 ? -20.599 -15.878 -14.758 1.00 34.63 695 PRO B N 1
ATOM 3148 C CA . PRO B 1 28 ? -21.724 -15.010 -15.109 1.00 35.47 695 PRO B CA 1
ATOM 3149 C C . PRO B 1 28 ? -22.997 -15.372 -14.344 1.00 33.84 695 PRO B C 1
ATOM 3150 O O . PRO B 1 28 ? -23.949 -15.958 -14.857 1.00 35.56 695 PRO B O 1
ATOM 3154 N N . ILE B 1 29 ? -22.981 -15.019 -13.068 1.00 33.70 696 ILE B N 1
ATOM 3155 C CA . ILE B 1 29 ? -24.025 -15.398 -12.147 1.00 33.70 696 ILE B CA 1
ATOM 3156 C C . ILE B 1 29 ? -25.399 -14.837 -12.524 1.00 35.72 696 ILE B C 1
ATOM 3157 O O . ILE B 1 29 ? -26.398 -15.500 -12.307 1.00 33.56 696 ILE B O 1
ATOM 3162 N N . PHE B 1 30 ? -25.446 -13.631 -13.097 1.00 36.87 697 PHE B N 1
ATOM 3163 C CA . PHE B 1 30 ? -26.729 -13.044 -13.496 1.00 38.75 697 PHE B CA 1
ATOM 3164 C C . PHE B 1 30 ? -27.344 -13.694 -14.730 1.00 40.12 697 PHE B C 1
ATOM 3165 O O . PHE B 1 30 ? -28.573 -13.718 -14.859 1.00 41.73 697 PHE B O 1
ATOM 3173 N N . ASP B 1 31 ? -26.495 -14.226 -15.623 1.00 39.40 698 ASP B N 1
ATOM 3174 C CA . ASP B 1 31 ? -26.959 -15.137 -16.678 1.00 41.37 698 ASP B CA 1
ATOM 3175 C C . ASP B 1 31 ? -27.551 -16.421 -16.110 1.00 38.99 698 ASP B C 1
ATOM 3176 O O . ASP B 1 31 ? -28.571 -16.870 -16.581 1.00 37.44 698 ASP B O 1
ATOM 3181 N N . LEU B 1 32 ? -26.927 -16.966 -15.053 1.00 38.27 699 LEU B N 1
ATOM 3182 C CA . LEU B 1 32 ? -27.461 -18.153 -14.382 1.00 39.30 699 LEU B CA 1
ATOM 3183 C C . LEU B 1 32 ? -28.840 -17.856 -13.791 1.00 39.78 699 LEU B C 1
ATOM 3184 O O . LEU B 1 32 ? -29.769 -18.666 -13.930 1.00 39.58 699 LEU B O 1
ATOM 3189 N N . VAL B 1 33 ? -28.979 -16.680 -13.169 1.00 40.38 700 VAL B N 1
ATOM 3190 C CA . VAL B 1 33 ? -30.265 -16.221 -12.632 1.00 41.57 700 VAL B CA 1
ATOM 3191 C C . VAL B 1 33 ? -31.349 -16.209 -13.717 1.00 40.77 700 VAL B C 1
ATOM 3192 O O . VAL B 1 33 ? -32.454 -16.735 -13.506 1.00 39.36 700 VAL B O 1
ATOM 3196 N N . GLU B 1 34 ? -31.015 -15.636 -14.884 1.00 42.84 701 GLU B N 1
ATOM 3197 C CA . GLU B 1 34 ? -31.985 -15.540 -15.966 1.00 43.98 701 GLU B CA 1
ATOM 3198 C C . GLU B 1 34 ? -32.314 -16.899 -16.560 1.00 43.94 701 GLU B C 1
ATOM 3199 O O . GLU B 1 34 ? -33.429 -17.138 -17.004 1.00 45.12 701 GLU B O 1
ATOM 3205 N N . ASN B 1 35 ? -31.321 -17.784 -16.571 1.00 43.15 702 ASN B N 1
ATOM 3206 C CA . ASN B 1 35 ? -31.462 -19.149 -17.143 1.00 45.59 702 ASN B CA 1
ATOM 3207 C C . ASN B 1 35 ? -32.366 -19.984 -16.237 1.00 45.48 702 ASN B C 1
ATOM 3208 O O . ASN B 1 35 ? -33.198 -20.699 -16.759 1.00 46.29 702 ASN B O 1
ATOM 3213 N N . ILE B 1 36 ? -32.182 -19.890 -14.918 1.00 48.48 703 ILE B N 1
ATOM 3214 C CA . ILE B 1 36 ? -33.009 -20.613 -13.945 1.00 50.35 703 ILE B CA 1
ATOM 3215 C C . ILE B 1 36 ? -34.409 -19.982 -13.799 1.00 52.61 703 ILE B C 1
ATOM 3216 O O . ILE B 1 36 ? -35.403 -20.687 -13.567 1.00 56.31 703 ILE B O 1
ATOM 3221 N N . GLY B 1 37 ? -34.455 -18.648 -13.894 1.00 52.82 704 GLY B N 1
ATOM 3222 C CA . GLY B 1 37 ? -35.651 -17.847 -13.677 1.00 57.46 704 GLY B CA 1
ATOM 3223 C C . GLY B 1 37 ? -35.518 -17.018 -12.411 1.00 58.57 704 GLY B C 1
ATOM 3224 O O . GLY B 1 37 ? -35.137 -17.544 -11.378 1.00 55.16 704 GLY B O 1
ATOM 3225 N N . ARG B 1 38 ? -35.846 -15.721 -12.501 1.00 66.19 705 ARG B N 1
ATOM 3226 C CA . ARG B 1 38 ? -35.781 -14.803 -11.364 1.00 67.55 705 ARG B CA 1
ATOM 3227 C C . ARG B 1 38 ? -36.848 -15.200 -10.347 1.00 66.57 705 ARG B C 1
ATOM 3228 O O . ARG B 1 38 ? -38.034 -15.260 -10.662 1.00 65.28 705 ARG B O 1
ATOM 3236 N N . LYS B 1 39 ? -36.402 -15.506 -9.123 1.00 69.29 706 LYS B N 1
ATOM 3237 C CA . LYS B 1 39 ? -37.264 -15.933 -8.017 1.00 73.70 706 LYS B CA 1
ATOM 3238 C C . LYS B 1 39 ? -37.875 -17.327 -8.269 1.00 78.25 706 LYS B C 1
ATOM 3239 O O . LYS B 1 39 ? -38.887 -17.708 -7.680 1.00 77.77 706 LYS B O 1
ATOM 3245 N N . CYS B 1 40 ? -37.198 -18.126 -9.099 1.00 73.93 707 CYS B N 1
ATOM 3246 C CA . CYS B 1 40 ? -37.377 -19.574 -9.123 1.00 68.78 707 CYS B CA 1
ATOM 3247 C C . CYS B 1 40 ? -37.086 -20.152 -7.729 1.00 59.73 707 CYS B C 1
ATOM 3248 O O . CYS B 1 40 ? -37.673 -21.139 -7.325 1.00 58.19 707 CYS B O 1
ATOM 3251 N N . GLY B 1 41 ? -36.160 -19.509 -7.008 1.00 59.44 708 GLY B N 1
ATOM 3252 C CA . GLY B 1 41 ? -35.713 -19.921 -5.695 1.00 51.60 708 GLY B CA 1
ATOM 3253 C C . GLY B 1 41 ? -34.941 -21.224 -5.691 1.00 47.84 708 GLY B C 1
ATOM 3254 O O . GLY B 1 41 ? -35.139 -22.040 -4.783 1.00 46.52 708 GLY B O 1
ATOM 3255 N N . ARG B 1 42 ? -34.082 -21.434 -6.707 1.00 41.70 709 ARG B N 1
ATOM 3256 C CA . ARG B 1 42 ? -33.291 -22.655 -6.802 1.00 40.60 709 ARG B CA 1
ATOM 3257 C C . ARG B 1 42 ? -31.792 -22.460 -7.025 1.00 37.51 709 ARG B C 1
ATOM 3258 O O . ARG B 1 42 ? -31.031 -23.433 -7.002 1.00 39.77 709 ARG B O 1
ATOM 3266 N N . ILE B 1 43 ? -31.358 -21.219 -7.260 1.00 35.12 710 ILE B N 1
ATOM 3267 C CA . ILE B 1 43 ? -29.985 -20.955 -7.667 1.00 33.50 710 ILE B CA 1
ATOM 3268 C C . ILE B 1 43 ? -28.940 -21.448 -6.643 1.00 32.43 710 ILE B C 1
ATOM 3269 O O . ILE B 1 43 ? -27.934 -22.048 -7.026 1.00 33.80 710 ILE B O 1
ATOM 3274 N N . LEU B 1 44 ? -29.204 -21.224 -5.357 1.00 32.71 711 LEU B N 1
ATOM 3275 C CA . LEU B 1 44 ? -28.240 -21.578 -4.310 1.00 32.17 711 LEU B CA 1
ATOM 3276 C C . LEU B 1 44 ? -28.114 -23.104 -4.162 1.00 33.03 711 LEU B C 1
ATOM 3277 O O . LEU B 1 44 ? -27.000 -23.642 -4.086 1.00 34.49 711 LEU B O 1
ATOM 3282 N N . SER B 1 45 ? -29.249 -23.803 -4.144 1.00 33.02 712 SER B N 1
ATOM 3283 C CA . SER B 1 45 ? -29.221 -25.261 -4.023 1.00 34.00 712 SER B CA 1
ATOM 3284 C C . SER B 1 45 ? -28.573 -25.919 -5.277 1.00 35.74 712 SER B C 1
ATOM 3285 O O . SER B 1 45 ? -27.830 -26.890 -5.164 1.00 38.16 712 SER B O 1
ATOM 3288 N N . GLN B 1 46 ? -28.839 -25.369 -6.464 1.00 37.73 713 GLN B N 1
ATOM 3289 C CA . GLN B 1 46 ? -28.282 -25.946 -7.681 1.00 36.76 713 GLN B CA 1
ATOM 3290 C C . GLN B 1 46 ? -26.750 -25.770 -7.764 1.00 36.67 713 GLN B C 1
ATOM 3291 O O . GLN B 1 46 ? -26.019 -26.702 -8.129 1.00 37.75 713 GLN B O 1
ATOM 3297 N N . VAL B 1 47 ? -26.267 -24.574 -7.441 1.00 33.56 714 VAL B N 1
ATOM 3298 C CA . VAL B 1 47 ? -24.837 -24.319 -7.416 1.00 32.63 714 VAL B CA 1
ATOM 3299 C C . VAL B 1 47 ? -24.151 -25.126 -6.283 1.00 33.04 714 VAL B C 1
ATOM 3300 O O . VAL B 1 47 ? -23.104 -25.735 -6.493 1.00 33.64 714 VAL B O 1
ATOM 3304 N N . SER B 1 48 ? -24.776 -25.157 -5.110 1.00 32.43 715 SER B N 1
ATOM 3305 C CA . SER B 1 48 ? -24.260 -25.921 -3.966 1.00 33.41 715 SER B CA 1
ATOM 3306 C C . SER B 1 48 ? -24.032 -27.378 -4.311 1.00 34.85 715 SER B C 1
ATOM 3307 O O . SER B 1 48 ? -22.962 -27.949 -3.998 1.00 35.05 715 SER B O 1
ATOM 3310 N N . TYR B 1 49 ? -25.016 -27.983 -4.981 1.00 37.36 716 TYR B N 1
ATOM 3311 C CA . TYR B 1 49 ? -24.871 -29.361 -5.454 1.00 39.24 716 TYR B CA 1
ATOM 3312 C C . TYR B 1 49 ? -23.641 -29.534 -6.334 1.00 39.57 716 TYR B C 1
ATOM 3313 O O . TYR B 1 49 ? -22.847 -30.452 -6.129 1.00 42.26 716 TYR B O 1
ATOM 3322 N N . ARG B 1 50 ? -23.489 -28.662 -7.339 1.00 38.89 717 ARG B N 1
ATOM 3323 C CA . ARG B 1 50 ? -22.392 -28.802 -8.294 1.00 41.39 717 ARG B CA 1
ATOM 3324 C C . ARG B 1 50 ? -21.026 -28.681 -7.617 1.00 39.14 717 ARG B C 1
ATOM 3325 O O . ARG B 1 50 ? -20.077 -29.400 -7.970 1.00 38.17 717 ARG B O 1
ATOM 3333 N N . LEU B 1 51 ? -20.904 -27.747 -6.663 1.00 37.83 718 LEU B N 1
ATOM 3334 C CA . LEU B 1 51 ? -19.627 -27.520 -6.011 1.00 37.22 718 LEU B CA 1
ATOM 3335 C C . LEU B 1 51 ? -19.282 -28.649 -5.034 1.00 37.90 718 LEU B C 1
ATOM 3336 O O . LEU B 1 51 ? -18.131 -29.057 -4.958 1.00 40.28 718 LEU B O 1
ATOM 3341 N N . PHE B 1 52 ? -20.276 -29.154 -4.301 1.00 37.98 719 PHE B N 1
ATOM 3342 C CA . PHE B 1 52 ? -20.061 -30.310 -3.418 1.00 39.99 719 PHE B CA 1
ATOM 3343 C C . PHE B 1 52 ? -19.673 -31.554 -4.226 1.00 43.81 719 PHE B C 1
ATOM 3344 O O . PHE B 1 52 ? -18.811 -32.321 -3.821 1.00 45.61 719 PHE B O 1
ATOM 3352 N N . GLU B 1 53 ? -20.316 -31.741 -5.387 1.00 45.04 720 GLU B N 1
ATOM 3353 C CA . GLU B 1 53 ? -19.972 -32.840 -6.278 1.00 47.72 720 GLU B CA 1
ATOM 3354 C C . GLU B 1 53 ? -18.556 -32.660 -6.817 1.00 47.25 720 GLU B C 1
ATOM 3355 O O . GLU B 1 53 ? -17.779 -33.606 -6.842 1.00 46.74 720 GLU B O 1
ATOM 3361 N N . ASP B 1 54 ? -18.219 -31.440 -7.253 1.00 44.40 721 ASP B N 1
ATOM 3362 C CA . ASP B 1 54 ? -16.878 -31.146 -7.772 1.00 44.43 721 ASP B CA 1
ATOM 3363 C C . ASP B 1 54 ? -15.777 -31.522 -6.763 1.00 43.35 721 ASP B C 1
ATOM 3364 O O . ASP B 1 54 ? -14.685 -31.942 -7.153 1.00 44.02 721 ASP B O 1
ATOM 3369 N N . MET B 1 55 ? -16.069 -31.344 -5.467 1.00 41.43 722 MET B N 1
ATOM 3370 C CA . MET B 1 55 ? -15.109 -31.623 -4.400 1.00 42.25 722 MET B CA 1
ATOM 3371 C C . MET B 1 55 ? -15.171 -33.048 -3.850 1.00 44.24 722 MET B C 1
ATOM 3372 O O . MET B 1 55 ? -14.373 -33.411 -2.981 1.00 46.47 722 MET B O 1
ATOM 3377 N N . GLY B 1 56 ? -16.145 -33.837 -4.319 1.00 45.04 723 GLY B N 1
ATOM 3378 C CA . GLY B 1 56 ? -16.373 -35.181 -3.824 1.00 46.44 723 GLY B CA 1
ATOM 3379 C C . GLY B 1 56 ? -16.787 -35.210 -2.362 1.00 45.16 723 GLY B C 1
ATOM 3380 O O . GLY B 1 56 ? -16.520 -36.194 -1.641 1.00 47.08 723 GLY B O 1
ATOM 3381 N N . LEU B 1 57 ? -17.457 -34.142 -1.914 1.00 44.52 724 LEU B N 1
ATOM 3382 C CA . LEU B 1 57 ? -17.861 -34.025 -0.504 1.00 43.16 724 LEU B CA 1
ATOM 3383 C C . LEU B 1 57 ? -19.012 -34.982 -0.150 1.00 44.07 724 LEU B C 1
ATOM 3384 O O . LEU B 1 57 ? -19.100 -35.447 0.986 1.00 43.26 724 LEU B O 1
ATOM 3389 N N . PHE B 1 58 ? -19.863 -35.316 -1.129 1.00 46.39 725 PHE B N 1
ATOM 3390 C CA . PHE B 1 58 ? -20.947 -36.272 -0.889 1.00 49.46 725 PHE B CA 1
ATOM 3391 C C . PHE B 1 58 ? -20.381 -37.638 -0.456 1.00 52.85 725 PHE B C 1
ATOM 3392 O O . PHE B 1 58 ? -20.850 -38.220 0.522 1.00 55.60 725 PHE B O 1
ATOM 3400 N N . GLU B 1 59 ? -19.338 -38.101 -1.155 1.00 54.17 726 GLU B N 1
ATOM 3401 C CA . GLU B 1 59 ? -18.683 -39.370 -0.830 1.00 59.35 726 GLU B CA 1
ATOM 3402 C C . GLU B 1 59 ? -17.874 -39.245 0.460 1.00 56.69 726 GLU B C 1
ATOM 3403 O O . GLU B 1 59 ? -17.967 -40.103 1.327 1.00 53.85 726 GLU B O 1
ATOM 3409 N N . ALA B 1 60 ? -17.100 -38.160 0.582 1.00 52.04 727 ALA B N 1
ATOM 3410 C CA . ALA B 1 60 ? -16.235 -37.938 1.743 1.00 51.63 727 ALA B CA 1
ATOM 3411 C C . ALA B 1 60 ? -16.984 -38.041 3.085 1.00 50.65 727 ALA B C 1
ATOM 3412 O O . ALA B 1 60 ? -16.462 -38.619 4.029 1.00 53.33 727 ALA B O 1
ATOM 3414 N N . PHE B 1 61 ? -18.203 -37.498 3.147 1.00 46.56 728 PHE B N 1
ATOM 3415 C CA . PHE B 1 61 ? -18.979 -37.492 4.390 1.00 47.76 728 PHE B CA 1
ATOM 3416 C C . PHE B 1 61 ? -20.289 -38.263 4.295 1.00 47.96 728 PHE B C 1
ATOM 3417 O O . PHE B 1 61 ? -21.159 -38.116 5.145 1.00 47.25 728 PHE B O 1
ATOM 3425 N N . LYS B 1 62 ? -20.406 -39.112 3.267 1.00 50.22 729 LYS B N 1
ATOM 3426 C CA . LYS B 1 62 ? -21.582 -39.953 3.067 1.00 52.71 729 LYS B CA 1
ATOM 3427 C C . LYS B 1 62 ? -22.863 -39.133 3.224 1.00 49.94 729 LYS B C 1
ATOM 3428 O O . LYS B 1 62 ? -23.791 -39.505 3.947 1.00 50.14 729 LYS B O 1
ATOM 3434 N N . ILE B 1 63 ? -22.890 -37.993 2.536 1.00 48.29 730 ILE B N 1
ATOM 3435 C CA . ILE B 1 63 ? -23.982 -37.051 2.612 1.00 47.61 730 ILE B CA 1
ATOM 3436 C C . ILE B 1 63 ? -25.124 -37.548 1.730 1.00 49.68 730 ILE B C 1
ATOM 3437 O O . ILE B 1 63 ? -24.934 -37.734 0.531 1.00 50.20 730 ILE B O 1
ATOM 3442 N N . PRO B 1 64 ? -26.344 -37.755 2.274 1.00 49.60 731 PRO B N 1
ATOM 3443 C CA . PRO B 1 64 ? -27.491 -38.116 1.434 1.00 50.86 731 PRO B CA 1
ATOM 3444 C C . PRO B 1 64 ? -27.969 -36.889 0.656 1.00 48.96 731 PRO B C 1
ATOM 3445 O O . PRO B 1 64 ? -28.208 -35.810 1.241 1.00 43.95 731 PRO B O 1
ATOM 3449 N N . ILE B 1 65 ? -28.089 -37.041 -0.664 1.00 49.73 732 ILE B N 1
ATOM 3450 C CA . ILE B 1 65 ? -28.336 -35.901 -1.544 1.00 49.82 732 ILE B CA 1
ATOM 3451 C C . ILE B 1 65 ? -29.712 -35.280 -1.340 1.00 48.67 732 ILE B C 1
ATOM 3452 O O . ILE B 1 65 ? -29.862 -34.062 -1.419 1.00 47.34 732 ILE B O 1
ATOM 3457 N N . ARG B 1 66 ? -30.709 -36.114 -1.045 1.00 51.55 733 ARG B N 1
ATOM 3458 C CA . ARG B 1 66 ? -32.062 -35.615 -0.818 1.00 53.08 733 ARG B CA 1
ATOM 3459 C C . ARG B 1 66 ? -32.097 -34.619 0.347 1.00 50.75 733 ARG B C 1
ATOM 3460 O O . ARG B 1 66 ? -32.626 -33.523 0.199 1.00 47.18 733 ARG B O 1
ATOM 3468 N N . GLU B 1 67 ? -31.520 -35.008 1.493 1.00 47.85 734 GLU B N 1
ATOM 3469 C CA . GLU B 1 67 ? -31.526 -34.167 2.687 1.00 46.80 734 GLU B CA 1
ATOM 3470 C C . GLU B 1 67 ? -30.694 -32.894 2.462 1.00 41.93 734 GLU B C 1
ATOM 3471 O O . GLU B 1 67 ? -31.078 -31.801 2.883 1.00 40.67 734 GLU B O 1
ATOM 3477 N N . PHE B 1 68 ? -29.565 -33.041 1.764 1.00 40.69 735 PHE B N 1
ATOM 3478 C CA . PHE B 1 68 ? -28.759 -31.907 1.362 1.00 38.44 735 PHE B CA 1
ATOM 3479 C C . PHE B 1 68 ? -29.609 -30.902 0.556 1.00 38.45 735 PHE B C 1
ATOM 3480 O O . PHE B 1 68 ? -29.656 -29.715 0.869 1.00 35.05 735 PHE B O 1
ATOM 3488 N N . MET B 1 69 ? -30.288 -31.384 -0.487 1.00 39.03 736 MET B N 1
ATOM 3489 C CA . MET B 1 69 ? -31.096 -30.498 -1.331 1.00 40.44 736 MET B CA 1
ATOM 3490 C C . MET B 1 69 ? -32.289 -29.915 -0.571 1.00 39.36 736 MET B C 1
ATOM 3491 O O . MET B 1 69 ? -32.603 -28.738 -0.711 1.00 37.83 736 MET B O 1
ATOM 3496 N N . ASN B 1 70 ? -32.912 -30.712 0.291 1.00 40.52 737 ASN B N 1
ATOM 3497 C CA . ASN B 1 70 ? -33.989 -30.213 1.123 1.00 42.28 737 ASN B CA 1
ATOM 3498 C C . ASN B 1 70 ? -33.482 -29.020 1.958 1.00 39.38 737 ASN B C 1
ATOM 3499 O O . ASN B 1 70 ? -34.109 -27.948 1.988 1.00 39.12 737 ASN B O 1
ATOM 3504 N N . TYR B 1 71 ? -32.347 -29.198 2.643 1.00 37.06 738 TYR B N 1
ATOM 3505 C CA . TYR B 1 71 ? -31.850 -28.133 3.513 1.00 34.96 738 TYR B CA 1
ATOM 3506 C C . TYR B 1 71 ? -31.487 -26.885 2.721 1.00 33.36 738 TYR B C 1
ATOM 3507 O O . TYR B 1 71 ? -31.902 -25.778 3.076 1.00 32.96 738 TYR B O 1
ATOM 3516 N N . PHE B 1 72 ? -30.725 -27.056 1.639 1.00 34.56 739 PHE B N 1
ATOM 3517 C CA . PHE B 1 72 ? -30.275 -25.908 0.880 1.00 34.24 739 PHE B CA 1
ATOM 3518 C C . PHE B 1 72 ? -31.430 -25.179 0.190 1.00 34.64 739 PHE B C 1
ATOM 3519 O O . PHE B 1 72 ? -31.368 -23.970 0.013 1.00 32.97 739 PHE B O 1
ATOM 3527 N N . HIS B 1 73 ? -32.496 -25.903 -0.165 1.00 37.07 740 HIS B N 1
ATOM 3528 C CA . HIS B 1 73 ? -33.682 -25.265 -0.717 1.00 37.34 740 HIS B CA 1
ATOM 3529 C C . HIS B 1 73 ? -34.440 -24.486 0.362 1.00 37.59 740 HIS B C 1
ATOM 3530 O O . HIS B 1 73 ? -34.807 -23.329 0.155 1.00 37.47 740 HIS B O 1
ATOM 3537 N N . ALA B 1 74 ? -34.624 -25.092 1.536 1.00 36.24 741 ALA B N 1
ATOM 3538 C CA . ALA B 1 74 ? -35.216 -24.364 2.670 1.00 37.57 741 ALA B CA 1
ATOM 3539 C C . ALA B 1 74 ? -34.423 -23.088 2.986 1.00 34.51 741 ALA B C 1
ATOM 3540 O O . ALA B 1 74 ? -34.997 -22.032 3.264 1.00 35.14 741 ALA B O 1
ATOM 3542 N N . LEU B 1 75 ? -33.092 -23.205 2.956 1.00 34.06 742 LEU B N 1
ATOM 3543 C CA . LEU B 1 75 ? -32.183 -22.119 3.261 1.00 32.12 742 LEU B CA 1
ATOM 3544 C C . LEU B 1 75 ? -32.364 -21.013 2.217 1.00 32.37 742 LEU B C 1
ATOM 3545 O O . LEU B 1 75 ? -32.568 -19.870 2.561 1.00 30.39 742 LEU B O 1
ATOM 3550 N N . GLU B 1 76 ? -32.332 -21.380 0.927 1.00 31.73 743 GLU B N 1
ATOM 3551 C CA . GLU B 1 76 ? -32.456 -20.363 -0.109 1.00 32.91 743 GLU B CA 1
ATOM 3552 C C . GLU B 1 76 ? -33.799 -19.642 -0.093 1.00 32.53 743 GLU B C 1
ATOM 3553 O O . GLU B 1 76 ? -33.855 -18.448 -0.379 1.00 31.39 743 GLU B O 1
ATOM 3559 N N . ILE B 1 77 ? -34.867 -20.364 0.269 1.00 33.33 744 ILE B N 1
ATOM 3560 C CA . ILE B 1 77 ? -36.209 -19.811 0.356 1.00 38.01 744 ILE B CA 1
ATOM 3561 C C . ILE B 1 77 ? -36.295 -18.752 1.465 1.00 37.57 744 ILE B C 1
ATOM 3562 O O . ILE B 1 77 ? -37.076 -17.805 1.368 1.00 39.61 744 ILE B O 1
ATOM 3567 N N . GLY B 1 78 ? -35.485 -18.916 2.519 1.00 36.66 745 GLY B N 1
ATOM 3568 C CA . GLY B 1 78 ? -35.443 -17.993 3.641 1.00 34.37 745 GLY B CA 1
ATOM 3569 C C . GLY B 1 78 ? -34.572 -16.764 3.438 1.00 33.66 745 GLY B C 1
ATOM 3570 O O . GLY B 1 78 ? -34.495 -15.913 4.320 1.00 34.25 745 GLY B O 1
ATOM 3571 N N . TYR B 1 79 ? -33.886 -16.674 2.299 1.00 30.14 746 TYR B N 1
ATOM 3572 C CA . TYR B 1 79 ? -33.304 -15.418 1.867 1.00 30.08 746 TYR B CA 1
ATOM 3573 C C . TYR B 1 79 ? -34.434 -14.601 1.272 1.00 32.36 746 TYR B C 1
ATOM 3574 O O . TYR B 1 79 ? -35.188 -15.093 0.420 1.00 34.19 746 TYR B O 1
ATOM 3583 N N . ARG B 1 80 ? -34.536 -13.341 1.690 1.00 32.91 747 ARG B N 1
ATOM 3584 C CA . ARG B 1 80 ? -35.626 -12.465 1.271 1.00 37.51 747 ARG B CA 1
ATOM 3585 C C . ARG B 1 80 ? -35.445 -11.933 -0.145 1.00 36.76 747 ARG B C 1
ATOM 3586 O O . ARG B 1 80 ? -34.329 -11.928 -0.674 1.00 33.87 747 ARG B O 1
ATOM 3594 N N . ASP B 1 81 ? -36.546 -11.452 -0.729 1.00 40.42 748 ASP B N 1
ATOM 3595 C CA . ASP B 1 81 ? -36.540 -10.808 -2.037 1.00 46.51 748 ASP B CA 1
ATOM 3596 C C . ASP B 1 81 ? -36.165 -9.346 -1.874 1.00 43.10 748 ASP B C 1
ATOM 3597 O O . ASP B 1 81 ? -36.984 -8.452 -2.043 1.00 48.91 748 ASP B O 1
ATOM 3602 N N . ILE B 1 82 ? -34.897 -9.115 -1.530 1.00 39.16 749 ILE B N 1
ATOM 3603 C CA . ILE B 1 82 ? -34.359 -7.773 -1.340 1.00 36.00 749 ILE B CA 1
ATOM 3604 C C . ILE B 1 82 ? -33.255 -7.572 -2.374 1.00 34.48 749 ILE B C 1
ATOM 3605 O O . ILE B 1 82 ? -32.777 -8.535 -2.968 1.00 32.93 749 ILE B O 1
ATOM 3610 N N . PRO B 1 83 ? -32.860 -6.318 -2.680 1.00 34.52 750 PRO B N 1
ATOM 3611 C CA . PRO B 1 83 ? -31.973 -6.057 -3.814 1.00 35.52 750 PRO B CA 1
ATOM 3612 C C . PRO B 1 83 ? -30.525 -6.596 -3.770 1.00 32.86 750 PRO B C 1
ATOM 3613 O O . PRO B 1 83 ? -29.970 -6.859 -4.826 1.00 32.45 750 PRO B O 1
ATOM 3617 N N . TYR B 1 84 ? -29.947 -6.782 -2.580 1.00 32.30 751 TYR B N 1
ATOM 3618 C CA . TYR B 1 84 ? -28.565 -7.258 -2.450 1.00 30.72 751 TYR B CA 1
ATOM 3619 C C . TYR B 1 84 ? -28.397 -8.539 -1.608 1.00 28.84 751 TYR B C 1
ATOM 3620 O O . TYR B 1 84 ? -27.863 -9.537 -2.102 1.00 27.47 751 TYR B O 1
ATOM 3629 N N . HIS B 1 85 ? -28.816 -8.509 -0.335 1.00 28.38 752 HIS B N 1
ATOM 3630 C CA . HIS B 1 85 ? -28.575 -9.647 0.553 1.00 27.55 752 HIS B CA 1
ATOM 3631 C C . HIS B 1 85 ? -29.580 -10.777 0.372 1.00 28.56 752 HIS B C 1
ATOM 3632 O O . HIS B 1 85 ? -30.336 -11.137 1.282 1.00 30.08 752 HIS B O 1
ATOM 3639 N N . ASN B 1 86 ? -29.544 -11.356 -0.837 1.00 28.80 753 ASN B N 1
ATOM 3640 C CA . ASN B 1 86 ? -30.523 -12.327 -1.307 1.00 29.66 753 ASN B CA 1
ATOM 3641 C C . ASN B 1 86 ? -29.777 -13.622 -1.647 1.00 30.02 753 ASN B C 1
ATOM 3642 O O . ASN B 1 86 ? -28.577 -13.738 -1.406 1.00 28.52 753 ASN B O 1
ATOM 3647 N N . ARG B 1 87 ? -30.500 -14.615 -2.165 1.00 30.24 754 ARG B N 1
ATOM 3648 C CA . ARG B 1 87 ? -29.926 -15.933 -2.404 1.00 30.21 754 ARG B CA 1
ATOM 3649 C C . ARG B 1 87 ? -28.908 -15.903 -3.533 1.00 28.80 754 ARG B C 1
ATOM 3650 O O . ARG B 1 87 ? -28.053 -16.785 -3.601 1.00 28.17 754 ARG B O 1
ATOM 3658 N N . ILE B 1 88 ? -28.976 -14.882 -4.391 1.00 27.91 755 ILE B N 1
ATOM 3659 C CA . ILE B 1 88 ? -27.976 -14.714 -5.451 1.00 29.30 755 ILE B CA 1
ATOM 3660 C C . ILE B 1 88 ? -26.606 -14.318 -4.857 1.00 26.65 755 ILE B C 1
ATOM 3661 O O . ILE B 1 88 ? -25.578 -14.853 -5.227 1.00 25.03 755 ILE B O 1
ATOM 3666 N N . HIS B 1 89 ? -26.608 -13.383 -3.900 1.00 26.61 756 HIS B N 1
ATOM 3667 C CA . HIS B 1 89 ? -25.407 -13.008 -3.159 1.00 26.29 756 HIS B CA 1
ATOM 3668 C C . HIS B 1 89 ? -24.832 -14.202 -2.399 1.00 24.80 756 HIS B C 1
ATOM 3669 O O . HIS B 1 89 ? -23.649 -14.410 -2.402 1.00 24.75 756 HIS B O 1
ATOM 3676 N N . ALA B 1 90 ? -25.688 -15.002 -1.763 1.00 26.31 757 ALA B N 1
ATOM 3677 C CA . ALA B 1 90 ? -25.202 -16.176 -1.046 1.00 24.44 757 ALA B CA 1
ATOM 3678 C C . ALA B 1 90 ? -24.496 -17.135 -1.990 1.00 24.62 757 ALA B C 1
ATOM 3679 O O . ALA B 1 90 ? -23.401 -17.652 -1.688 1.00 24.57 757 ALA B O 1
ATOM 3681 N N . THR B 1 91 ? -25.099 -17.360 -3.157 1.00 26.09 758 THR B N 1
ATOM 3682 C CA . THR B 1 91 ? -24.507 -18.193 -4.198 1.00 26.14 758 THR B CA 1
ATOM 3683 C C . THR B 1 91 ? -23.169 -17.638 -4.651 1.00 25.12 758 THR B C 1
ATOM 3684 O O . THR B 1 91 ? -22.244 -18.393 -4.832 1.00 27.03 758 THR B O 1
ATOM 3688 N N . ASP B 1 92 ? -23.099 -16.313 -4.846 1.00 25.02 759 ASP B N 1
ATOM 3689 C CA . ASP B 1 92 ? -21.874 -15.619 -5.228 1.00 26.53 759 ASP B CA 1
ATOM 3690 C C . ASP B 1 92 ? -20.742 -15.827 -4.219 1.00 27.26 759 ASP B C 1
ATOM 3691 O O . ASP B 1 92 ? -19.616 -16.088 -4.591 1.00 25.52 759 ASP B O 1
ATOM 3696 N N . VAL B 1 93 ? -21.068 -15.711 -2.930 1.00 25.07 760 VAL B N 1
ATOM 3697 C CA . VAL B 1 93 ? -20.094 -15.891 -1.857 1.00 26.80 760 VAL B CA 1
ATOM 3698 C C . VAL B 1 93 ? -19.611 -17.335 -1.774 1.00 26.45 760 VAL B C 1
ATOM 3699 O O . VAL B 1 93 ? -18.396 -17.599 -1.608 1.00 24.72 760 VAL B O 1
ATOM 3703 N N . LEU B 1 94 ? -20.541 -18.289 -1.919 1.00 25.60 761 LEU B N 1
ATOM 3704 C CA . LEU B 1 94 ? -20.157 -19.702 -1.974 1.00 26.20 761 LEU B CA 1
ATOM 3705 C C . LEU B 1 94 ? -19.220 -19.981 -3.142 1.00 25.31 761 LEU B C 1
ATOM 3706 O O . LEU B 1 94 ? -18.188 -20.639 -2.990 1.00 27.22 761 LEU B O 1
ATOM 3711 N N . HIS B 1 95 ? -19.572 -19.474 -4.336 1.00 28.02 762 HIS B N 1
ATOM 3712 C CA . HIS B 1 95 ? -18.706 -19.642 -5.479 1.00 27.62 762 HIS B CA 1
ATOM 3713 C C . HIS B 1 95 ? -17.305 -19.091 -5.233 1.00 27.53 762 HIS B C 1
ATOM 3714 O O . HIS B 1 95 ? -16.303 -19.715 -5.583 1.00 28.41 762 HIS B O 1
ATOM 3721 N N . ALA B 1 96 ? -17.231 -17.907 -4.622 1.00 26.68 763 ALA B N 1
ATOM 3722 C CA . ALA B 1 96 ? -15.960 -17.256 -4.367 1.00 27.65 763 ALA B CA 1
ATOM 3723 C C . ALA B 1 96 ? -15.114 -18.046 -3.375 1.00 27.55 763 ALA B C 1
ATOM 3724 O O . ALA B 1 96 ? -13.931 -18.189 -3.594 1.00 27.65 763 ALA B O 1
ATOM 3726 N N . VAL B 1 97 ? -15.711 -18.544 -2.279 1.00 27.92 764 VAL B N 1
ATOM 3727 C CA . VAL B 1 97 ? -14.926 -19.361 -1.333 1.00 28.05 764 VAL B CA 1
ATOM 3728 C C . VAL B 1 97 ? -14.438 -20.647 -1.977 1.00 30.11 764 VAL B C 1
ATOM 3729 O O . VAL B 1 97 ? -13.315 -21.065 -1.742 1.00 29.02 764 VAL B O 1
ATOM 3733 N N . TRP B 1 98 ? -15.270 -21.262 -2.830 1.00 30.65 765 TRP B N 1
ATOM 3734 C CA . TRP B 1 98 ? -14.862 -22.429 -3.568 1.00 30.49 765 TRP B CA 1
ATOM 3735 C C . TRP B 1 98 ? -13.663 -22.081 -4.503 1.00 30.77 765 TRP B C 1
ATOM 3736 O O . TRP B 1 98 ? -12.671 -22.795 -4.554 1.00 31.31 765 TRP B O 1
ATOM 3747 N N . TYR B 1 99 ? -13.777 -20.964 -5.224 1.00 30.90 766 TYR B N 1
ATOM 3748 C CA . TYR B 1 99 ? -12.729 -20.564 -6.146 1.00 32.39 766 TYR B CA 1
ATOM 3749 C C . TYR B 1 99 ? -11.415 -20.322 -5.403 1.00 31.30 766 TYR B C 1
ATOM 3750 O O . TYR B 1 99 ? -10.353 -20.815 -5.795 1.00 32.27 766 TYR B O 1
ATOM 3759 N N . LEU B 1 100 ? -11.491 -19.566 -4.310 1.00 30.30 767 LEU B N 1
ATOM 3760 C CA . LEU B 1 100 ? -10.308 -19.234 -3.536 1.00 32.43 767 LEU B CA 1
ATOM 3761 C C . LEU B 1 100 ? -9.621 -20.457 -2.926 1.00 33.38 767 LEU B C 1
ATOM 3762 O O . LEU B 1 100 ? -8.415 -20.461 -2.728 1.00 33.66 767 LEU B O 1
ATOM 3767 N N . THR B 1 101 ? -10.403 -21.498 -2.618 1.00 33.98 768 THR B N 1
ATOM 3768 C CA . THR B 1 101 ? -9.883 -22.693 -1.969 1.00 35.51 768 THR B CA 1
ATOM 3769 C C . THR B 1 101 ? -9.452 -23.817 -2.889 1.00 36.86 768 THR B C 1
ATOM 3770 O O . THR B 1 101 ? -8.793 -24.728 -2.429 1.00 38.41 768 THR B O 1
ATOM 3774 N N . THR B 1 102 ? -9.788 -23.725 -4.183 1.00 36.25 769 THR B N 1
ATOM 3775 C CA . THR B 1 102 ? -9.534 -24.814 -5.130 1.00 38.55 769 THR B CA 1
ATOM 3776 C C . THR B 1 102 ? -8.592 -24.452 -6.271 1.00 38.51 769 THR B C 1
ATOM 3777 O O . THR B 1 102 ? -8.011 -25.337 -6.886 1.00 40.23 769 THR B O 1
ATOM 3781 N N . GLN B 1 103 ? -8.459 -23.155 -6.560 1.00 37.10 770 GLN B N 1
ATOM 3782 C CA . GLN B 1 103 ? -7.729 -22.728 -7.731 1.00 38.59 770 GLN B CA 1
ATOM 3783 C C . GLN B 1 103 ? -6.237 -22.568 -7.444 1.00 39.89 770 GLN B C 1
ATOM 3784 O O . GLN B 1 103 ? -5.829 -22.386 -6.296 1.00 38.86 770 GLN B O 1
ATOM 3790 N N . PRO B 1 104 ? -5.366 -22.709 -8.469 1.00 39.63 771 PRO B N 1
ATOM 3791 C CA . PRO B 1 104 ? -3.924 -22.662 -8.242 1.00 42.24 771 PRO B CA 1
ATOM 3792 C C . PRO B 1 104 ? -3.427 -21.355 -7.652 1.00 42.04 771 PRO B C 1
ATOM 3793 O O . PRO B 1 104 ? -3.822 -20.266 -8.085 1.00 39.37 771 PRO B O 1
ATOM 3797 N N . ILE B 1 105 ? -2.591 -21.500 -6.621 1.00 42.87 772 ILE B N 1
ATOM 3798 C CA . ILE B 1 105 ? -1.936 -20.404 -5.950 1.00 43.69 772 ILE B CA 1
ATOM 3799 C C . ILE B 1 105 ? -0.431 -20.552 -6.151 1.00 46.98 772 ILE B C 1
ATOM 3800 O O . ILE B 1 105 ? 0.152 -21.540 -5.716 1.00 48.42 772 ILE B O 1
ATOM 3805 N N . PRO B 1 106 ? 0.249 -19.591 -6.818 1.00 48.81 773 PRO B N 1
ATOM 3806 C CA . PRO B 1 106 ? 1.684 -19.728 -7.096 1.00 51.70 773 PRO B CA 1
ATOM 3807 C C . PRO B 1 106 ? 2.514 -19.737 -5.826 1.00 53.50 773 PRO B C 1
ATOM 3808 O O . PRO B 1 106 ? 2.334 -18.875 -4.954 1.00 52.48 773 PRO B O 1
ATOM 3812 N N . GLY B 1 107 ? 3.375 -20.758 -5.704 1.00 55.91 774 GLY B N 1
ATOM 3813 C CA . GLY B 1 107 ? 4.349 -20.875 -4.634 1.00 57.67 774 GLY B CA 1
ATOM 3814 C C . GLY B 1 107 ? 3.814 -21.316 -3.288 1.00 56.80 774 GLY B C 1
ATOM 3815 O O . GLY B 1 107 ? 4.541 -21.312 -2.316 1.00 58.85 774 GLY B O 1
ATOM 3816 N N . LEU B 1 108 ? 2.536 -21.702 -3.225 1.00 55.70 775 LEU B N 1
ATOM 3817 C CA . LEU B 1 108 ? 1.953 -22.227 -2.000 1.00 55.37 775 LEU B CA 1
ATOM 3818 C C . LEU B 1 108 ? 2.411 -23.680 -1.858 1.00 58.82 775 LEU B C 1
ATOM 3819 O O . LEU B 1 108 ? 2.254 -24.478 -2.776 1.00 58.34 775 LEU B O 1
ATOM 3824 N N . SER B 1 109 ? 2.988 -23.997 -0.694 1.00 59.79 776 SER B N 1
ATOM 3825 C CA . SER B 1 109 ? 3.432 -25.331 -0.376 1.00 63.26 776 SER B CA 1
ATOM 3826 C C . SER B 1 109 ? 2.262 -26.126 0.185 1.00 61.00 776 SER B C 1
ATOM 3827 O O . SER B 1 109 ? 1.436 -25.585 0.935 1.00 62.45 776 SER B O 1
ATOM 3830 N N . THR B 1 110 ? 2.249 -27.419 -0.127 1.00 63.08 777 THR B N 1
ATOM 3831 C CA . THR B 1 110 ? 1.331 -28.373 0.475 1.00 62.55 777 THR B CA 1
ATOM 3832 C C . THR B 1 110 ? 1.875 -28.878 1.811 1.00 62.72 777 THR B C 1
ATOM 3833 O O . THR B 1 110 ? 3.043 -29.132 1.945 1.00 61.64 777 THR B O 1
ATOM 3837 N N . VAL B 1 111 ? 0.986 -28.945 2.807 1.00 62.01 778 VAL B N 1
ATOM 3838 C CA . VAL B 1 111 ? 1.314 -29.384 4.139 1.00 63.25 778 VAL B CA 1
ATOM 3839 C C . VAL B 1 111 ? 1.815 -30.830 4.151 1.00 65.06 778 VAL B C 1
ATOM 3840 O O . VAL B 1 111 ? 1.308 -31.726 3.443 1.00 64.26 778 VAL B O 1
ATOM 3844 N N . ILE B 1 112 ? 2.849 -31.045 4.956 1.00 67.46 779 ILE B N 1
ATOM 3845 C CA . ILE B 1 112 ? 3.612 -32.268 4.891 1.00 72.27 779 ILE B CA 1
ATOM 3846 C C . ILE B 1 112 ? 2.717 -33.420 5.332 1.00 68.93 779 ILE B C 1
ATOM 3847 O O . ILE B 1 112 ? 2.097 -33.338 6.381 1.00 69.26 779 ILE B O 1
ATOM 3852 N N . GLY B 1 117 ? -5.167 -36.256 8.397 1.00 65.00 799 GLY B N 1
ATOM 3853 C CA . GLY B 1 117 ? -6.408 -35.635 7.991 1.00 63.87 799 GLY B CA 1
ATOM 3854 C C . GLY B 1 117 ? -6.890 -36.121 6.630 1.00 63.54 799 GLY B C 1
ATOM 3855 O O . GLY B 1 117 ? -6.121 -36.612 5.789 1.00 65.74 799 GLY B O 1
ATOM 3856 N N . SER B 1 118 ? -8.201 -36.008 6.421 1.00 61.09 800 SER B N 1
ATOM 3857 C CA . SER B 1 118 ? -8.806 -36.220 5.118 1.00 59.56 800 SER B CA 1
ATOM 3858 C C . SER B 1 118 ? -8.849 -34.877 4.392 1.00 53.30 800 SER B C 1
ATOM 3859 O O . SER B 1 118 ? -9.409 -33.907 4.940 1.00 51.36 800 SER B O 1
ATOM 3862 N N . TYR B 1 119 ? -8.312 -34.821 3.164 1.00 50.39 801 TYR B N 1
ATOM 3863 C CA . TYR B 1 119 ? -8.370 -33.653 2.309 1.00 47.66 801 TYR B CA 1
ATOM 3864 C C . TYR B 1 119 ? -9.103 -33.992 1.020 1.00 47.93 801 TYR B C 1
ATOM 3865 O O . TYR B 1 119 ? -8.980 -35.110 0.507 1.00 50.41 801 TYR B O 1
ATOM 3874 N N . VAL B 1 120 ? -9.822 -33.005 0.474 1.00 44.41 802 VAL B N 1
ATOM 3875 C CA . VAL B 1 120 ? -10.485 -33.123 -0.804 1.00 45.11 802 VAL B CA 1
ATOM 3876 C C . VAL B 1 120 ? -9.889 -32.127 -1.797 1.00 44.78 802 VAL B C 1
ATOM 3877 O O . VAL B 1 120 ? -9.319 -31.099 -1.415 1.00 41.92 802 VAL B O 1
ATOM 3881 N N . PHE B 1 121 ? -10.028 -32.480 -3.075 1.00 45.38 803 PHE B N 1
ATOM 3882 C CA . PHE B 1 121 ? -9.569 -31.676 -4.181 1.00 46.92 803 PHE B CA 1
ATOM 3883 C C . PHE B 1 121 ? -10.652 -31.570 -5.246 1.00 47.15 803 PHE B C 1
ATOM 3884 O O . PHE B 1 121 ? -11.393 -32.525 -5.516 1.00 49.94 803 PHE B O 1
ATOM 3892 N N . SER B 1 122 ? -10.694 -30.395 -5.876 1.00 45.94 804 SER B N 1
ATOM 3893 C CA . SER B 1 122 ? -11.559 -30.139 -7.004 1.00 44.60 804 SER B CA 1
ATOM 3894 C C . SER B 1 122 ? -11.152 -30.993 -8.178 1.00 46.24 804 SER B C 1
ATOM 3895 O O . SER B 1 122 ? -9.955 -31.207 -8.419 1.00 47.54 804 SER B O 1
ATOM 3898 N N . LYS B 1 123 ? -12.150 -31.479 -8.923 1.00 47.45 805 LYS B N 1
ATOM 3899 C CA . LYS B 1 123 ? -11.908 -32.091 -10.226 1.00 51.01 805 LYS B CA 1
ATOM 3900 C C . LYS B 1 123 ? -11.195 -31.152 -11.216 1.00 51.68 805 LYS B C 1
ATOM 3901 O O . LYS B 1 123 ? -10.578 -31.617 -12.170 1.00 52.39 805 LYS B O 1
ATOM 3907 N N . THR B 1 124 ? -11.293 -29.838 -10.984 1.00 53.36 806 THR B N 1
ATOM 3908 C CA . THR B 1 124 ? -10.651 -28.818 -11.825 1.00 55.27 806 THR B CA 1
ATOM 3909 C C . THR B 1 124 ? -9.155 -28.625 -11.543 1.00 57.84 806 THR B C 1
ATOM 3910 O O . THR B 1 124 ? -8.468 -27.908 -12.282 1.00 62.29 806 THR B O 1
ATOM 3914 N N . TYR B 1 125 ? -8.662 -29.248 -10.468 1.00 57.47 807 TYR B N 1
ATOM 3915 C CA . TYR B 1 125 ? -7.299 -29.060 -9.993 1.00 59.31 807 TYR B CA 1
ATOM 3916 C C . TYR B 1 125 ? -6.403 -30.141 -10.601 1.00 64.35 807 TYR B C 1
ATOM 3917 O O . TYR B 1 125 ? -6.382 -31.255 -10.120 1.00 67.57 807 TYR B O 1
ATOM 3926 N N . ASP B 1 130 ? 4.468 -28.623 -8.688 1.00 79.60 812 ASP B N 1
ATOM 3927 C CA . ASP B 1 130 ? 5.494 -28.081 -7.803 1.00 79.92 812 ASP B CA 1
ATOM 3928 C C . ASP B 1 130 ? 5.228 -26.588 -7.458 1.00 73.42 812 ASP B C 1
ATOM 3929 O O . ASP B 1 130 ? 5.192 -26.192 -6.284 1.00 71.46 812 ASP B O 1
ATOM 3934 N N . LYS B 1 131 ? 5.063 -25.791 -8.511 1.00 70.46 813 LYS B N 1
ATOM 3935 C CA . LYS B 1 131 ? 5.107 -24.331 -8.429 1.00 67.28 813 LYS B CA 1
ATOM 3936 C C . LYS B 1 131 ? 3.756 -23.696 -8.093 1.00 60.79 813 LYS B C 1
ATOM 3937 O O . LYS B 1 131 ? 3.686 -22.479 -7.971 1.00 57.06 813 LYS B O 1
ATOM 3943 N N . TYR B 1 132 ? 2.702 -24.523 -7.976 1.00 57.63 814 TYR B N 1
ATOM 3944 C CA . TYR B 1 132 ? 1.383 -24.106 -7.502 1.00 54.76 814 TYR B CA 1
ATOM 3945 C C . TYR B 1 132 ? 0.891 -25.052 -6.419 1.00 54.03 814 TYR B C 1
ATOM 3946 O O . TYR B 1 132 ? 1.265 -26.207 -6.386 1.00 56.96 814 TYR B O 1
ATOM 3955 N N . GLY B 1 133 ? 0.044 -24.528 -5.527 1.00 53.02 815 GLY B N 1
ATOM 3956 C CA . GLY B 1 133 ? -0.765 -25.290 -4.590 1.00 49.85 815 GLY B CA 1
ATOM 3957 C C . GLY B 1 133 ? -2.193 -24.744 -4.558 1.00 46.76 815 GLY B C 1
ATOM 3958 O O . GLY B 1 133 ? -2.510 -23.817 -5.286 1.00 44.78 815 GLY B O 1
ATOM 3959 N N . CYS B 1 134 ? -3.045 -25.327 -3.701 1.00 45.43 816 CYS B N 1
ATOM 3960 C CA . CYS B 1 134 ? -4.376 -24.792 -3.434 1.00 43.48 816 CYS B CA 1
ATOM 3961 C C . CYS B 1 134 ? -4.679 -24.960 -1.960 1.00 43.25 816 CYS B C 1
ATOM 3962 O O . CYS B 1 134 ? -4.094 -25.814 -1.298 1.00 43.82 816 CYS B O 1
ATOM 3965 N N . LEU B 1 135 ? -5.606 -24.143 -1.459 1.00 40.97 817 LEU B N 1
ATOM 3966 C CA . LEU B 1 135 ? -5.964 -24.189 -0.037 1.00 40.51 817 LEU B CA 1
ATOM 3967 C C . LEU B 1 135 ? -6.558 -25.510 0.396 1.00 39.24 817 LEU B C 1
ATOM 3968 O O . LEU B 1 135 ? -6.360 -25.916 1.539 1.00 37.91 817 LEU B O 1
ATOM 3973 N N . SER B 1 136 ? -7.267 -26.198 -0.504 1.00 38.34 818 SER B N 1
ATOM 3974 C CA . SER B 1 136 ? -7.921 -27.459 -0.141 1.00 40.34 818 SER B CA 1
ATOM 3975 C C . SER B 1 136 ? -6.895 -28.586 0.125 1.00 44.44 818 SER B C 1
ATOM 3976 O O . SER B 1 136 ? -7.256 -29.631 0.704 1.00 46.85 818 SER B O 1
ATOM 3979 N N . GLY B 1 137 ? -5.638 -28.366 -0.306 1.00 46.32 819 GLY B N 1
ATOM 3980 C CA . GLY B 1 137 ? -4.512 -29.213 0.021 1.00 49.66 819 GLY B CA 1
ATOM 3981 C C . GLY B 1 137 ? -3.940 -28.985 1.410 1.00 48.48 819 GLY B C 1
ATOM 3982 O O . GLY B 1 137 ? -3.131 -29.768 1.877 1.00 49.90 819 GLY B O 1
ATOM 3983 N N . ASN B 1 138 ? -4.351 -27.887 2.055 1.00 45.80 820 ASN B N 1
ATOM 3984 C CA . ASN B 1 138 ? -3.818 -27.474 3.356 1.00 46.52 820 ASN B CA 1
ATOM 3985 C C . ASN B 1 138 ? -4.871 -27.370 4.452 1.00 43.23 820 ASN B C 1
ATOM 3986 O O . ASN B 1 138 ? -4.530 -27.248 5.614 1.00 43.06 820 ASN B O 1
ATOM 3991 N N . ILE B 1 139 ? -6.150 -27.367 4.062 1.00 40.82 821 ILE B N 1
ATOM 3992 C CA . ILE B 1 139 ? -7.263 -27.250 5.003 1.00 40.62 821 ILE B CA 1
ATOM 3993 C C . ILE B 1 139 ? -8.089 -28.529 4.925 1.00 39.55 821 ILE B C 1
ATOM 3994 O O . ILE B 1 139 ? -8.614 -28.851 3.869 1.00 40.05 821 ILE B O 1
ATOM 3999 N N . PRO B 1 140 ? -8.174 -29.321 6.017 1.00 39.29 822 PRO B N 1
ATOM 4000 C CA . PRO B 1 140 ? -8.932 -30.574 6.002 1.00 39.35 822 PRO B CA 1
ATOM 4001 C C . PRO B 1 140 ? -10.354 -30.435 5.499 1.00 38.77 822 PRO B C 1
ATOM 4002 O O . PRO B 1 140 ? -10.982 -29.389 5.685 1.00 35.58 822 PRO B O 1
ATOM 4006 N N . ALA B 1 141 ? -10.849 -31.501 4.856 1.00 39.06 823 ALA B N 1
ATOM 4007 C CA . ALA B 1 141 ? -12.165 -31.531 4.239 1.00 38.14 823 ALA B CA 1
ATOM 4008 C C . ALA B 1 141 ? -13.292 -31.086 5.178 1.00 36.99 823 ALA B C 1
ATOM 4009 O O . ALA B 1 141 ? -14.184 -30.374 4.756 1.00 34.48 823 ALA B O 1
ATOM 4011 N N . LEU B 1 142 ? -13.250 -31.506 6.449 1.00 36.92 824 LEU B N 1
ATOM 4012 C CA . LEU B 1 142 ? -14.298 -31.117 7.403 1.00 37.51 824 LEU B CA 1
ATOM 4013 C C . LEU B 1 142 ? -14.371 -29.582 7.562 1.00 35.13 824 LEU B C 1
ATOM 4014 O O . LEU B 1 142 ? -15.456 -28.993 7.559 1.00 34.95 824 LEU B O 1
ATOM 4019 N N . GLU B 1 143 ? -13.201 -28.949 7.648 1.00 34.37 825 GLU B N 1
ATOM 4020 C CA . GLU B 1 143 ? -13.070 -27.513 7.798 1.00 32.87 825 GLU B CA 1
ATOM 4021 C C . GLU B 1 143 ? -13.448 -26.776 6.539 1.00 32.22 825 GLU B C 1
ATOM 4022 O O . GLU B 1 143 ? -14.080 -25.757 6.587 1.00 31.98 825 GLU B O 1
ATOM 4028 N N . LEU B 1 144 ? -13.084 -27.327 5.376 1.00 33.41 826 LEU B N 1
ATOM 4029 C CA . LEU B 1 144 ? -13.466 -26.743 4.113 1.00 33.59 826 LEU B CA 1
ATOM 4030 C C . LEU B 1 144 ? -14.991 -26.788 3.970 1.00 31.72 826 LEU B C 1
ATOM 4031 O O . LEU B 1 144 ? -15.629 -25.807 3.522 1.00 31.68 826 LEU B O 1
ATOM 4036 N N . MET B 1 145 ? -15.585 -27.940 4.309 1.00 32.01 827 MET B N 1
ATOM 4037 C CA . MET B 1 145 ? -17.018 -28.078 4.192 1.00 31.14 827 MET B CA 1
ATOM 4038 C C . MET B 1 145 ? -17.732 -27.075 5.101 1.00 29.18 827 MET B C 1
ATOM 4039 O O . MET B 1 145 ? -18.754 -26.501 4.709 1.00 26.16 827 MET B O 1
ATOM 4044 N N . ALA B 1 146 ? -17.193 -26.859 6.309 1.00 28.40 828 ALA B N 1
ATOM 4045 C CA . ALA B 1 146 ? -17.735 -25.837 7.216 1.00 27.69 828 ALA B CA 1
ATOM 4046 C C . ALA B 1 146 ? -17.715 -24.443 6.602 1.00 26.86 828 ALA B C 1
ATOM 4047 O O . ALA B 1 146 ? -18.686 -23.690 6.693 1.00 28.92 828 ALA B O 1
ATOM 4049 N N . LEU B 1 147 ? -16.604 -24.101 5.951 1.00 27.80 829 LEU B N 1
ATOM 4050 C CA . LEU B 1 147 ? -16.477 -22.838 5.262 1.00 26.81 829 LEU B CA 1
ATOM 4051 C C . LEU B 1 147 ? -17.545 -22.695 4.135 1.00 25.50 829 LEU B C 1
ATOM 4052 O O . LEU B 1 147 ? -18.159 -21.645 3.975 1.00 25.58 829 LEU B O 1
ATOM 4057 N N . TYR B 1 148 ? -17.745 -23.751 3.340 1.00 26.81 830 TYR B N 1
ATOM 4058 C CA . TYR B 1 148 ? -18.724 -23.712 2.252 1.00 26.39 830 TYR B CA 1
ATOM 4059 C C . TYR B 1 148 ? -20.166 -23.578 2.771 1.00 25.33 830 TYR B C 1
ATOM 4060 O O . TYR B 1 148 ? -20.951 -22.785 2.261 1.00 25.44 830 TYR B O 1
ATOM 4069 N N . VAL B 1 149 ? -20.501 -24.348 3.808 1.00 25.34 831 VAL B N 1
ATOM 4070 C CA . VAL B 1 149 ? -21.813 -24.268 4.411 1.00 25.59 831 VAL B CA 1
ATOM 4071 C C . VAL B 1 149 ? -22.030 -22.863 5.040 1.00 24.59 831 VAL B C 1
ATOM 4072 O O . VAL B 1 149 ? -23.096 -22.255 4.880 1.00 24.85 831 VAL B O 1
ATOM 4076 N N . ALA B 1 150 ? -20.991 -22.335 5.695 1.00 24.56 832 ALA B N 1
ATOM 4077 C CA . ALA B 1 150 ? -21.034 -20.984 6.227 1.00 22.95 832 ALA B CA 1
ATOM 4078 C C . ALA B 1 150 ? -21.346 -19.961 5.161 1.00 22.53 832 ALA B C 1
ATOM 4079 O O . ALA B 1 150 ? -22.189 -19.091 5.341 1.00 21.90 832 ALA B O 1
ATOM 4081 N N . ALA B 1 151 ? -20.663 -20.077 4.018 1.00 23.08 833 ALA B N 1
ATOM 4082 C CA . ALA B 1 151 ? -20.925 -19.157 2.915 1.00 25.66 833 ALA B CA 1
ATOM 4083 C C . ALA B 1 151 ? -22.405 -19.198 2.478 1.00 26.20 833 ALA B C 1
ATOM 4084 O O . ALA B 1 151 ? -23.031 -18.140 2.273 1.00 25.20 833 ALA B O 1
ATOM 4086 N N . ALA B 1 152 ? -22.968 -20.406 2.351 1.00 25.14 834 ALA B N 1
ATOM 4087 C CA . ALA B 1 152 ? -24.353 -20.548 1.957 1.00 26.05 834 ALA B CA 1
ATOM 4088 C C . ALA B 1 152 ? -25.310 -19.933 2.976 1.00 25.96 834 ALA B C 1
ATOM 4089 O O . ALA B 1 152 ? -26.306 -19.323 2.608 1.00 25.49 834 ALA B O 1
ATOM 4091 N N . MET B 1 153 ? -24.985 -20.030 4.258 1.00 26.08 835 MET B N 1
ATOM 4092 C CA . MET B 1 153 ? -25.942 -19.543 5.293 1.00 25.24 835 MET B CA 1
ATOM 4093 C C . MET B 1 153 ? -25.611 -18.148 5.810 1.00 27.07 835 MET B C 1
ATOM 4094 O O . MET B 1 153 ? -26.406 -17.663 6.609 1.00 24.90 835 MET B O 1
ATOM 4099 N N . HIS B 1 154 ? -24.617 -17.453 5.265 1.00 24.74 836 HIS B N 1
ATOM 4100 C CA . HIS B 1 154 ? -24.045 -16.335 6.055 1.00 23.55 836 HIS B CA 1
ATOM 4101 C C . HIS B 1 154 ? -24.879 -15.057 6.086 1.00 22.91 836 HIS B C 1
ATOM 4102 O O . HIS B 1 154 ? -24.593 -14.205 6.908 1.00 23.74 836 HIS B O 1
ATOM 4109 N N . ASP B 1 155 ? -25.850 -14.891 5.167 1.00 22.83 837 ASP B N 1
ATOM 4110 C CA . ASP B 1 155 ? -26.800 -13.757 5.203 1.00 23.35 837 ASP B CA 1
ATOM 4111 C C . ASP B 1 155 ? -28.271 -14.189 5.288 1.00 24.55 837 ASP B C 1
ATOM 4112 O O . ASP B 1 155 ? -29.183 -13.435 4.933 1.00 24.02 837 ASP B O 1
ATOM 4117 N N . TYR B 1 156 ? -28.509 -15.403 5.811 1.00 23.22 838 TYR B N 1
ATOM 4118 C CA . TYR B 1 156 ? -29.834 -15.963 5.885 1.00 24.61 838 TYR B CA 1
ATOM 4119 C C . TYR B 1 156 ? -30.791 -15.028 6.607 1.00 26.66 838 TYR B C 1
ATOM 4120 O O . TYR B 1 156 ? -30.512 -14.579 7.723 1.00 26.09 838 TYR B O 1
ATOM 4129 N N . ASP B 1 157 ? -31.944 -14.779 5.982 1.00 27.47 839 ASP B N 1
ATOM 4130 C CA . ASP B 1 157 ? -33.009 -13.939 6.524 1.00 28.13 839 ASP B CA 1
ATOM 4131 C C . ASP B 1 157 ? -32.558 -12.510 6.828 1.00 28.68 839 ASP B C 1
ATOM 4132 O O . ASP B 1 157 ? -33.021 -11.886 7.804 1.00 30.12 839 ASP B O 1
ATOM 4137 N N . HIS B 1 158 ? -31.647 -11.979 6.010 1.00 27.30 840 HIS B N 1
ATOM 4138 C CA . HIS B 1 158 ? -31.226 -10.593 6.116 1.00 27.33 840 HIS B CA 1
ATOM 4139 C C . HIS B 1 158 ? -32.431 -9.699 5.828 1.00 29.96 840 HIS B C 1
ATOM 4140 O O . HIS B 1 158 ? -33.140 -9.900 4.838 1.00 31.18 840 HIS B O 1
ATOM 4147 N N . PRO B 1 159 ? -32.710 -8.695 6.687 1.00 29.04 841 PRO B N 1
ATOM 4148 C CA . PRO B 1 159 ? -33.868 -7.826 6.509 1.00 33.10 841 PRO B CA 1
ATOM 4149 C C . PRO B 1 159 ? -33.656 -6.619 5.577 1.00 34.26 841 PRO B C 1
ATOM 4150 O O . PRO B 1 159 ? -34.565 -5.808 5.418 1.00 39.03 841 PRO B O 1
ATOM 4154 N N . GLY B 1 160 ? -32.452 -6.459 5.034 1.00 32.29 842 GLY B N 1
ATOM 4155 C CA . GLY B 1 160 ? -32.144 -5.329 4.195 1.00 33.49 842 GLY B CA 1
ATOM 4156 C C . GLY B 1 160 ? -31.904 -4.026 4.924 1.00 34.61 842 GLY B C 1
ATOM 4157 O O . GLY B 1 160 ? -32.123 -2.950 4.364 1.00 34.64 842 GLY B O 1
ATOM 4158 N N . ARG B 1 161 ? -31.468 -4.139 6.191 1.00 33.38 843 ARG B N 1
ATOM 4159 C CA . ARG B 1 161 ? -31.054 -3.011 7.024 1.00 34.51 843 ARG B CA 1
ATOM 4160 C C . ARG B 1 161 ? -29.707 -3.388 7.646 1.00 31.88 843 ARG B C 1
ATOM 4161 O O . ARG B 1 161 ? -29.441 -4.567 7.888 1.00 31.99 843 ARG B O 1
ATOM 4169 N N . THR B 1 162 ? -28.859 -2.384 7.891 1.00 31.56 844 THR B N 1
ATOM 4170 C CA . THR B 1 162 ? -27.534 -2.593 8.472 1.00 30.05 844 THR B CA 1
ATOM 4171 C C . THR B 1 162 ? -27.637 -2.821 10.003 1.00 28.81 844 THR B C 1
ATOM 4172 O O . THR B 1 162 ? -28.643 -2.442 10.638 1.00 28.33 844 THR B O 1
ATOM 4176 N N . ASN B 1 163 ? -26.578 -3.367 10.589 1.00 26.93 845 ASN B N 1
ATOM 4177 C CA . ASN B 1 163 ? -26.485 -3.484 12.053 1.00 27.57 845 ASN B CA 1
ATOM 4178 C C . ASN B 1 163 ? -26.711 -2.128 12.715 1.00 28.35 845 ASN B C 1
ATOM 4179 O O . ASN B 1 163 ? -27.436 -2.029 13.707 1.00 28.92 845 ASN B O 1
ATOM 4184 N N . ALA B 1 164 ? -26.086 -1.076 12.160 1.00 30.05 846 ALA B N 1
ATOM 4185 C CA . ALA B 1 164 ? -26.178 0.252 12.754 1.00 31.87 846 ALA B CA 1
ATOM 4186 C C . ALA B 1 164 ? -27.638 0.744 12.813 1.00 32.89 846 ALA B C 1
ATOM 4187 O O . ALA B 1 164 ? -28.038 1.351 13.805 1.00 32.04 846 ALA B O 1
ATOM 4189 N N . PHE B 1 165 ? -28.423 0.479 11.753 1.00 30.94 847 PHE B N 1
ATOM 4190 C CA . PHE B 1 165 ? -29.842 0.843 11.740 1.00 32.07 847 PHE B CA 1
ATOM 4191 C C . PHE B 1 165 ? -30.634 0.073 12.804 1.00 31.10 847 PHE B C 1
ATOM 4192 O O . PHE B 1 165 ? -31.471 0.640 13.499 1.00 31.58 847 PHE B O 1
ATOM 4200 N N . LEU B 1 166 ? -30.394 -1.234 12.891 1.00 29.10 848 LEU B N 1
ATOM 4201 C CA . LEU B 1 166 ? -31.096 -2.069 13.862 1.00 29.54 848 LEU B CA 1
ATOM 4202 C C . LEU B 1 166 ? -30.801 -1.576 15.289 1.00 28.97 848 LEU B C 1
ATOM 4203 O O . LEU B 1 166 ? -31.706 -1.472 16.117 1.00 29.22 848 LEU B O 1
ATOM 4208 N N . VAL B 1 167 ? -29.538 -1.234 15.547 1.00 28.01 849 VAL B N 1
ATOM 4209 C CA . VAL B 1 167 ? -29.095 -0.744 16.859 1.00 30.49 849 VAL B CA 1
ATOM 4210 C C . VAL B 1 167 ? -29.707 0.628 17.146 1.00 32.60 849 VAL B C 1
ATOM 4211 O O . VAL B 1 167 ? -30.311 0.835 18.186 1.00 33.12 849 VAL B O 1
ATOM 4215 N N . ALA B 1 168 ? -29.638 1.538 16.166 1.00 33.88 850 ALA B N 1
ATOM 4216 C CA . ALA B 1 168 ? -30.155 2.910 16.365 1.00 36.27 850 ALA B CA 1
ATOM 4217 C C . ALA B 1 168 ? -31.659 2.944 16.601 1.00 37.58 850 ALA B C 1
ATOM 4218 O O . ALA B 1 168 ? -32.131 3.812 17.297 1.00 38.53 850 ALA B O 1
ATOM 4220 N N . THR B 1 169 ? -32.400 1.995 16.009 1.00 36.06 851 THR B N 1
ATOM 4221 C CA . THR B 1 169 ? -33.854 1.931 16.151 1.00 38.16 851 THR B CA 1
ATOM 4222 C C . THR B 1 169 ? -34.341 1.002 17.260 1.00 37.15 851 THR B C 1
ATOM 4223 O O . THR B 1 169 ? -35.541 0.800 17.403 1.00 37.40 851 THR B O 1
ATOM 4227 N N . SER B 1 170 ? -33.408 0.435 18.033 1.00 37.00 852 SER B N 1
ATOM 4228 C CA . SER B 1 170 ? -33.734 -0.560 19.074 1.00 36.62 852 SER B CA 1
ATOM 4229 C C . SER B 1 170 ? -34.620 -1.672 18.533 1.00 35.00 852 SER B C 1
ATOM 4230 O O . SER B 1 170 ? -35.604 -2.048 19.131 1.00 36.01 852 SER B O 1
ATOM 4233 N N . ALA B 1 171 ? -34.270 -2.182 17.355 1.00 34.30 853 ALA B N 1
ATOM 4234 C CA . ALA B 1 171 ? -35.021 -3.273 16.748 1.00 34.20 853 ALA B CA 1
ATOM 4235 C C . ALA B 1 171 ? -34.954 -4.509 17.634 1.00 33.57 853 ALA B C 1
ATOM 4236 O O . ALA B 1 171 ? -33.964 -4.716 18.354 1.00 31.41 853 ALA B O 1
ATOM 4238 N N . PRO B 1 172 ? -36.017 -5.345 17.670 1.00 35.10 854 PRO B N 1
ATOM 4239 C CA . PRO B 1 172 ? -36.004 -6.530 18.534 1.00 34.92 854 PRO B CA 1
ATOM 4240 C C . PRO B 1 172 ? -34.752 -7.387 18.403 1.00 32.49 854 PRO B C 1
ATOM 4241 O O . PRO B 1 172 ? -34.250 -7.889 19.407 1.00 33.16 854 PRO B O 1
ATOM 4245 N N . GLN B 1 173 ? -34.225 -7.543 17.193 1.00 32.67 855 GLN B N 1
ATOM 4246 C CA . GLN B 1 173 ? -33.000 -8.326 17.004 1.00 31.24 855 GLN B CA 1
ATOM 4247 C C . GLN B 1 173 ? -31.788 -7.693 17.686 1.00 28.71 855 GLN B C 1
ATOM 4248 O O . GLN B 1 173 ? -30.929 -8.407 18.190 1.00 26.22 855 GLN B O 1
ATOM 4254 N N . ALA B 1 174 ? -31.709 -6.361 17.678 1.00 27.16 856 ALA B N 1
ATOM 4255 C CA . ALA B 1 174 ? -30.597 -5.664 18.322 1.00 27.41 856 ALA B CA 1
ATOM 4256 C C . ALA B 1 174 ? -30.684 -5.832 19.833 1.00 28.30 856 ALA B C 1
ATOM 4257 O O . ALA B 1 174 ? -29.666 -6.045 20.518 1.00 27.15 856 ALA B O 1
ATOM 4259 N N . VAL B 1 175 ? -31.906 -5.748 20.364 1.00 28.93 857 VAL B N 1
ATOM 4260 C CA . VAL B 1 175 ? -32.109 -5.964 21.810 1.00 30.33 857 VAL B CA 1
ATOM 4261 C C . VAL B 1 175 ? -31.765 -7.417 22.146 1.00 29.40 857 VAL B C 1
ATOM 4262 O O . VAL B 1 175 ? -31.060 -7.692 23.151 1.00 27.87 857 VAL B O 1
ATOM 4266 N N . LEU B 1 176 ? -32.199 -8.359 21.305 1.00 26.98 858 LEU B N 1
ATOM 4267 C CA . LEU B 1 176 ? -31.936 -9.779 21.536 1.00 26.08 858 LEU B CA 1
ATOM 4268 C C . LEU B 1 176 ? -30.456 -10.118 21.607 1.00 24.31 858 LEU B C 1
ATOM 4269 O O . LEU B 1 176 ? -30.054 -10.954 22.411 1.00 25.46 858 LEU B O 1
ATOM 4274 N N . TYR B 1 177 ? -29.648 -9.480 20.757 1.00 24.01 859 TYR B N 1
ATOM 4275 C CA . TYR B 1 177 ? -28.221 -9.760 20.639 1.00 24.79 859 TYR B CA 1
ATOM 4276 C C . TYR B 1 177 ? -27.315 -8.700 21.318 1.00 24.06 859 TYR B C 1
ATOM 4277 O O . TYR B 1 177 ? -26.103 -8.686 21.118 1.00 23.56 859 TYR B O 1
ATOM 4286 N N . ASN B 1 178 ? -27.918 -7.849 22.139 1.00 23.96 860 ASN B N 1
ATOM 4287 C CA . ASN B 1 178 ? -27.188 -6.868 22.947 1.00 24.68 860 ASN B CA 1
ATOM 4288 C C . ASN B 1 178 ? -26.281 -5.983 22.093 1.00 25.11 860 ASN B C 1
ATOM 4289 O O . ASN B 1 178 ? -25.172 -5.629 22.507 1.00 24.78 860 ASN B O 1
ATOM 4294 N N . ASP B 1 179 ? -26.785 -5.645 20.899 1.00 24.82 861 ASP B N 1
ATOM 4295 C CA . ASP B 1 179 ? -26.128 -4.767 19.929 1.00 27.02 861 ASP B CA 1
ATOM 4296 C C . ASP B 1 179 ? -24.822 -5.326 19.328 1.00 27.95 861 ASP B C 1
ATOM 4297 O O . ASP B 1 179 ? -24.122 -4.608 18.621 1.00 31.27 861 ASP B O 1
ATOM 4302 N N . ARG B 1 180 ? -24.507 -6.600 19.585 1.00 28.92 862 ARG B N 1
ATOM 4303 C CA . ARG B 1 180 ? -23.237 -7.212 19.184 1.00 27.24 862 ARG B CA 1
ATOM 4304 C C . ARG B 1 180 ? -23.450 -8.121 17.987 1.00 25.78 862 ARG B C 1
ATOM 4305 O O . ARG B 1 180 ? -24.204 -9.100 18.057 1.00 25.04 862 ARG B O 1
ATOM 4313 N N . SER B 1 181 ? -22.777 -7.803 16.879 1.00 24.19 863 SER B N 1
ATOM 4314 C CA . SER B 1 181 ? -22.902 -8.570 15.611 1.00 24.57 863 SER B CA 1
ATOM 4315 C C . SER B 1 181 ? -24.340 -9.042 15.399 1.00 22.78 863 SER B C 1
ATOM 4316 O O . SER B 1 181 ? -24.605 -10.240 15.259 1.00 23.88 863 SER B O 1
ATOM 4319 N N . VAL B 1 182 ? -25.283 -8.086 15.402 1.00 22.96 864 VAL B N 1
ATOM 4320 C CA . VAL B 1 182 ? -26.691 -8.390 15.466 1.00 23.66 864 VAL B CA 1
ATOM 4321 C C . VAL B 1 182 ? -27.157 -9.275 14.300 1.00 24.43 864 VAL B C 1
ATOM 4322 O O . VAL B 1 182 ? -27.729 -10.345 14.499 1.00 23.25 864 VAL B O 1
ATOM 4326 N N . LEU B 1 183 ? -26.903 -8.822 13.075 1.00 26.25 865 LEU B N 1
ATOM 4327 C CA . LEU B 1 183 ? -27.305 -9.586 11.903 1.00 26.40 865 LEU B CA 1
ATOM 4328 C C . LEU B 1 183 ? -26.586 -10.944 11.815 1.00 25.50 865 LEU B C 1
ATOM 4329 O O . LEU B 1 183 ? -27.217 -11.958 11.554 1.00 25.99 865 LEU B O 1
ATOM 4334 N N . GLU B 1 184 ? -25.268 -10.948 12.030 1.00 24.56 866 GLU B N 1
ATOM 4335 C CA . GLU B 1 184 ? -24.443 -12.138 11.866 1.00 23.08 866 GLU B CA 1
ATOM 4336 C C . GLU B 1 184 ? -24.807 -13.214 12.875 1.00 23.58 866 GLU B C 1
ATOM 4337 O O . GLU B 1 184 ? -24.948 -14.384 12.518 1.00 22.96 866 GLU B O 1
ATOM 4343 N N . ASN B 1 185 ? -25.026 -12.817 14.132 1.00 23.26 867 ASN B N 1
ATOM 4344 C CA . ASN B 1 185 ? -25.578 -13.745 15.089 1.00 23.59 867 ASN B CA 1
ATOM 4345 C C . ASN B 1 185 ? -26.900 -14.358 14.610 1.00 23.72 867 ASN B C 1
ATOM 4346 O O . ASN B 1 185 ? -27.087 -15.560 14.734 1.00 23.85 867 ASN B O 1
ATOM 4351 N N . HIS B 1 186 ? -27.804 -13.517 14.108 1.00 24.51 868 HIS B N 1
ATOM 4352 C CA . HIS B 1 186 ? -29.095 -13.974 13.595 1.00 26.34 868 HIS B CA 1
ATOM 4353 C C . HIS B 1 186 ? -28.947 -14.942 12.417 1.00 24.58 868 HIS B C 1
ATOM 4354 O O . HIS B 1 186 ? -29.612 -15.951 12.393 1.00 25.07 868 HIS B O 1
ATOM 4361 N N . HIS B 1 187 ? -28.108 -14.604 11.431 1.00 24.28 869 HIS B N 1
ATOM 4362 C CA . HIS B 1 187 ? -27.921 -15.488 10.266 1.00 22.55 869 HIS B CA 1
ATOM 4363 C C . HIS B 1 187 ? -27.524 -16.883 10.718 1.00 22.85 869 HIS B C 1
ATOM 4364 O O . HIS B 1 187 ? -28.109 -17.872 10.270 1.00 23.43 869 HIS B O 1
ATOM 4371 N N . ALA B 1 188 ? -26.518 -16.957 11.595 1.00 21.19 870 ALA B N 1
ATOM 4372 C CA . ALA B 1 188 ? -26.022 -18.235 12.102 1.00 21.95 870 ALA B CA 1
ATOM 4373 C C . ALA B 1 188 ? -27.088 -18.969 12.893 1.00 24.25 870 ALA B C 1
ATOM 4374 O O . ALA B 1 188 ? -27.318 -20.171 12.704 1.00 25.42 870 ALA B O 1
ATOM 4376 N N . ALA B 1 189 ? -27.725 -18.258 13.836 1.00 22.97 871 ALA B N 1
ATOM 4377 C CA . ALA B 1 189 ? -28.670 -18.884 14.710 1.00 24.19 871 ALA B CA 1
ATOM 4378 C C . ALA B 1 189 ? -29.931 -19.351 13.976 1.00 24.93 871 ALA B C 1
ATOM 4379 O O . ALA B 1 189 ? -30.453 -20.405 14.253 1.00 26.94 871 ALA B O 1
ATOM 4381 N N . ALA B 1 190 ? -30.444 -18.518 13.074 1.00 26.07 872 ALA B N 1
ATOM 4382 C CA . ALA B 1 190 ? -31.643 -18.873 12.307 1.00 26.37 872 ALA B CA 1
ATOM 4383 C C . ALA B 1 190 ? -31.360 -20.008 11.307 1.00 26.22 872 ALA B C 1
ATOM 4384 O O . ALA B 1 190 ? -32.186 -20.910 11.111 1.00 29.06 872 ALA B O 1
ATOM 4386 N N . ALA B 1 191 ? -30.188 -19.984 10.680 1.00 26.65 873 ALA B N 1
ATOM 4387 C CA . ALA B 1 191 ? -29.807 -21.077 9.761 1.00 25.76 873 ALA B CA 1
ATOM 4388 C C . ALA B 1 191 ? -29.630 -22.394 10.506 1.00 26.78 873 ALA B C 1
ATOM 4389 O O . ALA B 1 191 ? -30.079 -23.450 10.024 1.00 29.10 873 ALA B O 1
ATOM 4391 N N . TRP B 1 192 ? -29.018 -22.342 11.701 1.00 27.09 874 TRP B N 1
ATOM 4392 C CA . TRP B 1 192 ? -28.873 -23.556 12.520 1.00 30.20 874 TRP B CA 1
ATOM 4393 C C . TRP B 1 192 ? -30.202 -24.073 13.081 1.00 31.03 874 TRP B C 1
ATOM 4394 O O . TRP B 1 192 ? -30.447 -25.276 13.085 1.00 31.76 874 TRP B O 1
ATOM 4405 N N . ASN B 1 193 ? -31.057 -23.162 13.551 1.00 29.27 875 ASN B N 1
ATOM 4406 C CA . ASN B 1 193 ? -32.392 -23.530 13.986 1.00 31.89 875 ASN B CA 1
ATOM 4407 C C . ASN B 1 193 ? -33.165 -24.249 12.846 1.00 31.08 875 ASN B C 1
ATOM 4408 O O . ASN B 1 193 ? -33.809 -25.279 13.074 1.00 34.27 875 ASN B O 1
ATOM 4413 N N . LEU B 1 194 ? -33.080 -23.684 11.638 1.00 30.65 876 LEU B N 1
ATOM 4414 C CA . LEU B 1 194 ? -33.707 -24.275 10.466 1.00 30.83 876 LEU B CA 1
ATOM 4415 C C . LEU B 1 194 ? -33.207 -25.705 10.286 1.00 31.91 876 LEU B C 1
ATOM 4416 O O . LEU B 1 194 ? -34.017 -26.645 10.154 1.00 34.22 876 LEU B O 1
ATOM 4421 N N . PHE B 1 195 ? -31.878 -25.868 10.294 1.00 31.26 877 PHE B N 1
ATOM 4422 C CA . PHE B 1 195 ? -31.233 -27.154 10.114 1.00 33.05 877 PHE B CA 1
ATOM 4423 C C . PHE B 1 195 ? -31.753 -28.179 11.127 1.00 34.41 877 PHE B C 1
ATOM 4424 O O . PHE B 1 195 ? -32.114 -29.303 10.770 1.00 34.24 877 PHE B O 1
ATOM 4432 N N . MET B 1 196 ? -31.805 -27.776 12.396 1.00 35.08 878 MET B N 1
ATOM 4433 C CA . MET B 1 196 ? -32.181 -28.696 13.466 1.00 36.31 878 MET B CA 1
ATOM 4434 C C . MET B 1 196 ? -33.668 -28.991 13.539 1.00 37.89 878 MET B C 1
ATOM 4435 O O . MET B 1 196 ? -34.072 -29.923 14.229 1.00 37.20 878 MET B O 1
ATOM 4440 N N . SER B 1 197 ? -34.486 -28.189 12.848 1.00 37.40 879 SER B N 1
ATOM 4441 C CA . SER B 1 197 ? -35.926 -28.260 12.992 1.00 39.58 879 SER B CA 1
ATOM 4442 C C . SER B 1 197 ? -36.560 -29.545 12.410 1.00 43.03 879 SER B C 1
ATOM 4443 O O . SER B 1 197 ? -37.618 -29.947 12.864 1.00 46.68 879 SER B O 1
ATOM 4446 N N . ARG B 1 198 ? -35.922 -30.176 11.421 1.00 42.45 880 ARG B N 1
ATOM 4447 C CA . ARG B 1 198 ? -36.524 -31.293 10.683 1.00 45.13 880 ARG B CA 1
ATOM 4448 C C . ARG B 1 198 ? -35.497 -32.375 10.373 1.00 44.73 880 ARG B C 1
ATOM 4449 O O . ARG B 1 198 ? -34.384 -32.066 9.950 1.00 42.40 880 ARG B O 1
ATOM 4457 N N . PRO B 1 199 ? -35.835 -33.671 10.547 1.00 47.58 881 PRO B N 1
ATOM 4458 C CA . PRO B 1 199 ? -34.951 -34.754 10.103 1.00 48.29 881 PRO B CA 1
ATOM 4459 C C . PRO B 1 199 ? -34.716 -34.760 8.584 1.00 48.38 881 PRO B C 1
ATOM 4460 O O . PRO B 1 199 ? -33.670 -35.199 8.114 1.00 47.08 881 PRO B O 1
ATOM 4464 N N . GLU B 1 200 ? -35.667 -34.209 7.826 1.00 48.96 882 GLU B N 1
ATOM 4465 C CA . GLU B 1 200 ? -35.540 -34.099 6.362 1.00 48.69 882 GLU B CA 1
ATOM 4466 C C . GLU B 1 200 ? -34.385 -33.194 5.913 1.00 44.43 882 GLU B C 1
ATOM 4467 O O . GLU B 1 200 ? -34.035 -33.190 4.715 1.00 42.38 882 GLU B O 1
ATOM 4473 N N . TYR B 1 201 ? -33.810 -32.423 6.858 1.00 41.30 883 TYR B N 1
ATOM 4474 C CA . TYR B 1 201 ? -32.679 -31.529 6.569 1.00 39.89 883 TYR B CA 1
ATOM 4475 C C . TYR B 1 201 ? -31.309 -32.066 6.989 1.00 40.28 883 TYR B C 1
ATOM 4476 O O . TYR B 1 201 ? -30.303 -31.428 6.718 1.00 37.82 883 TYR B O 1
ATOM 4485 N N . ASN B 1 202 ? -31.279 -33.235 7.641 1.00 42.96 884 ASN B N 1
ATOM 4486 C CA . ASN B 1 202 ? -30.057 -33.736 8.266 1.00 43.21 884 ASN B CA 1
ATOM 4487 C C . ASN B 1 202 ? -29.087 -34.389 7.277 1.00 44.20 884 ASN B C 1
ATOM 4488 O O . ASN B 1 202 ? -28.928 -35.619 7.225 1.00 45.41 884 ASN B O 1
ATOM 4493 N N . PHE B 1 203 ? -28.401 -33.541 6.506 1.00 42.19 885 PHE B N 1
ATOM 4494 C CA . PHE B 1 203 ? -27.406 -33.994 5.546 1.00 40.70 885 PHE B CA 1
ATOM 4495 C C . PHE B 1 203 ? -26.056 -34.337 6.199 1.00 40.80 885 PHE B C 1
ATOM 4496 O O . PHE B 1 203 ? -25.190 -34.908 5.556 1.00 40.30 885 PHE B O 1
ATOM 4504 N N . LEU B 1 204 ? -25.908 -34.018 7.492 1.00 41.25 886 LEU B N 1
ATOM 4505 C CA . LEU B 1 204 ? -24.686 -34.274 8.257 1.00 40.84 886 LEU B CA 1
ATOM 4506 C C . LEU B 1 204 ? -24.819 -35.496 9.163 1.00 43.03 886 LEU B C 1
ATOM 4507 O O . LEU B 1 204 ? -24.036 -35.682 10.091 1.00 43.16 886 LEU B O 1
ATOM 4512 N N . ILE B 1 205 ? -25.814 -36.339 8.875 1.00 45.99 887 ILE B N 1
ATOM 4513 C CA . ILE B 1 205 ? -26.131 -37.516 9.686 1.00 47.21 887 ILE B CA 1
ATOM 4514 C C . ILE B 1 205 ? -24.960 -38.492 9.900 1.00 49.81 887 ILE B C 1
ATOM 4515 O O . ILE B 1 205 ? -24.908 -39.161 10.914 1.00 48.31 887 ILE B O 1
ATOM 4520 N N . ASN B 1 206 ? -24.017 -38.548 8.952 1.00 48.95 888 ASN B N 1
ATOM 4521 C CA . ASN B 1 206 ? -22.859 -39.421 9.089 1.00 52.47 888 ASN B CA 1
ATOM 4522 C C . ASN B 1 206 ? -21.596 -38.830 9.736 1.00 50.70 888 ASN B C 1
ATOM 4523 O O . ASN B 1 206 ? -20.604 -39.525 9.878 1.00 54.85 888 ASN B O 1
ATOM 4528 N N . LEU B 1 207 ? -21.664 -37.577 10.184 1.00 46.80 889 LEU B N 1
ATOM 4529 C CA . LEU B 1 207 ? -20.651 -37.030 11.094 1.00 46.60 889 LEU B CA 1
ATOM 4530 C C . LEU B 1 207 ? -20.922 -37.629 12.474 1.00 48.35 889 LEU B C 1
ATOM 4531 O O . LEU B 1 207 ? -22.078 -37.763 12.881 1.00 47.73 889 LEU B O 1
ATOM 4536 N N . ASP B 1 208 ? -19.862 -38.003 13.197 1.00 48.42 890 ASP B N 1
ATOM 4537 C CA . ASP B 1 208 ? -20.014 -38.388 14.595 1.00 47.48 890 ASP B CA 1
ATOM 4538 C C . ASP B 1 208 ? -20.242 -37.141 15.458 1.00 46.49 890 ASP B C 1
ATOM 4539 O O . ASP B 1 208 ? -20.156 -36.005 14.982 1.00 38.71 890 ASP B O 1
ATOM 4544 N N . HIS B 1 209 ? -20.577 -37.350 16.729 1.00 45.48 891 HIS B N 1
ATOM 4545 C CA . HIS B 1 209 ? -20.927 -36.259 17.628 1.00 48.24 891 HIS B CA 1
ATOM 4546 C C . HIS B 1 209 ? -19.817 -35.206 17.788 1.00 43.81 891 HIS B C 1
ATOM 4547 O O . HIS B 1 209 ? -20.092 -34.025 17.800 1.00 45.37 891 HIS B O 1
ATOM 4554 N N . VAL B 1 210 ? -18.565 -35.651 17.917 1.00 44.99 892 VAL B N 1
ATOM 4555 C CA . VAL B 1 210 ? -17.406 -34.759 18.055 1.00 44.51 892 VAL B CA 1
ATOM 4556 C C . VAL B 1 210 ? -17.237 -33.928 16.785 1.00 42.30 892 VAL B C 1
ATOM 4557 O O . VAL B 1 210 ? -17.062 -32.717 16.842 1.00 42.82 892 VAL B O 1
ATOM 4561 N N . GLU B 1 211 ? -17.276 -34.600 15.633 1.00 41.39 893 GLU B N 1
ATOM 4562 C CA . GLU B 1 211 ? -17.200 -33.943 14.321 1.00 40.22 893 GLU B CA 1
ATOM 4563 C C . GLU B 1 211 ? -18.289 -32.906 14.122 1.00 37.52 893 GLU B C 1
ATOM 4564 O O . GLU B 1 211 ? -18.013 -31.814 13.637 1.00 35.77 893 GLU B O 1
ATOM 4570 N N . PHE B 1 212 ? -19.526 -33.262 14.469 1.00 37.62 894 PHE B N 1
ATOM 4571 C CA . PHE B 1 212 ? -20.649 -32.351 14.322 1.00 36.78 894 PHE B CA 1
ATOM 4572 C C . PHE B 1 212 ? -20.459 -31.098 15.177 1.00 35.43 894 PHE B C 1
ATOM 4573 O O . PHE B 1 212 ? -20.648 -29.989 14.715 1.00 31.95 894 PHE B O 1
ATOM 4581 N N . LYS B 1 213 ? -20.066 -31.275 16.436 1.00 36.14 895 LYS B N 1
ATOM 4582 C CA . LYS B 1 213 ? -19.909 -30.138 17.331 1.00 37.02 895 LYS B CA 1
ATOM 4583 C C . LYS B 1 213 ? -18.810 -29.223 16.839 1.00 34.83 895 LYS B C 1
ATOM 4584 O O . LYS B 1 213 ? -18.952 -28.007 16.891 1.00 29.91 895 LYS B O 1
ATOM 4590 N N . HIS B 1 214 ? -17.721 -29.815 16.332 1.00 33.75 896 HIS B N 1
ATOM 4591 C CA . HIS B 1 214 ? -16.616 -29.045 15.790 1.00 34.10 896 HIS B CA 1
ATOM 4592 C C . HIS B 1 214 ? -17.048 -28.319 14.514 1.00 31.29 896 HIS B C 1
ATOM 4593 O O . HIS B 1 214 ? -16.756 -27.147 14.326 1.00 29.96 896 HIS B O 1
ATOM 4600 N N . PHE B 1 215 ? -17.741 -29.036 13.635 1.00 31.67 897 PHE B N 1
ATOM 4601 C CA . PHE B 1 215 ? -18.279 -28.452 12.413 1.00 31.38 897 PHE B CA 1
ATOM 4602 C C . PHE B 1 215 ? -19.154 -27.212 12.715 1.00 28.61 897 PHE B C 1
ATOM 4603 O O . PHE B 1 215 ? -19.006 -26.168 12.101 1.00 28.11 897 PHE B O 1
ATOM 4611 N N . ARG B 1 216 ? -20.074 -27.343 13.667 1.00 29.47 898 ARG B N 1
ATOM 4612 C CA . ARG B 1 216 ? -20.943 -26.243 14.070 1.00 29.70 898 ARG B CA 1
ATOM 4613 C C . ARG B 1 216 ? -20.147 -25.021 14.560 1.00 28.87 898 ARG B C 1
ATOM 4614 O O . ARG B 1 216 ? -20.433 -23.898 14.142 1.00 28.11 898 ARG B O 1
ATOM 4622 N N . PHE B 1 217 ? -19.140 -25.256 15.408 1.00 26.94 899 PHE B N 1
ATOM 4623 C CA . PHE B 1 217 ? -18.237 -24.215 15.865 1.00 27.69 899 PHE B CA 1
ATOM 4624 C C . PHE B 1 217 ? -17.583 -23.476 14.705 1.00 26.51 899 PHE B C 1
ATOM 4625 O O . PHE B 1 217 ? -17.600 -22.241 14.661 1.00 25.32 899 PHE B O 1
ATOM 4633 N N . LEU B 1 218 ? -17.054 -24.238 13.743 1.00 26.01 900 LEU B N 1
ATOM 4634 C CA . LEU B 1 218 ? -16.382 -23.646 12.572 1.00 25.35 900 LEU B CA 1
ATOM 4635 C C . LEU B 1 218 ? -17.315 -22.817 11.719 1.00 24.12 900 LEU B C 1
ATOM 4636 O O . LEU B 1 218 ? -16.936 -21.734 11.250 1.00 24.09 900 LEU B O 1
ATOM 4641 N N . VAL B 1 219 ? -18.544 -23.310 11.510 1.00 23.82 901 VAL B N 1
ATOM 4642 C CA . VAL B 1 219 ? -19.537 -22.577 10.733 1.00 24.49 901 VAL B CA 1
ATOM 4643 C C . VAL B 1 219 ? -19.854 -21.257 11.412 1.00 23.37 901 VAL B C 1
ATOM 4644 O O . VAL B 1 219 ? -19.872 -20.216 10.769 1.00 25.49 901 VAL B O 1
ATOM 4648 N N . ILE B 1 220 ? -20.106 -21.302 12.721 1.00 23.10 902 ILE B N 1
ATOM 4649 C CA . ILE B 1 220 ? -20.412 -20.086 13.462 1.00 22.79 902 ILE B CA 1
ATOM 4650 C C . ILE B 1 220 ? -19.275 -19.075 13.397 1.00 22.14 902 ILE B C 1
ATOM 4651 O O . ILE B 1 220 ? -19.504 -17.904 13.139 1.00 23.61 902 ILE B O 1
ATOM 4656 N N . GLU B 1 221 ? -18.044 -19.534 13.619 1.00 23.69 903 GLU B N 1
ATOM 4657 C CA . GLU B 1 221 ? -16.881 -18.664 13.601 1.00 25.91 903 GLU B CA 1
ATOM 4658 C C . GLU B 1 221 ? -16.753 -17.977 12.252 1.00 24.77 903 GLU B C 1
ATOM 4659 O O . GLU B 1 221 ? -16.405 -16.800 12.197 1.00 23.51 903 GLU B O 1
ATOM 4665 N N . ALA B 1 222 ? -17.028 -18.715 11.168 1.00 22.40 904 ALA B N 1
ATOM 4666 C CA . ALA B 1 222 ? -16.931 -18.142 9.824 1.00 24.47 904 ALA B CA 1
ATOM 4667 C C . ALA B 1 222 ? -18.020 -17.095 9.570 1.00 22.60 904 ALA B C 1
ATOM 4668 O O . ALA B 1 222 ? -17.738 -16.022 9.073 1.00 24.54 904 ALA B O 1
ATOM 4670 N N . ILE B 1 223 ? -19.269 -17.399 9.927 1.00 21.20 905 ILE B N 1
ATOM 4671 C CA . ILE B 1 223 ? -20.366 -16.457 9.715 1.00 21.40 905 ILE B CA 1
ATOM 4672 C C . ILE B 1 223 ? -20.138 -15.185 10.538 1.00 22.29 905 ILE B C 1
ATOM 4673 O O . ILE B 1 223 ? -20.305 -14.072 10.042 1.00 21.91 905 ILE B O 1
ATOM 4678 N N . LEU B 1 224 ? -19.761 -15.352 11.802 1.00 22.83 906 LEU B N 1
ATOM 4679 C CA . LEU B 1 224 ? -19.553 -14.199 12.670 1.00 24.53 906 LEU B CA 1
ATOM 4680 C C . LEU B 1 224 ? -18.392 -13.303 12.182 1.00 24.28 906 LEU B C 1
ATOM 4681 O O . LEU B 1 224 ? -18.422 -12.105 12.403 1.00 23.68 906 LEU B O 1
ATOM 4686 N N . ALA B 1 225 ? -17.426 -13.885 11.455 1.00 25.31 907 ALA B N 1
ATOM 4687 C CA . ALA B 1 225 ? -16.288 -13.148 10.907 1.00 25.80 907 ALA B CA 1
ATOM 4688 C C . ALA B 1 225 ? -16.669 -12.180 9.804 1.00 23.96 907 ALA B C 1
ATOM 4689 O O . ALA B 1 225 ? -15.877 -11.287 9.481 1.00 25.45 907 ALA B O 1
ATOM 4691 N N . THR B 1 226 ? -17.886 -12.315 9.268 1.00 23.74 908 THR B N 1
ATOM 4692 C CA . THR B 1 226 ? -18.356 -11.429 8.210 1.00 24.24 908 THR B CA 1
ATOM 4693 C C . THR B 1 226 ? -18.856 -10.057 8.697 1.00 26.25 908 THR B C 1
ATOM 4694 O O . THR B 1 226 ? -19.211 -9.205 7.877 1.00 26.04 908 THR B O 1
ATOM 4698 N N . ASP B 1 227 ? -18.895 -9.843 10.019 1.00 25.46 909 ASP B N 1
ATOM 4699 C CA . ASP B 1 227 ? -19.231 -8.528 10.601 1.00 25.74 909 ASP B CA 1
ATOM 4700 C C . ASP B 1 227 ? -18.122 -7.516 10.358 1.00 25.56 909 ASP B C 1
ATOM 4701 O O . ASP B 1 227 ? -17.048 -7.620 10.922 1.00 26.54 909 ASP B O 1
ATOM 4706 N N . LEU B 1 228 ? -18.383 -6.518 9.512 1.00 26.28 910 LEU B N 1
ATOM 4707 C CA . LEU B 1 228 ? -17.329 -5.547 9.158 1.00 29.69 910 LEU B CA 1
ATOM 4708 C C . LEU B 1 228 ? -16.861 -4.645 10.305 1.00 31.77 910 LEU B C 1
ATOM 4709 O O . LEU B 1 228 ? -15.799 -4.068 10.231 1.00 32.58 910 LEU B O 1
ATOM 4714 N N . LYS B 1 229 ? -17.629 -4.582 11.394 1.00 33.81 911 LYS B N 1
ATOM 4715 C CA . LYS B 1 229 ? -17.156 -3.913 12.598 1.00 36.05 911 LYS B CA 1
ATOM 4716 C C . LYS B 1 229 ? -15.831 -4.512 13.087 1.00 34.98 911 LYS B C 1
ATOM 4717 O O . LYS B 1 229 ? -15.017 -3.824 13.728 1.00 35.93 911 LYS B O 1
ATOM 4723 N N . LYS B 1 230 ? -15.624 -5.805 12.798 1.00 34.16 912 LYS B N 1
ATOM 4724 C CA . LYS B 1 230 ? -14.436 -6.553 13.193 1.00 32.76 912 LYS B CA 1
ATOM 4725 C C . LYS B 1 230 ? -13.370 -6.617 12.107 1.00 32.55 912 LYS B C 1
ATOM 4726 O O . LYS B 1 230 ? -12.370 -7.280 12.268 1.00 31.20 912 LYS B O 1
ATOM 4732 N N . HIS B 1 231 ? -13.596 -5.922 10.987 1.00 31.90 913 HIS B N 1
ATOM 4733 C CA . HIS B 1 231 ? -12.744 -6.033 9.811 1.00 32.27 913 HIS B CA 1
ATOM 4734 C C . HIS B 1 231 ? -11.261 -5.797 10.111 1.00 35.72 913 HIS B C 1
ATOM 4735 O O . HIS B 1 231 ? -10.416 -6.644 9.818 1.00 33.82 913 HIS B O 1
ATOM 4742 N N . PHE B 1 232 ? -10.965 -4.662 10.741 1.00 39.03 914 PHE B N 1
ATOM 4743 C CA . PHE B 1 232 ? -9.576 -4.272 11.008 1.00 42.99 914 PHE B CA 1
ATOM 4744 C C . PHE B 1 232 ? -8.916 -5.167 12.036 1.00 40.14 914 PHE B C 1
ATOM 4745 O O . PHE B 1 232 ? -7.741 -5.441 11.932 1.00 38.32 914 PHE B O 1
ATOM 4753 N N . ASP B 1 233 ? -9.689 -5.678 12.989 1.00 40.61 915 ASP B N 1
ATOM 4754 C CA . ASP B 1 233 ? -9.201 -6.677 13.954 1.00 42.71 915 ASP B CA 1
ATOM 4755 C C . ASP B 1 233 ? -8.736 -7.959 13.278 1.00 39.85 915 ASP B C 1
ATOM 4756 O O . ASP B 1 233 ? -7.664 -8.463 13.613 1.00 38.59 915 ASP B O 1
ATOM 4761 N N . PHE B 1 234 ? -9.529 -8.471 12.320 1.00 36.29 916 PHE B N 1
ATOM 4762 C CA . PHE B 1 234 ? -9.161 -9.682 11.577 1.00 34.56 916 PHE B CA 1
ATOM 4763 C C . PHE B 1 234 ? -7.925 -9.445 10.747 1.00 36.69 916 PHE B C 1
ATOM 4764 O O . PHE B 1 234 ? -6.984 -10.233 10.808 1.00 38.19 916 PHE B O 1
ATOM 4772 N N . VAL B 1 235 ? -7.912 -8.334 10.004 1.00 36.65 917 VAL B N 1
ATOM 4773 C CA . VAL B 1 235 ? -6.787 -7.981 9.157 1.00 39.83 917 VAL B CA 1
ATOM 4774 C C . VAL B 1 235 ? -5.516 -7.792 9.972 1.00 41.14 917 VAL B C 1
ATOM 4775 O O . VAL B 1 235 ? -4.465 -8.265 9.584 1.00 42.89 917 VAL B O 1
ATOM 4779 N N . ALA B 1 236 ? -5.615 -7.093 11.106 1.00 42.17 918 ALA B N 1
ATOM 4780 C CA . ALA B 1 236 ? -4.448 -6.867 11.972 1.00 44.11 918 ALA B CA 1
ATOM 4781 C C . ALA B 1 236 ? -3.928 -8.198 12.526 1.00 44.52 918 ALA B C 1
ATOM 4782 O O . ALA B 1 236 ? -2.729 -8.438 12.539 1.00 47.46 918 ALA B O 1
ATOM 4784 N N . LYS B 1 237 ? -4.845 -9.068 12.963 1.00 41.45 919 LYS B N 1
ATOM 4785 C CA . LYS B 1 237 ? -4.480 -10.373 13.504 1.00 44.42 919 LYS B CA 1
ATOM 4786 C C . LYS B 1 237 ? -3.804 -11.244 12.438 1.00 44.63 919 LYS B C 1
ATOM 4787 O O . LYS B 1 237 ? -2.802 -11.905 12.671 1.00 43.24 919 LYS B O 1
ATOM 4793 N N . PHE B 1 238 ? -4.367 -11.235 11.235 1.00 41.48 920 PHE B N 1
ATOM 4794 C CA . PHE B 1 238 ? -3.817 -12.024 10.142 1.00 42.10 920 PHE B CA 1
ATOM 4795 C C . PHE B 1 238 ? -2.432 -11.528 9.733 1.00 43.29 920 PHE B C 1
ATOM 4796 O O . PHE B 1 238 ? -1.524 -12.320 9.582 1.00 44.50 920 PHE B O 1
ATOM 4804 N N . ASN B 1 239 ? -2.281 -10.211 9.563 1.00 43.43 921 ASN B N 1
ATOM 4805 C CA . ASN B 1 239 ? -1.001 -9.582 9.256 1.00 47.85 921 ASN B CA 1
ATOM 4806 C C . ASN B 1 239 ? 0.056 -9.896 10.323 1.00 51.25 921 ASN B C 1
ATOM 4807 O O . ASN B 1 239 ? 1.219 -10.110 9.997 1.00 50.55 921 ASN B O 1
ATOM 4812 N N . GLY B 1 240 ? -0.384 -9.929 11.588 1.00 51.69 922 GLY B N 1
ATOM 4813 C CA . GLY B 1 240 ? 0.436 -10.348 12.710 1.00 55.83 922 GLY B CA 1
ATOM 4814 C C . GLY B 1 240 ? 0.967 -11.760 12.507 1.00 57.95 922 GLY B C 1
ATOM 4815 O O . GLY B 1 240 ? 2.169 -11.971 12.611 1.00 55.42 922 GLY B O 1
ATOM 4816 N N . LYS B 1 241 ? 0.067 -12.707 12.204 1.00 54.41 923 LYS B N 1
ATOM 4817 C CA . LYS B 1 241 ? 0.418 -14.118 12.024 1.00 58.38 923 LYS B CA 1
ATOM 4818 C C . LYS B 1 241 ? 1.338 -14.341 10.836 1.00 59.81 923 LYS B C 1
ATOM 4819 O O . LYS B 1 241 ? 2.256 -15.143 10.903 1.00 65.75 923 LYS B O 1
ATOM 4825 N N . VAL B 1 242 ? 1.088 -13.620 9.743 1.00 62.86 924 VAL B N 1
ATOM 4826 C CA . VAL B 1 242 ? 1.912 -13.704 8.540 1.00 61.95 924 VAL B CA 1
ATOM 4827 C C . VAL B 1 242 ? 3.342 -13.235 8.807 1.00 64.10 924 VAL B C 1
ATOM 4828 O O . VAL B 1 242 ? 4.292 -13.834 8.310 1.00 62.59 924 VAL B O 1
ATOM 4832 N N . ASN B 1 243 ? 3.474 -12.163 9.596 1.00 65.10 925 ASN B N 1
ATOM 4833 C CA . ASN B 1 243 ? 4.744 -11.482 9.831 1.00 72.38 925 ASN B CA 1
ATOM 4834 C C . ASN B 1 243 ? 5.492 -11.833 11.134 1.00 76.37 925 ASN B C 1
ATOM 4835 O O . ASN B 1 243 ? 6.493 -11.206 11.453 1.00 79.92 925 ASN B O 1
ATOM 4840 N N . ASP B 1 244 ? 4.997 -12.834 11.873 1.00 81.37 926 ASP B N 1
ATOM 4841 C CA . ASP B 1 244 ? 5.627 -13.283 13.117 1.00 85.41 926 ASP B CA 1
ATOM 4842 C C . ASP B 1 244 ? 6.750 -14.279 12.869 1.00 92.52 926 ASP B C 1
ATOM 4843 O O . ASP B 1 244 ? 7.182 -14.498 11.733 1.00 99.28 926 ASP B O 1
ATOM 4848 N N . ASP B 1 245 ? 7.217 -14.906 13.959 1.00 101.88 927 ASP B N 1
ATOM 4849 C CA . ASP B 1 245 ? 8.050 -16.113 13.910 1.00 107.96 927 ASP B CA 1
ATOM 4850 C C . ASP B 1 245 ? 7.308 -17.289 13.231 1.00 109.07 927 ASP B C 1
ATOM 4851 O O . ASP B 1 245 ? 6.365 -17.853 13.785 1.00 115.96 927 ASP B O 1
ATOM 4856 N N . VAL B 1 246 ? 7.697 -17.579 11.983 1.00 104.99 928 VAL B N 1
ATOM 4857 C CA . VAL B 1 246 ? 7.326 -18.794 11.260 1.00 98.66 928 VAL B CA 1
ATOM 4858 C C . VAL B 1 246 ? 6.210 -18.621 10.215 1.00 89.43 928 VAL B C 1
ATOM 4859 O O . VAL B 1 246 ? 6.106 -19.444 9.310 1.00 85.80 928 VAL B O 1
ATOM 4863 N N . GLY B 1 247 ? 5.383 -17.576 10.346 1.00 78.83 929 GLY B N 1
ATOM 4864 C CA . GLY B 1 247 ? 4.258 -17.354 9.445 1.00 75.35 929 GLY B CA 1
ATOM 4865 C C . GLY B 1 247 ? 3.087 -18.289 9.724 1.00 67.80 929 GLY B C 1
ATOM 4866 O O . GLY B 1 247 ? 2.998 -18.863 10.804 1.00 77.12 929 GLY B O 1
ATOM 4867 N N . ILE B 1 248 ? 2.204 -18.467 8.739 1.00 62.49 930 ILE B N 1
ATOM 4868 C CA . ILE B 1 248 ? 1.071 -19.386 8.851 1.00 59.64 930 ILE B CA 1
ATOM 4869 C C . ILE B 1 248 ? 1.567 -20.814 9.013 1.00 57.59 930 ILE B C 1
ATOM 4870 O O . ILE B 1 248 ? 2.369 -21.290 8.215 1.00 56.50 930 ILE B O 1
ATOM 4875 N N . ASP B 1 249 ? 1.085 -21.491 10.062 1.00 52.95 931 ASP B N 1
ATOM 4876 C CA . ASP B 1 249 ? 1.392 -22.891 10.319 1.00 55.07 931 ASP B CA 1
ATOM 4877 C C . ASP B 1 249 ? 0.158 -23.721 9.981 1.00 51.19 931 ASP B C 1
ATOM 4878 O O . ASP B 1 249 ? -0.809 -23.719 10.736 1.00 52.33 931 ASP B O 1
ATOM 4883 N N . TRP B 1 250 ? 0.204 -24.437 8.850 1.00 50.46 932 TRP B N 1
ATOM 4884 C CA . TRP B 1 250 ? -0.939 -25.210 8.363 1.00 48.61 932 TRP B CA 1
ATOM 4885 C C . TRP B 1 250 ? -1.351 -26.394 9.239 1.00 48.05 932 TRP B C 1
ATOM 4886 O O . TRP B 1 250 ? -2.457 -26.918 9.108 1.00 48.32 932 TRP B O 1
ATOM 4897 N N . THR B 1 251 ? -0.463 -26.807 10.144 1.00 48.97 933 THR B N 1
ATOM 4898 C CA . THR B 1 251 ? -0.753 -27.874 11.103 1.00 50.18 933 THR B CA 1
ATOM 4899 C C . THR B 1 251 ? -1.429 -27.342 12.360 1.00 50.04 933 THR B C 1
ATOM 4900 O O . THR B 1 251 ? -1.817 -28.125 13.224 1.00 52.66 933 THR B O 1
ATOM 4904 N N . ASN B 1 252 ? -1.548 -26.012 12.468 1.00 49.02 934 ASN B N 1
ATOM 4905 C CA . ASN B 1 252 ? -2.169 -25.348 13.624 1.00 49.04 934 ASN B CA 1
ATOM 4906 C C . ASN B 1 252 ? -3.638 -24.998 13.328 1.00 46.47 934 ASN B C 1
ATOM 4907 O O . ASN B 1 252 ? -3.935 -24.199 12.419 1.00 43.00 934 ASN B O 1
ATOM 4912 N N . GLU B 1 253 ? -4.554 -25.586 14.105 1.00 45.32 935 GLU B N 1
ATOM 4913 C CA . GLU B 1 253 ? -5.985 -25.424 13.880 1.00 46.20 935 GLU B CA 1
ATOM 4914 C C . GLU B 1 253 ? -6.462 -23.975 13.959 1.00 40.71 935 GLU B C 1
ATOM 4915 O O . GLU B 1 253 ? -7.399 -23.607 13.251 1.00 36.36 935 GLU B O 1
ATOM 4921 N N . ASN B 1 254 ? -5.807 -23.167 14.798 1.00 39.90 936 ASN B N 1
ATOM 4922 C CA . ASN B 1 254 ? -6.194 -21.762 14.967 1.00 40.94 936 ASN B CA 1
ATOM 4923 C C . ASN B 1 254 ? -5.776 -20.902 13.780 1.00 41.96 936 ASN B C 1
ATOM 4924 O O . ASN B 1 254 ? -6.544 -20.048 13.343 1.00 38.80 936 ASN B O 1
ATOM 4929 N N . ASP B 1 255 ? -4.571 -21.154 13.255 1.00 41.48 937 ASP B N 1
ATOM 4930 C CA . ASP B 1 255 ? -4.119 -20.537 12.010 1.00 40.89 937 ASP B CA 1
ATOM 4931 C C . ASP B 1 255 ? -5.069 -20.879 10.856 1.00 37.60 937 ASP B C 1
ATOM 4932 O O . ASP B 1 255 ? -5.449 -20.002 10.091 1.00 37.70 937 ASP B O 1
ATOM 4937 N N . ARG B 1 256 ? -5.449 -22.155 10.737 1.00 36.56 938 ARG B N 1
ATOM 4938 C CA . ARG B 1 256 ? -6.370 -22.581 9.693 1.00 33.74 938 ARG B CA 1
ATOM 4939 C C . ARG B 1 256 ? -7.731 -21.892 9.799 1.00 32.24 938 ARG B C 1
ATOM 4940 O O . ARG B 1 256 ? -8.318 -21.495 8.784 1.00 30.67 938 ARG B O 1
ATOM 4948 N N . LEU B 1 257 ? -8.248 -21.742 11.023 1.00 31.76 939 LEU B N 1
ATOM 4949 C CA . LEU B 1 257 ? -9.505 -21.050 11.210 1.00 30.78 939 LEU B CA 1
ATOM 4950 C C . LEU B 1 257 ? -9.395 -19.594 10.730 1.00 28.75 939 LEU B C 1
ATOM 4951 O O . LEU B 1 257 ? -10.289 -19.090 10.061 1.00 27.54 939 LEU B O 1
ATOM 4956 N N . LEU B 1 258 ? -8.287 -18.934 11.082 1.00 29.59 940 LEU B N 1
ATOM 4957 C CA . LEU B 1 258 ? -8.070 -17.551 10.692 1.00 30.75 940 LEU B CA 1
ATOM 4958 C C . LEU B 1 258 ? -8.031 -17.431 9.167 1.00 30.39 940 LEU B C 1
ATOM 4959 O O . LEU B 1 258 ? -8.605 -16.516 8.596 1.00 28.13 940 LEU B O 1
ATOM 4964 N N . VAL B 1 259 ? -7.380 -18.391 8.507 1.00 31.97 941 VAL B N 1
ATOM 4965 C CA . VAL B 1 259 ? -7.348 -18.407 7.034 1.00 32.94 941 VAL B CA 1
ATOM 4966 C C . VAL B 1 259 ? -8.759 -18.545 6.475 1.00 32.80 941 VAL B C 1
ATOM 4967 O O . VAL B 1 259 ? -9.145 -17.812 5.562 1.00 31.42 941 VAL B O 1
ATOM 4971 N N . CYS B 1 260 ? -9.553 -19.469 7.036 1.00 32.02 942 CYS B N 1
ATOM 4972 C CA . CYS B 1 260 ? -10.917 -19.661 6.591 1.00 31.79 942 CYS B CA 1
ATOM 4973 C C . CYS B 1 260 ? -11.757 -18.384 6.780 1.00 29.17 942 CYS B C 1
ATOM 4974 O O . CYS B 1 260 ? -12.575 -18.053 5.923 1.00 28.56 942 CYS B O 1
ATOM 4977 N N . GLN B 1 261 ? -11.536 -17.678 7.898 1.00 27.77 943 GLN B N 1
ATOM 4978 C CA . GLN B 1 261 ? -12.230 -16.439 8.152 1.00 25.87 943 GLN B CA 1
ATOM 4979 C C . GLN B 1 261 ? -11.865 -15.344 7.148 1.00 26.36 943 GLN B C 1
ATOM 4980 O O . GLN B 1 261 ? -12.732 -14.622 6.682 1.00 26.68 943 GLN B O 1
ATOM 4986 N N . MET B 1 262 ? -10.576 -15.249 6.803 1.00 27.38 944 MET B N 1
ATOM 4987 C CA . MET B 1 262 ? -10.120 -14.268 5.827 1.00 29.02 944 MET B CA 1
ATOM 4988 C C . MET B 1 262 ? -10.711 -14.613 4.455 1.00 27.59 944 MET B C 1
ATOM 4989 O O . MET B 1 262 ? -11.102 -13.729 3.712 1.00 27.68 944 MET B O 1
ATOM 4994 N N . CYS B 1 263 ? -10.808 -15.911 4.166 1.00 28.25 945 CYS B N 1
ATOM 4995 C CA A CYS B 1 263 ? -11.379 -16.401 2.913 0.50 26.87 945 CYS B CA 1
ATOM 4996 C CA B CYS B 1 263 ? -11.385 -16.407 2.912 0.50 30.38 945 CYS B CA 1
ATOM 4997 C C . CYS B 1 263 ? -12.853 -16.022 2.732 1.00 27.45 945 CYS B C 1
ATOM 4998 O O . CYS B 1 263 ? -13.237 -15.452 1.692 1.00 25.95 945 CYS B O 1
ATOM 5003 N N . ILE B 1 264 ? -13.686 -16.327 3.740 1.00 26.71 946 ILE B N 1
ATOM 5004 C CA . ILE B 1 264 ? -15.104 -15.951 3.670 1.00 25.90 946 ILE B CA 1
ATOM 5005 C C . ILE B 1 264 ? -15.254 -14.428 3.651 1.00 25.88 946 ILE B C 1
ATOM 5006 O O . ILE B 1 264 ? -16.137 -13.908 2.989 1.00 26.01 946 ILE B O 1
ATOM 5011 N N . LYS B 1 265 ? -14.380 -13.711 4.380 1.00 26.78 947 LYS B N 1
ATOM 5012 C CA . LYS B 1 265 ? -14.405 -12.255 4.350 1.00 25.88 947 LYS B CA 1
ATOM 5013 C C . LYS B 1 265 ? -14.170 -11.696 2.941 1.00 25.71 947 LYS B C 1
ATOM 5014 O O . LYS B 1 265 ? -14.897 -10.803 2.519 1.00 26.34 947 LYS B O 1
ATOM 5020 N N . LEU B 1 266 ? -13.153 -12.222 2.242 1.00 25.46 948 LEU B N 1
ATOM 5021 C CA . LEU B 1 266 ? -12.839 -11.782 0.894 1.00 27.38 948 LEU B CA 1
ATOM 5022 C C . LEU B 1 266 ? -13.972 -12.155 -0.063 1.00 27.83 948 LEU B C 1
ATOM 5023 O O . LEU B 1 266 ? -14.395 -11.327 -0.894 1.00 26.80 948 LEU B O 1
ATOM 5028 N N . ALA B 1 267 ? -14.477 -13.383 0.083 1.00 26.90 949 ALA B N 1
ATOM 5029 C CA . ALA B 1 267 ? -15.588 -13.869 -0.722 1.00 27.19 949 ALA B CA 1
ATOM 5030 C C . ALA B 1 267 ? -16.817 -12.967 -0.567 1.00 27.35 949 ALA B C 1
ATOM 5031 O O . ALA B 1 267 ? -17.494 -12.631 -1.536 1.00 24.93 949 ALA B O 1
ATOM 5033 N N . ASP B 1 268 ? -17.078 -12.546 0.668 1.00 25.45 950 ASP B N 1
ATOM 5034 C CA . ASP B 1 268 ? -18.259 -11.688 0.950 1.00 26.26 950 ASP B CA 1
ATOM 5035 C C . ASP B 1 268 ? -18.154 -10.370 0.181 1.00 28.84 950 ASP B C 1
ATOM 5036 O O . ASP B 1 268 ? -19.180 -9.944 -0.374 1.00 30.56 950 ASP B O 1
ATOM 5041 N N . ILE B 1 269 ? -16.965 -9.767 0.129 1.00 26.77 951 ILE B N 1
ATOM 5042 C CA . ILE B 1 269 ? -16.790 -8.430 -0.468 1.00 28.55 951 ILE B CA 1
ATOM 5043 C C . ILE B 1 269 ? -16.015 -8.515 -1.786 1.00 29.00 951 ILE B C 1
ATOM 5044 O O . ILE B 1 269 ? -15.275 -7.595 -2.157 1.00 31.12 951 ILE B O 1
ATOM 5049 N N . ASN B 1 270 ? -16.236 -9.611 -2.513 1.00 28.78 952 ASN B N 1
ATOM 5050 C CA . ASN B 1 270 ? -15.518 -9.884 -3.764 1.00 30.58 952 ASN B CA 1
ATOM 5051 C C . ASN B 1 270 ? -15.877 -8.922 -4.914 1.00 31.36 952 ASN B C 1
ATOM 5052 O O . ASN B 1 270 ? -15.112 -8.796 -5.844 1.00 31.62 952 ASN B O 1
ATOM 5057 N N . GLY B 1 271 ? -17.061 -8.316 -4.847 1.00 32.48 953 GLY B N 1
ATOM 5058 C CA . GLY B 1 271 ? -17.634 -7.581 -5.981 1.00 32.40 953 GLY B CA 1
ATOM 5059 C C . GLY B 1 271 ? -16.706 -6.589 -6.677 1.00 33.38 953 GLY B C 1
ATOM 5060 O O . GLY B 1 271 ? -16.566 -6.612 -7.908 1.00 32.18 953 GLY B O 1
ATOM 5061 N N . PRO B 1 272 ? -16.059 -5.666 -5.937 1.00 30.81 954 PRO B N 1
ATOM 5062 C CA . PRO B 1 272 ? -15.121 -4.722 -6.549 1.00 31.10 954 PRO B CA 1
ATOM 5063 C C . PRO B 1 272 ? -13.891 -5.372 -7.182 1.00 30.16 954 PRO B C 1
ATOM 5064 O O . PRO B 1 272 ? -13.169 -4.697 -7.900 1.00 33.76 954 PRO B O 1
ATOM 5068 N N . ALA B 1 273 ? -13.659 -6.659 -6.900 1.00 28.68 955 ALA B N 1
ATOM 5069 C CA . ALA B 1 273 ? -12.563 -7.410 -7.493 1.00 30.56 955 ALA B CA 1
ATOM 5070 C C . ALA B 1 273 ? -13.006 -8.313 -8.671 1.00 30.18 955 ALA B C 1
ATOM 5071 O O . ALA B 1 273 ? -12.254 -9.146 -9.114 1.00 31.73 955 ALA B O 1
ATOM 5073 N N . LYS B 1 274 ? -14.239 -8.112 -9.150 1.00 31.52 956 LYS B N 1
ATOM 5074 C CA . LYS B 1 274 ? -14.759 -8.768 -10.350 1.00 32.49 956 LYS B CA 1
ATOM 5075 C C . LYS B 1 274 ? -14.622 -7.833 -11.543 1.00 32.47 956 LYS B C 1
ATOM 5076 O O . LYS B 1 274 ? -14.287 -6.655 -11.410 1.00 31.28 956 LYS B O 1
ATOM 5082 N N . CYS B 1 275 ? -14.871 -8.373 -12.742 1.00 34.96 957 CYS B N 1
ATOM 5083 C CA . CYS B 1 275 ? -14.925 -7.556 -13.943 1.00 36.50 957 CYS B CA 1
ATOM 5084 C C . CYS B 1 275 ? -15.969 -6.446 -13.756 1.00 35.36 957 CYS B C 1
ATOM 5085 O O . CYS B 1 275 ? -16.920 -6.557 -12.967 1.00 32.68 957 CYS B O 1
ATOM 5088 N N . LYS B 1 276 ? -15.775 -5.359 -14.508 1.00 35.87 958 LYS B N 1
ATOM 5089 C CA . LYS B 1 276 ? -16.621 -4.194 -14.411 1.00 37.21 958 LYS B CA 1
ATOM 5090 C C . LYS B 1 276 ? -18.126 -4.502 -14.482 1.00 36.60 958 LYS B C 1
ATOM 5091 O O . LYS B 1 276 ? -18.909 -3.990 -13.687 1.00 34.75 958 LYS B O 1
ATOM 5097 N N . GLU B 1 277 ? -18.522 -5.315 -15.469 1.00 36.54 959 GLU B N 1
ATOM 5098 C CA . GLU B 1 277 ? -19.937 -5.666 -15.676 1.00 36.85 959 GLU B CA 1
ATOM 5099 C C . GLU B 1 277 ? -20.582 -6.236 -14.395 1.00 34.01 959 GLU B C 1
ATOM 5100 O O . GLU B 1 277 ? -21.655 -5.828 -13.985 1.00 33.61 959 GLU B O 1
ATOM 5106 N N . LEU B 1 278 ? -19.906 -7.196 -13.774 1.00 32.57 960 LEU B N 1
ATOM 5107 C CA . LEU B 1 278 ? -20.415 -7.833 -12.567 1.00 32.10 960 LEU B CA 1
ATOM 5108 C C . LEU B 1 278 ? -20.446 -6.826 -11.406 1.00 31.12 960 LEU B C 1
ATOM 5109 O O . LEU B 1 278 ? -21.454 -6.712 -10.708 1.00 31.40 960 LEU B O 1
ATOM 5114 N N . HIS B 1 279 ? -19.320 -6.130 -11.201 1.00 31.16 961 HIS B N 1
ATOM 5115 C CA . HIS B 1 279 ? -19.222 -5.142 -10.123 1.00 29.83 961 HIS B CA 1
ATOM 5116 C C . HIS B 1 279 ? -20.310 -4.069 -10.206 1.00 30.54 961 HIS B C 1
ATOM 5117 O O . HIS B 1 279 ? -20.928 -3.721 -9.200 1.00 28.95 961 HIS B O 1
ATOM 5124 N N . LEU B 1 280 ? -20.550 -3.536 -11.414 1.00 31.90 962 LEU B N 1
ATOM 5125 C CA . LEU B 1 280 ? -21.586 -2.512 -11.595 1.00 33.90 962 LEU B CA 1
ATOM 5126 C C . LEU B 1 280 ? -22.990 -3.020 -11.287 1.00 33.57 962 LEU B C 1
ATOM 5127 O O . LEU B 1 280 ? -23.817 -2.297 -10.723 1.00 35.62 962 LEU B O 1
ATOM 5132 N N . GLN B 1 281 ? -23.259 -4.280 -11.628 1.00 34.93 963 GLN B N 1
ATOM 5133 C CA . GLN B 1 281 ? -24.549 -4.876 -11.316 1.00 36.72 963 GLN B CA 1
ATOM 5134 C C . GLN B 1 281 ? -24.745 -5.087 -9.823 1.00 35.67 963 GLN B C 1
ATOM 5135 O O . GLN B 1 281 ? -25.814 -4.821 -9.298 1.00 37.65 963 GLN B O 1
ATOM 5141 N N . TRP B 1 282 ? -23.702 -5.555 -9.134 1.00 32.83 964 TRP B N 1
ATOM 5142 C CA . TRP B 1 282 ? -23.755 -5.674 -7.668 1.00 32.53 964 TRP B CA 1
ATOM 5143 C C . TRP B 1 282 ? -23.926 -4.306 -7.013 1.00 32.37 964 TRP B C 1
ATOM 5144 O O . TRP B 1 282 ? -24.671 -4.169 -6.053 1.00 32.21 964 TRP B O 1
ATOM 5155 N N . THR B 1 283 ? -23.225 -3.293 -7.533 1.00 32.52 965 THR B N 1
ATOM 5156 C CA . THR B 1 283 ? -23.311 -1.932 -7.000 1.00 34.20 965 THR B CA 1
ATOM 5157 C C . THR B 1 283 ? -24.737 -1.411 -7.018 1.00 35.82 965 THR B C 1
ATOM 5158 O O . THR B 1 283 ? -25.204 -0.824 -6.044 1.00 35.43 965 THR B O 1
ATOM 5162 N N . ASP B 1 284 ? -25.447 -1.652 -8.125 1.00 36.58 966 ASP B N 1
ATOM 5163 C CA . ASP B 1 284 ? -26.859 -1.279 -8.250 1.00 40.02 966 ASP B CA 1
ATOM 5164 C C . ASP B 1 284 ? -27.711 -1.913 -7.146 1.00 38.67 966 ASP B C 1
ATOM 5165 O O . ASP B 1 284 ? -28.564 -1.238 -6.562 1.00 38.95 966 ASP B O 1
ATOM 5170 N N . GLY B 1 285 ? -27.436 -3.189 -6.839 1.00 37.79 967 GLY B N 1
ATOM 5171 C CA . GLY B 1 285 ? -28.146 -3.892 -5.806 1.00 35.17 967 GLY B CA 1
ATOM 5172 C C . GLY B 1 285 ? -27.900 -3.301 -4.424 1.00 35.62 967 GLY B C 1
ATOM 5173 O O . GLY B 1 285 ? -28.832 -3.112 -3.649 1.00 33.47 967 GLY B O 1
ATOM 5174 N N . ILE B 1 286 ? -26.629 -3.032 -4.120 1.00 35.01 968 ILE B N 1
ATOM 5175 C CA . ILE B 1 286 ? -26.216 -2.504 -2.815 1.00 35.11 968 ILE B CA 1
ATOM 5176 C C . ILE B 1 286 ? -26.899 -1.163 -2.563 1.00 37.27 968 ILE B C 1
ATOM 5177 O O . ILE B 1 286 ? -27.471 -0.942 -1.492 1.00 35.23 968 ILE B O 1
ATOM 5182 N N . VAL B 1 287 ? -26.842 -0.251 -3.537 1.00 36.40 969 VAL B N 1
ATOM 5183 C CA . VAL B 1 287 ? -27.441 1.061 -3.312 1.00 38.72 969 VAL B CA 1
ATOM 5184 C C . VAL B 1 287 ? -28.955 1.016 -3.264 1.00 37.92 969 VAL B C 1
ATOM 5185 O O . VAL B 1 287 ? -29.565 1.764 -2.497 1.00 37.49 969 VAL B O 1
ATOM 5189 N N . ASN B 1 288 ? -29.572 0.126 -4.055 1.00 38.12 970 ASN B N 1
ATOM 5190 C CA . ASN B 1 288 ? -31.022 0.004 -4.045 1.00 41.80 970 ASN B CA 1
ATOM 5191 C C . ASN B 1 288 ? -31.516 -0.483 -2.689 1.00 40.35 970 ASN B C 1
ATOM 5192 O O . ASN B 1 288 ? -32.545 -0.026 -2.197 1.00 41.67 970 ASN B O 1
ATOM 5197 N N . GLU B 1 289 ? -30.739 -1.366 -2.061 1.00 38.61 971 GLU B N 1
ATOM 5198 C CA . GLU B 1 289 ? -31.053 -1.843 -0.720 1.00 36.82 971 GLU B CA 1
ATOM 5199 C C . GLU B 1 289 ? -30.853 -0.706 0.297 1.00 36.16 971 GLU B C 1
ATOM 5200 O O . GLU B 1 289 ? -31.740 -0.450 1.115 1.00 39.14 971 GLU B O 1
ATOM 5206 N N . PHE B 1 290 ? -29.735 0.020 0.200 1.00 35.28 972 PHE B N 1
ATOM 5207 C CA . PHE B 1 290 ? -29.516 1.227 1.017 1.00 36.56 972 PHE B CA 1
ATOM 5208 C C . PHE B 1 290 ? -30.656 2.237 0.930 1.00 39.09 972 PHE B C 1
ATOM 5209 O O . PHE B 1 290 ? -31.067 2.823 1.939 1.00 37.87 972 PHE B O 1
ATOM 5217 N N . TYR B 1 291 ? -31.155 2.500 -0.285 1.00 38.18 973 TYR B N 1
ATOM 5218 C CA . TYR B 1 291 ? -32.197 3.502 -0.429 1.00 40.75 973 TYR B CA 1
ATOM 5219 C C . TYR B 1 291 ? -33.477 3.146 0.289 1.00 41.25 973 TYR B C 1
ATOM 5220 O O . TYR B 1 291 ? -34.177 4.040 0.749 1.00 44.83 973 TYR B O 1
ATOM 5229 N N . GLU B 1 292 ? -33.784 1.845 0.391 1.00 42.68 974 GLU B N 1
ATOM 5230 C CA . GLU B 1 292 ? -34.952 1.387 1.139 1.00 44.76 974 GLU B CA 1
ATOM 5231 C C . GLU B 1 292 ? -34.752 1.734 2.617 1.00 44.03 974 GLU B C 1
ATOM 5232 O O . GLU B 1 292 ? -35.679 2.132 3.291 1.00 45.54 974 GLU B O 1
ATOM 5238 N N . GLN B 1 293 ? -33.510 1.604 3.088 1.00 43.66 975 GLN B N 1
ATOM 5239 C CA . GLN B 1 293 ? -33.142 1.958 4.469 1.00 41.14 975 GLN B CA 1
ATOM 5240 C C . GLN B 1 293 ? -33.255 3.467 4.662 1.00 44.04 975 GLN B C 1
ATOM 5241 O O . GLN B 1 293 ? -33.833 3.904 5.634 1.00 43.00 975 GLN B O 1
ATOM 5247 N N . GLY B 1 294 ? -32.703 4.253 3.728 1.00 44.20 976 GLY B N 1
ATOM 5248 C CA . GLY B 1 294 ? -32.838 5.706 3.729 1.00 46.62 976 GLY B CA 1
ATOM 5249 C C . GLY B 1 294 ? -34.277 6.190 3.787 1.00 48.88 976 GLY B C 1
ATOM 5250 O O . GLY B 1 294 ? -34.616 7.124 4.545 1.00 51.41 976 GLY B O 1
ATOM 5251 N N . ASP B 1 295 ? -35.143 5.546 2.996 1.00 52.16 977 ASP B N 1
ATOM 5252 C CA . ASP B 1 295 ? -36.571 5.868 2.989 1.00 55.44 977 ASP B CA 1
ATOM 5253 C C . ASP B 1 295 ? -37.144 5.671 4.396 1.00 55.22 977 ASP B C 1
ATOM 5254 O O . ASP B 1 295 ? -37.894 6.510 4.885 1.00 58.27 977 ASP B O 1
ATOM 5259 N N . GLU B 1 296 ? -36.803 4.543 5.029 1.00 51.61 978 GLU B N 1
ATOM 5260 C CA . GLU B 1 296 ? -37.310 4.253 6.363 1.00 51.29 978 GLU B CA 1
ATOM 5261 C C . GLU B 1 296 ? -36.749 5.219 7.399 1.00 50.39 978 GLU B C 1
ATOM 5262 O O . GLU B 1 296 ? -37.491 5.695 8.257 1.00 49.60 978 GLU B O 1
ATOM 5268 N N . GLU B 1 297 ? -35.448 5.520 7.313 1.00 48.56 979 GLU B N 1
ATOM 5269 C CA . GLU B 1 297 ? -34.824 6.508 8.207 1.00 50.54 979 GLU B CA 1
ATOM 5270 C C . GLU B 1 297 ? -35.596 7.834 8.190 1.00 52.38 979 GLU B C 1
ATOM 5271 O O . GLU B 1 297 ? -35.973 8.357 9.241 1.00 54.31 979 GLU B O 1
ATOM 5277 N N . ALA B 1 298 ? -35.843 8.355 6.984 1.00 53.61 980 ALA B N 1
ATOM 5278 C CA . ALA B 1 298 ? -36.617 9.574 6.795 1.00 57.78 980 ALA B CA 1
ATOM 5279 C C . ALA B 1 298 ? -37.997 9.458 7.436 1.00 57.78 980 ALA B C 1
ATOM 5280 O O . ALA B 1 298 ? -38.426 10.346 8.149 1.00 60.14 980 ALA B O 1
ATOM 5282 N N . SER B 1 299 ? -38.667 8.333 7.180 1.00 58.82 981 SER B N 1
ATOM 5283 C CA . SER B 1 299 ? -39.991 8.034 7.712 1.00 62.27 981 SER B CA 1
ATOM 5284 C C . SER B 1 299 ? -40.024 8.097 9.245 1.00 63.13 981 SER B C 1
ATOM 5285 O O . SER B 1 299 ? -40.999 8.527 9.841 1.00 62.64 981 SER B O 1
ATOM 528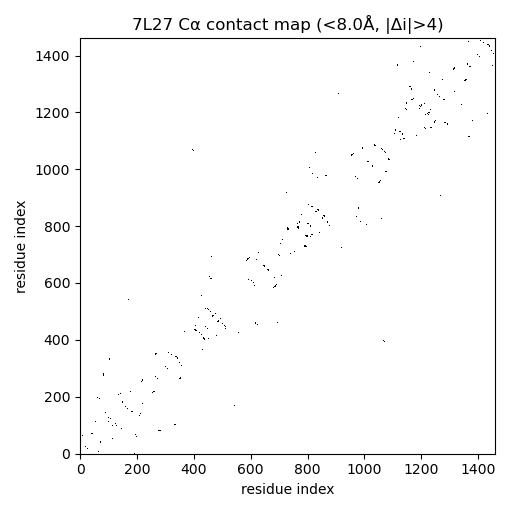8 N N . LEU B 1 300 ? -38.933 7.647 9.870 1.00 62.52 982 LEU B N 1
ATOM 5289 C CA . LEU B 1 300 ? -38.794 7.614 11.327 1.00 62.85 982 LEU B CA 1
ATOM 5290 C C . LEU B 1 300 ? -38.240 8.933 11.888 1.00 66.07 982 LEU B C 1
ATOM 5291 O O . LEU B 1 300 ? -38.032 9.062 13.084 1.00 66.54 982 LEU B O 1
ATOM 5296 N N . GLY B 1 301 ? -37.992 9.906 11.011 1.00 69.85 983 GLY B N 1
ATOM 5297 C CA . GLY B 1 301 ? -37.505 11.212 11.410 1.00 72.62 983 GLY B CA 1
ATOM 5298 C C . GLY B 1 301 ? -36.049 11.195 11.803 1.00 73.74 983 GLY B C 1
ATOM 5299 O O . GLY B 1 301 ? -35.607 12.065 12.536 1.00 78.43 983 GLY B O 1
ATOM 5300 N N . LEU B 1 302 ? -35.307 10.194 11.323 1.00 73.59 984 LEU B N 1
ATOM 5301 C CA . LEU B 1 302 ? -33.880 10.073 11.567 1.00 73.13 984 LEU B CA 1
ATOM 5302 C C . LEU B 1 302 ? -33.155 10.701 10.383 1.00 75.45 984 LEU B C 1
ATOM 5303 O O . LEU B 1 302 ? -33.707 10.768 9.288 1.00 74.60 984 LEU B O 1
ATOM 5308 N N . PRO B 1 303 ? -31.887 11.141 10.550 1.00 74.97 985 PRO B N 1
ATOM 5309 C CA . PRO B 1 303 ? -31.089 11.596 9.413 1.00 73.30 985 PRO B CA 1
ATOM 5310 C C . PRO B 1 303 ? -30.821 10.422 8.471 1.00 67.33 985 PRO B C 1
ATOM 5311 O O . PRO B 1 303 ? -30.648 9.293 8.935 1.00 63.14 985 PRO B O 1
ATOM 5315 N N . ILE B 1 304 ? -30.799 10.692 7.166 1.00 64.40 986 ILE B N 1
ATOM 5316 C CA . ILE B 1 304 ? -30.532 9.662 6.173 1.00 63.00 986 ILE B CA 1
ATOM 5317 C C . ILE B 1 304 ? -29.038 9.349 6.210 1.00 59.65 986 ILE B C 1
ATOM 5318 O O . ILE B 1 304 ? -28.207 10.253 6.080 1.00 62.79 986 ILE B O 1
ATOM 5323 N N . SER B 1 305 ? -28.697 8.072 6.414 1.00 54.19 987 SER B N 1
ATOM 5324 C CA . SER B 1 305 ? -27.313 7.645 6.524 1.00 52.64 987 SER B CA 1
ATOM 5325 C C . SER B 1 305 ? -26.554 8.018 5.254 1.00 55.01 987 SER B C 1
ATOM 5326 O O . SER B 1 305 ? -27.144 8.107 4.179 1.00 50.85 987 SER B O 1
ATOM 5329 N N . PRO B 1 306 ? -25.221 8.244 5.342 1.00 57.26 988 PRO B N 1
ATOM 5330 C CA . PRO B 1 306 ? -24.422 8.528 4.151 1.00 57.40 988 PRO B CA 1
ATOM 5331 C C . PRO B 1 306 ? -24.602 7.439 3.083 1.00 53.88 988 PRO B C 1
ATOM 5332 O O . PRO B 1 306 ? -24.631 6.246 3.409 1.00 50.41 988 PRO B O 1
ATOM 5336 N N . PHE B 1 307 ? -24.739 7.880 1.825 1.00 51.63 989 PHE B N 1
ATOM 5337 C CA . PHE B 1 307 ? -24.877 7.041 0.641 1.00 49.84 989 PHE B CA 1
ATOM 5338 C C . PHE B 1 307 ? -26.237 6.378 0.470 1.00 46.77 989 PHE B C 1
ATOM 5339 O O . PHE B 1 307 ? -26.434 5.627 -0.485 1.00 48.94 989 PHE B O 1
ATOM 5347 N N . MET B 1 308 ? -27.185 6.662 1.371 1.00 47.34 990 MET B N 1
ATOM 5348 C CA . MET B 1 308 ? -28.487 5.965 1.374 1.00 47.14 990 MET B CA 1
ATOM 5349 C C . MET B 1 308 ? -29.673 6.844 0.966 1.00 49.38 990 MET B C 1
ATOM 5350 O O . MET B 1 308 ? -30.817 6.469 1.176 1.00 45.71 990 MET B O 1
ATOM 5355 N N . ASP B 1 309 ? -29.379 7.982 0.322 1.00 55.46 991 ASP B N 1
ATOM 5356 C CA . ASP B 1 309 ? -30.378 8.952 -0.112 1.00 60.00 991 ASP B CA 1
ATOM 5357 C C . ASP B 1 309 ? -30.588 8.854 -1.621 1.00 63.52 991 ASP B C 1
ATOM 5358 O O . ASP B 1 309 ? -29.744 9.297 -2.389 1.00 65.22 991 ASP B O 1
ATOM 5363 N N . ARG B 1 310 ? -31.720 8.270 -2.034 1.00 63.49 992 ARG B N 1
ATOM 5364 C CA . ARG B 1 310 ? -32.015 8.041 -3.447 1.00 68.71 992 ARG B CA 1
ATOM 5365 C C . ARG B 1 310 ? -32.109 9.349 -4.227 1.00 73.35 992 ARG B C 1
ATOM 5366 O O . ARG B 1 310 ? -31.838 9.367 -5.410 1.00 75.67 992 ARG B O 1
ATOM 5374 N N . SER B 1 311 ? -32.496 10.437 -3.553 1.00 77.55 993 SER B N 1
ATOM 5375 C CA . SER B 1 311 ? -32.586 11.752 -4.197 1.00 80.33 993 SER B CA 1
ATOM 5376 C C . SER B 1 311 ? -31.206 12.394 -4.405 1.00 81.01 993 SER B C 1
ATOM 5377 O O . SER B 1 311 ? -31.076 13.286 -5.237 1.00 85.94 993 SER B O 1
ATOM 5380 N N . ALA B 1 312 ? -30.188 11.924 -3.664 1.00 75.70 994 ALA B N 1
ATOM 5381 C CA . ALA B 1 312 ? -28.806 12.411 -3.795 1.00 75.23 994 ALA B CA 1
ATOM 5382 C C . ALA B 1 312 ? -27.810 11.253 -3.801 1.00 74.39 994 ALA B C 1
ATOM 5383 O O . ALA B 1 312 ? -27.040 11.085 -2.854 1.00 72.41 994 ALA B O 1
ATOM 5385 N N . PRO B 1 313 ? -27.792 10.430 -4.880 1.00 74.31 995 PRO B N 1
ATOM 5386 C CA . PRO B 1 313 ? -26.944 9.233 -4.924 1.00 71.75 995 PRO B CA 1
ATOM 5387 C C . PRO B 1 313 ? -25.471 9.601 -4.991 1.00 71.96 995 PRO B C 1
ATOM 5388 O O . PRO B 1 313 ? -25.116 10.611 -5.582 1.00 76.61 995 PRO B O 1
ATOM 5392 N N . GLN B 1 314 ? -24.627 8.761 -4.389 1.00 65.50 996 GLN B N 1
ATOM 5393 C CA . GLN B 1 314 ? -23.188 8.979 -4.338 1.00 66.11 996 GLN B CA 1
ATOM 5394 C C . GLN B 1 314 ? -22.491 7.640 -4.552 1.00 63.13 996 GLN B C 1
ATOM 5395 O O . GLN B 1 314 ? -21.679 7.235 -3.715 1.00 60.75 996 GLN B O 1
ATOM 5401 N N . LEU B 1 315 ? -22.805 6.958 -5.665 1.00 57.79 997 LEU B N 1
ATOM 5402 C CA . LEU B 1 315 ? -22.252 5.633 -5.948 1.00 56.53 997 LEU B CA 1
ATOM 5403 C C . LEU B 1 315 ? -20.740 5.673 -5.914 1.00 52.53 997 LEU B C 1
ATOM 5404 O O . LEU B 1 315 ? -20.125 4.836 -5.287 1.00 50.53 997 LEU B O 1
ATOM 5409 N N . ALA B 1 316 ? -20.149 6.640 -6.623 1.00 49.74 998 ALA B N 1
ATOM 5410 C CA . ALA B 1 316 ? -18.717 6.689 -6.809 1.00 49.24 998 ALA B CA 1
ATOM 5411 C C . ALA B 1 316 ? -17.979 6.896 -5.466 1.00 50.18 998 ALA B C 1
ATOM 5412 O O . ALA B 1 316 ? -17.015 6.204 -5.180 1.00 49.70 998 ALA B O 1
ATOM 5414 N N . ASN B 1 317 ? -18.462 7.832 -4.640 1.00 50.38 999 ASN B N 1
ATOM 5415 C CA . ASN B 1 317 ? -17.866 8.090 -3.339 1.00 50.10 999 ASN B CA 1
ATOM 5416 C C . ASN B 1 317 ? -17.987 6.859 -2.436 1.00 48.06 999 ASN B C 1
ATOM 5417 O O . ASN B 1 317 ? -17.050 6.509 -1.730 1.00 44.98 999 ASN B O 1
ATOM 5422 N N . LEU B 1 318 ? -19.148 6.201 -2.479 1.00 46.70 1000 LEU B N 1
ATOM 5423 C CA . LEU B 1 318 ? -19.373 4.982 -1.729 1.00 44.50 1000 LEU B CA 1
ATOM 5424 C C . LEU B 1 318 ? -18.363 3.895 -2.124 1.00 43.20 1000 LEU B C 1
ATOM 5425 O O . LEU B 1 318 ? -17.714 3.321 -1.270 1.00 38.73 1000 LEU B O 1
ATOM 5430 N N . GLN B 1 319 ? -18.264 3.583 -3.422 1.00 40.85 1001 GLN B N 1
ATOM 5431 C CA . GLN B 1 319 ? -17.433 2.473 -3.860 1.00 40.86 1001 GLN B CA 1
ATOM 5432 C C . GLN B 1 319 ? -15.944 2.798 -3.818 1.00 40.67 1001 GLN B C 1
ATOM 5433 O O . GLN B 1 319 ? -15.137 1.948 -3.452 1.00 39.78 1001 GLN B O 1
ATOM 5439 N N . GLU B 1 320 ? -15.576 4.040 -4.134 1.00 42.16 1002 GLU B N 1
ATOM 5440 C CA . GLU B 1 320 ? -14.177 4.449 -4.032 1.00 45.78 1002 GLU B CA 1
ATOM 5441 C C . GLU B 1 320 ? -13.683 4.264 -2.592 1.00 44.19 1002 GLU B C 1
ATOM 5442 O O . GLU B 1 320 ? -12.610 3.741 -2.373 1.00 44.03 1002 GLU B O 1
ATOM 5448 N N . SER B 1 321 ? -14.482 4.706 -1.619 1.00 46.08 1003 SER B N 1
ATOM 5449 C CA . SER B 1 321 ? -14.051 4.651 -0.232 1.00 48.38 1003 SER B CA 1
ATOM 5450 C C . SER B 1 321 ? -14.105 3.209 0.317 1.00 45.42 1003 SER B C 1
ATOM 5451 O O . SER B 1 321 ? -13.234 2.817 1.091 1.00 47.94 1003 SER B O 1
ATOM 5454 N N . PHE B 1 322 ? -15.090 2.419 -0.125 1.00 41.57 1004 PHE B N 1
ATOM 5455 C CA . PHE B 1 322 ? -15.186 1.006 0.231 1.00 39.84 1004 PHE B CA 1
ATOM 5456 C C . PHE B 1 322 ? -13.928 0.261 -0.243 1.00 38.93 1004 PHE B C 1
ATOM 5457 O O . PHE B 1 322 ? -13.357 -0.541 0.487 1.00 36.27 1004 PHE B O 1
ATOM 5465 N N . ILE B 1 323 ? -13.486 0.543 -1.473 1.00 38.46 1005 ILE B N 1
ATOM 5466 C CA . ILE B 1 323 ? -12.294 -0.103 -2.006 1.00 37.22 1005 ILE B CA 1
ATOM 5467 C C . ILE B 1 323 ? -11.048 0.357 -1.236 1.00 41.29 1005 ILE B C 1
ATOM 5468 O O . ILE B 1 323 ? -10.242 -0.468 -0.781 1.00 39.04 1005 ILE B O 1
ATOM 5473 N N . SER B 1 324 ? -10.882 1.675 -1.094 1.00 44.20 1006 SER B N 1
ATOM 5474 C CA . SER B 1 324 ? -9.680 2.203 -0.459 1.00 49.64 1006 SER B CA 1
ATOM 5475 C C . SER B 1 324 ? -9.536 1.729 0.995 1.00 48.62 1006 SER B C 1
ATOM 5476 O O . SER B 1 324 ? -8.442 1.405 1.430 1.00 50.45 1006 SER B O 1
ATOM 5479 N N . HIS B 1 325 ? -10.651 1.701 1.730 1.00 49.83 1007 HIS B N 1
ATOM 5480 C CA . HIS B 1 325 ? -10.615 1.474 3.187 1.00 51.02 1007 HIS B CA 1
ATOM 5481 C C . HIS B 1 325 ? -10.860 0.051 3.646 1.00 47.07 1007 HIS B C 1
ATOM 5482 O O . HIS B 1 325 ? -10.332 -0.323 4.671 1.00 45.70 1007 HIS B O 1
ATOM 5489 N N . ILE B 1 326 ? -11.640 -0.734 2.890 1.00 41.13 1008 ILE B N 1
ATOM 5490 C CA . ILE B 1 326 ? -12.022 -2.088 3.296 1.00 37.18 1008 ILE B CA 1
ATOM 5491 C C . ILE B 1 326 ? -11.455 -3.170 2.373 1.00 34.22 1008 ILE B C 1
ATOM 5492 O O . ILE B 1 326 ? -10.706 -4.027 2.799 1.00 32.23 1008 ILE B O 1
ATOM 5497 N N . VAL B 1 327 ? -11.815 -3.132 1.084 1.00 34.46 1009 VAL B N 1
ATOM 5498 C CA . VAL B 1 327 ? -11.467 -4.239 0.185 1.00 33.61 1009 VAL B CA 1
ATOM 5499 C C . VAL B 1 327 ? -9.981 -4.267 -0.116 1.00 34.18 1009 VAL B C 1
ATOM 5500 O O . VAL B 1 327 ? -9.366 -5.313 -0.101 1.00 31.53 1009 VAL B O 1
ATOM 5504 N N . GLY B 1 328 ? -9.423 -3.089 -0.426 1.00 36.38 1010 GLY B N 1
ATOM 5505 C CA . GLY B 1 328 ? -8.014 -2.929 -0.731 1.00 37.22 1010 GLY B CA 1
ATOM 5506 C C . GLY B 1 328 ? -7.098 -3.499 0.351 1.00 38.25 1010 GLY B C 1
ATOM 5507 O O . GLY B 1 328 ? -6.256 -4.339 0.075 1.00 36.27 1010 GLY B O 1
ATOM 5508 N N . PRO B 1 329 ? -7.208 -3.048 1.619 1.00 37.24 1011 PRO B N 1
ATOM 5509 C CA . PRO B 1 329 ? -6.398 -3.599 2.705 1.00 38.20 1011 PRO B CA 1
ATOM 5510 C C . PRO B 1 329 ? -6.601 -5.091 2.941 1.00 34.85 1011 PRO B C 1
ATOM 5511 O O . PRO B 1 329 ? -5.629 -5.775 3.240 1.00 34.90 1011 PRO B O 1
ATOM 5515 N N . LEU B 1 330 ? -7.822 -5.603 2.769 1.00 33.34 1012 LEU B N 1
ATOM 5516 C CA . LEU B 1 330 ? -8.050 -7.039 2.892 1.00 33.01 1012 LEU B CA 1
ATOM 5517 C C . LEU B 1 330 ? -7.292 -7.808 1.809 1.00 35.38 1012 LEU B C 1
ATOM 5518 O O . LEU B 1 330 ? -6.628 -8.795 2.099 1.00 34.93 1012 LEU B O 1
ATOM 5523 N N . CYS B 1 331 ? -7.406 -7.363 0.545 1.00 37.23 1013 CYS B N 1
ATOM 5524 C CA . CYS B 1 331 ? -6.683 -8.009 -0.553 1.00 37.47 1013 CYS B CA 1
ATOM 5525 C C . CYS B 1 331 ? -5.174 -7.941 -0.364 1.00 38.90 1013 CYS B C 1
ATOM 5526 O O . CYS B 1 331 ? -4.476 -8.914 -0.595 1.00 38.40 1013 CYS B O 1
ATOM 5529 N N . ASN B 1 332 ? -4.669 -6.782 0.058 1.00 37.98 1014 ASN B N 1
ATOM 5530 C CA . ASN B 1 332 ? -3.253 -6.633 0.317 1.00 43.61 1014 ASN B CA 1
ATOM 5531 C C . ASN B 1 332 ? -2.774 -7.598 1.395 1.00 42.09 1014 ASN B C 1
ATOM 5532 O O . ASN B 1 332 ? -1.752 -8.238 1.239 1.00 42.44 1014 ASN B O 1
ATOM 5537 N N . SER B 1 333 ? -3.562 -7.732 2.460 1.00 39.40 1015 SER B N 1
ATOM 5538 C CA . SER B 1 333 ? -3.226 -8.638 3.562 1.00 39.03 1015 SER B CA 1
ATOM 5539 C C . SER B 1 333 ? -3.203 -10.104 3.084 1.00 36.54 1015 SER B C 1
ATOM 5540 O O . SER B 1 333 ? -2.254 -10.833 3.320 1.00 36.63 1015 SER B O 1
ATOM 5543 N N . TYR B 1 334 ? -4.246 -10.493 2.349 1.00 35.63 1016 TYR B N 1
ATOM 5544 C CA . TYR B 1 334 ? -4.396 -11.848 1.819 1.00 35.82 1016 TYR B CA 1
ATOM 5545 C C . TYR B 1 334 ? -3.299 -12.166 0.813 1.00 38.38 1016 TYR B C 1
ATOM 5546 O O . TYR B 1 334 ? -2.727 -13.238 0.824 1.00 38.59 1016 TYR B O 1
ATOM 5555 N N . ASP B 1 335 ? -2.995 -11.200 -0.051 1.00 40.44 1017 ASP B N 1
ATOM 5556 C CA . ASP B 1 335 ? -1.923 -11.325 -1.043 1.00 44.38 1017 ASP B CA 1
ATOM 5557 C C . ASP B 1 335 ? -0.535 -11.421 -0.378 1.00 45.89 1017 ASP B C 1
ATOM 5558 O O . ASP B 1 335 ? 0.288 -12.221 -0.792 1.00 45.22 1017 ASP B O 1
ATOM 5563 N N . SER B 1 336 ? -0.299 -10.616 0.665 1.00 48.13 1018 SER B N 1
ATOM 5564 C CA . SER B 1 336 ? 0.950 -10.661 1.450 1.00 49.59 1018 SER B CA 1
ATOM 5565 C C . SER B 1 336 ? 1.203 -12.016 2.082 1.00 48.34 1018 SER B C 1
ATOM 5566 O O . SER B 1 336 ? 2.335 -12.395 2.277 1.00 47.07 1018 SER B O 1
ATOM 5569 N N . ALA B 1 337 ? 0.125 -12.727 2.422 1.00 46.62 1019 ALA B N 1
ATOM 5570 C CA . ALA B 1 337 ? 0.193 -14.090 2.947 1.00 46.25 1019 ALA B CA 1
ATOM 5571 C C . ALA B 1 337 ? 0.481 -15.127 1.866 1.00 47.09 1019 ALA B C 1
ATOM 5572 O O . ALA B 1 337 ? 0.652 -16.305 2.165 1.00 49.90 1019 ALA B O 1
ATOM 5574 N N . GLY B 1 338 ? 0.526 -14.688 0.604 1.00 48.11 1020 GLY B N 1
ATOM 5575 C CA . GLY B 1 338 ? 0.740 -15.564 -0.540 1.00 48.45 1020 GLY B CA 1
ATOM 5576 C C . GLY B 1 338 ? -0.428 -16.481 -0.879 1.00 45.75 1020 GLY B C 1
ATOM 5577 O O . GLY B 1 338 ? -0.242 -17.547 -1.442 1.00 47.59 1020 GLY B O 1
ATOM 5578 N N . LEU B 1 339 ? -1.650 -16.054 -0.558 1.00 42.97 1021 LEU B N 1
ATOM 5579 C CA . LEU B 1 339 ? -2.829 -16.886 -0.770 1.00 40.75 1021 LEU B CA 1
ATOM 5580 C C . LEU B 1 339 ? -3.711 -16.545 -1.970 1.00 37.48 1021 LEU B C 1
ATOM 5581 O O . LEU B 1 339 ? -4.687 -17.238 -2.202 1.00 35.37 1021 LEU B O 1
ATOM 5586 N N . MET B 1 340 ? -3.391 -15.485 -2.716 1.00 38.24 1022 MET B N 1
ATOM 5587 C CA . MET B 1 340 ? -4.219 -15.123 -3.867 1.00 37.78 1022 MET B CA 1
ATOM 5588 C C . MET B 1 340 ? -4.020 -16.112 -5.001 1.00 37.23 1022 MET B C 1
ATOM 5589 O O . MET B 1 340 ? -2.886 -16.363 -5.385 1.00 36.94 1022 MET B O 1
ATOM 5594 N N . PRO B 1 341 ? -5.093 -16.624 -5.640 1.00 37.26 1023 PRO B N 1
ATOM 5595 C CA . PRO B 1 341 ? -4.941 -17.338 -6.905 1.00 38.96 1023 PRO B CA 1
ATOM 5596 C C . PRO B 1 341 ? -4.229 -16.426 -7.901 1.00 40.39 1023 PRO B C 1
ATOM 5597 O O . PRO B 1 341 ? -4.407 -15.196 -7.870 1.00 39.74 1023 PRO B O 1
ATOM 5601 N N . GLY B 1 342 ? -3.381 -17.027 -8.730 1.00 42.11 1024 GLY B N 1
ATOM 5602 C CA . GLY B 1 342 ? -2.628 -16.288 -9.714 1.00 42.90 1024 GLY B CA 1
ATOM 5603 C C . GLY B 1 342 ? -1.874 -17.218 -10.609 1.00 45.77 1024 GLY B C 1
ATOM 5604 O O . GLY B 1 342 ? -1.996 -18.429 -10.475 1.00 45.45 1024 GLY B O 1
ATOM 5605 N N . LYS B 1 343 ? -1.100 -16.621 -11.525 1.00 48.77 1025 LYS B N 1
ATOM 5606 C CA . LYS B 1 343 ? -0.281 -17.315 -12.498 1.00 53.57 1025 LYS B CA 1
ATOM 5607 C C . LYS B 1 343 ? 1.128 -16.741 -12.475 1.00 53.33 1025 LYS B C 1
ATOM 5608 O O . LYS B 1 343 ? 1.299 -15.528 -12.382 1.00 51.39 1025 LYS B O 1
ATOM 5614 N N . TRP B 1 344 ? 2.137 -17.617 -12.562 1.00 54.23 1026 TRP B N 1
ATOM 5615 C CA . TRP B 1 344 ? 3.507 -17.175 -12.755 1.00 55.75 1026 TRP B CA 1
ATOM 5616 C C . TRP B 1 344 ? 3.625 -16.481 -14.099 1.00 57.39 1026 TRP B C 1
ATOM 5617 O O . TRP B 1 344 ? 3.071 -16.983 -15.087 1.00 57.17 1026 TRP B O 1
ATOM 5628 N N . VAL B 1 345 ? 4.316 -15.337 -14.125 1.00 58.43 1027 VAL B N 1
ATOM 5629 C CA . VAL B 1 345 ? 4.538 -14.609 -15.378 1.00 60.05 1027 VAL B CA 1
ATOM 5630 C C . VAL B 1 345 ? 5.613 -15.268 -16.241 1.00 62.38 1027 VAL B C 1
ATOM 5631 O O . VAL B 1 345 ? 6.641 -15.691 -15.709 1.00 62.88 1027 VAL B O 1
ATOM 5635 N N . ARG B 1 354 ? 10.710 -14.237 -9.957 1.00 88.08 1069 ARG B N 1
ATOM 5636 C CA . ARG B 1 354 ? 9.617 -14.121 -10.920 1.00 84.10 1069 ARG B CA 1
ATOM 5637 C C . ARG B 1 354 ? 8.464 -13.288 -10.344 1.00 77.23 1069 ARG B C 1
ATOM 5638 O O . ARG B 1 354 ? 8.249 -13.253 -9.127 1.00 73.72 1069 ARG B O 1
ATOM 5646 N N . LYS B 1 355 ? 7.705 -12.652 -11.245 1.00 72.30 1070 LYS B N 1
ATOM 5647 C CA . LYS B 1 355 ? 6.476 -11.963 -10.903 1.00 67.90 1070 LYS B CA 1
ATOM 5648 C C . LYS B 1 355 ? 5.272 -12.893 -11.079 1.00 63.09 1070 LYS B C 1
ATOM 5649 O O . LYS B 1 355 ? 5.339 -13.957 -11.668 1.00 61.01 1070 LYS B O 1
ATOM 5655 N N . ILE B 1 356 ? 4.161 -12.464 -10.486 1.00 60.28 1071 ILE B N 1
ATOM 5656 C CA . ILE B 1 356 ? 2.895 -13.169 -10.511 1.00 60.15 1071 ILE B CA 1
ATOM 5657 C C . ILE B 1 356 ? 1.862 -12.249 -11.143 1.00 60.79 1071 ILE B C 1
ATOM 5658 O O . ILE B 1 356 ? 1.861 -11.037 -10.888 1.00 67.50 1071 ILE B O 1
ATOM 5663 N N . TYR B 1 357 ? 0.964 -12.816 -11.955 1.00 59.68 1072 TYR B N 1
ATOM 5664 C CA . TYR B 1 357 ? -0.187 -12.085 -12.469 1.00 58.81 1072 TYR B CA 1
ATOM 5665 C C . TYR B 1 357 ? -1.419 -12.537 -11.684 1.00 50.99 1072 TYR B C 1
ATOM 5666 O O . TYR B 1 357 ? -1.785 -13.695 -11.711 1.00 48.91 1072 TYR B O 1
ATOM 5675 N N . CYS B 1 358 ? -2.050 -11.588 -11.000 1.00 47.95 1073 CYS B N 1
ATOM 5676 C CA . CYS B 1 358 ? -3.201 -11.829 -10.167 1.00 44.84 1073 CYS B CA 1
ATOM 5677 C C . CYS B 1 358 ? -4.416 -11.092 -10.731 1.00 44.56 1073 CYS B C 1
ATOM 5678 O O . CYS B 1 358 ? -4.523 -9.857 -10.663 1.00 41.77 1073 CYS B O 1
ATOM 5681 N N . GLN B 1 359 ? -5.334 -11.872 -11.301 1.00 45.01 1074 GLN B N 1
ATOM 5682 C CA . GLN B 1 359 ? -6.549 -11.339 -11.925 1.00 45.50 1074 GLN B CA 1
ATOM 5683 C C . GLN B 1 359 ? -7.371 -10.516 -10.912 1.00 41.06 1074 GLN B C 1
ATOM 5684 O O . GLN B 1 359 ? -7.875 -9.442 -11.198 1.00 40.89 1074 GLN B O 1
ATOM 5690 N N . ILE B 1 360 ? -7.498 -11.059 -9.711 1.00 39.68 1075 ILE B N 1
ATOM 5691 C CA . ILE B 1 360 ? -8.322 -10.481 -8.661 1.00 36.39 1075 ILE B CA 1
ATOM 5692 C C . ILE B 1 360 ? -7.885 -9.054 -8.306 1.00 36.67 1075 ILE B C 1
ATOM 5693 O O . ILE B 1 360 ? -8.687 -8.136 -8.317 1.00 36.80 1075 ILE B O 1
ATOM 5698 N N . THR B 1 361 ? -6.597 -8.862 -8.018 1.00 37.15 1076 THR B N 1
ATOM 5699 C CA . THR B 1 361 ? -6.075 -7.553 -7.661 1.00 38.74 1076 THR B CA 1
ATOM 5700 C C . THR B 1 361 ? -6.058 -6.613 -8.878 1.00 41.06 1076 THR B C 1
ATOM 5701 O O . THR B 1 361 ? -6.244 -5.415 -8.740 1.00 42.26 1076 THR B O 1
ATOM 5705 N N . GLN B 1 362 ? -5.864 -7.164 -10.074 1.00 42.17 1077 GLN B N 1
ATOM 5706 C CA . GLN B 1 362 ? -5.954 -6.350 -11.288 1.00 45.13 1077 GLN B CA 1
ATOM 5707 C C . GLN B 1 362 ? -7.347 -5.744 -11.501 1.00 43.23 1077 GLN B C 1
ATOM 5708 O O . GLN B 1 362 ? -7.470 -4.550 -11.789 1.00 42.65 1077 GLN B O 1
ATOM 5714 N N . HIS B 1 363 ? -8.393 -6.565 -11.329 1.00 40.11 1078 HIS B N 1
ATOM 5715 C CA . HIS B 1 363 ? -9.762 -6.067 -11.399 1.00 38.69 1078 HIS B CA 1
ATOM 5716 C C . HIS B 1 363 ? -10.029 -4.978 -10.354 1.00 37.08 1078 HIS B C 1
ATOM 5717 O O . HIS B 1 363 ? -10.672 -3.967 -10.643 1.00 35.67 1078 HIS B O 1
ATOM 5724 N N . LEU B 1 364 ? -9.564 -5.201 -9.115 1.00 35.32 1079 LEU B N 1
ATOM 5725 C CA . LEU B 1 364 ? -9.780 -4.233 -8.057 1.00 35.82 1079 LEU B CA 1
ATOM 5726 C C . LEU B 1 364 ? -9.163 -2.878 -8.402 1.00 38.23 1079 LEU B C 1
ATOM 5727 O O . LEU B 1 364 ? -9.788 -1.846 -8.204 1.00 38.03 1079 LEU B O 1
ATOM 5732 N N . LEU B 1 365 ? -7.938 -2.901 -8.930 1.00 40.31 1080 LEU B N 1
ATOM 5733 C CA . LEU B 1 365 ? -7.246 -1.702 -9.386 1.00 43.68 1080 LEU B CA 1
ATOM 5734 C C . LEU B 1 365 ? -8.048 -0.989 -10.475 1.00 44.03 1080 LEU B C 1
ATOM 5735 O O . LEU B 1 365 ? -8.202 0.231 -10.461 1.00 43.52 1080 LEU B O 1
ATOM 5740 N N . GLN B 1 366 ? -8.537 -1.763 -11.444 1.00 43.71 1081 GLN B N 1
ATOM 5741 C CA . GLN B 1 366 ? -9.289 -1.214 -12.576 1.00 44.61 1081 GLN B CA 1
ATOM 5742 C C . GLN B 1 366 ? -10.585 -0.540 -12.123 1.00 42.48 1081 GLN B C 1
ATOM 5743 O O . GLN B 1 366 ? -10.901 0.576 -12.551 1.00 42.69 1081 GLN B O 1
ATOM 5749 N N . ASN B 1 367 ? -11.309 -1.205 -11.216 1.00 41.13 1082 ASN B N 1
ATOM 5750 C CA . ASN B 1 367 ? -12.553 -0.667 -10.682 1.00 40.22 1082 ASN B CA 1
ATOM 5751 C C . ASN B 1 367 ? -12.315 0.584 -9.827 1.00 42.55 1082 ASN B C 1
ATOM 5752 O O . ASN B 1 367 ? -13.078 1.547 -9.885 1.00 43.39 1082 ASN B O 1
ATOM 5757 N N . HIS B 1 368 ? -11.227 0.589 -9.061 1.00 43.72 1083 HIS B N 1
ATOM 5758 C CA . HIS B 1 368 ? -10.865 1.743 -8.233 1.00 45.50 1083 HIS B CA 1
ATOM 5759 C C . HIS B 1 368 ? -10.603 2.970 -9.127 1.00 46.60 1083 HIS B C 1
ATOM 5760 O O . HIS B 1 368 ? -11.113 4.056 -8.879 1.00 45.95 1083 HIS B O 1
ATOM 5767 N N . LYS B 1 369 ? -9.824 2.757 -10.186 1.00 45.14 1084 LYS B N 1
ATOM 5768 C CA . LYS B 1 369 ? -9.534 3.783 -11.177 1.00 48.31 1084 LYS B CA 1
ATOM 5769 C C . LYS B 1 369 ? -10.812 4.323 -11.834 1.00 46.43 1084 LYS B C 1
ATOM 5770 O O . LYS B 1 369 ? -10.953 5.548 -12.033 1.00 48.53 1084 LYS B O 1
ATOM 5776 N N . MET B 1 370 ? -11.729 3.415 -12.175 1.00 43.46 1085 MET B N 1
ATOM 5777 C CA . MET B 1 370 ? -13.012 3.789 -12.763 1.00 44.08 1085 MET B CA 1
ATOM 5778 C C . MET B 1 370 ? -13.787 4.773 -11.858 1.00 42.84 1085 MET B C 1
ATOM 5779 O O . MET B 1 370 ? -14.290 5.813 -12.312 1.00 43.08 1085 MET B O 1
ATOM 5784 N N . TRP B 1 371 ? -13.896 4.432 -10.569 1.00 40.80 1086 TRP B N 1
ATOM 5785 C CA . TRP B 1 371 ? -14.669 5.257 -9.654 1.00 40.94 1086 TRP B CA 1
ATOM 5786 C C . TRP B 1 371 ? -14.000 6.608 -9.421 1.00 43.81 1086 TRP B C 1
ATOM 5787 O O . TRP B 1 371 ? -14.682 7.634 -9.308 1.00 44.34 1086 TRP B O 1
ATOM 5798 N N . LYS B 1 372 ? -12.666 6.614 -9.377 1.00 46.00 1087 LYS B N 1
ATOM 5799 C CA . LYS B 1 372 ? -11.897 7.845 -9.203 1.00 51.07 1087 LYS B CA 1
ATOM 5800 C C . LYS B 1 372 ? -12.166 8.812 -10.345 1.00 53.16 1087 LYS B C 1
ATOM 5801 O O . LYS B 1 372 ? -12.300 10.023 -10.128 1.00 53.40 1087 LYS B O 1
ATOM 5807 N N . LYS B 1 373 ? -12.251 8.261 -11.562 1.00 53.00 1088 LYS B N 1
ATOM 5808 C CA . LYS B 1 373 ? -12.534 9.044 -12.760 1.00 55.68 1088 LYS B CA 1
ATOM 5809 C C . LYS B 1 373 ? -13.963 9.631 -12.738 1.00 54.28 1088 LYS B C 1
ATOM 5810 O O . LYS B 1 373 ? -14.176 10.767 -13.135 1.00 56.90 1088 LYS B O 1
ATOM 5816 N N . VAL B 1 374 ? -14.933 8.840 -12.272 1.00 51.31 1089 VAL B N 1
ATOM 5817 C CA . VAL B 1 374 ? -16.295 9.332 -12.081 1.00 51.92 1089 VAL B CA 1
ATOM 5818 C C . VAL B 1 374 ? -16.285 10.517 -11.091 1.00 53.93 1089 VAL B C 1
ATOM 5819 O O . VAL B 1 374 ? -16.843 11.570 -11.370 1.00 56.14 1089 VAL B O 1
ATOM 5823 N N . ILE B 1 375 ? -15.612 10.341 -9.951 1.00 52.99 1090 ILE B N 1
ATOM 5824 C CA . ILE B 1 375 ? -15.490 11.402 -8.949 1.00 55.45 1090 ILE B CA 1
ATOM 5825 C C . ILE B 1 375 ? -14.875 12.683 -9.533 1.00 60.44 1090 ILE B C 1
ATOM 5826 O O . ILE B 1 375 ? -15.380 13.788 -9.272 1.00 61.55 1090 ILE B O 1
ATOM 5831 N N . GLU B 1 376 ? -13.815 12.528 -10.339 1.00 64.98 1091 GLU B N 1
ATOM 5832 C CA . GLU B 1 376 ? -13.158 13.660 -10.990 1.00 72.16 1091 GLU B CA 1
ATOM 5833 C C . GLU B 1 376 ? -14.120 14.487 -11.868 1.00 77.04 1091 GLU B C 1
ATOM 5834 O O . GLU B 1 376 ? -14.046 15.718 -11.898 1.00 78.09 1091 GLU B O 1
ATOM 5840 N N . GLU B 1 377 ? -15.006 13.795 -12.589 1.00 76.93 1092 GLU B N 1
ATOM 5841 C CA . GLU B 1 377 ? -15.946 14.444 -13.493 1.00 80.60 1092 GLU B CA 1
ATOM 5842 C C . GLU B 1 377 ? -17.130 15.056 -12.719 1.00 79.95 1092 GLU B C 1
ATOM 5843 O O . GLU B 1 377 ? -17.650 16.097 -13.109 1.00 80.25 1092 GLU B O 1
ATOM 5849 N N . GLU B 1 378 ? -17.506 14.422 -11.600 1.00 79.64 1093 GLU B N 1
ATOM 5850 C CA . GLU B 1 378 ? -18.490 14.964 -10.658 1.00 81.42 1093 GLU B CA 1
ATOM 5851 C C . GLU B 1 378 ? -18.005 16.259 -9.974 1.00 83.78 1093 GLU B C 1
ATOM 5852 O O . GLU B 1 378 ? -18.825 17.033 -9.487 1.00 83.52 1093 GLU B O 1
ATOM 5858 N N . GLN B 1 379 ? -16.683 16.485 -9.948 1.00 87.86 1094 GLN B N 1
ATOM 5859 C CA . GLN B 1 379 ? -16.084 17.756 -9.522 1.00 90.66 1094 GLN B CA 1
ATOM 5860 C C . GLN B 1 379 ? -15.344 18.420 -10.685 1.00 91.73 1094 GLN B C 1
ATOM 5861 O O . GLN B 1 379 ? -15.799 19.413 -11.255 1.00 97.46 1094 GLN B O 1
ATOM 5867 N N . PRO C 1 3 ? 8.487 -5.333 -45.225 1.00 64.29 670 PRO C N 1
ATOM 5868 C CA . PRO C 1 3 ? 7.265 -5.867 -44.613 1.00 64.89 670 PRO C CA 1
ATOM 5869 C C . PRO C 1 3 ? 7.152 -5.601 -43.091 1.00 58.55 670 PRO C C 1
ATOM 5870 O O . PRO C 1 3 ? 8.129 -5.682 -42.373 1.00 54.50 670 PRO C O 1
ATOM 5874 N N . ILE C 1 4 ? 5.939 -5.284 -42.638 1.00 55.73 671 ILE C N 1
ATOM 5875 C CA . ILE C 1 4 ? 5.606 -5.268 -41.223 1.00 50.32 671 ILE C CA 1
ATOM 5876 C C . ILE C 1 4 ? 5.476 -6.732 -40.833 1.00 48.94 671 ILE C C 1
ATOM 5877 O O . ILE C 1 4 ? 4.719 -7.456 -41.450 1.00 49.48 671 ILE C O 1
ATOM 5882 N N . LEU C 1 5 ? 6.253 -7.163 -39.838 1.00 47.86 672 LEU C N 1
ATOM 5883 C CA . LEU C 1 5 ? 6.205 -8.533 -39.320 1.00 45.44 672 LEU C CA 1
ATOM 5884 C C . LEU C 1 5 ? 5.663 -8.535 -37.901 1.00 42.76 672 LEU C C 1
ATOM 5885 O O . LEU C 1 5 ? 5.823 -7.563 -37.185 1.00 40.41 672 LEU C O 1
ATOM 5890 N N . ALA C 1 6 ? 5.025 -9.643 -37.513 1.00 39.11 673 ALA C N 1
ATOM 5891 C CA . ALA C 1 6 ? 4.472 -9.832 -36.172 1.00 39.15 673 ALA C CA 1
ATOM 5892 C C . ALA C 1 6 ? 5.595 -9.810 -35.139 1.00 39.32 673 ALA C C 1
ATOM 5893 O O . ALA C 1 6 ? 6.632 -10.430 -35.346 1.00 37.82 673 ALA C O 1
ATOM 5895 N N . PRO C 1 7 ? 5.454 -9.062 -34.018 1.00 40.34 674 PRO C N 1
ATOM 5896 C CA . PRO C 1 7 ? 6.493 -9.040 -32.988 1.00 45.75 674 PRO C CA 1
ATOM 5897 C C . PRO C 1 7 ? 6.706 -10.342 -32.233 1.00 49.34 674 PRO C C 1
ATOM 5898 O O . PRO C 1 7 ? 5.782 -11.198 -32.228 1.00 44.17 674 PRO C O 1
ATOM 5902 N N . GLU C 1 8 ? 7.949 -10.455 -31.716 1.00 59.99 675 GLU C N 1
ATOM 5903 C CA . GLU C 1 8 ? 8.485 -11.183 -30.516 1.00 70.84 675 GLU C CA 1
ATOM 5904 C C . GLU C 1 8 ? 8.004 -12.616 -30.327 1.00 70.36 675 GLU C C 1
ATOM 5905 O O . GLU C 1 8 ? 8.059 -13.370 -31.304 1.00 73.59 675 GLU C O 1
ATOM 5911 N N . PRO C 1 9 ? 7.606 -13.071 -29.102 1.00 55.76 676 PRO C N 1
ATOM 5912 C CA . PRO C 1 9 ? 6.695 -14.215 -29.015 1.00 51.12 676 PRO C CA 1
ATOM 5913 C C . PRO C 1 9 ? 5.398 -13.817 -29.692 1.00 44.44 676 PRO C C 1
ATOM 5914 O O . PRO C 1 9 ? 4.873 -12.742 -29.392 1.00 40.50 676 PRO C O 1
ATOM 5918 N N . LEU C 1 10 ? 4.916 -14.661 -30.612 1.00 40.83 677 LEU C N 1
ATOM 5919 C CA . LEU C 1 10 ? 3.766 -14.335 -31.440 1.00 38.18 677 LEU C CA 1
ATOM 5920 C C . LEU C 1 10 ? 2.520 -14.065 -30.600 1.00 34.97 677 LEU C C 1
ATOM 5921 O O . LEU C 1 10 ? 1.767 -13.130 -30.858 1.00 33.85 677 LEU C O 1
ATOM 5926 N N . VAL C 1 11 ? 2.321 -14.904 -29.579 1.00 36.53 678 VAL C N 1
ATOM 5927 C CA . VAL C 1 11 ? 1.185 -14.795 -28.670 1.00 36.81 678 VAL C CA 1
ATOM 5928 C C . VAL C 1 11 ? 1.646 -14.125 -27.379 1.00 38.02 678 VAL C C 1
ATOM 5929 O O . VAL C 1 11 ? 2.566 -14.641 -26.721 1.00 36.56 678 VAL C O 1
ATOM 5933 N N . MET C 1 12 ? 1.015 -12.999 -27.009 1.00 37.03 679 MET C N 1
ATOM 5934 C CA . MET C 1 12 ? 1.312 -12.327 -25.745 1.00 42.28 679 MET C CA 1
ATOM 5935 C C . MET C 1 12 ? 0.736 -13.143 -24.567 1.00 45.73 679 MET C C 1
ATOM 5936 O O . MET C 1 12 ? -0.447 -13.455 -24.549 1.00 44.25 679 MET C O 1
ATOM 5941 N N . ASP C 1 13 ? 1.596 -13.497 -23.605 1.00 52.93 680 ASP C N 1
ATOM 5942 C CA . ASP C 1 13 ? 1.241 -14.432 -22.535 1.00 62.06 680 ASP C CA 1
ATOM 5943 C C . ASP C 1 13 ? 0.466 -13.811 -21.374 1.00 63.39 680 ASP C C 1
ATOM 5944 O O . ASP C 1 13 ? -0.157 -14.527 -20.578 1.00 66.16 680 ASP C O 1
ATOM 5949 N N . ASN C 1 14 ? 0.530 -12.480 -21.270 1.00 62.25 681 ASN C N 1
ATOM 5950 C CA . ASN C 1 14 ? -0.010 -11.739 -20.118 1.00 63.51 681 ASN C CA 1
ATOM 5951 C C . ASN C 1 14 ? -1.502 -11.378 -20.246 1.00 61.16 681 ASN C C 1
ATOM 5952 O O . ASN C 1 14 ? -2.042 -10.626 -19.434 1.00 57.40 681 ASN C O 1
ATOM 5957 N N . LEU C 1 15 ? -2.155 -11.867 -21.305 1.00 55.31 682 LEU C N 1
ATOM 5958 C CA . LEU C 1 15 ? -3.516 -11.494 -21.620 1.00 52.18 682 LEU C CA 1
ATOM 5959 C C . LEU C 1 15 ? -4.539 -12.568 -21.266 1.00 53.27 682 LEU C C 1
ATOM 5960 O O . LEU C 1 15 ? -5.725 -12.371 -21.522 1.00 52.75 682 LEU C O 1
ATOM 5965 N N . ASP C 1 16 ? -4.100 -13.673 -20.649 1.00 51.17 683 ASP C N 1
ATOM 5966 C CA . ASP C 1 16 ? -4.953 -14.875 -20.500 1.00 52.74 683 ASP C CA 1
ATOM 5967 C C . ASP C 1 16 ? -6.278 -14.635 -19.744 1.00 54.95 683 ASP C C 1
ATOM 5968 O O . ASP C 1 16 ? -7.327 -15.137 -20.147 1.00 50.49 683 ASP C O 1
ATOM 5973 N N . SER C 1 17 ? -6.221 -13.873 -18.642 1.00 55.31 684 SER C N 1
ATOM 5974 C CA . SER C 1 17 ? -7.395 -13.656 -17.800 1.00 58.24 684 SER C CA 1
ATOM 5975 C C . SER C 1 17 ? -8.428 -12.766 -18.466 1.00 58.13 684 SER C C 1
ATOM 5976 O O . SER C 1 17 ? -9.621 -12.928 -18.243 1.00 60.38 684 SER C O 1
ATOM 5979 N N . ILE C 1 18 ? -7.976 -11.812 -19.286 1.00 55.60 685 ILE C N 1
ATOM 5980 C CA . ILE C 1 18 ? -8.895 -10.960 -20.019 1.00 51.06 685 ILE C CA 1
ATOM 5981 C C . ILE C 1 18 ? -9.420 -11.704 -21.256 1.00 47.21 685 ILE C C 1
ATOM 5982 O O . ILE C 1 18 ? -10.594 -11.581 -21.588 1.00 45.51 685 ILE C O 1
ATOM 5987 N N . MET C 1 19 ? -8.574 -12.495 -21.926 1.00 44.93 686 MET C N 1
ATOM 5988 C CA . MET C 1 19 ? -9.018 -13.273 -23.096 1.00 43.43 686 MET C CA 1
ATOM 5989 C C . MET C 1 19 ? -10.047 -14.338 -22.749 1.00 42.38 686 MET C C 1
ATOM 5990 O O . MET C 1 19 ? -10.905 -14.643 -23.542 1.00 42.37 686 MET C O 1
ATOM 5995 N N . GLU C 1 20 ? -9.977 -14.886 -21.535 1.00 45.54 687 GLU C N 1
ATOM 5996 C CA . GLU C 1 20 ? -10.987 -15.797 -21.001 1.00 46.25 687 GLU C CA 1
ATOM 5997 C C . GLU C 1 20 ? -12.406 -15.224 -21.045 1.00 42.22 687 GLU C C 1
ATOM 5998 O O . GLU C 1 20 ? -13.364 -15.973 -21.016 1.00 44.84 687 GLU C O 1
ATOM 6004 N N . GLN C 1 21 ? -12.525 -13.888 -21.032 1.00 39.30 688 GLN C N 1
ATOM 6005 C CA . GLN C 1 21 ? -13.806 -13.199 -21.034 1.00 38.33 688 GLN C CA 1
ATOM 6006 C C . GLN C 1 21 ? -14.383 -12.960 -22.439 1.00 36.65 688 GLN C C 1
ATOM 6007 O O . GLN C 1 21 ? -15.411 -12.327 -22.583 1.00 35.48 688 GLN C O 1
ATOM 6013 N N . LEU C 1 22 ? -13.704 -13.451 -23.480 1.00 36.61 689 LEU C N 1
ATOM 6014 C CA . LEU C 1 22 ? -14.191 -13.282 -24.853 1.00 34.10 689 LEU C CA 1
ATOM 6015 C C . LEU C 1 22 ? -15.594 -13.871 -25.057 1.00 34.00 689 LEU C C 1
ATOM 6016 O O . LEU C 1 22 ? -16.373 -13.358 -25.853 1.00 32.38 689 LEU C O 1
ATOM 6021 N N . ASN C 1 23 ? -15.950 -14.921 -24.305 1.00 35.46 690 ASN C N 1
ATOM 6022 C CA . ASN C 1 23 ? -17.279 -15.525 -24.482 1.00 34.88 690 ASN C CA 1
ATOM 6023 C C . ASN C 1 23 ? -18.392 -14.805 -23.689 1.00 36.71 690 ASN C C 1
ATOM 6024 O O . ASN C 1 23 ? -19.345 -15.415 -23.213 1.00 40.19 690 ASN C O 1
ATOM 6029 N N . THR C 1 24 ? -18.249 -13.494 -23.517 1.00 34.12 691 THR C N 1
ATOM 6030 C CA . THR C 1 24 ? -19.310 -12.654 -22.968 1.00 34.42 691 THR C CA 1
ATOM 6031 C C . THR C 1 24 ? -19.615 -11.603 -24.003 1.00 31.01 691 THR C C 1
ATOM 6032 O O . THR C 1 24 ? -18.744 -11.203 -24.766 1.00 31.55 691 THR C O 1
ATOM 6036 N N . TRP C 1 25 ? -20.874 -11.189 -24.062 1.00 30.00 692 TRP C N 1
ATOM 6037 C CA . TRP C 1 25 ? -21.283 -10.180 -25.049 1.00 27.94 692 TRP C CA 1
ATOM 6038 C C . TRP C 1 25 ? -20.623 -8.834 -24.742 1.00 27.93 692 TRP C C 1
ATOM 6039 O O . TRP C 1 25 ? -20.032 -8.206 -25.626 1.00 27.91 692 TRP C O 1
ATOM 6050 N N . ASN C 1 26 ? -20.714 -8.394 -23.479 1.00 29.10 693 ASN C N 1
ATOM 6051 C CA . ASN C 1 26 ? -20.046 -7.162 -23.058 1.00 29.33 693 ASN C CA 1
ATOM 6052 C C . ASN C 1 26 ? -18.579 -7.384 -22.722 1.00 29.52 693 ASN C C 1
ATOM 6053 O O . ASN C 1 26 ? -18.115 -7.058 -21.646 1.00 31.07 693 ASN C O 1
ATOM 6058 N N . PHE C 1 27 ? -17.820 -7.891 -23.707 1.00 29.64 694 PHE C N 1
ATOM 6059 C CA . PHE C 1 27 ? -16.398 -8.105 -23.515 1.00 30.28 694 PHE C CA 1
ATOM 6060 C C . PHE C 1 27 ? -15.759 -6.763 -23.177 1.00 30.33 694 PHE C C 1
ATOM 6061 O O . PHE C 1 27 ? -16.033 -5.774 -23.852 1.00 28.89 694 PHE C O 1
ATOM 6069 N N . PRO C 1 28 ? -14.942 -6.669 -22.102 1.00 31.89 695 PRO C N 1
ATOM 6070 C CA . PRO C 1 28 ? -14.385 -5.374 -21.681 1.00 33.39 695 PRO C CA 1
ATOM 6071 C C . PRO C 1 28 ? -13.166 -4.994 -22.527 1.00 31.03 695 PRO C C 1
ATOM 6072 O O . PRO C 1 28 ? -11.999 -5.057 -22.114 1.00 29.14 695 PRO C O 1
ATOM 6076 N N . ILE C 1 29 ? -13.470 -4.609 -23.752 1.00 30.12 696 ILE C N 1
ATOM 6077 C CA . ILE C 1 29 ? -12.452 -4.335 -24.743 1.00 30.41 696 ILE C CA 1
ATOM 6078 C C . ILE C 1 29 ? -11.513 -3.185 -24.361 1.00 32.31 696 ILE C C 1
ATOM 6079 O O . ILE C 1 29 ? -10.333 -3.245 -24.676 1.00 32.86 696 ILE C O 1
ATOM 6084 N N . PHE C 1 30 ? -12.024 -2.171 -23.655 1.00 32.62 697 PHE C N 1
ATOM 6085 C CA . PHE C 1 30 ? -11.192 -1.044 -23.243 1.00 35.41 697 PHE C CA 1
ATOM 6086 C C . PHE C 1 30 ? -10.223 -1.388 -22.105 1.00 36.91 697 PHE C C 1
ATOM 6087 O O . PHE C 1 30 ? -9.158 -0.804 -22.009 1.00 40.59 697 PHE C O 1
ATOM 6095 N N . ASP C 1 31 ? -10.602 -2.348 -21.254 1.00 37.90 698 ASP C N 1
ATOM 6096 C CA . ASP C 1 31 ? -9.687 -2.971 -20.308 1.00 40.12 698 ASP C CA 1
ATOM 6097 C C . ASP C 1 31 ? -8.574 -3.750 -21.024 1.00 39.47 698 ASP C C 1
ATOM 6098 O O . ASP C 1 31 ? -7.416 -3.697 -20.618 1.00 37.26 698 ASP C O 1
ATOM 6103 N N . LEU C 1 32 ? -8.922 -4.457 -22.113 1.00 37.00 699 LEU C N 1
ATOM 6104 C CA . LEU C 1 32 ? -7.918 -5.141 -22.925 1.00 36.21 699 LEU C CA 1
ATOM 6105 C C . LEU C 1 32 ? -6.934 -4.131 -23.530 1.00 36.07 699 LEU C C 1
ATOM 6106 O O . LEU C 1 32 ? -5.728 -4.351 -23.533 1.00 39.34 699 LEU C O 1
ATOM 6111 N N . VAL C 1 33 ? -7.453 -3.004 -24.006 1.00 33.79 700 VAL C N 1
ATOM 6112 C CA . VAL C 1 33 ? -6.627 -1.911 -24.524 1.00 36.62 700 VAL C CA 1
ATOM 6113 C C . VAL C 1 33 ? -5.626 -1.421 -23.480 1.00 39.90 700 VAL C C 1
ATOM 6114 O O . VAL C 1 33 ? -4.439 -1.265 -23.766 1.00 42.12 700 VAL C O 1
ATOM 6118 N N . GLU C 1 34 ? -6.095 -1.209 -22.250 1.00 42.37 701 GLU C N 1
ATOM 6119 C CA . GLU C 1 34 ? -5.227 -0.744 -21.175 1.00 47.05 701 GLU C CA 1
ATOM 6120 C C . GLU C 1 34 ? -4.182 -1.788 -20.793 1.00 45.93 701 GLU C C 1
ATOM 6121 O O . GLU C 1 34 ? -3.063 -1.445 -20.468 1.00 49.96 701 GLU C O 1
ATOM 6127 N N . ASN C 1 35 ? -4.575 -3.064 -20.841 1.00 46.62 702 ASN C N 1
ATOM 6128 C CA . ASN C 1 35 ? -3.714 -4.191 -20.512 1.00 50.18 702 ASN C CA 1
ATOM 6129 C C . ASN C 1 35 ? -2.596 -4.386 -21.558 1.00 50.51 702 ASN C C 1
ATOM 6130 O O . ASN C 1 35 ? -1.462 -4.657 -21.207 1.00 54.48 702 ASN C O 1
ATOM 6135 N N . ILE C 1 36 ? -2.931 -4.228 -22.839 1.00 48.36 703 ILE C N 1
ATOM 6136 C CA . ILE C 1 36 ? -1.960 -4.325 -23.926 1.00 49.99 703 ILE C CA 1
ATOM 6137 C C . ILE C 1 36 ? -1.096 -3.053 -24.049 1.00 51.14 703 ILE C C 1
ATOM 6138 O O . ILE C 1 36 ? 0.087 -3.115 -24.420 1.00 53.05 703 ILE C O 1
ATOM 6143 N N . GLY C 1 37 ? -1.725 -1.902 -23.782 1.00 51.01 704 GLY C N 1
ATOM 6144 C CA . GLY C 1 37 ? -1.130 -0.585 -23.966 1.00 54.98 704 GLY C CA 1
ATOM 6145 C C . GLY C 1 37 ? -1.814 0.151 -25.105 1.00 58.82 704 GLY C C 1
ATOM 6146 O O . GLY C 1 37 ? -2.026 -0.437 -26.182 1.00 53.71 704 GLY C O 1
ATOM 6147 N N . ARG C 1 38 ? -2.182 1.422 -24.877 1.00 59.87 705 ARG C N 1
ATOM 6148 C CA . ARG C 1 38 ? -2.894 2.204 -25.888 1.00 67.76 705 ARG C CA 1
ATOM 6149 C C . ARG C 1 38 ? -1.941 2.504 -27.049 1.00 65.11 705 ARG C C 1
ATOM 6150 O O . ARG C 1 38 ? -0.888 3.079 -26.864 1.00 66.31 705 ARG C O 1
ATOM 6158 N N . LYS C 1 39 ? -2.322 2.059 -28.249 1.00 77.60 706 LYS C N 1
ATOM 6159 C CA . LYS C 1 39 ? -1.524 2.226 -29.474 1.00 72.18 706 LYS C CA 1
ATOM 6160 C C . LYS C 1 39 ? -0.253 1.365 -29.459 1.00 67.24 706 LYS C C 1
ATOM 6161 O O . LYS C 1 39 ? 0.695 1.628 -30.182 1.00 66.47 706 LYS C O 1
ATOM 6167 N N . CYS C 1 40 ? -0.281 0.285 -28.669 1.00 59.04 707 CYS C N 1
ATOM 6168 C CA . CYS C 1 40 ? 0.660 -0.820 -28.804 1.00 58.81 707 CYS C CA 1
ATOM 6169 C C . CYS C 1 40 ? 0.566 -1.411 -30.222 1.00 50.62 707 CYS C C 1
ATOM 6170 O O . CYS C 1 40 ? 1.548 -1.895 -30.759 1.00 47.08 707 CYS C O 1
ATOM 6173 N N . GLY C 1 41 ? -0.637 -1.359 -30.806 1.00 41.94 708 GLY C N 1
ATOM 6174 C CA . GLY C 1 41 ? -0.898 -1.893 -32.118 1.00 38.78 708 GLY C CA 1
ATOM 6175 C C . GLY C 1 41 ? -0.863 -3.407 -32.184 1.00 36.76 708 GLY C C 1
ATOM 6176 O O . GLY C 1 41 ? -0.346 -3.957 -33.172 1.00 37.64 708 GLY C O 1
ATOM 6177 N N . ARG C 1 42 ? -1.399 -4.090 -31.159 1.00 32.59 709 ARG C N 1
ATOM 6178 C CA . ARG C 1 42 ? -1.444 -5.561 -31.150 1.00 31.78 709 ARG C CA 1
ATOM 6179 C C . ARG C 1 42 ? -2.814 -6.195 -30.867 1.00 30.76 709 ARG C C 1
ATOM 6180 O O . ARG C 1 42 ? -2.974 -7.422 -30.959 1.00 30.34 709 ARG C O 1
ATOM 6188 N N . ILE C 1 43 ? -3.810 -5.365 -30.536 1.00 27.89 710 ILE C N 1
ATOM 6189 C CA . ILE C 1 43 ? -5.080 -5.883 -30.043 1.00 26.14 710 ILE C CA 1
ATOM 6190 C C . ILE C 1 43 ? -5.816 -6.774 -31.042 1.00 25.37 710 ILE C C 1
ATOM 6191 O O . ILE C 1 43 ? -6.354 -7.830 -30.678 1.00 23.14 710 ILE C O 1
ATOM 6196 N N . LEU C 1 44 ? -5.814 -6.367 -32.312 1.00 23.01 711 LEU C N 1
ATOM 6197 C CA . LEU C 1 44 ? -6.570 -7.090 -33.345 1.00 22.64 711 LEU C CA 1
ATOM 6198 C C . LEU C 1 44 ? -5.911 -8.434 -33.646 1.00 23.39 711 LEU C C 1
ATOM 6199 O O . LEU C 1 44 ? -6.597 -9.467 -33.763 1.00 23.27 711 LEU C O 1
ATOM 6204 N N . SER C 1 45 ? -4.578 -8.441 -33.765 1.00 23.37 712 SER C N 1
ATOM 6205 C CA . SER C 1 45 ? -3.868 -9.692 -34.037 1.00 24.11 712 SER C CA 1
ATOM 6206 C C . SER C 1 45 ? -3.987 -10.675 -32.866 1.00 25.13 712 SER C C 1
ATOM 6207 O O . SER C 1 45 ? -4.141 -11.878 -33.061 1.00 24.88 712 SER C O 1
ATOM 6210 N N . GLN C 1 46 ? -3.937 -10.159 -31.639 1.00 26.72 713 GLN C N 1
ATOM 6211 C CA . GLN C 1 46 ? -4.018 -11.030 -30.469 1.00 26.75 713 GLN C CA 1
ATOM 6212 C C . GLN C 1 46 ? -5.392 -11.663 -30.306 1.00 26.34 713 GLN C C 1
ATOM 6213 O O . GLN C 1 46 ? -5.496 -12.853 -29.997 1.00 27.00 713 GLN C O 1
ATOM 6219 N N . VAL C 1 47 ? -6.451 -10.874 -30.475 1.00 25.28 714 VAL C N 1
ATOM 6220 C CA . VAL C 1 47 ? -7.802 -11.397 -30.436 1.00 24.35 714 VAL C CA 1
ATOM 6221 C C . VAL C 1 47 ? -8.054 -12.368 -31.605 1.00 24.22 714 VAL C C 1
ATOM 6222 O O . VAL C 1 47 ? -8.618 -13.427 -31.416 1.00 25.68 714 VAL C O 1
ATOM 6226 N N . SER C 1 48 ? -7.612 -11.998 -32.807 1.00 25.59 715 SER C N 1
ATOM 6227 C CA . SER C 1 48 ? -7.803 -12.838 -34.003 1.00 24.53 715 SER C CA 1
ATOM 6228 C C . SER C 1 48 ? -7.180 -14.226 -33.784 1.00 25.20 715 SER C C 1
ATOM 6229 O O . SER C 1 48 ? -7.802 -15.260 -34.086 1.00 24.82 715 SER C O 1
ATOM 6232 N N . TYR C 1 49 ? -5.971 -14.267 -33.223 1.00 24.51 716 TYR C N 1
ATOM 6233 C CA . TYR C 1 49 ? -5.345 -15.537 -32.857 1.00 26.16 716 TYR C CA 1
ATOM 6234 C C . TYR C 1 49 ? -6.226 -16.388 -31.946 1.00 26.33 716 TYR C C 1
ATOM 6235 O O . TYR C 1 49 ? -6.450 -17.576 -32.181 1.00 24.52 716 TYR C O 1
ATOM 6244 N N . ARG C 1 50 ? -6.723 -15.774 -30.865 1.00 27.84 717 ARG C N 1
ATOM 6245 C CA . ARG C 1 50 ? -7.507 -16.520 -29.885 1.00 28.99 717 ARG C CA 1
ATOM 6246 C C . ARG C 1 50 ? -8.794 -17.079 -30.474 1.00 27.39 717 ARG C C 1
ATOM 6247 O O . ARG C 1 50 ? -9.196 -18.203 -30.139 1.00 26.36 717 ARG C O 1
ATOM 6255 N N . LEU C 1 51 ? -9.456 -16.297 -31.329 1.00 25.13 718 LEU C N 1
ATOM 6256 C CA . LEU C 1 51 ? -10.714 -16.721 -31.902 1.00 27.03 718 LEU C CA 1
ATOM 6257 C C . LEU C 1 51 ? -10.510 -17.808 -32.958 1.00 27.34 718 LEU C C 1
ATOM 6258 O O . LEU C 1 51 ? -11.293 -18.736 -33.017 1.00 28.60 718 LEU C O 1
ATOM 6263 N N . PHE C 1 52 ? -9.461 -17.683 -33.779 1.00 27.15 719 PHE C N 1
ATOM 6264 C CA . PHE C 1 52 ? -9.138 -18.735 -34.759 1.00 27.13 719 PHE C CA 1
ATOM 6265 C C . PHE C 1 52 ? -8.759 -20.035 -34.051 1.00 28.88 719 PHE C C 1
ATOM 6266 O O . PHE C 1 52 ? -9.163 -21.115 -34.483 1.00 27.35 719 PHE C O 1
ATOM 6274 N N . GLU C 1 53 ? -8.005 -19.934 -32.951 1.00 29.36 720 GLU C N 1
ATOM 6275 C CA . GLU C 1 53 ? -7.672 -21.099 -32.148 1.00 30.64 720 GLU C CA 1
ATOM 6276 C C . GLU C 1 53 ? -8.937 -21.713 -31.538 1.00 29.95 720 GLU C C 1
ATOM 6277 O O . GLU C 1 53 ? -9.139 -22.905 -31.575 1.00 28.93 720 GLU C O 1
ATOM 6283 N N . ASP C 1 54 ? -9.798 -20.867 -30.979 1.00 28.56 721 ASP C N 1
ATOM 6284 C CA . ASP C 1 54 ? -11.053 -21.326 -30.365 1.00 28.38 721 ASP C CA 1
ATOM 6285 C C . ASP C 1 54 ? -11.908 -22.141 -31.358 1.00 28.40 721 ASP C C 1
ATOM 6286 O O . ASP C 1 54 ? -12.585 -23.073 -30.957 1.00 29.77 721 ASP C O 1
ATOM 6291 N N . MET C 1 55 ? -11.870 -21.759 -32.642 1.00 26.90 722 MET C N 1
ATOM 6292 C CA . MET C 1 55 ? -12.667 -22.423 -33.673 1.00 26.84 722 MET C CA 1
ATOM 6293 C C . MET C 1 55 ? -11.943 -23.571 -34.361 1.00 27.43 722 MET C C 1
ATOM 6294 O O . MET C 1 55 ? -12.535 -24.237 -35.208 1.00 28.95 722 MET C O 1
ATOM 6299 N N . GLY C 1 56 ? -10.655 -23.766 -34.052 1.00 27.13 723 GLY C N 1
ATOM 6300 C CA . GLY C 1 56 ? -9.834 -24.762 -34.726 1.00 29.03 723 GLY C CA 1
ATOM 6301 C C . GLY C 1 56 ? -9.643 -24.462 -36.216 1.00 27.50 723 GLY C C 1
ATOM 6302 O O . GLY C 1 56 ? -9.450 -25.372 -37.042 1.00 28.81 723 GLY C O 1
ATOM 6303 N N . LEU C 1 57 ? -9.650 -23.176 -36.561 1.00 27.74 724 LEU C N 1
ATOM 6304 C CA . LEU C 1 57 ? -9.480 -22.740 -37.944 1.00 26.71 724 LEU C CA 1
ATOM 6305 C C . LEU C 1 57 ? -8.050 -22.934 -38.465 1.00 28.04 724 LEU C C 1
ATOM 6306 O O . LEU C 1 57 ? -7.843 -23.193 -39.676 1.00 26.04 724 LEU C O 1
ATOM 6311 N N . PHE C 1 58 ? -7.063 -22.880 -37.564 1.00 26.65 725 PHE C N 1
ATOM 6312 C CA . PHE C 1 58 ? -5.679 -23.128 -37.967 1.00 29.25 725 PHE C CA 1
ATOM 6313 C C . PHE C 1 58 ? -5.529 -24.545 -38.542 1.00 30.58 725 PHE C C 1
ATOM 6314 O O . PHE C 1 58 ? -4.923 -24.741 -39.593 1.00 32.03 725 PHE C O 1
ATOM 6322 N N . GLU C 1 59 ? -6.116 -25.533 -37.860 1.00 31.37 726 GLU C N 1
ATOM 6323 C CA . GLU C 1 59 ? -6.075 -26.913 -38.304 1.00 33.99 726 GLU C CA 1
ATOM 6324 C C . GLU C 1 59 ? -6.950 -27.132 -39.524 1.00 33.43 726 GLU C C 1
ATOM 6325 O O . GLU C 1 59 ? -6.521 -27.770 -40.486 1.00 32.88 726 GLU C O 1
ATOM 6331 N N . ALA C 1 60 ? -8.170 -26.584 -39.500 1.00 33.69 727 ALA C N 1
ATOM 6332 C CA . ALA C 1 60 ? -9.125 -26.738 -40.590 1.00 34.85 727 ALA C CA 1
ATOM 6333 C C . ALA C 1 60 ? -8.559 -26.355 -41.952 1.00 33.21 727 ALA C C 1
ATOM 6334 O O . ALA C 1 60 ? -8.796 -27.061 -42.941 1.00 33.02 727 ALA C O 1
ATOM 6336 N N . PHE C 1 61 ? -7.785 -25.269 -42.007 1.00 30.39 728 PHE C N 1
ATOM 6337 C CA . PHE C 1 61 ? -7.244 -24.765 -43.279 1.00 29.90 728 PHE C CA 1
ATOM 6338 C C . PHE C 1 61 ? -5.713 -24.790 -43.325 1.00 30.57 728 PHE C C 1
ATOM 6339 O O . PHE C 1 61 ? -5.109 -24.173 -44.180 1.00 29.81 728 PHE C O 1
ATOM 6347 N N . LYS C 1 62 ? -5.094 -25.532 -42.396 1.00 30.74 729 LYS C N 1
ATOM 6348 C CA . LYS C 1 62 ? -3.638 -25.670 -42.320 1.00 31.89 729 LYS C CA 1
ATOM 6349 C C . LYS C 1 62 ? -2.967 -24.303 -42.434 1.00 30.43 729 LYS C C 1
ATOM 6350 O O . LYS C 1 62 ? -2.049 -24.090 -43.199 1.00 30.24 729 LYS C O 1
ATOM 6356 N N . ILE C 1 63 ? -3.464 -23.363 -41.638 1.00 28.63 730 ILE C N 1
ATOM 6357 C CA . ILE C 1 63 ? -2.995 -21.992 -41.633 1.00 29.23 730 ILE C CA 1
ATOM 6358 C C . ILE C 1 63 ? -1.694 -21.907 -40.835 1.00 30.74 730 ILE C C 1
ATOM 6359 O O . ILE C 1 63 ? -1.661 -22.266 -39.659 1.00 28.62 730 ILE C O 1
ATOM 6364 N N . PRO C 1 64 ? -0.580 -21.435 -41.440 1.00 30.90 731 PRO C N 1
ATOM 6365 C CA . PRO C 1 64 ? 0.658 -21.234 -40.680 1.00 33.37 731 PRO C CA 1
ATOM 6366 C C . PRO C 1 64 ? 0.531 -20.002 -39.792 1.00 31.95 731 PRO C C 1
ATOM 6367 O O . PRO C 1 64 ? 0.172 -18.921 -40.279 1.00 30.48 731 PRO C O 1
ATOM 6371 N N . ILE C 1 65 ? 0.809 -20.175 -38.494 1.00 31.77 732 ILE C N 1
ATOM 6372 C CA . ILE C 1 65 ? 0.559 -19.101 -37.525 1.00 32.62 732 ILE C CA 1
ATOM 6373 C C . ILE C 1 65 ? 1.429 -17.869 -37.742 1.00 30.68 732 ILE C C 1
ATOM 6374 O O . ILE C 1 65 ? 0.959 -16.749 -37.549 1.00 30.60 732 ILE C O 1
ATOM 6379 N N . ARG C 1 66 ? 2.672 -18.066 -38.184 1.00 31.47 733 ARG C N 1
ATOM 6380 C CA . ARG C 1 66 ? 3.564 -16.946 -38.409 1.00 32.98 733 ARG C CA 1
ATOM 6381 C C . ARG C 1 66 ? 2.990 -15.971 -39.470 1.00 31.53 733 ARG C C 1
ATOM 6382 O O . ARG C 1 66 ? 2.902 -14.769 -39.237 1.00 28.02 733 ARG C O 1
ATOM 6390 N N . GLU C 1 67 ? 2.566 -16.517 -40.615 1.00 29.09 734 GLU C N 1
ATOM 6391 C CA . GLU C 1 67 ? 2.033 -15.707 -41.701 1.00 27.92 734 GLU C CA 1
ATOM 6392 C C . GLU C 1 67 ? 0.702 -15.069 -41.315 1.00 25.20 734 GLU C C 1
ATOM 6393 O O . GLU C 1 67 ? 0.425 -13.900 -41.622 1.00 24.66 734 GLU C O 1
ATOM 6399 N N . PHE C 1 68 ? -0.122 -15.822 -40.581 1.00 24.27 735 PHE C N 1
ATOM 6400 C CA . PHE C 1 68 ? -1.354 -15.298 -40.033 1.00 24.05 735 PHE C CA 1
ATOM 6401 C C . PHE C 1 68 ? -1.062 -14.060 -39.153 1.00 23.92 735 PHE C C 1
ATOM 6402 O O . PHE C 1 68 ? -1.667 -12.982 -39.340 1.00 23.69 735 PHE C O 1
ATOM 6410 N N . MET C 1 69 ? -0.127 -14.201 -38.203 1.00 24.66 736 MET C N 1
ATOM 6411 C CA . MET C 1 69 ? 0.190 -13.089 -37.297 1.00 25.04 736 MET C CA 1
ATOM 6412 C C . MET C 1 69 ? 0.827 -11.918 -38.039 1.00 24.66 736 MET C C 1
ATOM 6413 O O . MET C 1 69 ? 0.494 -10.774 -37.789 1.00 23.66 736 MET C O 1
ATOM 6418 N N . ASN C 1 70 ? 1.697 -12.221 -39.007 1.00 25.21 737 ASN C N 1
ATOM 6419 C CA . ASN C 1 70 ? 2.280 -11.178 -39.834 1.00 25.55 737 ASN C CA 1
ATOM 6420 C C . ASN C 1 70 ? 1.171 -10.356 -40.490 1.00 25.47 737 ASN C C 1
ATOM 6421 O O . ASN C 1 70 ? 1.171 -9.109 -40.412 1.00 24.90 737 ASN C O 1
ATOM 6426 N N . TYR C 1 71 ? 0.231 -11.037 -41.161 1.00 24.62 738 TYR C N 1
ATOM 6427 C CA . TYR C 1 71 ? -0.805 -10.316 -41.892 1.00 23.40 738 TYR C CA 1
ATOM 6428 C C . TYR C 1 71 ? -1.688 -9.487 -40.950 1.00 22.09 738 TYR C C 1
ATOM 6429 O O . TYR C 1 71 ? -1.934 -8.307 -41.187 1.00 21.80 738 TYR C O 1
ATOM 6438 N N . PHE C 1 72 ? -2.158 -10.107 -39.862 1.00 22.89 739 PHE C N 1
ATOM 6439 C CA . PHE C 1 72 ? -3.060 -9.396 -38.971 1.00 23.28 739 PHE C CA 1
ATOM 6440 C C . PHE C 1 72 ? -2.370 -8.232 -38.256 1.00 23.78 739 PHE C C 1
ATOM 6441 O O . PHE C 1 72 ? -3.012 -7.245 -37.943 1.00 23.28 739 PHE C O 1
ATOM 6449 N N . HIS C 1 73 ? -1.060 -8.337 -38.025 1.00 25.62 740 HIS C N 1
ATOM 6450 C CA . HIS C 1 73 ? -0.306 -7.235 -37.433 1.00 27.61 740 HIS C CA 1
ATOM 6451 C C . HIS C 1 73 ? -0.144 -6.091 -38.457 1.00 25.82 740 HIS C C 1
ATOM 6452 O O . HIS C 1 73 ? -0.386 -4.921 -38.140 1.00 24.53 740 HIS C O 1
ATOM 6459 N N . ALA C 1 74 ? 0.212 -6.432 -39.700 1.00 25.62 741 ALA C N 1
ATOM 6460 C CA . ALA C 1 74 ? 0.239 -5.437 -40.764 1.00 25.53 741 ALA C CA 1
ATOM 6461 C C . ALA C 1 74 ? -1.099 -4.726 -40.922 1.00 23.84 741 ALA C C 1
ATOM 6462 O O . ALA C 1 74 ? -1.145 -3.507 -41.119 1.00 24.71 741 ALA C O 1
ATOM 6464 N N . LEU C 1 75 ? -2.189 -5.496 -40.849 1.00 22.05 742 LEU C N 1
ATOM 6465 C CA . LEU C 1 75 ? -3.538 -5.022 -41.014 1.00 22.82 742 LEU C CA 1
ATOM 6466 C C . LEU C 1 75 ? -3.841 -4.046 -39.881 1.00 23.10 742 LEU C C 1
ATOM 6467 O O . LEU C 1 75 ? -4.279 -2.917 -40.132 1.00 22.43 742 LEU C O 1
ATOM 6472 N N . GLU C 1 76 ? -3.576 -4.459 -38.631 1.00 24.93 743 GLU C N 1
ATOM 6473 C CA . GLU C 1 76 ? -3.893 -3.572 -37.529 1.00 24.18 743 GLU C CA 1
ATOM 6474 C C . GLU C 1 76 ? -3.099 -2.278 -37.520 1.00 24.12 743 GLU C C 1
ATOM 6475 O O . GLU C 1 76 ? -3.610 -1.232 -37.114 1.00 24.69 743 GLU C O 1
ATOM 6481 N N . ILE C 1 77 ? -1.852 -2.341 -37.978 1.00 24.93 744 ILE C N 1
ATOM 6482 C CA . ILE C 1 77 ? -0.970 -1.172 -38.057 1.00 28.05 744 ILE C CA 1
ATOM 6483 C C . ILE C 1 77 ? -1.523 -0.137 -39.057 1.00 27.05 744 ILE C C 1
ATOM 6484 O O . ILE C 1 77 ? -1.321 1.055 -38.899 1.00 27.87 744 ILE C O 1
ATOM 6489 N N . GLY C 1 78 ? -2.221 -0.618 -40.089 1.00 25.33 745 GLY C N 1
ATOM 6490 C CA . GLY C 1 78 ? -2.831 0.234 -41.092 1.00 26.76 745 GLY C CA 1
ATOM 6491 C C . GLY C 1 78 ? -4.166 0.843 -40.756 1.00 24.78 745 GLY C C 1
ATOM 6492 O O . GLY C 1 78 ? -4.737 1.591 -41.550 1.00 27.14 745 GLY C O 1
ATOM 6493 N N . TYR C 1 79 ? -4.709 0.499 -39.588 1.00 24.37 746 TYR C N 1
ATOM 6494 C CA . TYR C 1 79 ? -5.800 1.259 -39.009 1.00 23.30 746 TYR C CA 1
ATOM 6495 C C . TYR C 1 79 ? -5.178 2.507 -38.399 1.00 27.24 746 TYR C C 1
ATOM 6496 O O . TYR C 1 79 ? -4.207 2.429 -37.650 1.00 27.88 746 TYR C O 1
ATOM 6505 N N . ARG C 1 80 ? -5.779 3.663 -38.693 1.00 27.27 747 ARG C N 1
ATOM 6506 C CA . ARG C 1 80 ? -5.257 4.942 -38.264 1.00 28.74 747 ARG C CA 1
ATOM 6507 C C . ARG C 1 80 ? -5.559 5.229 -36.794 1.00 28.64 747 ARG C C 1
ATOM 6508 O O . ARG C 1 80 ? -6.451 4.610 -36.180 1.00 26.06 747 ARG C O 1
ATOM 6516 N N . ASP C 1 81 ? -4.808 6.181 -36.241 1.00 31.01 748 ASP C N 1
ATOM 6517 C CA . ASP C 1 81 ? -4.977 6.645 -34.862 1.00 34.02 748 ASP C CA 1
ATOM 6518 C C . ASP C 1 81 ? -6.089 7.699 -34.836 1.00 33.51 748 ASP C C 1
ATOM 6519 O O . ASP C 1 81 ? -5.833 8.888 -34.657 1.00 34.49 748 ASP C O 1
ATOM 6524 N N . ILE C 1 82 ? -7.319 7.255 -35.092 1.00 30.97 749 ILE C N 1
ATOM 6525 C CA . ILE C 1 82 ? -8.484 8.123 -35.122 1.00 29.96 749 ILE C CA 1
ATOM 6526 C C . ILE C 1 82 ? -9.451 7.657 -34.039 1.00 27.78 749 ILE C C 1
ATOM 6527 O O . ILE C 1 82 ? -9.313 6.547 -33.524 1.00 29.04 749 ILE C O 1
ATOM 6532 N N . PRO C 1 83 ? -10.396 8.513 -33.587 1.00 28.28 750 PRO C N 1
ATOM 6533 C CA . PRO C 1 83 ? -11.153 8.209 -32.366 1.00 28.30 750 PRO C CA 1
ATOM 6534 C C . PRO C 1 83 ? -12.148 7.036 -32.396 1.00 27.16 750 PRO C C 1
ATOM 6535 O O . PRO C 1 83 ? -12.380 6.442 -31.323 1.00 26.14 750 PRO C O 1
ATOM 6539 N N . TYR C 1 84 ? -12.674 6.664 -33.574 1.00 26.93 751 TYR C N 1
ATOM 6540 C CA . TYR C 1 84 ? -13.629 5.556 -33.678 1.00 26.05 751 TYR C CA 1
ATOM 6541 C C . TYR C 1 84 ? -13.199 4.428 -34.631 1.00 25.11 751 TYR C C 1
ATOM 6542 O O . TYR C 1 84 ? -13.108 3.244 -34.218 1.00 23.26 751 TYR C O 1
ATOM 6551 N N . HIS C 1 85 ? -12.968 4.750 -35.910 1.00 24.61 752 HIS C N 1
ATOM 6552 C CA . HIS C 1 85 ? -12.695 3.700 -36.943 1.00 24.00 752 HIS C CA 1
ATOM 6553 C C . HIS C 1 85 ? -11.239 3.257 -36.868 1.00 25.13 752 HIS C C 1
ATOM 6554 O O . HIS C 1 85 ? -10.527 3.395 -37.859 1.00 26.30 752 HIS C O 1
ATOM 6561 N N . ASN C 1 86 ? -10.868 2.654 -35.752 1.00 24.36 753 ASN C N 1
ATOM 6562 C CA . ASN C 1 86 ? -9.499 2.296 -35.434 1.00 23.75 753 ASN C CA 1
ATOM 6563 C C . ASN C 1 86 ? -9.475 0.773 -35.197 1.00 21.77 753 ASN C C 1
ATOM 6564 O O . ASN C 1 86 ? -10.478 0.088 -35.384 1.00 21.90 753 ASN C O 1
ATOM 6569 N N . ARG C 1 87 ? -8.309 0.246 -34.826 1.00 22.74 754 ARG C N 1
ATOM 6570 C CA . ARG C 1 87 ? -8.132 -1.189 -34.703 1.00 22.87 754 ARG C CA 1
ATOM 6571 C C . ARG C 1 87 ? -8.931 -1.760 -33.544 1.00 22.99 754 ARG C C 1
ATOM 6572 O O . ARG C 1 87 ? -9.215 -2.952 -33.522 1.00 22.85 754 ARG C O 1
ATOM 6580 N N . ILE C 1 88 ? -9.302 -0.897 -32.586 1.00 23.37 755 ILE C N 1
ATOM 6581 C CA . ILE C 1 88 ? -10.127 -1.338 -31.456 1.00 23.48 755 ILE C CA 1
ATOM 6582 C C . ILE C 1 88 ? -11.563 -1.646 -31.931 1.00 22.82 755 ILE C C 1
ATOM 6583 O O . ILE C 1 88 ? -12.146 -2.661 -31.563 1.00 23.14 755 ILE C O 1
ATOM 6588 N N . HIS C 1 89 ? -12.124 -0.763 -32.757 1.00 24.33 756 HIS C N 1
ATOM 6589 C CA . HIS C 1 89 ? -13.417 -1.010 -33.407 1.00 23.63 756 HIS C CA 1
ATOM 6590 C C . HIS C 1 89 ? -13.386 -2.275 -34.257 1.00 22.13 756 HIS C C 1
ATOM 6591 O O . HIS C 1 89 ? -14.317 -3.053 -34.218 1.00 23.46 756 HIS C O 1
ATOM 6598 N N . ALA C 1 90 ? -12.312 -2.480 -35.030 1.00 21.78 757 ALA C N 1
ATOM 6599 C CA . ALA C 1 90 ? -12.204 -3.676 -35.853 1.00 22.08 757 ALA C CA 1
ATOM 6600 C C . ALA C 1 90 ? -12.255 -4.948 -34.972 1.00 21.74 757 ALA C C 1
ATOM 6601 O O . ALA C 1 90 ? -12.971 -5.908 -35.277 1.00 19.96 757 ALA C O 1
ATOM 6603 N N . THR C 1 91 ? -11.511 -4.916 -33.861 1.00 20.36 758 THR C N 1
ATOM 6604 C CA . THR C 1 91 ? -11.505 -6.001 -32.909 1.00 21.19 758 THR C CA 1
ATOM 6605 C C . THR C 1 91 ? -12.877 -6.239 -32.319 1.00 22.07 758 THR C C 1
ATOM 6606 O O . THR C 1 91 ? -13.276 -7.387 -32.163 1.00 21.27 758 THR C O 1
ATOM 6610 N N . ASP C 1 92 ? -13.581 -5.153 -31.981 1.00 21.57 759 ASP C N 1
ATOM 6611 C CA . ASP C 1 92 ? -14.955 -5.202 -31.477 1.00 23.10 759 ASP C CA 1
ATOM 6612 C C . ASP C 1 92 ? -15.919 -5.891 -32.439 1.00 21.89 759 ASP C C 1
ATOM 6613 O O . ASP C 1 92 ? -16.729 -6.718 -32.050 1.00 22.84 759 ASP C O 1
ATOM 6618 N N . VAL C 1 93 ? -15.810 -5.538 -33.722 1.00 23.09 760 VAL C N 1
ATOM 6619 C CA . VAL C 1 93 ? -16.684 -6.104 -34.762 1.00 21.62 760 VAL C CA 1
ATOM 6620 C C . VAL C 1 93 ? -16.367 -7.601 -34.965 1.00 20.88 760 VAL C C 1
ATOM 6621 O O . VAL C 1 93 ? -17.278 -8.439 -35.101 1.00 21.13 760 VAL C O 1
ATOM 6625 N N . LEU C 1 94 ? -15.081 -7.953 -34.962 1.00 20.60 761 LEU C N 1
ATOM 6626 C CA . LEU C 1 94 ? -14.678 -9.362 -35.057 1.00 20.59 761 LEU C CA 1
ATOM 6627 C C . LEU C 1 94 ? -15.231 -10.171 -33.873 1.00 22.41 761 LEU C C 1
ATOM 6628 O O . LEU C 1 94 ? -15.800 -11.264 -34.055 1.00 21.99 761 LEU C O 1
ATOM 6633 N N . HIS C 1 95 ? -15.088 -9.629 -32.663 1.00 20.89 762 HIS C N 1
ATOM 6634 C CA . HIS C 1 95 ? -15.623 -10.297 -31.507 1.00 22.13 762 HIS C CA 1
ATOM 6635 C C . HIS C 1 95 ? -17.125 -10.533 -31.629 1.00 22.17 762 HIS C C 1
ATOM 6636 O O . HIS C 1 95 ? -17.622 -11.615 -31.301 1.00 21.13 762 HIS C O 1
ATOM 6643 N N . ALA C 1 96 ? -17.843 -9.510 -32.086 1.00 22.55 763 ALA C N 1
ATOM 6644 C CA . ALA C 1 96 ? -19.297 -9.582 -32.203 1.00 23.68 763 ALA C CA 1
ATOM 6645 C C . ALA C 1 96 ? -19.717 -10.633 -33.248 1.00 22.04 763 ALA C C 1
ATOM 6646 O O . ALA C 1 96 ? -20.626 -11.388 -32.993 1.00 23.38 763 ALA C O 1
ATOM 6648 N N . VAL C 1 97 ? -19.051 -10.672 -34.408 1.00 23.52 764 VAL C N 1
ATOM 6649 C CA . VAL C 1 97 ? -19.401 -11.703 -35.406 1.00 22.22 764 VAL C CA 1
ATOM 6650 C C . VAL C 1 97 ? -19.108 -13.110 -34.903 1.00 23.81 764 VAL C C 1
ATOM 6651 O O . VAL C 1 97 ? -19.893 -14.028 -35.134 1.00 22.55 764 VAL C O 1
ATOM 6655 N N . TRP C 1 98 ? -18.003 -13.268 -34.179 1.00 23.45 765 TRP C N 1
ATOM 6656 C CA . TRP C 1 98 ? -17.675 -14.538 -33.550 1.00 23.86 765 TRP C CA 1
ATOM 6657 C C . TRP C 1 98 ? -18.772 -14.922 -32.530 1.00 24.75 765 TRP C C 1
ATOM 6658 O O . TRP C 1 98 ? -19.262 -16.045 -32.525 1.00 26.45 765 TRP C O 1
ATOM 6669 N N . TYR C 1 99 ? -19.165 -13.962 -31.691 1.00 23.32 766 TYR C N 1
ATOM 6670 C CA . TYR C 1 99 ? -20.158 -14.226 -30.679 1.00 24.57 766 TYR C CA 1
ATOM 6671 C C . TYR C 1 99 ? -21.479 -14.642 -31.305 1.00 25.35 766 TYR C C 1
ATOM 6672 O O . TYR C 1 99 ? -22.083 -15.646 -30.907 1.00 26.10 766 TYR C O 1
ATOM 6681 N N . LEU C 1 100 ? -21.937 -13.877 -32.297 1.00 25.87 767 LEU C N 1
ATOM 6682 C CA . LEU C 1 100 ? -23.196 -14.167 -32.943 1.00 27.00 767 LEU C CA 1
ATOM 6683 C C . LEU C 1 100 ? -23.229 -15.535 -33.654 1.00 27.01 767 LEU C C 1
ATOM 6684 O O . LEU C 1 100 ? -24.283 -16.171 -33.750 1.00 27.26 767 LEU C O 1
ATOM 6689 N N . THR C 1 101 ? -22.074 -15.979 -34.159 1.00 27.07 768 THR C N 1
ATOM 6690 C CA . THR C 1 101 ? -21.991 -17.218 -34.913 1.00 26.35 768 THR C CA 1
ATOM 6691 C C . THR C 1 101 ? -21.648 -18.478 -34.105 1.00 28.13 768 THR C C 1
ATOM 6692 O O . THR C 1 101 ? -21.750 -19.605 -34.645 1.00 26.62 768 THR C O 1
ATOM 6696 N N . THR C 1 102 ? -21.262 -18.309 -32.836 1.00 26.56 769 THR C N 1
ATOM 6697 C CA . THR C 1 102 ? -20.831 -19.432 -32.002 1.00 28.67 769 THR C CA 1
ATOM 6698 C C . THR C 1 102 ? -21.653 -19.681 -30.766 1.00 29.83 769 THR C C 1
ATOM 6699 O O . THR C 1 102 ? -21.606 -20.796 -30.197 1.00 29.08 769 THR C O 1
ATOM 6703 N N . GLN C 1 103 ? -22.395 -18.663 -30.311 1.00 29.26 770 GLN C N 1
ATOM 6704 C CA . GLN C 1 103 ? -23.075 -18.768 -29.046 1.00 30.78 770 GLN C CA 1
ATOM 6705 C C . GLN C 1 103 ? -24.448 -19.416 -29.200 1.00 31.16 770 GLN C C 1
ATOM 6706 O O . GLN C 1 103 ? -25.031 -19.430 -30.287 1.00 30.51 770 GLN C O 1
ATOM 6712 N N . PRO C 1 104 ? -24.966 -20.068 -28.137 1.00 31.23 771 PRO C N 1
ATOM 6713 C CA . PRO C 1 104 ? -26.215 -20.816 -28.250 1.00 31.81 771 PRO C CA 1
ATOM 6714 C C . PRO C 1 104 ? -27.392 -19.965 -28.678 1.00 32.42 771 PRO C C 1
ATOM 6715 O O . PRO C 1 104 ? -27.601 -18.872 -28.148 1.00 30.86 771 PRO C O 1
ATOM 6719 N N . ILE C 1 105 ? -28.139 -20.477 -29.669 1.00 32.26 772 ILE C N 1
ATOM 6720 C CA . ILE C 1 105 ? -29.366 -19.875 -30.148 1.00 32.44 772 ILE C CA 1
ATOM 6721 C C . ILE C 1 105 ? -30.511 -20.828 -29.837 1.00 33.12 772 ILE C C 1
ATOM 6722 O O . ILE C 1 105 ? -30.528 -21.958 -30.326 1.00 32.51 772 ILE C O 1
ATOM 6727 N N . PRO C 1 106 ? -31.491 -20.421 -28.991 1.00 34.02 773 PRO C N 1
ATOM 6728 C CA . PRO C 1 106 ? -32.547 -21.340 -28.591 1.00 36.16 773 PRO C CA 1
ATOM 6729 C C . PRO C 1 106 ? -33.433 -21.752 -29.771 1.00 37.90 773 PRO C C 1
ATOM 6730 O O . PRO C 1 106 ? -33.875 -20.879 -30.539 1.00 38.58 773 PRO C O 1
ATOM 6734 N N . GLY C 1 107 ? -33.607 -23.064 -29.943 1.00 38.32 774 GLY C N 1
ATOM 6735 C CA . GLY C 1 107 ? -34.521 -23.636 -30.917 1.00 39.62 774 GLY C CA 1
ATOM 6736 C C . GLY C 1 107 ? -34.075 -23.604 -32.374 1.00 39.68 774 GLY C C 1
ATOM 6737 O O . GLY C 1 107 ? -34.900 -23.879 -33.250 1.00 39.34 774 GLY C O 1
ATOM 6738 N N . LEU C 1 108 ? -32.800 -23.261 -32.628 1.00 38.85 775 LEU C N 1
ATOM 6739 C CA . LEU C 1 108 ? -32.257 -23.255 -33.981 1.00 38.49 775 LEU C CA 1
ATOM 6740 C C . LEU C 1 108 ? -32.052 -24.704 -34.447 1.00 42.77 775 LEU C C 1
ATOM 6741 O O . LEU C 1 108 ? -31.439 -25.501 -33.724 1.00 44.72 775 LEU C O 1
ATOM 6746 N N . SER C 1 109 ? -32.590 -25.035 -35.629 1.00 41.90 776 SER C N 1
ATOM 6747 C CA . SER C 1 109 ? -32.425 -26.345 -36.242 1.00 42.17 776 SER C CA 1
ATOM 6748 C C . SER C 1 109 ? -31.062 -26.421 -36.960 1.00 41.91 776 SER C C 1
ATOM 6749 O O . SER C 1 109 ? -30.642 -25.467 -37.639 1.00 38.71 776 SER C O 1
ATOM 6752 N N . THR C 1 110 ? -30.371 -27.552 -36.801 1.00 44.65 777 THR C N 1
ATOM 6753 C CA . THR C 1 110 ? -29.092 -27.773 -37.448 1.00 48.50 777 THR C CA 1
ATOM 6754 C C . THR C 1 110 ? -29.361 -28.536 -38.731 1.00 54.43 777 THR C C 1
ATOM 6755 O O . THR C 1 110 ? -30.113 -29.509 -38.719 1.00 57.48 777 THR C O 1
ATOM 6759 N N . VAL C 1 111 ? -28.762 -28.084 -39.838 1.00 57.64 778 VAL C N 1
ATOM 6760 C CA . VAL C 1 111 ? -29.030 -28.736 -41.109 1.00 65.75 778 VAL C CA 1
ATOM 6761 C C . VAL C 1 111 ? -28.073 -29.898 -41.170 1.00 68.22 778 VAL C C 1
ATOM 6762 O O . VAL C 1 111 ? -28.495 -30.979 -41.511 1.00 71.54 778 VAL C O 1
ATOM 6766 N N . GLY C 1 116 ? -21.291 -27.211 -49.224 1.00 67.54 798 GLY C N 1
ATOM 6767 C CA . GLY C 1 116 ? -20.537 -26.154 -48.556 1.00 61.61 798 GLY C CA 1
ATOM 6768 C C . GLY C 1 116 ? -19.200 -26.555 -47.934 1.00 63.41 798 GLY C C 1
ATOM 6769 O O . GLY C 1 116 ? -18.283 -25.719 -47.830 1.00 68.00 798 GLY C O 1
ATOM 6770 N N . GLY C 1 117 ? -19.101 -27.819 -47.495 1.00 64.85 799 GLY C N 1
ATOM 6771 C CA . GLY C 1 117 ? -17.883 -28.394 -46.950 1.00 54.41 799 GLY C CA 1
ATOM 6772 C C . GLY C 1 117 ? -17.966 -28.601 -45.448 1.00 48.32 799 GLY C C 1
ATOM 6773 O O . GLY C 1 117 ? -19.047 -28.763 -44.863 1.00 50.57 799 GLY C O 1
ATOM 6774 N N . SER C 1 118 ? -16.803 -28.561 -44.803 1.00 41.33 800 SER C N 1
ATOM 6775 C CA . SER C 1 118 ? -16.695 -28.862 -43.370 1.00 41.25 800 SER C CA 1
ATOM 6776 C C . SER C 1 118 ? -17.230 -27.722 -42.467 1.00 34.66 800 SER C C 1
ATOM 6777 O O . SER C 1 118 ? -17.289 -26.558 -42.874 1.00 30.05 800 SER C O 1
ATOM 6780 N N . TYR C 1 119 ? -17.586 -28.091 -41.237 1.00 33.04 801 TYR C N 1
ATOM 6781 C CA . TYR C 1 119 ? -18.043 -27.143 -40.217 1.00 31.60 801 TYR C CA 1
ATOM 6782 C C . TYR C 1 119 ? -17.079 -27.160 -39.036 1.00 32.46 801 TYR C C 1
ATOM 6783 O O . TYR C 1 119 ? -16.499 -28.210 -38.716 1.00 33.55 801 TYR C O 1
ATOM 6792 N N . VAL C 1 120 ? -16.926 -25.998 -38.397 1.00 30.47 802 VAL C N 1
ATOM 6793 C CA . VAL C 1 120 ? -16.158 -25.867 -37.164 1.00 30.13 802 VAL C CA 1
ATOM 6794 C C . VAL C 1 120 ? -17.097 -25.392 -36.052 1.00 29.70 802 VAL C C 1
ATOM 6795 O O . VAL C 1 120 ? -18.158 -24.774 -36.308 1.00 28.78 802 VAL C O 1
ATOM 6799 N N . PHE C 1 121 ? -16.681 -25.688 -34.816 1.00 31.25 803 PHE C N 1
ATOM 6800 C CA . PHE C 1 121 ? -17.396 -25.293 -33.624 1.00 31.98 803 PHE C CA 1
ATOM 6801 C C . PHE C 1 121 ? -16.416 -24.711 -32.600 1.00 31.05 803 PHE C C 1
ATOM 6802 O O . PHE C 1 121 ? -15.285 -25.180 -32.449 1.00 32.37 803 PHE C O 1
ATOM 6810 N N . SER C 1 122 ? -16.911 -23.733 -31.849 1.00 30.12 804 SER C N 1
ATOM 6811 C CA . SER C 1 122 ? -16.176 -23.111 -30.766 1.00 30.61 804 SER C CA 1
ATOM 6812 C C . SER C 1 122 ? -15.952 -24.104 -29.640 1.00 33.62 804 SER C C 1
ATOM 6813 O O . SER C 1 122 ? -16.811 -24.910 -29.328 1.00 33.97 804 SER C O 1
ATOM 6816 N N . LYS C 1 123 ? -14.777 -24.041 -29.022 1.00 33.54 805 LYS C N 1
ATOM 6817 C CA . LYS C 1 123 ? -14.537 -24.735 -27.730 1.00 38.60 805 LYS C CA 1
ATOM 6818 C C . LYS C 1 123 ? -15.500 -24.309 -26.627 1.00 37.02 805 LYS C C 1
ATOM 6819 O O . LYS C 1 123 ? -15.694 -25.028 -25.662 1.00 37.04 805 LYS C O 1
ATOM 6825 N N . THR C 1 124 ? -16.107 -23.127 -26.763 1.00 37.06 806 THR C N 1
ATOM 6826 C CA . THR C 1 124 ? -17.105 -22.613 -25.797 1.00 38.28 806 THR C CA 1
ATOM 6827 C C . THR C 1 124 ? -18.508 -23.229 -25.961 1.00 40.73 806 THR C C 1
ATOM 6828 O O . THR C 1 124 ? -19.382 -23.039 -25.126 1.00 40.98 806 THR C O 1
ATOM 6832 N N . TYR C 1 125 ? -18.711 -23.957 -27.061 1.00 40.60 807 TYR C N 1
ATOM 6833 C CA . TYR C 1 125 ? -19.987 -24.533 -27.437 1.00 41.54 807 TYR C CA 1
ATOM 6834 C C . TYR C 1 125 ? -20.022 -25.998 -26.994 1.00 45.87 807 TYR C C 1
ATOM 6835 O O . TYR C 1 125 ? -19.368 -26.832 -27.609 1.00 45.80 807 TYR C O 1
ATOM 6844 N N . ASN C 1 126 ? -20.893 -26.338 -26.031 1.00 55.70 808 ASN C N 1
ATOM 6845 C CA . ASN C 1 126 ? -21.149 -27.745 -25.641 1.00 63.45 808 ASN C CA 1
ATOM 6846 C C . ASN C 1 126 ? -22.474 -28.287 -26.223 1.00 65.39 808 ASN C C 1
ATOM 6847 O O . ASN C 1 126 ? -23.334 -27.502 -26.633 1.00 61.38 808 ASN C O 1
ATOM 6852 N N . VAL C 1 127 ? -22.600 -29.620 -26.308 1.00 71.00 809 VAL C N 1
ATOM 6853 C CA . VAL C 1 127 ? -23.813 -30.239 -26.867 1.00 74.57 809 VAL C CA 1
ATOM 6854 C C . VAL C 1 127 ? -24.463 -31.253 -25.911 1.00 82.01 809 VAL C C 1
ATOM 6855 O O . VAL C 1 127 ? -25.237 -32.117 -26.336 1.00 83.02 809 VAL C O 1
ATOM 6859 N N . THR C 1 128 ? -24.200 -31.088 -24.608 1.00 85.64 810 THR C N 1
ATOM 6860 C CA . THR C 1 128 ? -25.003 -31.719 -23.560 1.00 87.16 810 THR C CA 1
ATOM 6861 C C . THR C 1 128 ? -26.156 -30.788 -23.118 1.00 85.86 810 THR C C 1
ATOM 6862 O O . THR C 1 128 ? -27.007 -31.197 -22.342 1.00 89.40 810 THR C O 1
ATOM 6866 N N . ASP C 1 129 ? -26.136 -29.538 -23.601 1.00 84.11 811 ASP C N 1
ATOM 6867 C CA . ASP C 1 129 ? -27.346 -28.708 -23.703 1.00 82.91 811 ASP C CA 1
ATOM 6868 C C . ASP C 1 129 ? -27.906 -28.876 -25.125 1.00 76.19 811 ASP C C 1
ATOM 6869 O O . ASP C 1 129 ? -27.293 -28.445 -26.091 1.00 77.57 811 ASP C O 1
ATOM 6874 N N . ASP C 1 130 ? -29.066 -29.533 -25.235 1.00 7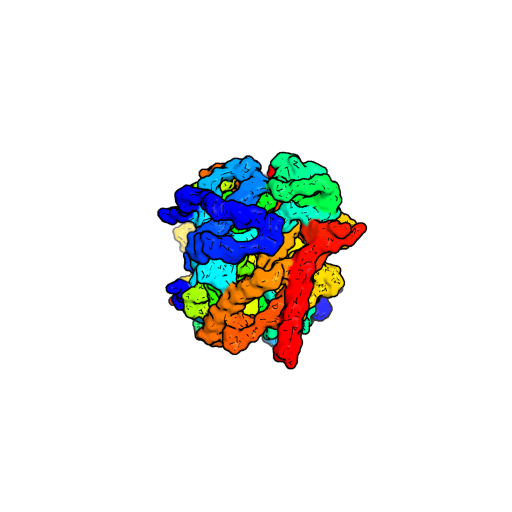4.99 812 ASP C N 1
ATOM 6875 C CA . ASP C 1 130 ? -29.856 -29.624 -26.472 1.00 65.79 812 ASP C CA 1
ATOM 6876 C C . ASP C 1 130 ? -30.934 -28.558 -26.333 1.00 58.19 812 ASP C C 1
ATOM 6877 O O . ASP C 1 130 ? -31.032 -27.892 -25.313 1.00 59.48 812 ASP C O 1
ATOM 6882 N N . LYS C 1 131 ? -31.723 -28.361 -27.393 1.00 49.82 813 LYS C N 1
ATOM 6883 C CA . LYS C 1 131 ? -32.662 -27.230 -27.551 1.00 46.69 813 LYS C CA 1
ATOM 6884 C C . LYS C 1 131 ? -31.986 -25.905 -27.933 1.00 40.17 813 LYS C C 1
ATOM 6885 O O . LYS C 1 131 ? -32.597 -24.845 -27.926 1.00 39.36 813 LYS C O 1
ATOM 6891 N N . TYR C 1 132 ? -30.690 -26.005 -28.241 1.00 35.88 814 TYR C N 1
ATOM 6892 C CA . TYR C 1 132 ? -29.899 -24.916 -28.794 1.00 33.93 814 TYR C CA 1
ATOM 6893 C C . TYR C 1 132 ? -29.157 -25.392 -30.027 1.00 33.01 814 TYR C C 1
ATOM 6894 O O . TYR C 1 132 ? -28.830 -26.568 -30.136 1.00 33.09 814 TYR C O 1
ATOM 6903 N N . GLY C 1 133 ? -28.899 -24.445 -30.922 1.00 32.07 815 GLY C N 1
ATOM 6904 C CA . GLY C 1 133 ? -27.932 -24.559 -31.999 1.00 31.86 815 GLY C CA 1
ATOM 6905 C C . GLY C 1 133 ? -27.030 -23.330 -32.018 1.00 31.67 815 GLY C C 1
ATOM 6906 O O . GLY C 1 133 ? -27.166 -22.409 -31.202 1.00 33.68 815 GLY C O 1
ATOM 6907 N N . CYS C 1 134 ? -26.117 -23.280 -32.998 1.00 30.65 816 CYS C N 1
ATOM 6908 C CA . CYS C 1 134 ? -25.324 -22.074 -33.261 1.00 29.43 816 CYS C CA 1
ATOM 6909 C C . CYS C 1 134 ? -25.158 -21.969 -34.753 1.00 28.64 816 CYS C C 1
ATOM 6910 O O . CYS C 1 134 ? -25.297 -22.983 -35.462 1.00 27.83 816 CYS C O 1
ATOM 6913 N N . LEU C 1 135 ? -24.873 -20.755 -35.230 1.00 28.34 817 LEU C N 1
ATOM 6914 C CA . LEU C 1 135 ? -24.745 -20.537 -36.679 1.00 27.70 817 LEU C CA 1
ATOM 6915 C C . LEU C 1 135 ? -23.604 -21.331 -37.292 1.00 27.80 817 LEU C C 1
ATOM 6916 O O . LEU C 1 135 ? -23.710 -21.711 -38.446 1.00 26.29 817 LEU C O 1
ATOM 6921 N N . SER C 1 136 ? -22.534 -21.601 -36.533 1.00 26.00 818 SER C N 1
ATOM 6922 C CA . SER C 1 136 ? -21.399 -22.355 -37.080 1.00 26.94 818 SER C CA 1
ATOM 6923 C C . SER C 1 136 ? -21.736 -23.823 -37.400 1.00 27.32 818 SER C C 1
ATOM 6924 O O . SER C 1 136 ? -20.962 -24.517 -38.069 1.00 27.62 818 SER C O 1
ATOM 6927 N N . GLY C 1 137 ? -22.884 -24.302 -36.906 1.00 28.25 819 GLY C N 1
ATOM 6928 C CA . GLY C 1 137 ? -23.472 -25.577 -37.290 1.00 29.67 819 GLY C CA 1
ATOM 6929 C C . GLY C 1 137 ? -24.237 -25.550 -38.616 1.00 29.12 819 GLY C C 1
ATOM 6930 O O . GLY C 1 137 ? -24.528 -26.598 -39.185 1.00 28.99 819 GLY C O 1
ATOM 6931 N N . ASN C 1 138 ? -24.531 -24.345 -39.109 1.00 28.59 820 ASN C N 1
ATOM 6932 C CA . ASN C 1 138 ? -25.292 -24.168 -40.366 1.00 30.51 820 ASN C CA 1
ATOM 6933 C C . ASN C 1 138 ? -24.523 -23.446 -41.459 1.00 28.50 820 ASN C C 1
ATOM 6934 O O . ASN C 1 138 ? -24.976 -23.421 -42.609 1.00 30.23 820 ASN C O 1
ATOM 6939 N N . ILE C 1 139 ? -23.400 -22.830 -41.106 1.00 28.30 821 ILE C N 1
ATOM 6940 C CA . ILE C 1 139 ? -22.591 -22.054 -42.063 1.00 27.25 821 ILE C CA 1
ATOM 6941 C C . ILE C 1 139 ? -21.218 -22.709 -42.138 1.00 26.98 821 ILE C C 1
ATOM 6942 O O . ILE C 1 139 ? -20.512 -22.806 -41.141 1.00 26.31 821 ILE C O 1
ATOM 6947 N N . PRO C 1 140 ? -20.821 -23.231 -43.320 1.00 25.52 822 PRO C N 1
ATOM 6948 C CA . PRO C 1 140 ? -19.530 -23.899 -43.466 1.00 25.95 822 PRO C CA 1
ATOM 6949 C C . PRO C 1 140 ? -18.347 -23.070 -43.026 1.00 24.89 822 PRO C C 1
ATOM 6950 O O . PRO C 1 140 ? -18.368 -21.840 -43.120 1.00 24.14 822 PRO C O 1
ATOM 6954 N N . ALA C 1 141 ? -17.312 -23.769 -42.536 1.00 25.69 823 ALA C N 1
ATOM 6955 C CA . ALA C 1 141 ? -16.102 -23.154 -42.002 1.00 23.62 823 ALA C CA 1
ATOM 6956 C C . ALA C 1 141 ? -15.459 -22.122 -42.928 1.00 23.62 823 ALA C C 1
ATOM 6957 O O . ALA C 1 141 ? -15.021 -21.093 -42.493 1.00 21.52 823 ALA C O 1
ATOM 6959 N N . LEU C 1 142 ? -15.429 -22.402 -44.247 1.00 23.30 824 LEU C N 1
ATOM 6960 C CA . LEU C 1 142 ? -14.833 -21.465 -45.195 1.00 25.02 824 LEU C CA 1
ATOM 6961 C C . LEU C 1 142 ? -15.562 -20.118 -45.179 1.00 24.20 824 LEU C C 1
ATOM 6962 O O . LEU C 1 142 ? -14.925 -19.054 -45.185 1.00 23.53 824 LEU C O 1
ATOM 6967 N N . GLU C 1 143 ? -16.900 -20.170 -45.122 1.00 24.62 825 GLU C N 1
ATOM 6968 C CA . GLU C 1 143 ? -17.751 -18.995 -45.124 1.00 22.93 825 GLU C CA 1
ATOM 6969 C C . GLU C 1 143 ? -17.648 -18.254 -43.814 1.00 22.19 825 GLU C C 1
ATOM 6970 O O . GLU C 1 143 ? -17.617 -17.048 -43.787 1.00 21.97 825 GLU C O 1
ATOM 6976 N N . LEU C 1 144 ? -17.576 -18.998 -42.710 1.00 23.11 826 LEU C N 1
ATOM 6977 C CA . LEU C 1 144 ? -17.390 -18.374 -41.418 1.00 23.14 826 LEU C CA 1
ATOM 6978 C C . LEU C 1 144 ? -16.039 -17.654 -41.345 1.00 21.06 826 LEU C C 1
ATOM 6979 O O . LEU C 1 144 ? -15.936 -16.519 -40.854 1.00 21.96 826 LEU C O 1
ATOM 6984 N N . MET C 1 145 ? -14.987 -18.317 -41.823 1.00 21.04 827 MET C N 1
ATOM 6985 C CA . MET C 1 145 ? -13.668 -17.716 -41.831 1.00 20.55 827 MET C CA 1
ATOM 6986 C C . MET C 1 145 ? -13.655 -16.436 -42.646 1.00 20.74 827 MET C C 1
ATOM 6987 O O . MET C 1 145 ? -13.023 -15.458 -42.253 1.00 20.34 827 MET C O 1
ATOM 6992 N N . ALA C 1 146 ? -14.344 -16.440 -43.798 1.00 21.21 828 ALA C N 1
ATOM 6993 C CA . ALA C 1 146 ? -14.475 -15.238 -44.624 1.00 21.26 828 ALA C CA 1
ATOM 6994 C C . ALA C 1 146 ? -15.137 -14.086 -43.864 1.00 19.93 828 ALA C C 1
ATOM 6995 O O . ALA C 1 146 ? -14.711 -12.952 -43.938 1.00 18.96 828 ALA C O 1
ATOM 6997 N N . LEU C 1 147 ? -16.191 -14.400 -43.117 1.00 21.08 829 LEU C N 1
ATOM 6998 C CA . LEU C 1 147 ? -16.878 -13.431 -42.298 1.00 21.75 829 LEU C CA 1
ATOM 6999 C C . LEU C 1 147 ? -15.926 -12.823 -41.233 1.00 21.75 829 LEU C C 1
ATOM 7000 O O . LEU C 1 147 ? -15.929 -11.610 -41.017 1.00 19.82 829 LEU C O 1
ATOM 7005 N N . TYR C 1 148 ? -15.141 -13.675 -40.559 1.00 21.76 830 TYR C N 1
ATOM 7006 C CA . TYR C 1 148 ? -14.220 -13.215 -39.512 1.00 21.98 830 TYR C CA 1
ATOM 7007 C C . TYR C 1 148 ? -13.103 -12.330 -40.103 1.00 20.38 830 TYR C C 1
ATOM 7008 O O . TYR C 1 148 ? -12.804 -11.271 -39.569 1.00 20.40 830 TYR C O 1
ATOM 7017 N N . VAL C 1 149 ? -12.533 -12.764 -41.233 1.00 20.44 831 VAL C N 1
ATOM 7018 C CA . VAL C 1 149 ? -11.516 -11.988 -41.903 1.00 19.71 831 VAL C CA 1
ATOM 7019 C C . VAL C 1 149 ? -12.082 -10.648 -42.392 1.00 19.27 831 VAL C C 1
ATOM 7020 O O . VAL C 1 149 ? -11.448 -9.588 -42.248 1.00 19.88 831 VAL C O 1
ATOM 7024 N N . ALA C 1 150 ? -13.303 -10.676 -42.932 1.00 20.14 832 ALA C N 1
ATOM 7025 C CA . ALA C 1 150 ? -13.990 -9.468 -43.369 1.00 19.79 832 ALA C CA 1
ATOM 7026 C C . ALA C 1 150 ? -14.142 -8.484 -42.216 1.00 19.00 832 ALA C C 1
ATOM 7027 O O . ALA C 1 150 ? -13.860 -7.311 -42.362 1.00 18.70 832 ALA C O 1
ATOM 7029 N N . ALA C 1 151 ? -14.561 -8.991 -41.056 1.00 19.52 833 ALA C N 1
ATOM 7030 C CA . ALA C 1 151 ? -14.691 -8.129 -39.901 1.00 19.80 833 ALA C CA 1
ATOM 7031 C C . ALA C 1 151 ? -13.365 -7.453 -39.518 1.00 19.91 833 ALA C C 1
ATOM 7032 O O . ALA C 1 151 ? -13.326 -6.263 -39.218 1.00 19.20 833 ALA C O 1
ATOM 7034 N N . ALA C 1 152 ? -12.269 -8.208 -39.527 1.00 20.22 834 ALA C N 1
ATOM 7035 C CA . ALA C 1 152 ? -10.950 -7.665 -39.222 1.00 20.26 834 ALA C CA 1
ATOM 7036 C C . ALA C 1 152 ? -10.554 -6.577 -40.222 1.00 19.81 834 ALA C C 1
ATOM 7037 O O . ALA C 1 152 ? -9.956 -5.566 -39.859 1.00 20.40 834 ALA C O 1
ATOM 7039 N N . MET C 1 153 ? -10.903 -6.754 -41.493 1.00 19.89 835 MET C N 1
ATOM 7040 C CA . MET C 1 153 ? -10.419 -5.793 -42.530 1.00 19.75 835 MET C CA 1
ATOM 7041 C C . MET C 1 153 ? -11.432 -4.702 -42.858 1.00 19.88 835 MET C C 1
ATOM 7042 O O . MET C 1 153 ? -11.055 -3.795 -43.597 1.00 18.86 835 MET C O 1
ATOM 7047 N N . HIS C 1 154 ? -12.593 -4.671 -42.218 1.00 19.64 836 HIS C N 1
ATOM 7048 C CA . HIS C 1 154 ? -13.704 -3.953 -42.840 1.00 19.15 836 HIS C CA 1
ATOM 7049 C C . HIS C 1 154 ? -13.642 -2.423 -42.786 1.00 20.03 836 HIS C C 1
ATOM 7050 O O . HIS C 1 154 ? -14.378 -1.803 -43.499 1.00 23.55 836 HIS C O 1
ATOM 7057 N N . ASP C 1 155 ? -12.809 -1.842 -41.891 1.00 19.69 837 ASP C N 1
ATOM 7058 C CA . ASP C 1 155 ? -12.572 -0.388 -41.853 1.00 20.36 837 ASP C CA 1
ATOM 7059 C C . ASP C 1 155 ? -11.092 0.001 -42.072 1.00 21.21 837 ASP C C 1
ATOM 7060 O O . ASP C 1 155 ? -10.646 1.100 -41.687 1.00 21.29 837 ASP C O 1
ATOM 7065 N N . TYR C 1 156 ? -10.323 -0.892 -42.701 1.00 20.85 838 TYR C N 1
ATOM 7066 C CA . TYR C 1 156 ? -8.903 -0.697 -42.896 1.00 20.62 838 TYR C CA 1
ATOM 7067 C C . TYR C 1 156 ? -8.596 0.637 -43.561 1.00 22.24 838 TYR C C 1
ATOM 7068 O O . TYR C 1 156 ? -9.167 0.968 -44.617 1.00 22.63 838 TYR C O 1
ATOM 7077 N N . ASP C 1 157 ? -7.662 1.389 -42.962 1.00 22.04 839 ASP C N 1
ATOM 7078 C CA . ASP C 1 157 ? -7.218 2.680 -43.470 1.00 23.70 839 ASP C CA 1
ATOM 7079 C C . ASP C 1 157 ? -8.355 3.705 -43.619 1.00 25.43 839 ASP C C 1
ATOM 7080 O O . ASP C 1 157 ? -8.350 4.535 -44.539 1.00 26.72 839 ASP C O 1
ATOM 7085 N N . HIS C 1 158 ? -9.330 3.655 -42.707 1.00 23.34 840 HIS C N 1
ATOM 7086 C CA . HIS C 1 158 ? -10.391 4.648 -42.643 1.00 23.38 840 HIS C CA 1
ATOM 7087 C C . HIS C 1 158 ? -9.774 6.007 -42.337 1.00 24.77 840 HIS C C 1
ATOM 7088 O O . HIS C 1 158 ? -8.973 6.135 -41.414 1.00 24.56 840 HIS C O 1
ATOM 7095 N N . PRO C 1 159 ? -10.107 7.062 -43.112 1.00 25.75 841 PRO C N 1
ATOM 7096 C CA . PRO C 1 159 ? -9.537 8.390 -42.903 1.00 27.03 841 PRO C CA 1
ATOM 7097 C C . PRO C 1 159 ? -10.239 9.264 -41.865 1.00 28.66 841 PRO C C 1
ATOM 7098 O O . PRO C 1 159 ? -9.852 10.423 -41.683 1.00 29.59 841 PRO C O 1
ATOM 7102 N N . GLY C 1 160 ? -11.284 8.743 -41.218 1.00 27.09 842 GLY C N 1
ATOM 7103 C CA . GLY C 1 160 ? -12.042 9.508 -40.230 1.00 28.49 842 GLY C CA 1
ATOM 7104 C C . GLY C 1 160 ? -12.985 10.544 -40.835 1.00 27.29 842 GLY C C 1
ATOM 7105 O O . GLY C 1 160 ? -13.298 11.539 -40.178 1.00 26.82 842 GLY C O 1
ATOM 7106 N N . ARG C 1 161 ? -13.394 10.315 -42.098 1.00 27.92 843 ARG C N 1
ATOM 7107 C CA . ARG C 1 161 ? -14.370 11.107 -42.817 1.00 28.09 843 ARG C CA 1
ATOM 7108 C C . ARG C 1 161 ? -15.396 10.151 -43.412 1.00 28.52 843 ARG C C 1
ATOM 7109 O O . ARG C 1 161 ? -15.049 9.018 -43.784 1.00 29.02 843 ARG C O 1
ATOM 7117 N N . THR C 1 162 ? -16.645 10.608 -43.531 1.00 27.97 844 THR C N 1
ATOM 7118 C CA . THR C 1 162 ? -17.727 9.821 -44.114 1.00 26.38 844 THR C CA 1
ATOM 7119 C C . THR C 1 162 ? -17.654 9.789 -45.646 1.00 26.72 844 THR C C 1
ATOM 7120 O O . THR C 1 162 ? -17.028 10.654 -46.267 1.00 25.40 844 THR C O 1
ATOM 7124 N N . ASN C 1 163 ? -18.342 8.815 -46.241 1.00 26.30 845 ASN C N 1
ATOM 7125 C CA . ASN C 1 163 ? -18.510 8.783 -47.715 1.00 26.87 845 ASN C CA 1
ATOM 7126 C C . ASN C 1 163 ? -19.047 10.110 -48.233 1.00 27.03 845 ASN C C 1
ATOM 7127 O O . ASN C 1 163 ? -18.568 10.635 -49.245 1.00 26.33 845 ASN C O 1
ATOM 7132 N N . ALA C 1 164 ? -20.048 10.678 -47.544 1.00 27.17 846 ALA C N 1
ATOM 7133 C CA . ALA C 1 164 ? -20.675 11.930 -48.001 1.00 29.11 846 ALA C CA 1
ATOM 7134 C C . ALA C 1 164 ? -19.644 13.068 -48.079 1.00 29.58 846 ALA C C 1
ATOM 7135 O O . ALA C 1 164 ? -19.668 13.862 -49.014 1.00 30.36 846 ALA C O 1
ATOM 7137 N N . PHE C 1 165 ? -18.745 13.146 -47.088 1.00 28.42 847 PHE C N 1
ATOM 7138 C CA . PHE C 1 165 ? -17.689 14.151 -47.085 1.00 29.58 847 PHE C CA 1
ATOM 7139 C C . PHE C 1 165 ? -16.711 13.960 -48.248 1.00 27.93 847 PHE C C 1
ATOM 7140 O O . PHE C 1 165 ? -16.317 14.925 -48.905 1.00 29.48 847 PHE C O 1
ATOM 7148 N N . LEU C 1 166 ? -16.298 12.718 -48.470 1.00 26.35 848 LEU C N 1
ATOM 7149 C CA . LEU C 1 166 ? -15.358 12.397 -49.551 1.00 26.39 848 LEU C CA 1
ATOM 7150 C C . LEU C 1 166 ? -15.971 12.786 -50.901 1.00 26.59 848 LEU C C 1
ATOM 7151 O O . LEU C 1 166 ? -15.299 13.379 -51.741 1.00 27.16 848 LEU C O 1
ATOM 7156 N N . VAL C 1 167 ? -17.257 12.472 -51.074 1.00 26.41 849 VAL C N 1
ATOM 7157 C CA . VAL C 1 167 ? -17.985 12.789 -52.317 1.00 27.34 849 VAL C CA 1
ATOM 7158 C C . VAL C 1 167 ? -18.141 14.293 -52.470 1.00 29.71 849 VAL C C 1
ATOM 7159 O O . VAL C 1 167 ? -17.825 14.861 -53.530 1.00 28.75 849 VAL C O 1
ATOM 7163 N N . ALA C 1 168 ? -18.561 14.985 -51.401 1.00 29.78 850 ALA C N 1
ATOM 7164 C CA . ALA C 1 168 ? -18.797 16.437 -51.487 1.00 32.18 850 ALA C CA 1
ATOM 7165 C C . ALA C 1 168 ? -17.520 17.231 -51.765 1.00 32.40 850 ALA C C 1
ATOM 7166 O O . ALA C 1 168 ? -17.587 18.263 -52.382 1.00 35.86 850 ALA C O 1
ATOM 7168 N N . THR C 1 169 ? -16.368 16.729 -51.307 1.00 31.69 851 THR C N 1
ATOM 7169 C CA . THR C 1 169 ? -15.082 17.391 -51.507 1.00 33.74 851 THR C CA 1
ATOM 7170 C C . THR C 1 169 ? -14.310 16.905 -52.735 1.00 33.42 851 THR C C 1
ATOM 7171 O O . THR C 1 169 ? -13.182 17.325 -52.964 1.00 34.90 851 THR C O 1
ATOM 7175 N N . SER C 1 170 ? -14.923 16.020 -53.521 1.00 33.97 852 SER C N 1
ATOM 7176 C CA . SER C 1 170 ? -14.278 15.389 -54.679 1.00 34.62 852 SER C CA 1
ATOM 7177 C C . SER C 1 170 ? -12.916 14.828 -54.320 1.00 32.11 852 SER C C 1
ATOM 7178 O O . SER C 1 170 ? -11.950 15.028 -55.044 1.00 30.85 852 SER C O 1
ATOM 7181 N N . ALA C 1 171 ? -12.840 14.132 -53.183 1.00 29.76 853 ALA C N 1
ATOM 7182 C CA . ALA C 1 171 ? -11.607 13.531 -52.744 1.00 31.23 853 ALA C CA 1
ATOM 7183 C C . ALA C 1 171 ? -11.122 12.520 -53.778 1.00 30.19 853 ALA C C 1
ATOM 7184 O O . ALA C 1 171 ? -11.935 11.869 -54.430 1.00 29.33 853 ALA C O 1
ATOM 7186 N N . PRO C 1 172 ? -9.790 12.343 -53.938 1.00 32.54 854 PRO C N 1
ATOM 7187 C CA . PRO C 1 172 ? -9.267 11.339 -54.866 1.00 30.80 854 PRO C CA 1
ATOM 7188 C C . PRO C 1 172 ? -9.928 9.966 -54.738 1.00 28.16 854 PRO C C 1
ATOM 7189 O O . PRO C 1 172 ? -10.191 9.318 -55.756 1.00 26.35 854 PRO C O 1
ATOM 7193 N N . GLN C 1 173 ? -10.198 9.497 -53.518 1.00 27.44 855 GLN C N 1
ATOM 7194 C CA . GLN C 1 173 ? -10.846 8.218 -53.340 1.00 26.14 855 GLN C CA 1
ATOM 7195 C C . GLN C 1 173 ? -12.271 8.168 -53.919 1.00 25.08 855 GLN C C 1
ATOM 7196 O O . GLN C 1 173 ? -12.693 7.145 -54.454 1.00 23.22 855 GLN C O 1
ATOM 7202 N N . ALA C 1 174 ? -13.006 9.278 -53.798 1.00 24.43 856 ALA C N 1
ATOM 7203 C CA . ALA C 1 174 ? -14.354 9.356 -54.306 1.00 24.67 856 ALA C CA 1
ATOM 7204 C C . ALA C 1 174 ? -14.328 9.340 -55.857 1.00 24.26 856 ALA C C 1
ATOM 7205 O O . ALA C 1 174 ? -15.143 8.691 -56.494 1.00 25.32 856 ALA C O 1
ATOM 7207 N N . VAL C 1 175 ? -13.363 10.044 -56.436 1.00 24.77 857 VAL C N 1
ATOM 7208 C CA . VAL C 1 175 ? -13.176 10.034 -57.884 1.00 25.14 857 VAL C CA 1
ATOM 7209 C C . VAL C 1 175 ? -12.775 8.626 -58.341 1.00 24.28 857 VAL C C 1
ATOM 7210 O O . VAL C 1 175 ? -13.305 8.100 -59.335 1.00 23.38 857 VAL C O 1
ATOM 7214 N N . LEU C 1 176 ? -11.870 7.981 -57.599 1.00 23.31 858 LEU C N 1
ATOM 7215 C CA . LEU C 1 176 ? -11.407 6.636 -57.951 1.00 23.53 858 LEU C CA 1
ATOM 7216 C C . LEU C 1 176 ? -12.543 5.609 -57.986 1.00 22.29 858 LEU C C 1
ATOM 7217 O O . LEU C 1 176 ? -12.568 4.729 -58.856 1.00 22.29 858 LEU C O 1
ATOM 7222 N N . TYR C 1 177 ? -13.473 5.718 -57.029 1.00 22.06 859 TYR C N 1
ATOM 7223 C CA . TYR C 1 177 ? -14.586 4.764 -56.887 1.00 20.97 859 TYR C CA 1
ATOM 7224 C C . TYR C 1 177 ? -15.930 5.266 -57.432 1.00 22.13 859 TYR C C 1
ATOM 7225 O O . TYR C 1 177 ? -16.954 4.661 -57.194 1.00 22.49 859 TYR C O 1
ATOM 7234 N N . ASN C 1 178 ? -15.885 6.344 -58.231 1.00 22.08 860 ASN C N 1
ATOM 7235 C CA . ASN C 1 178 ? -17.065 6.895 -58.902 1.00 22.81 860 ASN C CA 1
ATOM 7236 C C . ASN C 1 178 ? -18.221 7.158 -57.916 1.00 24.09 860 ASN C C 1
ATOM 7237 O O . ASN C 1 178 ? -19.385 6.918 -58.217 1.00 23.77 860 ASN C O 1
ATOM 7242 N N . ASP C 1 179 ? -17.844 7.621 -56.706 1.00 24.32 861 ASP C N 1
ATOM 7243 C CA . ASP C 1 179 ? -18.778 7.981 -55.618 1.00 24.79 861 ASP C CA 1
ATOM 7244 C C . ASP C 1 179 ? -19.574 6.799 -55.028 1.00 26.25 861 ASP C C 1
ATOM 7245 O O . ASP C 1 179 ? -20.455 7.016 -54.211 1.00 27.32 861 ASP C O 1
ATOM 7250 N N . ARG C 1 180 ? -19.234 5.567 -55.401 1.00 24.53 862 ARG C N 1
ATOM 7251 C CA . ARG C 1 180 ? -19.995 4.358 -55.008 1.00 25.97 862 ARG C CA 1
ATOM 7252 C C . ARG C 1 180 ? -19.259 3.612 -53.919 1.00 25.98 862 ARG C C 1
ATOM 7253 O O . ARG C 1 180 ? -18.124 3.182 -54.117 1.00 23.87 862 ARG C O 1
ATOM 7261 N N . SER C 1 181 ? -19.894 3.474 -52.748 1.00 26.15 863 SER C N 1
ATOM 7262 C CA . SER C 1 181 ? -19.313 2.832 -51.584 1.00 24.85 863 SER C CA 1
ATOM 7263 C C . SER C 1 181 ? -17.819 3.133 -51.455 1.00 22.75 863 SER C C 1
ATOM 7264 O O . SER C 1 181 ? -16.994 2.237 -51.410 1.00 22.49 863 SER C O 1
ATOM 7267 N N . VAL C 1 182 ? -17.483 4.414 -51.394 1.00 22.83 864 VAL C N 1
ATOM 7268 C CA . VAL C 1 182 ? -16.122 4.881 -51.536 1.00 22.09 864 VAL C CA 1
ATOM 7269 C C . VAL C 1 182 ? -15.196 4.285 -50.485 1.00 22.49 864 VAL C C 1
ATOM 7270 O O . VAL C 1 182 ? -14.173 3.665 -50.786 1.00 21.16 864 VAL C O 1
ATOM 7274 N N . LEU C 1 183 ? -15.570 4.458 -49.212 1.00 20.74 865 LEU C N 1
ATOM 7275 C CA . LEU C 1 183 ? -14.748 3.915 -48.141 1.00 22.87 865 LEU C CA 1
ATOM 7276 C C . LEU C 1 183 ? -14.677 2.377 -48.161 1.00 20.68 865 LEU C C 1
ATOM 7277 O O . LEU C 1 183 ? -13.611 1.800 -48.034 1.00 22.83 865 LEU C O 1
ATOM 7282 N N . GLU C 1 184 ? -15.831 1.729 -48.315 1.00 20.36 866 GLU C N 1
ATOM 7283 C CA . GLU C 1 184 ? -15.930 0.272 -48.221 1.00 20.91 866 GLU C CA 1
ATOM 7284 C C . GLU C 1 184 ? -15.156 -0.415 -49.343 1.00 21.51 866 GLU C C 1
ATOM 7285 O O . GLU C 1 184 ? -14.430 -1.381 -49.104 1.00 19.60 866 GLU C O 1
ATOM 7291 N N . ASN C 1 185 ? -15.269 0.138 -50.554 1.00 21.55 867 ASN C N 1
ATOM 7292 C CA . ASN C 1 185 ? -14.410 -0.340 -51.620 1.00 21.50 867 ASN C CA 1
ATOM 7293 C C . ASN C 1 185 ? -12.926 -0.246 -51.261 1.00 20.90 867 ASN C C 1
ATOM 7294 O O . ASN C 1 185 ? -12.175 -1.183 -51.501 1.00 22.72 867 ASN C O 1
ATOM 7299 N N . HIS C 1 186 ? -12.514 0.897 -50.705 1.00 19.79 868 HIS C N 1
ATOM 7300 C CA . HIS C 1 186 ? -11.140 1.123 -50.301 1.00 20.87 868 HIS C CA 1
ATOM 7301 C C . HIS C 1 186 ? -10.681 0.154 -49.205 1.00 19.38 868 HIS C C 1
ATOM 7302 O O . HIS C 1 186 ? -9.610 -0.384 -49.292 1.00 22.26 868 HIS C O 1
ATOM 7309 N N . HIS C 1 187 ? -11.500 -0.046 -48.168 1.00 19.57 869 HIS C N 1
ATOM 7310 C CA . HIS C 1 187 ? -11.130 -0.975 -47.093 1.00 20.86 869 HIS C CA 1
ATOM 7311 C C . HIS C 1 187 ? -10.817 -2.353 -47.666 1.00 20.06 869 HIS C C 1
ATOM 7312 O O . HIS C 1 187 ? -9.782 -2.944 -47.351 1.00 21.20 869 HIS C O 1
ATOM 7319 N N . ALA C 1 188 ? -11.723 -2.865 -48.515 1.00 19.90 870 ALA C N 1
ATOM 7320 C CA . ALA C 1 188 ? -11.551 -4.185 -49.122 1.00 19.21 870 ALA C CA 1
ATOM 7321 C C . ALA C 1 188 ? -10.315 -4.233 -50.028 1.00 20.90 870 ALA C C 1
ATOM 7322 O O . ALA C 1 188 ? -9.498 -5.157 -49.977 1.00 19.63 870 ALA C O 1
ATOM 7324 N N . ALA C 1 189 ? -10.194 -3.235 -50.907 1.00 21.35 871 ALA C N 1
ATOM 7325 C CA . ALA C 1 189 ? -9.134 -3.225 -51.867 1.00 20.63 871 ALA C CA 1
ATOM 7326 C C . ALA C 1 189 ? -7.766 -3.030 -51.236 1.00 20.52 871 ALA C C 1
ATOM 7327 O O . ALA C 1 189 ? -6.808 -3.642 -51.649 1.00 21.45 871 ALA C O 1
ATOM 7329 N N . ALA C 1 190 ? -7.662 -2.125 -50.270 1.00 20.02 872 ALA C N 1
ATOM 7330 C CA . ALA C 1 190 ? -6.390 -1.854 -49.617 1.00 20.56 872 ALA C CA 1
ATOM 7331 C C . ALA C 1 190 ? -5.987 -3.051 -48.714 1.00 20.56 872 ALA C C 1
ATOM 7332 O O . ALA C 1 190 ? -4.797 -3.411 -48.645 1.00 21.63 872 ALA C O 1
ATOM 7334 N N . ALA C 1 191 ? -6.961 -3.667 -48.038 1.00 21.25 873 ALA C N 1
ATOM 7335 C CA . ALA C 1 191 ? -6.663 -4.853 -47.219 1.00 21.01 873 ALA C CA 1
ATOM 7336 C C . ALA C 1 191 ? -6.198 -6.028 -48.086 1.00 21.06 873 ALA C C 1
ATOM 7337 O O . ALA C 1 191 ? -5.243 -6.732 -47.737 1.00 21.64 873 ALA C O 1
ATOM 7339 N N . TRP C 1 192 ? -6.855 -6.228 -49.242 1.00 22.83 874 TRP C N 1
ATOM 7340 C CA . TRP C 1 192 ? -6.455 -7.290 -50.168 1.00 22.88 874 TRP C CA 1
ATOM 7341 C C . TRP C 1 192 ? -5.104 -7.013 -50.833 1.00 22.82 874 TRP C C 1
ATOM 7342 O O . TRP C 1 192 ? -4.282 -7.923 -50.967 1.00 23.93 874 TRP C O 1
ATOM 7353 N N . ASN C 1 193 ? -4.872 -5.762 -51.248 1.00 22.17 875 ASN C N 1
ATOM 7354 C CA . ASN C 1 193 ? -3.581 -5.379 -51.770 1.00 23.69 875 ASN C CA 1
ATOM 7355 C C . ASN C 1 193 ? -2.446 -5.661 -50.773 1.0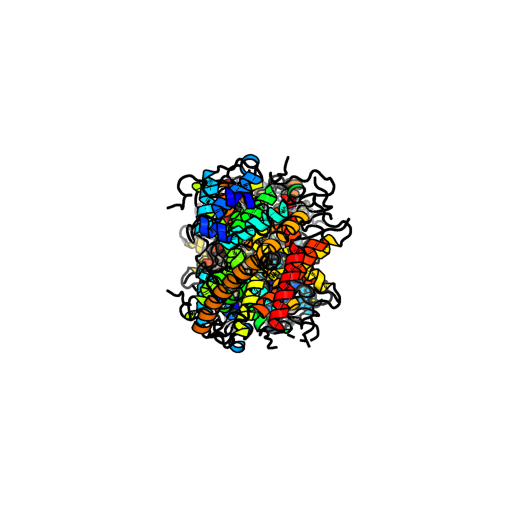0 24.76 875 ASN C C 1
ATOM 7356 O O . ASN C 1 193 ? -1.395 -6.206 -51.126 1.00 25.90 875 ASN C O 1
ATOM 7361 N N . LEU C 1 194 ? -2.686 -5.281 -49.508 1.00 24.03 876 LEU C N 1
ATOM 7362 C CA . LEU C 1 194 ? -1.745 -5.575 -48.427 1.00 22.87 876 LEU C CA 1
ATOM 7363 C C . LEU C 1 194 ? -1.443 -7.062 -48.369 1.00 21.64 876 LEU C C 1
ATOM 7364 O O . LEU C 1 194 ? -0.278 -7.460 -48.380 1.00 23.41 876 LEU C O 1
ATOM 7369 N N . PHE C 1 195 ? -2.503 -7.881 -48.333 1.00 21.98 877 PHE C N 1
ATOM 7370 C CA . PHE C 1 195 ? -2.398 -9.334 -48.276 1.00 21.94 877 PHE C CA 1
ATOM 7371 C C . PHE C 1 195 ? -1.524 -9.876 -49.386 1.00 23.35 877 PHE C C 1
ATOM 7372 O O . PHE C 1 195 ? -0.624 -10.676 -49.171 1.00 24.72 877 PHE C O 1
ATOM 7380 N N . MET C 1 196 ? -1.779 -9.413 -50.609 1.00 23.64 878 MET C N 1
ATOM 7381 C CA . MET C 1 196 ? -1.078 -9.934 -51.782 1.00 25.71 878 MET C CA 1
ATOM 7382 C C . MET C 1 196 ? 0.340 -9.425 -51.940 1.00 26.63 878 MET C C 1
ATOM 7383 O O . MET C 1 196 ? 1.110 -9.978 -52.713 1.00 26.50 878 MET C O 1
ATOM 7388 N N . SER C 1 197 ? 0.688 -8.360 -51.219 1.00 26.63 879 SER C N 1
ATOM 7389 C CA . SER C 1 197 ? 1.956 -7.667 -51.431 1.00 26.67 879 SER C CA 1
ATOM 7390 C C . SER C 1 197 ? 3.195 -8.458 -51.008 1.00 29.25 879 SER C C 1
ATOM 7391 O O . SER C 1 197 ? 4.271 -8.218 -51.534 1.00 30.69 879 SER C O 1
ATOM 7394 N N . ARG C 1 198 ? 3.058 -9.394 -50.060 1.00 28.53 880 ARG C N 1
ATOM 7395 C CA . ARG C 1 198 ? 4.200 -10.073 -49.452 1.00 30.93 880 ARG C CA 1
ATOM 7396 C C . ARG C 1 198 ? 3.901 -11.548 -49.221 1.00 30.14 880 ARG C C 1
ATOM 7397 O O . ARG C 1 198 ? 2.814 -11.893 -48.757 1.00 27.22 880 ARG C O 1
ATOM 7405 N N . PRO C 1 199 ? 4.849 -12.460 -49.541 1.00 30.92 881 PRO C N 1
ATOM 7406 C CA . PRO C 1 199 ? 4.678 -13.873 -49.208 1.00 32.15 881 PRO C CA 1
ATOM 7407 C C . PRO C 1 199 ? 4.583 -14.122 -47.686 1.00 31.63 881 PRO C C 1
ATOM 7408 O O . PRO C 1 199 ? 3.941 -15.063 -47.249 1.00 30.66 881 PRO C O 1
ATOM 7412 N N . GLU C 1 200 ? 5.175 -13.222 -46.901 1.00 32.25 882 GLU C N 1
ATOM 7413 C CA . GLU C 1 200 ? 5.135 -13.325 -45.436 1.00 32.90 882 GLU C CA 1
ATOM 7414 C C . GLU C 1 200 ? 3.719 -13.161 -44.862 1.00 29.57 882 GLU C C 1
ATOM 7415 O O . GLU C 1 200 ? 3.525 -13.445 -43.670 1.00 28.64 882 GLU C O 1
ATOM 7421 N N . TYR C 1 201 ? 2.760 -12.722 -45.691 1.00 27.39 883 TYR C N 1
ATOM 7422 C CA . TYR C 1 201 ? 1.355 -12.570 -45.279 1.00 26.04 883 TYR C CA 1
ATOM 7423 C C . TYR C 1 201 ? 0.416 -13.700 -45.722 1.00 24.90 883 TYR C C 1
ATOM 7424 O O . TYR C 1 201 ? -0.753 -13.702 -45.370 1.00 23.00 883 TYR C O 1
ATOM 7433 N N . ASN C 1 202 ? 0.928 -14.661 -46.496 1.00 27.12 884 ASN C N 1
ATOM 7434 C CA . ASN C 1 202 ? 0.081 -15.668 -47.144 1.00 25.81 884 ASN C CA 1
ATOM 7435 C C . ASN C 1 202 ? -0.340 -16.800 -46.206 1.00 25.93 884 ASN C C 1
ATOM 7436 O O . ASN C 1 202 ? 0.151 -17.926 -46.301 1.00 26.03 884 ASN C O 1
ATOM 7441 N N . PHE C 1 203 ? -1.290 -16.488 -45.327 1.00 26.19 885 PHE C N 1
ATOM 7442 C CA . PHE C 1 203 ? -1.825 -17.460 -44.378 1.00 27.43 885 PHE C CA 1
ATOM 7443 C C . PHE C 1 203 ? -2.867 -18.390 -45.016 1.00 28.54 885 PHE C C 1
ATOM 7444 O O . PHE C 1 203 ? -3.245 -19.371 -44.418 1.00 29.88 885 PHE C O 1
ATOM 7452 N N . LEU C 1 204 ? -3.278 -18.087 -46.258 1.00 28.08 886 LEU C N 1
ATOM 7453 C CA . LEU C 1 204 ? -4.271 -18.866 -46.993 1.00 27.98 886 LEU C CA 1
ATOM 7454 C C . LEU C 1 204 ? -3.633 -19.766 -48.036 1.00 30.68 886 LEU C C 1
ATOM 7455 O O . LEU C 1 204 ? -4.331 -20.277 -48.925 1.00 29.68 886 LEU C O 1
ATOM 7460 N N . ILE C 1 205 ? -2.318 -19.986 -47.913 1.00 30.46 887 ILE C N 1
ATOM 7461 C CA . ILE C 1 205 ? -1.538 -20.777 -48.863 1.00 32.09 887 ILE C CA 1
ATOM 7462 C C . ILE C 1 205 ? -2.078 -22.194 -49.105 1.00 33.21 887 ILE C C 1
ATOM 7463 O O . ILE C 1 205 ? -1.905 -22.730 -50.191 1.00 36.56 887 ILE C O 1
ATOM 7468 N N . ASN C 1 206 ? -2.740 -22.795 -48.116 1.00 31.65 888 ASN C N 1
ATOM 7469 C CA . ASN C 1 206 ? -3.285 -24.138 -48.273 1.00 32.51 888 ASN C CA 1
ATOM 7470 C C . ASN C 1 206 ? -4.741 -24.249 -48.733 1.00 33.36 888 ASN C C 1
ATOM 7471 O O . ASN C 1 206 ? -5.272 -25.348 -48.834 1.00 38.14 888 ASN C O 1
ATOM 7476 N N . LEU C 1 207 ? -5.378 -23.122 -49.051 1.00 30.37 889 LEU C N 1
ATOM 7477 C CA . LEU C 1 207 ? -6.639 -23.138 -49.801 1.00 32.12 889 LEU C CA 1
ATOM 7478 C C . LEU C 1 207 ? -6.264 -23.432 -51.259 1.00 32.86 889 LEU C C 1
ATOM 7479 O O . LEU C 1 207 ? -5.261 -22.909 -51.763 1.00 32.56 889 LEU C O 1
ATOM 7484 N N . ASP C 1 208 ? -7.049 -24.283 -51.920 1.00 35.20 890 ASP C N 1
ATOM 7485 C CA . ASP C 1 208 ? -6.867 -24.499 -53.354 1.00 35.21 890 ASP C CA 1
ATOM 7486 C C . ASP C 1 208 ? -7.422 -23.284 -54.112 1.00 33.61 890 ASP C C 1
ATOM 7487 O O . ASP C 1 208 ? -8.025 -22.381 -53.529 1.00 27.66 890 ASP C O 1
ATOM 7492 N N . HIS C 1 209 ? -7.173 -23.246 -55.425 1.00 32.72 891 HIS C N 1
ATOM 7493 C CA . HIS C 1 209 ? -7.540 -22.092 -56.230 1.00 34.97 891 HIS C CA 1
ATOM 7494 C C . HIS C 1 209 ? -9.051 -21.741 -56.184 1.00 31.59 891 HIS C C 1
ATOM 7495 O O . HIS C 1 209 ? -9.405 -20.576 -56.087 1.00 31.32 891 HIS C O 1
ATOM 7502 N N . VAL C 1 210 ? -9.911 -22.764 -56.239 1.00 33.29 892 VAL C N 1
ATOM 7503 C CA . VAL C 1 210 ? -11.359 -22.586 -56.190 1.00 34.79 892 VAL C CA 1
ATOM 7504 C C . VAL C 1 210 ? -11.772 -22.005 -54.849 1.00 33.51 892 VAL C C 1
ATOM 7505 O O . VAL C 1 210 ? -12.540 -21.018 -54.792 1.00 32.43 892 VAL C O 1
ATOM 7509 N N . GLU C 1 211 ? -11.266 -22.621 -53.769 1.00 30.77 893 GLU C N 1
ATOM 7510 C CA . GLU C 1 211 ? -11.509 -22.168 -52.410 1.00 30.35 893 GLU C CA 1
ATOM 7511 C C . GLU C 1 211 ? -11.090 -20.713 -52.191 1.00 28.19 893 GLU C C 1
ATOM 7512 O O . GLU C 1 211 ? -11.831 -19.933 -51.575 1.00 24.84 893 GLU C O 1
ATOM 7518 N N . PHE C 1 212 ? -9.882 -20.374 -52.654 1.00 28.38 894 PHE C N 1
ATOM 7519 C CA . PHE C 1 212 ? -9.360 -19.037 -52.496 1.00 26.51 894 PHE C CA 1
ATOM 7520 C C . PHE C 1 212 ? -10.240 -18.006 -53.191 1.00 26.36 894 PHE C C 1
ATOM 7521 O O . PHE C 1 212 ? -10.582 -16.965 -52.639 1.00 23.26 894 PHE C O 1
ATOM 7529 N N . LYS C 1 213 ? -10.622 -18.292 -54.434 1.00 25.78 895 LYS C N 1
ATOM 7530 C CA . LYS C 1 213 ? -11.407 -17.325 -55.192 1.00 28.86 895 LYS C CA 1
ATOM 7531 C C . LYS C 1 213 ? -12.759 -17.115 -54.558 1.00 25.52 895 LYS C C 1
ATOM 7532 O O . LYS C 1 213 ? -13.235 -15.984 -54.485 1.00 26.03 895 LYS C O 1
ATOM 7538 N N . HIS C 1 214 ? -13.346 -18.198 -54.043 1.00 25.68 896 HIS C N 1
ATOM 7539 C CA . HIS C 1 214 ? -14.620 -18.119 -53.359 1.00 24.56 896 HIS C CA 1
ATOM 7540 C C . HIS C 1 214 ? -14.491 -17.352 -52.056 1.00 23.60 896 HIS C C 1
ATOM 7541 O O . HIS C 1 214 ? -15.318 -16.471 -51.756 1.00 22.90 896 HIS C O 1
ATOM 7548 N N . PHE C 1 215 ? -13.453 -17.680 -51.277 1.00 23.24 897 PHE C N 1
ATOM 7549 C CA . PHE C 1 215 ? -13.152 -16.937 -50.069 1.00 22.29 897 PHE C CA 1
ATOM 7550 C C . PHE C 1 215 ? -13.050 -15.422 -50.308 1.00 21.08 897 PHE C C 1
ATOM 7551 O O . PHE C 1 215 ? -13.647 -14.617 -49.576 1.00 20.02 897 PHE C O 1
ATOM 7559 N N . ARG C 1 216 ? -12.271 -15.023 -51.313 1.00 21.77 898 ARG C N 1
ATOM 7560 C CA . ARG C 1 216 ? -12.103 -13.609 -51.640 1.00 22.26 898 ARG C CA 1
ATOM 7561 C C . ARG C 1 216 ? -13.443 -12.917 -51.966 1.00 20.84 898 ARG C C 1
ATOM 7562 O O . ARG C 1 216 ? -13.718 -11.825 -51.460 1.00 21.53 898 ARG C O 1
ATOM 7570 N N . PHE C 1 217 ? -14.271 -13.576 -52.782 1.00 20.75 899 PHE C N 1
ATOM 7571 C CA . PHE C 1 217 ? -15.607 -13.102 -53.082 1.00 21.53 899 PHE C CA 1
ATOM 7572 C C . PHE C 1 217 ? -16.442 -12.862 -51.837 1.00 20.40 899 PHE C C 1
ATOM 7573 O O . PHE C 1 217 ? -17.035 -11.793 -51.669 1.00 20.44 899 PHE C O 1
ATOM 7581 N N . LEU C 1 218 ? -16.435 -13.851 -50.933 1.00 21.28 900 LEU C N 1
ATOM 7582 C CA . LEU C 1 218 ? -17.208 -13.741 -49.691 1.00 21.36 900 LEU C CA 1
ATOM 7583 C C . LEU C 1 218 ? -16.730 -12.602 -48.800 1.00 22.07 900 LEU C C 1
ATOM 7584 O O . LEU C 1 218 ? -17.548 -11.897 -48.205 1.00 19.89 900 LEU C O 1
ATOM 7589 N N . VAL C 1 219 ? -15.409 -12.428 -48.693 1.00 20.78 901 VAL C N 1
ATOM 7590 C CA . VAL C 1 219 ? -14.849 -11.339 -47.891 1.00 20.21 901 VAL C CA 1
ATOM 7591 C C . VAL C 1 219 ? -15.296 -9.998 -48.448 1.00 20.03 901 VAL C C 1
ATOM 7592 O O . VAL C 1 219 ? -15.758 -9.122 -47.729 1.00 18.17 901 VAL C O 1
ATOM 7596 N N . ILE C 1 220 ? -15.176 -9.823 -49.769 1.00 19.96 902 ILE C N 1
ATOM 7597 C CA . ILE C 1 220 ? -15.586 -8.584 -50.376 1.00 20.21 902 ILE C CA 1
ATOM 7598 C C . ILE C 1 220 ? -17.079 -8.291 -50.182 1.00 18.94 902 ILE C C 1
ATOM 7599 O O . ILE C 1 220 ? -17.462 -7.182 -49.828 1.00 19.81 902 ILE C O 1
ATOM 7604 N N . GLU C 1 221 ? -17.920 -9.299 -50.400 1.00 21.22 903 GLU C N 1
ATOM 7605 C CA . GLU C 1 221 ? -19.361 -9.161 -50.235 1.00 21.84 903 GLU C CA 1
ATOM 7606 C C . GLU C 1 221 ? -19.704 -8.707 -48.825 1.00 21.93 903 GLU C C 1
ATOM 7607 O O . GLU C 1 221 ? -20.603 -7.876 -48.655 1.00 21.47 903 GLU C O 1
ATOM 7613 N N . ALA C 1 222 ? -18.991 -9.260 -47.833 1.00 22.17 904 ALA C N 1
ATOM 7614 C CA . ALA C 1 222 ? -19.257 -8.901 -46.433 1.00 21.53 904 ALA C CA 1
ATOM 7615 C C . ALA C 1 222 ? -18.814 -7.464 -46.131 1.00 23.55 904 ALA C C 1
ATOM 7616 O O . ALA C 1 222 ? -19.561 -6.712 -45.514 1.00 22.59 904 ALA C O 1
ATOM 7618 N N . ILE C 1 223 ? -17.611 -7.070 -46.577 1.00 21.62 905 ILE C N 1
ATOM 7619 C CA . ILE C 1 223 ? -17.125 -5.719 -46.311 1.00 22.34 905 ILE C CA 1
ATOM 7620 C C . ILE C 1 223 ? -18.044 -4.679 -46.991 1.00 21.14 905 ILE C C 1
ATOM 7621 O O . ILE C 1 223 ? -18.398 -3.661 -46.417 1.00 21.12 905 ILE C O 1
ATOM 7626 N N . LEU C 1 224 ? -18.401 -4.937 -48.245 1.00 20.68 906 LEU C N 1
ATOM 7627 C CA . LEU C 1 224 ? -19.221 -4.001 -48.986 1.00 24.49 906 LEU C CA 1
ATOM 7628 C C . LEU C 1 224 ? -20.632 -3.853 -48.363 1.00 23.65 906 LEU C C 1
ATOM 7629 O O . LEU C 1 224 ? -21.231 -2.784 -48.480 1.00 24.53 906 LEU C O 1
ATOM 7634 N N . ALA C 1 225 ? -21.109 -4.900 -47.664 1.00 23.15 907 ALA C N 1
ATOM 7635 C CA . ALA C 1 225 ? -22.412 -4.883 -46.990 1.00 24.27 907 ALA C CA 1
ATOM 7636 C C . ALA C 1 225 ? -22.465 -3.908 -45.813 1.00 24.44 907 ALA C C 1
ATOM 7637 O O . ALA C 1 225 ? -23.563 -3.563 -45.358 1.00 25.39 907 ALA C O 1
ATOM 7639 N N . THR C 1 226 ? -21.293 -3.455 -45.355 1.00 23.58 908 THR C N 1
ATOM 7640 C CA . THR C 1 226 ? -21.226 -2.504 -44.249 1.00 24.08 908 THR C CA 1
ATOM 7641 C C . THR C 1 226 ? -21.531 -1.045 -44.620 1.00 23.23 908 THR C C 1
ATOM 7642 O O . THR C 1 226 ? -21.670 -0.220 -43.724 1.00 23.06 908 THR C O 1
ATOM 7646 N N . ASP C 1 227 ? -21.721 -0.748 -45.909 1.00 23.31 909 ASP C N 1
ATOM 7647 C CA . ASP C 1 227 ? -22.118 0.592 -46.370 1.00 24.67 909 ASP C CA 1
ATOM 7648 C C . ASP C 1 227 ? -23.590 0.833 -45.997 1.00 25.06 909 ASP C C 1
ATOM 7649 O O . ASP C 1 227 ? -24.504 0.223 -46.557 1.00 25.77 909 ASP C O 1
ATOM 7654 N N . LEU C 1 228 ? -23.830 1.763 -45.064 1.00 27.16 910 LEU C N 1
ATOM 7655 C CA . LEU C 1 228 ? -25.206 2.013 -44.610 1.00 28.72 910 LEU C CA 1
ATOM 7656 C C . LEU C 1 228 ? -26.148 2.607 -45.656 1.00 31.01 910 LEU C C 1
ATOM 7657 O O . LEU C 1 228 ? -27.359 2.538 -45.498 1.00 29.51 910 LEU C O 1
ATOM 7662 N N . LYS C 1 229 ? -25.607 3.127 -46.763 1.00 31.65 911 LYS C N 1
ATOM 7663 C CA . LYS C 1 229 ? -26.442 3.506 -47.897 1.00 35.65 911 LYS C CA 1
ATOM 7664 C C . LYS C 1 229 ? -27.292 2.317 -48.392 1.00 35.15 911 LYS C C 1
ATOM 7665 O O . LYS C 1 229 ? -28.359 2.516 -48.952 1.00 33.98 911 LYS C O 1
ATOM 7671 N N . LYS C 1 230 ? -26.802 1.091 -48.179 1.00 33.56 912 LYS C N 1
ATOM 7672 C CA . LYS C 1 230 ? -27.468 -0.138 -48.598 1.00 32.63 912 LYS C CA 1
ATOM 7673 C C . LYS C 1 230 ? -28.302 -0.788 -47.485 1.00 33.44 912 LYS C C 1
ATOM 7674 O O . LYS C 1 230 ? -28.906 -1.838 -47.702 1.00 33.53 912 LYS C O 1
ATOM 7680 N N . HIS C 1 231 ? -28.342 -0.153 -46.312 1.00 30.91 913 HIS C N 1
ATOM 7681 C CA . HIS C 1 231 ? -28.945 -0.736 -45.120 1.00 30.39 913 HIS C CA 1
ATOM 7682 C C . HIS C 1 231 ? -30.376 -1.216 -45.353 1.00 31.16 913 HIS C C 1
ATOM 7683 O O . HIS C 1 231 ? -30.706 -2.365 -45.078 1.00 33.21 913 HIS C O 1
ATOM 7690 N N . PHE C 1 232 ? -31.230 -0.329 -45.866 1.00 33.52 914 PHE C N 1
ATOM 7691 C CA . PHE C 1 232 ? -32.650 -0.618 -46.038 1.00 36.88 914 PHE C CA 1
ATOM 7692 C C . PHE C 1 232 ? -32.916 -1.723 -47.047 1.00 35.47 914 PHE C C 1
ATOM 7693 O O . PHE C 1 232 ? -33.796 -2.556 -46.825 1.00 33.99 914 PHE C O 1
ATOM 7701 N N . ASP C 1 233 ? -32.082 -1.769 -48.093 1.00 38.66 915 ASP C N 1
ATOM 7702 C CA . ASP C 1 233 ? -32.140 -2.831 -49.094 1.00 39.65 915 ASP C CA 1
ATOM 7703 C C . ASP C 1 233 ? -31.831 -4.202 -48.486 1.00 39.01 915 ASP C C 1
ATOM 7704 O O . ASP C 1 233 ? -32.537 -5.153 -48.780 1.00 37.95 915 ASP C O 1
ATOM 7709 N N . PHE C 1 234 ? -30.790 -4.291 -47.641 1.00 35.70 916 PHE C N 1
ATOM 7710 C CA . PHE C 1 234 ? -30.430 -5.547 -46.977 1.00 35.82 916 PHE C CA 1
ATOM 7711 C C . PHE C 1 234 ? -31.538 -5.995 -46.038 1.00 37.02 916 PHE C C 1
ATOM 7712 O O . PHE C 1 234 ? -31.955 -7.139 -46.070 1.00 37.26 916 PHE C O 1
ATOM 7720 N N . VAL C 1 235 ? -32.041 -5.069 -45.215 1.00 34.07 917 VAL C N 1
ATOM 7721 C CA . VAL C 1 235 ? -33.093 -5.378 -44.265 1.00 35.60 917 VAL C CA 1
ATOM 7722 C C . VAL C 1 235 ? -34.368 -5.814 -44.970 1.00 37.44 917 VAL C C 1
ATOM 7723 O O . VAL C 1 235 ? -35.006 -6.780 -44.547 1.00 35.13 917 VAL C O 1
ATOM 7727 N N . ALA C 1 236 ? -34.736 -5.104 -46.041 1.00 37.36 918 ALA C N 1
ATOM 7728 C CA . ALA C 1 236 ? -35.923 -5.473 -46.823 1.00 39.50 918 ALA C CA 1
ATOM 7729 C C . ALA C 1 236 ? -35.757 -6.868 -47.436 1.00 38.16 918 ALA C C 1
ATOM 7730 O O . ALA C 1 236 ? -36.669 -7.681 -47.394 1.00 38.17 918 ALA C O 1
ATOM 7732 N N . LYS C 1 237 ? -34.577 -7.133 -47.999 1.00 40.22 919 LYS C N 1
ATOM 7733 C CA . LYS C 1 237 ? -34.271 -8.417 -48.621 1.00 42.79 919 LYS C CA 1
ATOM 7734 C C . LYS C 1 237 ? -34.306 -9.545 -47.589 1.00 42.79 919 LYS C C 1
ATOM 7735 O O . LYS C 1 237 ? -34.865 -10.608 -47.832 1.00 42.02 919 LYS C O 1
ATOM 7741 N N . PHE C 1 238 ? -33.717 -9.309 -46.419 1.00 38.85 920 PHE C N 1
ATOM 7742 C CA . PHE C 1 238 ? -33.693 -10.328 -45.366 1.00 38.68 920 PHE C CA 1
ATOM 7743 C C . PHE C 1 238 ? -35.094 -10.620 -44.851 1.00 37.86 920 PHE C C 1
ATOM 7744 O O . PHE C 1 238 ? -35.466 -11.775 -44.725 1.00 39.94 920 PHE C O 1
ATOM 7752 N N . ASN C 1 239 ? -35.870 -9.568 -44.549 1.00 37.05 921 ASN C N 1
ATOM 7753 C CA . ASN C 1 239 ? -37.260 -9.702 -44.121 1.00 39.06 921 ASN C CA 1
ATOM 7754 C C . ASN C 1 239 ? -38.103 -10.450 -45.159 1.00 41.50 921 ASN C C 1
ATOM 7755 O O . ASN C 1 239 ? -38.970 -11.230 -44.804 1.00 40.21 921 ASN C O 1
ATOM 7760 N N . GLY C 1 240 ? -37.823 -10.198 -46.441 1.00 40.90 922 GLY C N 1
ATOM 7761 C CA . GLY C 1 240 ? -38.422 -10.913 -47.551 1.00 44.19 922 GLY C CA 1
ATOM 7762 C C . GLY C 1 240 ? -38.142 -12.399 -47.463 1.00 45.83 922 GLY C C 1
ATOM 7763 O O . GLY C 1 240 ? -39.083 -13.187 -47.533 1.00 45.38 922 GLY C O 1
ATOM 7764 N N . LYS C 1 241 ? -36.864 -12.769 -47.298 1.00 46.11 923 LYS C N 1
ATOM 7765 C CA . LYS C 1 241 ? -36.426 -14.174 -47.243 1.00 47.54 923 LYS C CA 1
ATOM 7766 C C . LYS C 1 241 ? -37.020 -14.894 -46.032 1.00 45.98 923 LYS C C 1
ATOM 7767 O O . LYS C 1 241 ? -37.434 -16.028 -46.140 1.00 47.19 923 LYS C O 1
ATOM 7773 N N . VAL C 1 242 ? -37.075 -14.208 -44.889 1.00 45.43 924 VAL C N 1
ATOM 7774 C CA . VAL C 1 242 ? -37.648 -14.762 -43.673 1.00 48.96 924 VAL C CA 1
ATOM 7775 C C . VAL C 1 242 ? -39.138 -15.049 -43.821 1.00 52.11 924 VAL C C 1
ATOM 7776 O O . VAL C 1 242 ? -39.623 -16.060 -43.340 1.00 54.28 924 VAL C O 1
ATOM 7780 N N . ASN C 1 243 ? -39.852 -14.136 -44.482 1.00 56.21 925 ASN C N 1
ATOM 7781 C CA . ASN C 1 243 ? -41.315 -14.143 -44.537 1.00 61.83 925 ASN C CA 1
ATOM 7782 C C . ASN C 1 243 ? -41.954 -14.647 -45.819 1.00 63.23 925 ASN C C 1
ATOM 7783 O O . ASN C 1 243 ? -43.150 -14.915 -45.809 1.00 67.48 925 ASN C O 1
ATOM 7788 N N . ASP C 1 244 ? -41.196 -14.716 -46.922 1.00 67.32 926 ASP C N 1
ATOM 7789 C CA . ASP C 1 244 ? -41.797 -15.038 -48.235 1.00 71.04 926 ASP C CA 1
ATOM 7790 C C . ASP C 1 244 ? -41.630 -16.528 -48.392 1.00 71.77 926 ASP C C 1
ATOM 7791 O O . ASP C 1 244 ? -40.515 -17.007 -48.450 1.00 72.67 926 ASP C O 1
ATOM 7796 N N . ASP C 1 245 ? -42.762 -17.237 -48.397 1.00 80.79 927 ASP C N 1
ATOM 7797 C CA . ASP C 1 245 ? -42.833 -18.688 -48.429 1.00 83.30 927 ASP C CA 1
ATOM 7798 C C . ASP C 1 245 ? -42.099 -19.365 -47.255 1.00 73.81 927 ASP C C 1
ATOM 7799 O O . ASP C 1 245 ? -42.582 -19.316 -46.132 1.00 83.56 927 ASP C O 1
ATOM 7804 N N . VAL C 1 246 ? -40.931 -19.952 -47.522 1.00 63.91 928 VAL C N 1
ATOM 7805 C CA . VAL C 1 246 ? -40.383 -21.025 -46.688 1.00 61.07 928 VAL C CA 1
ATOM 7806 C C . VAL C 1 246 ? -39.228 -20.601 -45.779 1.00 53.16 928 VAL C C 1
ATOM 7807 O O . VAL C 1 246 ? -38.747 -21.373 -44.962 1.00 50.95 928 VAL C O 1
ATOM 7811 N N . GLY C 1 247 ? -38.825 -19.337 -45.895 1.00 48.85 929 GLY C N 1
ATOM 7812 C CA . GLY C 1 247 ? -37.807 -18.776 -45.016 1.00 45.54 929 GLY C CA 1
ATOM 7813 C C . GLY C 1 247 ? -36.403 -19.164 -45.457 1.00 43.01 929 GLY C C 1
ATOM 7814 O O . GLY C 1 247 ? -36.191 -19.587 -46.590 1.00 40.83 929 GLY C O 1
ATOM 7815 N N . ILE C 1 248 ? -35.443 -18.983 -44.553 1.00 39.88 930 ILE C N 1
ATOM 7816 C CA . ILE C 1 248 ? -34.025 -19.182 -44.842 1.00 37.81 930 ILE C CA 1
ATOM 7817 C C . ILE C 1 248 ? -33.777 -20.647 -45.163 1.00 37.99 930 ILE C C 1
ATOM 7818 O O . ILE C 1 248 ? -34.161 -21.539 -44.394 1.00 37.43 930 ILE C O 1
ATOM 7823 N N . ASP C 1 249 ? -33.131 -20.893 -46.304 1.00 35.20 931 ASP C N 1
ATOM 7824 C CA . ASP C 1 249 ? -32.715 -22.227 -46.707 1.00 35.34 931 ASP C CA 1
ATOM 7825 C C . ASP C 1 249 ? -31.191 -22.330 -46.507 1.00 33.52 931 ASP C C 1
ATOM 7826 O O . ASP C 1 249 ? -30.429 -21.801 -47.293 1.00 31.81 931 ASP C O 1
ATOM 7831 N N . TRP C 1 250 ? -30.773 -23.037 -45.450 1.00 33.77 932 TRP C N 1
ATOM 7832 C CA . TRP C 1 250 ? -29.372 -23.159 -45.085 1.00 32.59 932 TRP C CA 1
ATOM 7833 C C . TRP C 1 250 ? -28.519 -23.955 -46.102 1.00 32.72 932 TRP C C 1
ATOM 7834 O O . TRP C 1 250 ? -27.299 -23.886 -46.045 1.00 32.60 932 TRP C O 1
ATOM 7845 N N . THR C 1 251 ? -29.163 -24.688 -47.014 1.00 34.27 933 THR C N 1
ATOM 7846 C CA . THR C 1 251 ? -28.469 -25.404 -48.075 1.00 35.23 933 THR C CA 1
ATOM 7847 C C . THR C 1 251 ? -28.218 -24.506 -49.295 1.00 35.65 933 THR C C 1
ATOM 7848 O O . THR C 1 251 ? -27.566 -24.922 -50.248 1.00 36.60 933 THR C O 1
ATOM 7852 N N . ASN C 1 252 ? -28.779 -23.291 -49.273 1.00 34.48 934 ASN C N 1
ATOM 7853 C CA . ASN C 1 252 ? -28.660 -22.318 -50.366 1.00 34.12 934 ASN C CA 1
ATOM 7854 C C . ASN C 1 252 ? -27.542 -21.316 -50.076 1.00 32.00 934 ASN C C 1
ATOM 7855 O O . ASN C 1 252 ? -27.594 -20.559 -49.070 1.00 28.57 934 ASN C O 1
ATOM 7860 N N . GLU C 1 253 ? -26.510 -21.298 -50.939 1.00 31.24 935 GLU C N 1
ATOM 7861 C CA . GLU C 1 253 ? -25.337 -20.457 -50.726 1.00 33.09 935 GLU C CA 1
ATOM 7862 C C . GLU C 1 253 ? -25.667 -18.970 -50.623 1.00 27.78 935 GLU C C 1
ATOM 7863 O O . GLU C 1 253 ? -24.993 -18.237 -49.893 1.00 25.92 935 GLU C O 1
ATOM 7869 N N . ASN C 1 254 ? -26.701 -18.536 -51.358 1.00 28.49 936 ASN C N 1
ATOM 7870 C CA . ASN C 1 254 ? -27.080 -17.128 -51.392 1.00 30.20 936 ASN C CA 1
ATOM 7871 C C . ASN C 1 254 ? -27.787 -16.693 -50.109 1.00 27.93 936 ASN C C 1
ATOM 7872 O O . ASN C 1 254 ? -27.532 -15.619 -49.617 1.00 27.94 936 ASN C O 1
ATOM 7877 N N . ASP C 1 255 ? -28.668 -17.551 -49.586 1.00 27.75 937 ASP C N 1
ATOM 7878 C CA . ASP C 1 255 ? -29.274 -17.354 -48.282 1.00 29.40 937 ASP C CA 1
ATOM 7879 C C . ASP C 1 255 ? -28.199 -17.284 -47.184 1.00 25.84 937 ASP C C 1
ATOM 7880 O O . ASP C 1 255 ? -28.245 -16.419 -46.307 1.00 25.84 937 ASP C O 1
ATOM 7885 N N . ARG C 1 256 ? -27.219 -18.193 -47.220 1.00 24.82 938 ARG C N 1
ATOM 7886 C CA . ARG C 1 256 ? -26.138 -18.178 -46.233 1.00 24.56 938 ARG C CA 1
ATOM 7887 C C . ARG C 1 256 ? -25.320 -16.877 -46.292 1.00 24.76 938 ARG C C 1
ATOM 7888 O O . ARG C 1 256 ? -24.944 -16.316 -45.265 1.00 23.73 938 ARG C O 1
ATOM 7896 N N . LEU C 1 257 ? -25.038 -16.389 -47.508 1.00 24.72 939 LEU C N 1
ATOM 7897 C CA . LEU C 1 257 ? -24.335 -15.138 -47.660 1.00 24.70 939 LEU C CA 1
ATOM 7898 C C . LEU C 1 257 ? -25.142 -13.989 -47.038 1.00 25.76 939 LEU C C 1
ATOM 7899 O O . LEU C 1 257 ? -24.576 -13.131 -46.362 1.00 22.70 939 LEU C O 1
ATOM 7904 N N . LEU C 1 258 ? -26.459 -13.969 -47.279 1.00 25.45 940 LEU C N 1
ATOM 7905 C CA . LEU C 1 258 ? -27.320 -12.931 -46.742 1.00 27.74 940 LEU C CA 1
ATOM 7906 C C . LEU C 1 258 ? -27.268 -12.957 -45.205 1.00 28.06 940 LEU C C 1
ATOM 7907 O O . LEU C 1 258 ? -27.179 -11.905 -44.563 1.00 27.02 940 LEU C O 1
ATOM 7912 N N . VAL C 1 259 ? -27.293 -14.162 -44.622 1.00 26.59 941 VAL C N 1
ATOM 7913 C CA . VAL C 1 259 ? -27.167 -14.279 -43.163 1.00 26.75 941 VAL C CA 1
ATOM 7914 C C . VAL C 1 259 ? -25.815 -13.713 -42.681 1.00 24.83 941 VAL C C 1
ATOM 7915 O O . VAL C 1 259 ? -25.759 -12.942 -41.726 1.00 23.45 941 VAL C O 1
ATOM 7919 N N . CYS C 1 260 ? -24.734 -14.066 -43.369 1.00 24.23 942 CYS C N 1
ATOM 7920 C CA . CYS C 1 260 ? -23.417 -13.548 -43.032 1.00 24.60 942 CYS C CA 1
ATOM 7921 C C . CYS C 1 260 ? -23.347 -12.011 -43.119 1.00 23.46 942 CYS C C 1
ATOM 7922 O O . CYS C 1 260 ? -22.745 -11.364 -42.285 1.00 22.36 942 CYS C O 1
ATOM 7925 N N . GLN C 1 261 ? -23.996 -11.439 -44.141 1.00 23.59 943 GLN C N 1
ATOM 7926 C CA . GLN C 1 261 ? -24.061 -10.006 -44.300 1.00 23.37 943 GLN C CA 1
ATOM 7927 C C . GLN C 1 261 ? -24.843 -9.332 -43.190 1.00 25.34 943 GLN C C 1
ATOM 7928 O O . GLN C 1 261 ? -24.447 -8.284 -42.697 1.00 24.36 943 GLN C O 1
ATOM 7934 N N . MET C 1 262 ? -25.952 -9.939 -42.770 1.00 26.04 944 MET C N 1
ATOM 7935 C CA . MET C 1 262 ? -26.739 -9.385 -41.673 1.00 27.86 944 MET C CA 1
ATOM 7936 C C . MET C 1 262 ? -25.929 -9.460 -40.380 1.00 25.61 944 MET C C 1
ATOM 7937 O O . MET C 1 262 ? -25.964 -8.548 -39.576 1.00 24.95 944 MET C O 1
ATOM 7942 N N . CYS C 1 263 ? -25.164 -10.546 -40.216 1.00 24.96 945 CYS C N 1
ATOM 7943 C CA . CYS C 1 263 ? -24.290 -10.739 -39.062 1.00 26.46 945 CYS C CA 1
ATOM 7944 C C . CYS C 1 263 ? -23.201 -9.662 -38.941 1.00 24.70 945 CYS C C 1
ATOM 7945 O O . CYS C 1 263 ? -23.062 -9.012 -37.888 1.00 25.13 945 CYS C O 1
ATOM 7948 N N . ILE C 1 264 ? -22.445 -9.431 -40.027 1.00 23.55 946 ILE C N 1
ATOM 7949 C CA . ILE C 1 264 ? -21.425 -8.383 -40.008 1.00 23.33 946 ILE C CA 1
ATOM 7950 C C . ILE C 1 264 ? -22.052 -6.993 -39.854 1.00 22.64 946 ILE C C 1
ATOM 7951 O O . ILE C 1 264 ? -21.494 -6.129 -39.162 1.00 22.68 946 ILE C O 1
ATOM 7956 N N . LYS C 1 265 ? -23.242 -6.788 -40.437 1.00 22.30 947 LYS C N 1
ATOM 7957 C CA . LYS C 1 265 ? -23.949 -5.526 -40.273 1.00 22.05 947 LYS C CA 1
ATOM 7958 C C . LYS C 1 265 ? -24.307 -5.257 -38.819 1.00 23.90 947 LYS C C 1
ATOM 7959 O O . LYS C 1 265 ? -24.081 -4.166 -38.335 1.00 23.75 947 LYS C O 1
ATOM 7965 N N . LEU C 1 266 ? -24.850 -6.260 -38.131 1.00 23.37 948 LEU C N 1
ATOM 7966 C CA . LEU C 1 266 ? -25.216 -6.125 -36.716 1.00 26.47 948 LEU C CA 1
ATOM 7967 C C . LEU C 1 266 ? -23.975 -5.921 -35.880 1.00 25.93 948 LEU C C 1
ATOM 7968 O O . LEU C 1 266 ? -23.955 -5.062 -34.984 1.00 26.95 948 LEU C O 1
ATOM 7973 N N . ALA C 1 267 ? -22.924 -6.706 -36.170 1.00 23.44 949 ALA C N 1
ATOM 7974 C CA . ALA C 1 267 ? -21.652 -6.583 -35.457 1.00 23.44 949 ALA C CA 1
ATOM 7975 C C . ALA C 1 267 ? -21.075 -5.163 -35.585 1.00 22.90 949 ALA C C 1
ATOM 7976 O O . ALA C 1 267 ? -20.589 -4.573 -34.639 1.00 24.54 949 ALA C O 1
ATOM 7978 N N . ASP C 1 268 ? -21.167 -4.600 -36.787 1.00 23.27 950 ASP C N 1
ATOM 7979 C CA . ASP C 1 268 ? -20.615 -3.241 -37.025 1.00 23.49 950 ASP C CA 1
ATOM 7980 C C . ASP C 1 268 ? -21.315 -2.223 -36.125 1.00 26.41 950 ASP C C 1
ATOM 7981 O O . ASP C 1 268 ? -20.609 -1.378 -35.545 1.00 28.91 950 ASP C O 1
ATOM 7986 N N . ILE C 1 269 ? -22.637 -2.319 -35.987 1.00 25.42 951 ILE C N 1
ATOM 7987 C CA . ILE C 1 269 ? -23.419 -1.317 -35.261 1.00 27.85 951 ILE C CA 1
ATOM 7988 C C . ILE C 1 269 ? -23.926 -1.858 -33.924 1.00 28.08 951 ILE C C 1
ATOM 7989 O O . ILE C 1 269 ? -24.997 -1.489 -33.446 1.00 31.22 951 ILE C O 1
ATOM 7994 N N . ASN C 1 270 ? -23.116 -2.718 -33.301 1.00 27.25 952 ASN C N 1
ATOM 7995 C CA . ASN C 1 270 ? -23.510 -3.429 -32.073 1.00 27.79 952 ASN C CA 1
ATOM 7996 C C . ASN C 1 270 ? -23.634 -2.535 -30.848 1.00 30.64 952 ASN C C 1
ATOM 7997 O O . ASN C 1 270 ? -24.280 -2.934 -29.875 1.00 29.04 952 ASN C O 1
ATOM 8002 N N . GLY C 1 271 ? -22.970 -1.369 -30.878 1.00 30.22 953 GLY C N 1
ATOM 8003 C CA . GLY C 1 271 ? -22.794 -0.517 -29.706 1.00 30.65 953 GLY C CA 1
ATOM 8004 C C . GLY C 1 271 ? -24.047 -0.274 -28.871 1.00 31.75 953 GLY C C 1
ATOM 8005 O O . GLY C 1 271 ? -24.030 -0.454 -27.654 1.00 29.84 953 GLY C O 1
ATOM 8006 N N . PRO C 1 272 ? -25.167 0.185 -29.478 1.00 30.40 954 PRO C N 1
ATOM 8007 C CA . PRO C 1 272 ? -26.401 0.409 -28.732 1.00 32.65 954 PRO C CA 1
ATOM 8008 C C . PRO C 1 272 ? -27.015 -0.847 -28.125 1.00 32.15 954 PRO C C 1
ATOM 8009 O O . PRO C 1 272 ? -27.926 -0.726 -27.308 1.00 34.41 954 PRO C O 1
ATOM 8013 N N . ALA C 1 273 ? -26.539 -2.034 -28.526 1.00 30.16 955 ALA C N 1
ATOM 8014 C CA . ALA C 1 273 ? -26.999 -3.298 -27.920 1.00 30.70 955 ALA C CA 1
ATOM 8015 C C . ALA C 1 273 ? -26.022 -3.865 -26.882 1.00 31.30 955 ALA C C 1
ATOM 8016 O O . ALA C 1 273 ? -26.174 -4.994 -26.460 1.00 33.37 955 ALA C O 1
ATOM 8018 N N . LYS C 1 274 ? -25.036 -3.058 -26.476 1.00 31.53 956 LYS C N 1
ATOM 8019 C CA . LYS C 1 274 ? -24.121 -3.382 -25.380 1.00 31.21 956 LYS C CA 1
ATOM 8020 C C . LYS C 1 274 ? -24.619 -2.749 -24.092 1.00 32.83 956 LYS C C 1
ATOM 8021 O O . LYS C 1 274 ? -25.539 -1.942 -24.084 1.00 35.21 956 LYS C O 1
ATOM 8027 N N . CYS C 1 275 ? -24.003 -3.121 -22.975 1.00 33.24 957 CYS C N 1
ATOM 8028 C CA . CYS C 1 275 ? -24.274 -2.464 -21.701 1.00 33.98 957 CYS C CA 1
ATOM 8029 C C . CYS C 1 275 ? -24.018 -0.969 -21.831 1.00 33.36 957 CYS C C 1
ATOM 8030 O O . CYS C 1 275 ? -23.225 -0.517 -22.650 1.00 31.64 957 CYS C O 1
ATOM 8033 N N . LYS C 1 276 ? -24.702 -0.193 -20.986 1.00 35.04 958 LYS C N 1
ATOM 8034 C CA . LYS C 1 276 ? -24.606 1.256 -21.011 1.00 36.92 958 LYS C CA 1
ATOM 8035 C C . LYS C 1 276 ? -23.156 1.778 -21.017 1.00 36.48 958 LYS C C 1
ATOM 8036 O O . LYS C 1 276 ? -22.809 2.667 -21.789 1.00 34.04 958 LYS C O 1
ATOM 8042 N N . GLU C 1 277 ? -22.323 1.233 -20.118 1.00 37.37 959 GLU C N 1
ATOM 8043 C CA . GLU C 1 277 ? -20.948 1.676 -19.946 1.00 39.25 959 GLU C CA 1
ATOM 8044 C C . GLU C 1 277 ? -20.172 1.596 -21.281 1.00 37.78 959 GLU C C 1
ATOM 8045 O O . GLU C 1 277 ? -19.489 2.541 -21.682 1.00 35.84 959 GLU C O 1
ATOM 8051 N N . LEU C 1 278 ? -20.283 0.457 -21.969 1.00 34.79 960 LEU C N 1
ATOM 8052 C CA . LEU C 1 278 ? -19.598 0.275 -23.238 1.00 35.14 960 LEU C CA 1
ATOM 8053 C C . LEU C 1 278 ? -20.169 1.182 -24.309 1.00 31.80 960 LEU C C 1
ATOM 8054 O O . LEU C 1 278 ? -19.417 1.845 -25.029 1.00 31.89 960 LEU C O 1
ATOM 8059 N N . HIS C 1 279 ? -21.499 1.197 -24.425 1.00 31.63 961 HIS C N 1
ATOM 8060 C CA . HIS C 1 279 ? -22.184 2.050 -25.413 1.00 32.05 961 HIS C CA 1
ATOM 8061 C C . HIS C 1 279 ? -21.780 3.535 -25.277 1.00 32.05 961 HIS C C 1
ATOM 8062 O O . HIS C 1 279 ? -21.483 4.201 -26.259 1.00 33.10 961 HIS C O 1
ATOM 8069 N N . LEU C 1 280 ? -21.767 4.049 -24.038 1.00 34.46 962 LEU C N 1
ATOM 8070 C CA . LEU C 1 280 ? -21.395 5.447 -23.809 1.00 35.33 962 LEU C CA 1
ATOM 8071 C C . LEU C 1 280 ? -19.936 5.749 -24.192 1.00 34.74 962 LEU C C 1
ATOM 8072 O O . LEU C 1 280 ? -19.644 6.822 -24.742 1.00 33.61 962 LEU C O 1
ATOM 8077 N N . GLN C 1 281 ? -19.030 4.797 -23.922 1.00 33.96 963 GLN C N 1
ATOM 8078 C CA . GLN C 1 281 ? -17.632 4.944 -24.325 1.00 35.47 963 GLN C CA 1
ATOM 8079 C C . GLN C 1 281 ? -17.469 4.969 -25.841 1.00 34.04 963 GLN C C 1
ATOM 8080 O O . GLN C 1 281 ? -16.719 5.791 -26.366 1.00 33.51 963 GLN C O 1
ATOM 8086 N N . TRP C 1 282 ? -18.170 4.073 -26.548 1.00 33.19 964 TRP C N 1
ATOM 8087 C CA . TRP C 1 282 ? -18.133 4.075 -28.007 1.00 32.77 964 TRP C CA 1
ATOM 8088 C C . TRP C 1 282 ? -18.743 5.366 -28.571 1.00 33.21 964 TRP C C 1
ATOM 8089 O O . TRP C 1 282 ? -18.244 5.913 -29.539 1.00 34.17 964 TRP C O 1
ATOM 8100 N N . THR C 1 283 ? -19.836 5.833 -27.966 1.00 32.01 965 THR C N 1
ATOM 8101 C CA . THR C 1 283 ? -20.510 7.061 -28.402 1.00 33.13 965 THR C CA 1
ATOM 8102 C C . THR C 1 283 ? -19.549 8.253 -28.379 1.00 34.24 965 THR C C 1
ATOM 8103 O O . THR C 1 283 ? -19.522 9.065 -29.318 1.00 32.58 965 THR C O 1
ATOM 8107 N N . ASP C 1 284 ? -18.745 8.345 -27.317 1.00 34.84 966 ASP C N 1
ATOM 8108 C CA . ASP C 1 284 ? -17.715 9.383 -27.210 1.00 37.52 966 ASP C CA 1
ATOM 8109 C C . ASP C 1 284 ? -16.722 9.336 -28.375 1.00 34.28 966 ASP C C 1
ATOM 8110 O O . ASP C 1 284 ? -16.365 10.368 -28.916 1.00 33.04 966 ASP C O 1
ATOM 8115 N N . GLY C 1 285 ? -16.330 8.123 -28.786 1.00 31.87 967 GLY C N 1
ATOM 8116 C CA . GLY C 1 285 ? -15.415 7.937 -29.893 1.00 30.99 967 GLY C CA 1
ATOM 8117 C C . GLY C 1 285 ? -16.037 8.396 -31.210 1.00 29.69 967 GLY C C 1
ATOM 8118 O O . GLY C 1 285 ? -15.389 9.093 -31.998 1.00 29.12 967 GLY C O 1
ATOM 8119 N N . ILE C 1 286 ? -17.292 8.001 -31.446 1.00 29.12 968 ILE C N 1
ATOM 8120 C CA . ILE C 1 286 ? -18.016 8.328 -32.685 1.00 30.40 968 ILE C CA 1
ATOM 8121 C C . ILE C 1 286 ? -18.106 9.846 -32.853 1.00 30.40 968 ILE C C 1
ATOM 8122 O O . ILE C 1 286 ? -17.792 10.378 -33.904 1.00 31.43 968 ILE C O 1
ATOM 8127 N N . VAL C 1 287 ? -18.538 10.547 -31.801 1.00 32.28 969 VAL C N 1
ATOM 8128 C CA . VAL C 1 287 ? -18.691 11.991 -31.926 1.00 32.42 969 VAL C CA 1
ATOM 8129 C C . VAL C 1 287 ? -17.363 12.723 -32.000 1.00 33.90 969 VAL C C 1
ATOM 8130 O O . VAL C 1 287 ? -17.258 13.719 -32.705 1.00 33.83 969 VAL C O 1
ATOM 8134 N N . ASN C 1 288 ? -16.334 12.220 -31.309 1.00 33.29 970 ASN C N 1
ATOM 8135 C CA . ASN C 1 288 ? -15.017 12.851 -31.369 1.00 33.57 970 ASN C CA 1
ATOM 8136 C C . ASN C 1 288 ? -14.445 12.768 -32.783 1.00 32.62 970 ASN C C 1
ATOM 8137 O O . ASN C 1 288 ? -13.799 13.720 -33.254 1.00 32.55 970 ASN C O 1
ATOM 8142 N N . GLU C 1 289 ? -14.730 11.656 -33.472 1.00 29.83 971 GLU C N 1
ATOM 8143 C CA . GLU C 1 289 ? -14.336 11.505 -34.861 1.00 29.82 971 GLU C CA 1
ATOM 8144 C C . GLU C 1 289 ? -15.130 12.466 -35.743 1.00 29.45 971 GLU C C 1
ATOM 8145 O O . GLU C 1 289 ? -14.542 13.178 -36.566 1.00 29.23 971 GLU C O 1
ATOM 8151 N N . PHE C 1 290 ? -16.454 12.516 -35.548 1.00 29.30 972 PHE C N 1
ATOM 8152 C CA . PHE C 1 290 ? -17.303 13.472 -36.249 1.00 31.59 972 PHE C CA 1
ATOM 8153 C C . PHE C 1 290 ? -16.809 14.923 -36.093 1.00 33.42 972 PHE C C 1
ATOM 8154 O O . PHE C 1 290 ? -16.822 15.703 -37.035 1.00 34.12 972 PHE C O 1
ATOM 8162 N N . TYR C 1 291 ? -16.422 15.316 -34.877 1.00 32.69 973 TYR C N 1
ATOM 8163 C CA . TYR C 1 291 ? -15.999 16.693 -34.659 1.00 34.49 973 TYR C CA 1
ATOM 8164 C C . TYR C 1 291 ? -14.772 17.084 -35.454 1.00 33.84 973 TYR C C 1
ATOM 8165 O O . TYR C 1 291 ? -14.657 18.237 -35.846 1.00 33.76 973 TYR C O 1
ATOM 8174 N N . GLU C 1 292 ? -13.872 16.125 -35.713 1.00 34.76 974 GLU C N 1
ATOM 8175 C CA . GLU C 1 292 ? -12.696 16.392 -36.541 1.00 35.28 974 GLU C CA 1
ATOM 8176 C C . GLU C 1 292 ? -13.160 16.675 -37.969 1.00 34.13 974 GLU C C 1
ATOM 8177 O O . GLU C 1 292 ? -12.609 17.556 -38.635 1.00 35.54 974 GLU C O 1
ATOM 8183 N N . GLN C 1 293 ? -14.198 15.953 -38.400 1.00 32.90 975 GLN C N 1
ATOM 8184 C CA . GLN C 1 293 ? -14.822 16.172 -39.718 1.00 32.37 975 GLN C CA 1
ATOM 8185 C C . GLN C 1 293 ? -15.479 17.542 -39.766 1.00 35.00 975 GLN C C 1
ATOM 8186 O O . GLN C 1 293 ? -15.270 18.273 -40.717 1.00 35.18 975 GLN C O 1
ATOM 8192 N N . GLY C 1 294 ? -16.274 17.864 -38.743 1.00 35.99 976 GLY C N 1
ATOM 8193 C CA . GLY C 1 294 ? -16.902 19.182 -38.593 1.00 38.86 976 GLY C CA 1
ATOM 8194 C C . GLY C 1 294 ? -15.920 20.321 -38.658 1.00 40.88 976 GLY C C 1
ATOM 8195 O O . GLY C 1 294 ? -16.179 21.343 -39.315 1.00 43.34 976 GLY C O 1
ATOM 8196 N N . ASP C 1 295 ? -14.782 20.167 -37.971 1.00 40.27 977 ASP C N 1
ATOM 8197 C CA . ASP C 1 295 ? -13.737 21.180 -37.974 1.00 42.49 977 ASP C CA 1
ATOM 8198 C C . ASP C 1 295 ? -13.258 21.413 -39.405 1.00 41.75 977 ASP C C 1
ATOM 8199 O O . ASP C 1 295 ? -13.102 22.554 -39.822 1.00 41.45 977 ASP C O 1
ATOM 8204 N N . GLU C 1 296 ? -13.018 20.320 -40.143 1.00 39.25 978 GLU C N 1
ATOM 8205 C CA . GLU C 1 296 ? -12.538 20.440 -41.516 1.00 40.68 978 GLU C CA 1
ATOM 8206 C C . GLU C 1 296 ? -13.607 21.053 -42.431 1.00 40.66 978 GLU C C 1
ATOM 8207 O O . GLU C 1 296 ? -13.294 21.906 -43.251 1.00 40.66 978 GLU C O 1
ATOM 8213 N N . GLU C 1 297 ? -14.863 20.618 -42.275 1.00 39.68 979 GLU C N 1
ATOM 8214 C CA . GLU C 1 297 ? -15.978 21.189 -43.034 1.00 40.09 979 GLU C CA 1
ATOM 8215 C C . GLU C 1 297 ? -16.006 22.714 -42.894 1.00 43.42 979 GLU C C 1
ATOM 8216 O O . GLU C 1 297 ? -16.047 23.436 -43.894 1.00 43.43 979 GLU C O 1
ATOM 8222 N N . ALA C 1 298 ? -15.983 23.196 -41.649 1.00 43.81 980 ALA C N 1
ATOM 8223 C CA . ALA C 1 298 ? -15.967 24.618 -41.347 1.00 47.78 980 ALA C CA 1
ATOM 8224 C C . ALA C 1 298 ? -14.786 25.305 -42.027 1.00 48.52 980 ALA C C 1
ATOM 8225 O O . ALA C 1 298 ? -14.960 26.345 -42.664 1.00 52.37 980 ALA C O 1
ATOM 8227 N N . SER C 1 299 ? -13.603 24.691 -41.910 1.00 48.17 981 SER C N 1
ATOM 8228 C CA . SER C 1 299 ? -12.372 25.185 -42.501 1.00 50.36 981 SER C CA 1
ATOM 8229 C C . SER C 1 299 ? -12.502 25.378 -44.017 1.00 48.86 981 SER C C 1
ATOM 8230 O O . SER C 1 299 ? -11.965 26.335 -44.577 1.00 48.53 981 SER C O 1
ATOM 8233 N N . LEU C 1 300 ? -13.223 24.457 -44.662 1.00 46.60 982 LEU C N 1
ATOM 8234 C CA . LEU C 1 300 ? -13.423 24.464 -46.111 1.00 46.65 982 LEU C CA 1
ATOM 8235 C C . LEU C 1 300 ? -14.611 25.319 -46.529 1.00 48.46 982 LEU C C 1
ATOM 8236 O O . LEU C 1 300 ? -14.876 25.454 -47.712 1.00 50.19 982 LEU C O 1
ATOM 8241 N N . GLY C 1 301 ? -15.319 25.909 -45.556 1.00 51.83 983 GLY C N 1
ATOM 8242 C CA . GLY C 1 301 ? -16.480 26.739 -45.832 1.00 53.89 983 GLY C CA 1
ATOM 8243 C C . GLY C 1 301 ? -17.677 25.911 -46.291 1.00 52.69 983 GLY C C 1
ATOM 8244 O O . GLY C 1 301 ? -18.561 26.415 -46.963 1.00 56.43 983 GLY C O 1
ATOM 8245 N N . LEU C 1 302 ? -17.704 24.637 -45.888 1.00 50.64 984 LEU C N 1
ATOM 8246 C CA . LEU C 1 302 ? -18.858 23.780 -46.069 1.00 49.72 984 LEU C CA 1
ATOM 8247 C C . LEU C 1 302 ? -19.732 23.875 -44.826 1.00 49.02 984 LEU C C 1
ATOM 8248 O O . LEU C 1 302 ? -19.222 24.163 -43.745 1.00 49.11 984 LEU C O 1
ATOM 8253 N N . PRO C 1 303 ? -21.044 23.577 -44.930 1.00 50.35 985 PRO C N 1
ATOM 8254 C CA . PRO C 1 303 ? -21.894 23.514 -43.743 1.00 51.16 985 PRO C CA 1
ATOM 8255 C C . PRO C 1 303 ? -21.453 22.344 -42.862 1.00 47.82 985 PRO C C 1
ATOM 8256 O O . PRO C 1 303 ? -21.051 21.314 -43.388 1.00 43.83 985 PRO C O 1
ATOM 8260 N N . ILE C 1 304 ? -21.499 22.529 -41.535 1.00 47.90 986 ILE C N 1
ATOM 8261 C CA . ILE C 1 304 ? -21.133 21.484 -40.607 1.00 47.93 986 ILE C CA 1
ATOM 8262 C C . ILE C 1 304 ? -22.246 20.447 -40.578 1.00 45.71 986 ILE C C 1
ATOM 8263 O O . ILE C 1 304 ? -23.385 20.762 -40.356 1.00 47.44 986 ILE C O 1
ATOM 8268 N N . SER C 1 305 ? -21.889 19.195 -40.852 1.00 43.69 987 SER C N 1
ATOM 8269 C CA . SER C 1 305 ? -22.866 18.114 -40.975 1.00 44.92 987 SER C CA 1
ATOM 8270 C C . SER C 1 305 ? -23.608 17.956 -39.649 1.00 46.45 987 SER C C 1
ATOM 8271 O O . SER C 1 305 ? -23.071 18.287 -38.596 1.00 46.55 987 SER C O 1
ATOM 8274 N N . PRO C 1 306 ? -24.861 17.451 -39.655 1.00 49.01 988 PRO C N 1
ATOM 8275 C CA . PRO C 1 306 ? -25.592 17.229 -38.406 1.00 48.37 988 PRO C CA 1
ATOM 8276 C C . PRO C 1 306 ? -24.798 16.326 -37.448 1.00 44.95 988 PRO C C 1
ATOM 8277 O O . PRO C 1 306 ? -24.181 15.335 -37.886 1.00 41.73 988 PRO C O 1
ATOM 8281 N N . PHE C 1 307 ? -24.805 16.696 -36.164 1.00 40.78 989 PHE C N 1
ATOM 8282 C CA . PHE C 1 307 ? -24.154 15.985 -35.074 1.00 41.27 989 PHE C CA 1
ATOM 8283 C C . PHE C 1 307 ? -22.622 16.120 -35.041 1.00 39.89 989 PHE C C 1
ATOM 8284 O O . PHE C 1 307 ? -21.996 15.549 -34.175 1.00 40.52 989 PHE C O 1
ATOM 8292 N N . MET C 1 308 ? -22.041 16.910 -35.949 1.00 38.91 990 MET C N 1
ATOM 8293 C CA . MET C 1 308 ? -20.580 17.021 -36.078 1.00 37.51 990 MET C CA 1
ATOM 8294 C C . MET C 1 308 ? -19.978 18.356 -35.632 1.00 38.26 990 MET C C 1
ATOM 8295 O O . MET C 1 308 ? -18.826 18.639 -35.911 1.00 36.78 990 MET C O 1
ATOM 8300 N N . ASP C 1 309 ? -20.754 19.131 -34.876 1.00 40.61 991 ASP C N 1
ATOM 8301 C CA . ASP C 1 309 ? -20.358 20.454 -34.368 1.00 44.06 991 ASP C CA 1
ATOM 8302 C C . ASP C 1 309 ? -20.006 20.351 -32.882 1.00 43.81 991 ASP C C 1
ATOM 8303 O O . ASP C 1 309 ? -20.902 20.212 -32.031 1.00 44.49 991 ASP C O 1
ATOM 8308 N N . ARG C 1 310 ? -18.702 20.417 -32.575 1.00 46.01 992 ARG C N 1
ATOM 8309 C CA . ARG C 1 310 ? -18.217 20.269 -31.199 1.00 47.50 992 ARG C CA 1
ATOM 8310 C C . ARG C 1 310 ? -18.746 21.336 -30.283 1.00 49.18 992 ARG C C 1
ATOM 8311 O O . ARG C 1 310 ? -18.906 21.088 -29.089 1.00 49.92 992 ARG C O 1
ATOM 8319 N N . SER C 1 311 ? -19.027 22.522 -30.836 1.00 51.13 993 SER C N 1
ATOM 8320 C CA . SER C 1 311 ? -19.570 23.624 -30.036 1.00 54.62 993 SER C CA 1
ATOM 8321 C C . SER C 1 311 ? -21.071 23.433 -29.718 1.00 56.11 993 SER C C 1
ATOM 8322 O O . SER C 1 311 ? -21.576 24.058 -28.795 1.00 57.51 993 SER C O 1
ATOM 8325 N N . ALA C 1 312 ? -21.756 22.562 -30.475 1.00 55.66 994 ALA C N 1
ATOM 8326 C CA . ALA C 1 312 ? -23.176 22.249 -30.276 1.00 56.13 994 ALA C CA 1
ATOM 8327 C C . ALA C 1 312 ? -23.445 20.742 -30.345 1.00 54.21 994 ALA C C 1
ATOM 8328 O O . ALA C 1 312 ? -24.086 20.260 -31.275 1.00 52.63 994 ALA C O 1
ATOM 8330 N N . PRO C 1 313 ? -22.963 19.959 -29.353 1.00 54.75 995 PRO C N 1
ATOM 8331 C CA . PRO C 1 313 ? -23.087 18.502 -29.386 1.00 55.57 995 PRO C CA 1
ATOM 8332 C C . PRO C 1 313 ? -24.523 18.029 -29.240 1.00 55.68 995 PRO C C 1
ATOM 8333 O O . PRO C 1 313 ? -25.293 18.677 -28.555 1.00 52.38 995 PRO C O 1
ATOM 8337 N N . GLN C 1 314 ? -24.858 16.911 -29.890 1.00 53.64 996 GLN C N 1
ATOM 8338 C CA . GLN C 1 314 ? -26.217 16.384 -29.918 1.00 55.13 996 GLN C CA 1
ATOM 8339 C C . GLN C 1 314 ? -26.238 14.870 -29.770 1.00 50.75 996 GLN C C 1
ATOM 8340 O O . GLN C 1 314 ? -26.805 14.168 -30.610 1.00 46.51 996 GLN C O 1
ATOM 8346 N N . LEU C 1 315 ? -25.596 14.375 -28.711 1.00 47.93 997 LEU C N 1
ATOM 8347 C CA . LEU C 1 315 ? -25.377 12.923 -28.559 1.00 45.92 997 LEU C CA 1
ATOM 8348 C C . LEU C 1 315 ? -26.698 12.182 -28.541 1.00 43.67 997 LEU C C 1
ATOM 8349 O O . LEU C 1 315 ? -26.850 11.195 -29.241 1.00 42.13 997 LEU C O 1
ATOM 8354 N N . ALA C 1 316 ? -27.646 12.667 -27.741 1.00 43.79 998 ALA C N 1
ATOM 8355 C CA . ALA C 1 316 ? -28.911 11.963 -27.536 1.00 45.72 998 ALA C CA 1
ATOM 8356 C C . ALA C 1 316 ? -29.729 11.868 -28.830 1.00 47.37 998 ALA C C 1
ATOM 8357 O O . ALA C 1 316 ? -30.239 10.796 -29.168 1.00 44.81 998 ALA C O 1
ATOM 8359 N N . ASN C 1 317 ? -29.820 12.981 -29.565 1.00 48.81 999 ASN C N 1
ATOM 8360 C CA . ASN C 1 317 ? -30.538 12.997 -30.841 1.00 51.44 999 ASN C CA 1
ATOM 8361 C C . ASN C 1 317 ? -29.891 12.062 -31.838 1.00 47.11 999 ASN C C 1
ATOM 8362 O O . ASN C 1 317 ? -30.583 11.342 -32.554 1.00 49.86 999 ASN C O 1
ATOM 8367 N N . LEU C 1 318 ? -28.553 12.073 -31.882 1.00 45.13 1000 LEU C N 1
ATOM 8368 C CA . LEU C 1 318 ? -27.804 11.182 -32.734 1.00 41.75 1000 LEU C CA 1
ATOM 8369 C C . LEU C 1 318 ? -28.122 9.713 -32.448 1.00 41.43 1000 LEU C C 1
ATOM 8370 O O . LEU C 1 318 ? -28.461 8.966 -33.353 1.00 39.42 1000 LEU C O 1
ATOM 8375 N N . GLN C 1 319 ? -27.973 9.300 -31.191 1.00 39.14 1001 GLN C N 1
ATOM 8376 C CA . GLN C 1 319 ? -28.118 7.899 -30.840 1.00 39.56 1001 GLN C CA 1
ATOM 8377 C C . GLN C 1 319 ? -29.570 7.430 -30.833 1.00 39.28 1001 GLN C C 1
ATOM 8378 O O . GLN C 1 319 ? -29.871 6.319 -31.271 1.00 38.16 1001 GLN C O 1
ATOM 8384 N N . GLU C 1 320 ? -30.481 8.285 -30.396 1.00 39.41 1002 GLU C N 1
ATOM 8385 C CA . GLU C 1 320 ? -31.894 7.928 -30.397 1.00 43.74 1002 GLU C CA 1
ATOM 8386 C C . GLU C 1 320 ? -32.345 7.658 -31.831 1.00 42.89 1002 GLU C C 1
ATOM 8387 O O . GLU C 1 320 ? -33.030 6.683 -32.084 1.00 43.26 1002 GLU C O 1
ATOM 8393 N N . SER C 1 321 ? -31.953 8.525 -32.765 1.00 43.69 1003 SER C N 1
ATOM 8394 C CA . SER C 1 321 ? -32.397 8.377 -34.141 1.00 43.12 1003 SER C CA 1
ATOM 8395 C C . SER C 1 321 ? -31.674 7.204 -34.847 1.00 43.04 1003 SER C C 1
ATOM 8396 O O . SER C 1 321 ? -32.275 6.494 -35.648 1.00 42.19 1003 SER C O 1
ATOM 8399 N N . PHE C 1 322 ? -30.400 6.981 -34.517 1.00 38.53 1004 PHE C N 1
ATOM 8400 C CA . PHE C 1 322 ? -29.654 5.851 -35.037 1.00 37.60 1004 PHE C CA 1
ATOM 8401 C C . PHE C 1 322 ? -30.329 4.540 -34.613 1.00 37.45 1004 PHE C C 1
ATOM 8402 O O . PHE C 1 322 ? -30.474 3.623 -35.396 1.00 36.95 1004 PHE C O 1
ATOM 8410 N N . ILE C 1 323 ? -30.761 4.455 -33.357 1.00 36.52 1005 ILE C N 1
ATOM 8411 C CA . ILE C 1 323 ? -31.455 3.268 -32.885 1.00 37.09 1005 ILE C CA 1
ATOM 8412 C C . ILE C 1 323 ? -32.816 3.109 -33.549 1.00 38.63 1005 ILE C C 1
ATOM 8413 O O . ILE C 1 323 ? -33.154 2.046 -34.049 1.00 38.96 1005 ILE C O 1
ATOM 8418 N N . SER C 1 324 ? -33.620 4.171 -33.547 1.00 40.32 1006 SER C N 1
ATOM 8419 C CA . SER C 1 324 ? -34.969 4.098 -34.113 1.00 41.25 1006 SER C CA 1
ATOM 8420 C C . SER C 1 324 ? -34.950 3.722 -35.596 1.00 40.77 1006 SER C C 1
ATOM 8421 O O . SER C 1 324 ? -35.788 2.934 -36.040 1.00 41.09 1006 SER C O 1
ATOM 8424 N N . HIS C 1 325 ? -33.996 4.279 -36.352 1.00 39.52 1007 HIS C N 1
ATOM 8425 C CA . HIS C 1 325 ? -33.988 4.135 -37.817 1.00 40.41 1007 HIS C CA 1
ATOM 8426 C C . HIS C 1 325 ? -33.168 2.983 -38.368 1.00 37.70 1007 HIS C C 1
ATOM 8427 O O . HIS C 1 325 ? -33.531 2.419 -39.373 1.00 36.83 1007 HIS C O 1
ATOM 8434 N N . ILE C 1 326 ? -32.045 2.669 -37.707 1.00 36.28 1008 ILE C N 1
ATOM 8435 C CA . ILE C 1 326 ? -31.056 1.730 -38.232 1.00 34.03 1008 ILE C CA 1
ATOM 8436 C C . ILE C 1 326 ? -30.924 0.469 -37.362 1.00 35.15 1008 ILE C C 1
ATOM 8437 O O . ILE C 1 326 ? -31.206 -0.635 -37.824 1.00 33.51 1008 ILE C O 1
ATOM 8442 N N . VAL C 1 327 ? -30.505 0.635 -36.098 1.00 32.28 1009 VAL C N 1
ATOM 8443 C CA . VAL C 1 327 ? -30.157 -0.517 -35.279 1.00 32.73 1009 VAL C CA 1
ATOM 8444 C C . VAL C 1 327 ? -31.373 -1.301 -34.855 1.00 32.85 1009 VAL C C 1
ATOM 8445 O O . VAL C 1 327 ? -31.370 -2.522 -34.891 1.00 34.11 1009 VAL C O 1
ATOM 8449 N N . GLY C 1 328 ? -32.410 -0.583 -34.414 1.00 34.94 1010 GLY C N 1
ATOM 8450 C CA . GLY C 1 328 ? -33.655 -1.168 -33.938 1.00 36.82 1010 GLY C CA 1
ATOM 8451 C C . GLY C 1 328 ? -34.275 -2.098 -34.977 1.00 37.41 1010 GLY C C 1
ATOM 8452 O O . GLY C 1 328 ? -34.509 -3.271 -34.689 1.00 36.04 1010 GLY C O 1
ATOM 8453 N N . PRO C 1 329 ? -34.572 -1.611 -36.204 1.00 38.35 1011 PRO C N 1
ATOM 8454 C CA . PRO C 1 329 ? -35.141 -2.479 -37.236 1.00 38.88 1011 PRO C CA 1
ATOM 8455 C C . PRO C 1 329 ? -34.226 -3.656 -37.621 1.00 35.40 1011 PRO C C 1
ATOM 8456 O O . PRO C 1 329 ? -34.743 -4.726 -37.854 1.00 35.93 1011 PRO C O 1
ATOM 8460 N N . LEU C 1 330 ? -32.904 -3.466 -37.629 1.00 33.50 1012 LEU C N 1
ATOM 8461 C CA . LEU C 1 330 ? -31.995 -4.569 -37.913 1.00 32.36 1012 LEU C CA 1
ATOM 8462 C C . LEU C 1 330 ? -32.086 -5.660 -36.827 1.00 32.77 1012 LEU C C 1
ATOM 8463 O O . LEU C 1 330 ? -32.177 -6.840 -37.138 1.00 31.66 1012 LEU C O 1
ATOM 8468 N N . CYS C 1 331 ? -32.049 -5.259 -35.552 1.00 32.51 1013 CYS C N 1
ATOM 8469 C CA . CYS C 1 331 ? -32.168 -6.235 -34.442 1.00 34.41 1013 CYS C CA 1
ATOM 8470 C C . CYS C 1 331 ? -33.504 -6.940 -34.461 1.00 34.62 1013 CYS C C 1
ATOM 8471 O O . CYS C 1 331 ? -33.568 -8.159 -34.252 1.00 38.23 1013 CYS C O 1
ATOM 8474 N N . ASN C 1 332 ? -34.575 -6.184 -34.716 1.00 35.89 1014 ASN C N 1
ATOM 8475 C CA . ASN C 1 332 ? -35.898 -6.773 -34.776 1.00 40.08 1014 ASN C CA 1
ATOM 8476 C C . ASN C 1 332 ? -35.971 -7.807 -35.881 1.00 39.76 1014 ASN C C 1
ATOM 8477 O O . ASN C 1 332 ? -36.509 -8.884 -35.684 1.00 39.55 1014 ASN C O 1
ATOM 8482 N N . SER C 1 333 ? -35.408 -7.478 -37.043 1.00 38.20 1015 SER C N 1
ATOM 8483 C CA . SER C 1 333 ? -35.398 -8.370 -38.211 1.00 38.30 1015 SER C CA 1
ATOM 8484 C C . SER C 1 333 ? -34.616 -9.650 -37.889 1.00 37.32 1015 SER C C 1
ATOM 8485 O O . SER C 1 333 ? -35.112 -10.742 -38.116 1.00 37.11 1015 SER C O 1
ATOM 8488 N N . TYR C 1 334 ? -33.418 -9.498 -37.315 1.00 35.21 1016 TYR C N 1
ATOM 8489 C CA . TYR C 1 334 ? -32.546 -10.625 -36.961 1.00 35.01 1016 TYR C CA 1
ATOM 8490 C C . TYR C 1 334 ? -33.200 -11.506 -35.902 1.00 34.93 1016 TYR C C 1
ATOM 8491 O O . TYR C 1 334 ? -33.176 -12.732 -36.007 1.00 35.34 1016 TYR C O 1
ATOM 8500 N N . ASP C 1 335 ? -33.807 -10.870 -34.892 1.00 35.66 1017 ASP C N 1
ATOM 8501 C CA . ASP C 1 335 ? -34.502 -11.577 -33.822 1.00 38.67 1017 ASP C CA 1
ATOM 8502 C C . ASP C 1 335 ? -35.763 -12.333 -34.366 1.00 40.81 1017 ASP C C 1
ATOM 8503 O O . ASP C 1 335 ? -36.022 -13.460 -33.970 1.00 41.97 1017 ASP C O 1
ATOM 8508 N N . SER C 1 336 ? -36.514 -11.696 -35.271 1.00 41.37 1018 SER C N 1
ATOM 8509 C CA . SER C 1 336 ? -37.680 -12.311 -35.932 1.00 43.89 1018 SER C CA 1
ATOM 8510 C C . SER C 1 336 ? -37.323 -13.571 -36.707 1.00 43.49 1018 SER C C 1
ATOM 8511 O O . SER C 1 336 ? -38.147 -14.465 -36.823 1.00 46.82 1018 SER C O 1
ATOM 8514 N N . ALA C 1 337 ? -36.099 -13.613 -37.244 1.00 41.12 1019 ALA C N 1
ATOM 8515 C CA . ALA C 1 337 ? -35.573 -14.779 -37.948 1.00 39.97 1019 ALA C CA 1
ATOM 8516 C C . ALA C 1 337 ? -35.153 -15.898 -36.972 1.00 39.98 1019 ALA C C 1
ATOM 8517 O O . ALA C 1 337 ? -34.767 -16.971 -37.399 1.00 43.18 1019 ALA C O 1
ATOM 8519 N N . GLY C 1 338 ? -35.216 -15.619 -35.667 1.00 38.83 1020 GLY C N 1
ATOM 8520 C CA . GLY C 1 338 ? -34.839 -16.567 -34.629 1.00 39.09 1020 GLY C CA 1
ATOM 8521 C C . GLY C 1 338 ? -33.333 -16.793 -34.505 1.00 36.95 1020 GLY C C 1
ATOM 8522 O O . GLY C 1 338 ? -32.906 -17.844 -34.047 1.00 39.03 1020 GLY C O 1
ATOM 8523 N N . LEU C 1 339 ? -32.526 -15.799 -34.886 1.00 33.44 1021 LEU C N 1
ATOM 8524 C CA . LEU C 1 339 ? -31.085 -15.957 -34.879 1.00 33.26 1021 LEU C CA 1
ATOM 8525 C C . LEU C 1 339 ? -30.319 -15.313 -33.704 1.00 32.06 1021 LEU C C 1
ATOM 8526 O O . LEU C 1 339 ? -29.108 -15.446 -33.631 1.00 31.40 1021 LEU C O 1
ATOM 8531 N N . MET C 1 340 ? -31.018 -14.601 -32.804 1.00 32.90 1022 MET C N 1
ATOM 8532 C CA . MET C 1 340 ? -30.334 -13.972 -31.690 1.00 31.61 1022 MET C CA 1
ATOM 8533 C C . MET C 1 340 ? -29.891 -15.025 -30.680 1.00 31.67 1022 MET C C 1
ATOM 8534 O O . MET C 1 340 ? -30.706 -15.851 -30.238 1.00 29.58 1022 MET C O 1
ATOM 8539 N N . PRO C 1 341 ? -28.635 -14.950 -30.181 1.00 30.10 1023 PRO C N 1
ATOM 8540 C CA . PRO C 1 341 ? -28.261 -15.729 -29.005 1.00 30.91 1023 PRO C CA 1
ATOM 8541 C C . PRO C 1 341 ? -29.211 -15.399 -27.859 1.00 31.77 1023 PRO C C 1
ATOM 8542 O O . PRO C 1 341 ? -29.685 -14.279 -27.750 1.00 31.87 1023 PRO C O 1
ATOM 8546 N N . GLY C 1 342 ? -29.539 -16.415 -27.057 1.00 32.69 1024 GLY C N 1
ATOM 8547 C CA . GLY C 1 342 ? -30.430 -16.281 -25.923 1.00 34.00 1024 GLY C CA 1
ATOM 8548 C C . GLY C 1 342 ? -30.417 -17.548 -25.114 1.00 35.24 1024 GLY C C 1
ATOM 8549 O O . GLY C 1 342 ? -29.701 -18.495 -25.451 1.00 35.00 1024 GLY C O 1
ATOM 8550 N N . LYS C 1 343 ? -31.175 -17.541 -24.015 1.00 36.77 1025 LYS C N 1
ATOM 8551 C CA . LYS C 1 343 ? -31.278 -18.651 -23.081 1.00 39.39 1025 LYS C CA 1
ATOM 8552 C C . LYS C 1 343 ? -32.734 -18.971 -22.831 1.00 39.66 1025 LYS C C 1
ATOM 8553 O O . LYS C 1 343 ? -33.529 -18.057 -22.625 1.00 41.31 1025 LYS C O 1
ATOM 8559 N N . TRP C 1 344 ? -33.066 -20.267 -22.802 1.00 39.72 1026 TRP C N 1
ATOM 8560 C CA . TRP C 1 344 ? -34.376 -20.712 -22.345 1.00 41.78 1026 TRP C CA 1
ATOM 8561 C C . TRP C 1 344 ? -34.432 -20.425 -20.848 1.00 43.58 1026 TRP C C 1
ATOM 8562 O O . TRP C 1 344 ? -33.469 -20.696 -20.132 1.00 42.89 1026 TRP C O 1
ATOM 8573 N N . VAL C 1 345 ? -35.565 -19.884 -20.389 1.00 44.58 1027 VAL C N 1
ATOM 8574 C CA . VAL C 1 345 ? -35.853 -19.761 -18.963 1.00 47.82 1027 VAL C CA 1
ATOM 8575 C C . VAL C 1 345 ? -36.334 -21.127 -18.418 1.00 51.01 1027 VAL C C 1
ATOM 8576 O O . VAL C 1 345 ? -37.492 -21.508 -18.548 1.00 53.08 1027 VAL C O 1
ATOM 8580 N N . GLU C 1 346 ? -35.415 -21.887 -17.811 1.00 52.92 1028 GLU C N 1
ATOM 8581 C CA . GLU C 1 346 ? -35.675 -23.285 -17.408 1.00 55.03 1028 GLU C CA 1
ATOM 8582 C C . GLU C 1 346 ? -36.591 -23.503 -16.210 1.00 58.55 1028 GLU C C 1
ATOM 8583 O O . GLU C 1 346 ? -36.952 -24.642 -15.907 1.00 61.61 1028 GLU C O 1
ATOM 8589 N N . GLY C 1 347 ? -36.960 -22.417 -15.522 1.00 59.08 1029 GLY C N 1
ATOM 8590 C CA . GLY C 1 347 ? -37.897 -22.480 -14.423 1.00 62.36 1029 GLY C CA 1
ATOM 8591 C C . GLY C 1 347 ? -39.308 -22.694 -14.908 1.00 63.77 1029 GLY C C 1
ATOM 8592 O O . GLY C 1 347 ? -40.159 -22.980 -14.073 1.00 70.97 1029 GLY C O 1
ATOM 8593 N N . ARG C 1 354 ? -39.874 -22.546 -22.198 1.00 72.19 1069 ARG C N 1
ATOM 8594 C CA . ARG C 1 354 ? -40.941 -21.840 -22.905 1.00 72.61 1069 ARG C CA 1
ATOM 8595 C C . ARG C 1 354 ? -40.634 -20.380 -23.225 1.00 70.24 1069 ARG C C 1
ATOM 8596 O O . ARG C 1 354 ? -40.902 -19.959 -24.336 1.00 72.98 1069 ARG C O 1
ATOM 8604 N N . LYS C 1 355 ? -40.150 -19.609 -22.242 1.00 67.53 1070 LYS C N 1
ATOM 8605 C CA . LYS C 1 355 ? -39.724 -18.216 -22.480 1.00 61.86 1070 LYS C CA 1
ATOM 8606 C C . LYS C 1 355 ? -38.238 -18.154 -22.794 1.00 54.73 1070 LYS C C 1
ATOM 8607 O O . LYS C 1 355 ? -37.506 -19.073 -22.463 1.00 50.39 1070 LYS C O 1
ATOM 8613 N N . ILE C 1 356 ? -37.830 -17.085 -23.474 1.00 52.03 1071 ILE C N 1
ATOM 8614 C CA . ILE C 1 356 ? -36.441 -16.857 -23.828 1.00 50.55 1071 ILE C CA 1
ATOM 8615 C C . ILE C 1 356 ? -35.970 -15.556 -23.183 1.00 50.82 1071 ILE C C 1
ATOM 8616 O O . ILE C 1 356 ? -36.696 -14.563 -23.195 1.00 52.36 1071 ILE C O 1
ATOM 8621 N N . TYR C 1 357 ? -34.756 -15.564 -22.622 1.00 48.21 1072 TYR C N 1
ATOM 8622 C CA . TYR C 1 357 ? -34.109 -14.339 -22.171 1.00 46.85 1072 TYR C CA 1
ATOM 8623 C C . TYR C 1 357 ? -33.022 -13.976 -23.181 1.00 42.07 1072 TYR C C 1
ATOM 8624 O O . TYR C 1 357 ? -32.096 -14.744 -23.391 1.00 40.76 1072 TYR C O 1
ATOM 8633 N N . CYS C 1 358 ? -33.150 -12.794 -23.788 1.00 40.23 1073 CYS C N 1
ATOM 8634 C CA . CYS C 1 358 ? -32.223 -12.306 -24.782 1.00 39.32 1073 CYS C CA 1
ATOM 8635 C C . CYS C 1 358 ? -31.527 -11.022 -24.310 1.00 39.71 1073 CYS C C 1
ATOM 8636 O O . CYS C 1 358 ? -32.097 -9.915 -24.317 1.00 39.00 1073 CYS C O 1
ATOM 8639 N N . GLN C 1 359 ? -30.274 -11.181 -23.889 1.00 40.99 1074 GLN C N 1
ATOM 8640 C CA . GLN C 1 359 ? -29.479 -10.080 -23.341 1.00 41.47 1074 GLN C CA 1
ATOM 8641 C C . GLN C 1 359 ? -29.339 -8.933 -24.356 1.00 38.83 1074 GLN C C 1
ATOM 8642 O O . GLN C 1 359 ? -29.473 -7.756 -24.021 1.00 38.20 1074 GLN C O 1
ATOM 8648 N N . ILE C 1 360 ? -29.064 -9.297 -25.608 1.00 36.18 1075 ILE C N 1
ATOM 8649 C CA . ILE C 1 360 ? -28.787 -8.321 -26.645 1.00 35.34 1075 ILE C CA 1
ATOM 8650 C C . ILE C 1 360 ? -29.961 -7.350 -26.856 1.00 35.64 1075 ILE C C 1
ATOM 8651 O O . ILE C 1 360 ? -29.774 -6.131 -26.860 1.00 35.82 1075 ILE C O 1
ATOM 8656 N N . THR C 1 361 ? -31.168 -7.900 -27.031 1.00 36.77 1076 THR C N 1
ATOM 8657 C CA . THR C 1 361 ? -32.350 -7.077 -27.266 1.00 37.27 1076 THR C CA 1
ATOM 8658 C C . THR C 1 361 ? -32.748 -6.311 -25.999 1.00 37.87 1076 THR C C 1
ATOM 8659 O O . THR C 1 361 ? -33.241 -5.189 -26.083 1.00 39.02 1076 THR C O 1
ATOM 8663 N N . GLN C 1 362 ? -32.497 -6.903 -24.824 1.00 40.94 1077 GLN C N 1
ATOM 8664 C CA . GLN C 1 362 ? -32.720 -6.185 -23.566 1.00 40.47 1077 GLN C CA 1
ATOM 8665 C C . GLN C 1 362 ? -31.865 -4.926 -23.451 1.00 38.45 1077 GLN C C 1
ATOM 8666 O O . GLN C 1 362 ? -32.389 -3.865 -23.081 1.00 41.74 1077 GLN C O 1
ATOM 8672 N N . HIS C 1 363 ? -30.566 -5.044 -23.744 1.00 36.07 1078 HIS C N 1
ATOM 8673 C CA . HIS C 1 363 ? -29.669 -3.889 -23.736 1.00 35.94 1078 HIS C CA 1
ATOM 8674 C C . HIS C 1 363 ? -30.140 -2.795 -24.712 1.00 35.86 1078 HIS C C 1
ATOM 8675 O O . HIS C 1 363 ? -30.109 -1.623 -24.404 1.00 35.60 1078 HIS C O 1
ATOM 8682 N N . LEU C 1 364 ? -30.542 -3.205 -25.924 1.00 35.60 1079 LEU C N 1
ATOM 8683 C CA . LEU C 1 364 ? -30.986 -2.240 -26.933 1.00 35.68 1079 LEU C CA 1
ATOM 8684 C C . LEU C 1 364 ? -32.196 -1.447 -26.427 1.00 38.03 1079 LEU C C 1
ATOM 8685 O O . LEU C 1 364 ? -32.232 -0.211 -26.549 1.00 38.69 1079 LEU C O 1
ATOM 8690 N N . LEU C 1 365 ? -33.150 -2.153 -25.811 1.00 40.89 1080 LEU C N 1
ATOM 8691 C CA . LEU C 1 365 ? -34.348 -1.483 -25.237 1.00 45.68 1080 LEU C CA 1
ATOM 8692 C C . LEU C 1 365 ? -33.896 -0.484 -24.170 1.00 46.89 1080 LEU C C 1
ATOM 8693 O O . LEU C 1 365 ? -34.342 0.673 -24.230 1.00 46.46 1080 LEU C O 1
ATOM 8698 N N . GLN C 1 366 ? -33.052 -0.926 -23.232 1.00 46.96 1081 GLN C N 1
ATOM 8699 C CA . GLN C 1 366 ? -32.593 -0.045 -22.125 1.00 47.79 1081 GLN C CA 1
ATOM 8700 C C . GLN C 1 366 ? -31.925 1.204 -22.704 1.00 44.76 1081 GLN C C 1
ATOM 8701 O O . GLN C 1 366 ? -32.293 2.315 -22.286 1.00 45.51 1081 GLN C O 1
ATOM 8707 N N . ASN C 1 367 ? -30.972 1.027 -23.621 1.00 43.32 1082 ASN C N 1
ATOM 8708 C CA . ASN C 1 367 ? -30.245 2.164 -24.167 1.00 42.31 1082 ASN C CA 1
ATOM 8709 C C . ASN C 1 367 ? -31.149 3.136 -24.933 1.00 42.51 1082 ASN C C 1
ATOM 8710 O O . ASN C 1 367 ? -30.979 4.357 -24.829 1.00 43.27 1082 ASN C O 1
ATOM 8715 N N . HIS C 1 368 ? -32.137 2.586 -25.654 1.00 43.38 1083 HIS C N 1
ATOM 8716 C CA . HIS C 1 368 ? -33.091 3.426 -26.375 1.00 45.05 1083 HIS C CA 1
ATOM 8717 C C . HIS C 1 368 ? -33.891 4.285 -25.380 1.00 45.94 1083 HIS C C 1
ATOM 8718 O O . HIS C 1 368 ? -34.026 5.507 -25.553 1.00 44.94 1083 HIS C O 1
ATOM 8725 N N . LYS C 1 369 ? -34.393 3.631 -24.335 1.00 48.76 1084 LYS C N 1
ATOM 8726 C CA . LYS C 1 369 ? -35.095 4.315 -23.249 1.00 51.79 1084 LYS C CA 1
ATOM 8727 C C . LYS C 1 369 ? -34.242 5.405 -22.598 1.00 50.69 1084 LYS C C 1
ATOM 8728 O O . LYS C 1 369 ? -34.742 6.483 -22.295 1.00 50.94 1084 LYS C O 1
ATOM 8734 N N . MET C 1 370 ? -32.965 5.102 -22.359 1.00 47.38 1085 MET C N 1
ATOM 8735 C CA . MET C 1 370 ? -32.022 6.062 -21.771 1.00 47.55 1085 MET C CA 1
ATOM 8736 C C . MET C 1 370 ? -31.929 7.340 -22.602 1.00 45.56 1085 MET C C 1
ATOM 8737 O O . MET C 1 370 ? -32.018 8.446 -22.072 1.00 44.57 1085 MET C O 1
ATOM 8742 N N . TRP C 1 371 ? -31.740 7.192 -23.915 1.00 44.59 1086 TRP C N 1
ATOM 8743 C CA . TRP C 1 371 ? -31.574 8.356 -24.776 1.00 45.18 1086 TRP C CA 1
ATOM 8744 C C . TRP C 1 371 ? -32.871 9.167 -24.864 1.00 48.89 1086 TRP C C 1
ATOM 8745 O O . TRP C 1 371 ? -32.825 10.404 -24.880 1.00 51.29 1086 TRP C O 1
ATOM 8756 N N . LYS C 1 372 ? -34.012 8.468 -24.873 1.00 50.92 1087 LYS C N 1
ATOM 8757 C CA . LYS C 1 372 ? -35.321 9.118 -24.901 1.00 55.52 1087 LYS C CA 1
ATOM 8758 C C . LYS C 1 372 ? -35.526 9.990 -23.682 1.00 57.52 1087 LYS C C 1
ATOM 8759 O O . LYS C 1 372 ? -36.056 11.092 -23.779 1.00 59.47 1087 LYS C O 1
ATOM 8765 N N . LYS C 1 373 ? -35.083 9.487 -22.527 1.00 57.80 1088 LYS C N 1
ATOM 8766 C CA . LYS C 1 373 ? -35.178 10.208 -21.257 1.00 59.52 1088 LYS C CA 1
ATOM 8767 C C . LYS C 1 373 ? -34.271 11.440 -21.240 1.00 59.87 1088 LYS C C 1
ATOM 8768 O O . LYS C 1 373 ? -34.674 12.479 -20.728 1.00 58.72 1088 LYS C O 1
ATOM 8774 N N . VAL C 1 374 ? -33.058 11.326 -21.806 1.00 57.10 1089 VAL C N 1
ATOM 8775 C CA . VAL C 1 374 ? -32.171 12.477 -21.960 1.00 57.71 1089 VAL C CA 1
ATOM 8776 C C . VAL C 1 374 ? -32.870 13.541 -22.807 1.00 60.08 1089 VAL C C 1
ATOM 8777 O O . VAL C 1 374 ? -32.935 14.707 -22.415 1.00 57.36 1089 VAL C O 1
ATOM 8781 N N . ILE C 1 375 ? -33.424 13.126 -23.951 1.00 59.06 1090 ILE C N 1
ATOM 8782 C CA . ILE C 1 375 ? -34.137 14.038 -24.847 1.00 62.68 1090 ILE C CA 1
ATOM 8783 C C . ILE C 1 375 ? -35.303 14.738 -24.140 1.00 66.13 1090 ILE C C 1
ATOM 8784 O O . ILE C 1 375 ? -35.484 15.945 -24.291 1.00 67.17 1090 ILE C O 1
ATOM 8789 N N . GLU C 1 376 ? -36.073 13.984 -23.350 1.00 69.72 1091 GLU C N 1
ATOM 8790 C CA . GLU C 1 376 ? -37.198 14.533 -22.584 1.00 76.21 1091 GLU C CA 1
ATOM 8791 C C . GLU C 1 376 ? -36.772 15.665 -21.632 1.00 80.74 1091 GLU C C 1
ATOM 8792 O O . GLU C 1 376 ? -37.484 16.659 -21.484 1.00 80.11 1091 GLU C O 1
ATOM 8798 N N . GLU C 1 377 ? -35.610 15.505 -20.986 1.00 81.81 1092 GLU C N 1
ATOM 8799 C CA . GLU C 1 377 ? -35.121 16.487 -20.034 1.00 86.02 1092 GLU C CA 1
ATOM 8800 C C . GLU C 1 377 ? -34.468 17.679 -20.748 1.00 87.19 1092 GLU C C 1
ATOM 8801 O O . GLU C 1 377 ? -34.552 18.804 -20.260 1.00 94.21 1092 GLU C O 1
ATOM 8807 N N . GLU C 1 378 ? -33.876 17.431 -21.926 1.00 84.42 1093 GLU C N 1
ATOM 8808 C CA . GLU C 1 378 ? -33.375 18.487 -22.823 1.00 83.69 1093 GLU C CA 1
ATOM 8809 C C . GLU C 1 378 ? -34.534 19.333 -23.364 1.00 84.46 1093 GLU C C 1
ATOM 8810 O O . GLU C 1 378 ? -34.339 20.454 -23.813 1.00 83.47 1093 GLU C O 1
ATOM 8816 N N . LYS D 1 2 ? 2.944 20.022 -69.269 1.00 109.70 669 LYS D N 1
ATOM 8817 C CA . LYS D 1 2 ? 2.259 18.720 -69.039 1.00 99.10 669 LYS D CA 1
ATOM 8818 C C . LYS D 1 2 ? 0.918 18.582 -69.795 1.00 86.19 669 LYS D C 1
ATOM 8819 O O . LYS D 1 2 ? 0.732 17.498 -70.376 1.00 89.37 669 LYS D O 1
ATOM 8825 N N . PRO D 1 3 ? -0.031 19.562 -69.877 1.00 67.94 670 PRO D N 1
ATOM 8826 C CA . PRO D 1 3 ? -1.327 19.239 -70.478 1.00 62.21 670 PRO D CA 1
ATOM 8827 C C . PRO D 1 3 ? -1.292 18.927 -71.981 1.00 53.70 670 PRO D C 1
ATOM 8828 O O . PRO D 1 3 ? -0.565 19.574 -72.728 1.00 49.91 670 PRO D O 1
ATOM 8832 N N . ILE D 1 4 ? -2.057 17.915 -72.392 1.00 48.79 671 ILE D N 1
ATOM 8833 C CA . ILE D 1 4 ? -2.322 17.651 -73.793 1.00 43.02 671 ILE D CA 1
ATOM 8834 C C . ILE D 1 4 ? -3.321 18.720 -74.201 1.00 41.79 671 ILE D C 1
ATOM 8835 O O . ILE D 1 4 ? -4.370 18.848 -73.575 1.00 47.22 671 ILE D O 1
ATOM 8840 N N . LEU D 1 5 ? -2.982 19.503 -75.228 1.00 40.74 672 LEU D N 1
ATOM 8841 C CA . LEU D 1 5 ? -3.849 20.549 -75.759 1.00 40.82 672 LEU D CA 1
ATOM 8842 C C . LEU D 1 5 ? -4.301 20.174 -77.172 1.00 38.85 672 LEU D C 1
ATOM 8843 O O . LEU D 1 5 ? -3.597 19.458 -77.878 1.00 38.66 672 LEU D O 1
ATOM 8848 N N . ALA D 1 6 ? -5.479 20.669 -77.566 1.00 37.72 673 ALA D N 1
ATOM 8849 C CA . ALA D 1 6 ? -6.060 20.401 -78.875 1.00 36.28 673 ALA D CA 1
ATOM 8850 C C . ALA D 1 6 ? -5.169 21.001 -79.968 1.00 38.72 673 ALA D C 1
ATOM 8851 O O . ALA D 1 6 ? -4.732 22.132 -79.833 1.00 37.90 673 ALA D O 1
ATOM 8853 N N . PRO D 1 7 ? -4.886 20.331 -81.127 1.00 40.27 674 PRO D N 1
ATOM 8854 C CA . PRO D 1 7 ? -4.104 20.971 -82.204 1.00 44.39 674 PRO D CA 1
ATOM 8855 C C . PRO D 1 7 ? -4.620 22.361 -82.606 1.00 48.98 674 PRO D C 1
ATOM 8856 O O . PRO D 1 7 ? -5.828 22.532 -82.657 1.00 44.48 674 PRO D O 1
ATOM 8860 N N . GLU D 1 8 ? -3.707 23.292 -82.909 1.00 51.87 675 GLU D N 1
ATOM 8861 C CA . GLU D 1 8 ? -4.075 24.695 -83.269 1.00 64.01 675 GLU D CA 1
ATOM 8862 C C . GLU D 1 8 ? -5.349 24.783 -84.129 1.00 62.32 675 GLU D C 1
ATOM 8863 O O . GLU D 1 8 ? -6.260 25.513 -83.693 1.00 72.43 675 GLU D O 1
ATOM 8869 N N . PRO D 1 9 ? -5.490 24.135 -85.315 1.00 50.87 676 PRO D N 1
ATOM 8870 C CA . PRO D 1 9 ? -6.756 24.181 -86.062 1.00 49.65 676 PRO D CA 1
ATOM 8871 C C . PRO D 1 9 ? -7.814 23.372 -85.305 1.00 45.87 676 PRO D C 1
ATOM 8872 O O . PRO D 1 9 ? -7.949 22.207 -85.607 1.00 41.66 676 PRO D O 1
ATOM 8876 N N . LEU D 1 10 ? -8.526 23.999 -84.364 1.00 43.74 677 LEU D N 1
ATOM 8877 C CA . LEU D 1 10 ? -9.512 23.267 -83.524 1.00 40.18 677 LEU D CA 1
ATOM 8878 C C . LEU D 1 10 ? -10.400 22.395 -84.415 1.00 38.62 677 LEU D C 1
ATOM 8879 O O . LEU D 1 10 ? -10.502 21.194 -84.136 1.00 35.22 677 LEU D O 1
ATOM 8884 N N . VAL D 1 11 ? -10.996 22.973 -85.460 1.00 38.22 678 VAL D N 1
ATOM 8885 C CA . VAL D 1 11 ? -11.890 22.223 -86.319 1.00 38.97 678 VAL D CA 1
ATOM 8886 C C . VAL D 1 11 ? -11.185 21.969 -87.642 1.00 38.62 678 VAL D C 1
ATOM 8887 O O . VAL D 1 11 ? -10.771 22.909 -88.316 1.00 39.48 678 VAL D O 1
ATOM 8891 N N . MET D 1 12 ? -11.051 20.694 -88.025 1.00 38.17 679 MET D N 1
ATOM 8892 C CA . MET D 1 12 ? -10.485 20.352 -89.344 1.00 42.44 679 MET D CA 1
ATOM 8893 C C . MET D 1 12 ? -11.523 20.630 -90.433 1.00 45.73 679 MET D C 1
ATOM 8894 O O . MET D 1 12 ? -12.613 20.117 -90.381 1.00 47.78 679 MET D O 1
ATOM 8899 N N . ASP D 1 13 ? -11.207 21.483 -91.412 1.00 50.76 680 ASP D N 1
ATOM 8900 C CA . ASP D 1 13 ? -12.204 21.967 -92.374 1.00 58.43 680 ASP D CA 1
ATOM 8901 C C . ASP D 1 13 ? -12.436 21.010 -93.547 1.00 56.20 680 ASP D C 1
ATOM 8902 O O . ASP D 1 13 ? -13.401 21.160 -94.286 1.00 61.71 680 ASP D O 1
ATOM 8907 N N . ASN D 1 14 ? -11.516 20.058 -93.735 1.00 53.16 681 ASN D N 1
ATOM 8908 C CA . ASN D 1 14 ? -11.510 19.158 -94.886 1.00 52.77 681 ASN D CA 1
ATOM 8909 C C . ASN D 1 14 ? -12.386 17.899 -94.716 1.00 49.84 681 ASN D C 1
ATOM 8910 O O . ASN D 1 14 ? -12.349 16.991 -95.543 1.00 53.24 681 ASN D O 1
ATOM 8915 N N . LEU D 1 15 ? -13.148 17.835 -93.619 1.00 47.62 682 LEU D N 1
ATOM 8916 C CA . LEU D 1 15 ? -13.956 16.672 -93.297 1.00 43.50 682 LEU D CA 1
ATOM 8917 C C . LEU D 1 15 ? -15.452 16.844 -93.654 1.00 43.33 682 LEU D C 1
ATOM 8918 O O . LEU D 1 15 ? -16.241 15.935 -93.426 1.00 38.53 682 LEU D O 1
ATOM 8923 N N . ASP D 1 16 ? -15.818 17.998 -94.225 1.00 47.16 683 ASP D N 1
ATOM 8924 C CA . ASP D 1 16 ? -17.223 18.398 -94.384 1.00 47.90 683 ASP D CA 1
ATOM 8925 C C . ASP D 1 16 ? -18.101 17.413 -95.152 1.00 47.33 683 ASP D C 1
ATOM 8926 O O . ASP D 1 16 ? -19.246 17.172 -94.755 1.00 47.80 683 ASP D O 1
ATOM 8931 N N . SER D 1 17 ? -17.594 16.871 -96.267 1.00 50.72 684 SER D N 1
ATOM 8932 C CA . SER D 1 17 ? -18.419 16.012 -97.135 1.00 49.42 684 SER D CA 1
ATOM 8933 C C . SER D 1 17 ? -18.675 14.655 -96.484 1.00 45.64 684 SER D C 1
ATOM 8934 O O . SER D 1 17 ? -19.729 14.059 -96.697 1.00 44.57 684 SER D O 1
ATOM 8937 N N . ILE D 1 18 ? -17.716 14.164 -95.691 1.00 44.35 685 ILE D N 1
ATOM 8938 C CA . ILE D 1 18 ? -17.928 12.921 -94.967 1.00 44.20 685 ILE D CA 1
ATOM 8939 C C . ILE D 1 18 ? -18.780 13.167 -93.706 1.00 40.23 685 ILE D C 1
ATOM 8940 O O . ILE D 1 18 ? -19.602 12.358 -93.357 1.00 37.02 685 ILE D O 1
ATOM 8945 N N . MET D 1 19 ? -18.596 14.306 -93.034 1.00 38.88 686 MET D N 1
ATOM 8946 C CA . MET D 1 19 ? -19.406 14.637 -91.848 1.00 36.73 686 MET D CA 1
ATOM 8947 C C . MET D 1 19 ? -20.881 14.865 -92.182 1.00 36.64 686 MET D C 1
ATOM 8948 O O . MET D 1 19 ? -21.733 14.620 -91.385 1.00 34.69 686 MET D O 1
ATOM 8953 N N . GLU D 1 20 ? -21.178 15.318 -93.393 1.00 38.54 687 GLU D N 1
ATOM 8954 C CA . GLU D 1 20 ? -22.543 15.397 -93.904 1.00 42.25 687 GLU D CA 1
ATOM 8955 C C . GLU D 1 20 ? -23.307 14.060 -93.855 1.00 39.58 687 GLU D C 1
ATOM 8956 O O . GLU D 1 20 ? -24.532 14.042 -93.843 1.00 39.75 687 GLU D O 1
ATOM 8962 N N . GLN D 1 21 ? -22.569 12.947 -93.859 1.00 36.42 688 GLN D N 1
ATOM 8963 C CA . GLN D 1 21 ? -23.144 11.604 -93.773 1.00 33.81 688 GLN D CA 1
ATOM 8964 C C . GLN D 1 21 ? -23.375 11.099 -92.352 1.00 32.14 688 GLN D C 1
ATOM 8965 O O . GLN D 1 21 ? -23.763 9.957 -92.170 1.00 31.85 688 GLN D O 1
ATOM 8971 N N . LEU D 1 22 ? -23.121 11.934 -91.343 1.00 29.38 689 LEU D N 1
ATOM 8972 C CA . LEU D 1 22 ? -23.318 11.509 -89.946 1.00 29.09 689 LEU D CA 1
ATOM 8973 C C . LEU D 1 22 ? -24.749 11.067 -89.684 1.00 27.33 689 LEU D C 1
ATOM 8974 O O . LEU D 1 22 ? -24.990 10.182 -88.855 1.00 25.27 689 LEU D O 1
ATOM 8979 N N . ASN D 1 23 ? -25.723 11.663 -90.385 1.00 29.84 690 ASN D N 1
ATOM 8980 C CA . ASN D 1 23 ? -27.122 11.314 -90.129 1.00 30.91 690 ASN D CA 1
ATOM 8981 C C . ASN D 1 23 ? -27.584 10.048 -90.875 1.00 32.25 690 ASN D C 1
ATOM 8982 O O . ASN D 1 23 ? -28.742 9.938 -91.275 1.00 36.20 690 ASN D O 1
ATOM 8987 N N . THR D 1 24 ? -26.666 9.105 -91.091 1.00 29.15 691 THR D N 1
ATOM 8988 C CA . THR D 1 24 ? -26.990 7.795 -91.635 1.00 28.45 691 THR D CA 1
ATOM 8989 C C . THR D 1 24 ? -26.515 6.767 -90.634 1.00 25.25 691 THR D C 1
ATOM 8990 O O . THR D 1 24 ? -25.545 6.995 -89.895 1.00 23.14 691 THR D O 1
ATOM 8994 N N . TRP D 1 25 ? -27.236 5.650 -90.551 1.00 24.08 692 TRP D N 1
ATOM 8995 C CA . TRP D 1 25 ? -26.902 4.600 -89.592 1.00 23.70 692 TRP D CA 1
ATOM 8996 C C . TRP D 1 25 ? -25.557 3.953 -89.949 1.00 22.91 692 TRP D C 1
ATOM 8997 O O . TRP D 1 25 ? -24.665 3.854 -89.088 1.00 23.07 692 TRP D O 1
ATOM 9008 N N . ASN D 1 26 ? -25.405 3.559 -91.211 1.00 25.59 693 ASN D N 1
ATOM 9009 C CA . ASN D 1 26 ? -24.116 3.010 -91.677 1.00 25.03 693 ASN D CA 1
ATOM 9010 C C . ASN D 1 26 ? -23.110 4.098 -92.071 1.00 25.37 693 ASN D C 1
ATOM 9011 O O . ASN D 1 26 ? -22.576 4.119 -93.199 1.00 26.74 693 ASN D O 1
ATOM 9016 N N . PHE D 1 27 ? -22.849 5.015 -91.148 1.00 24.99 694 PHE D N 1
ATOM 9017 C CA . PHE D 1 27 ? -21.864 6.060 -91.361 1.00 26.15 694 PHE D CA 1
ATOM 9018 C C . PHE D 1 27 ? -20.531 5.407 -91.715 1.00 24.64 694 PHE D C 1
ATOM 9019 O O . PHE D 1 27 ? -20.106 4.461 -91.038 1.00 24.02 694 PHE D O 1
ATOM 9027 N N . PRO D 1 28 ? -19.844 5.849 -92.792 1.00 25.86 695 PRO D N 1
ATOM 9028 C CA . PRO D 1 28 ? -18.592 5.218 -93.214 1.00 27.20 695 PRO D CA 1
ATOM 9029 C C . PRO D 1 28 ? -17.407 5.682 -92.345 1.00 25.33 695 PRO D C 1
ATOM 9030 O O . PRO D 1 28 ? -16.518 6.384 -92.790 1.00 24.93 695 PRO D O 1
ATOM 9034 N N . ILE D 1 29 ? -17.397 5.181 -91.112 1.00 25.08 696 ILE D N 1
ATOM 9035 C CA . ILE D 1 29 ? -16.422 5.573 -90.128 1.00 25.34 696 ILE D CA 1
ATOM 9036 C C . ILE D 1 29 ? -15.000 5.193 -90.544 1.00 24.48 696 ILE D C 1
ATOM 9037 O O . ILE D 1 29 ? -14.070 5.938 -90.252 1.00 26.51 696 ILE D O 1
ATOM 9042 N N . PHE D 1 30 ? -14.827 4.059 -91.241 1.00 24.86 697 PHE D N 1
ATOM 9043 C CA . PHE D 1 30 ? -13.485 3.648 -91.648 1.00 26.86 697 PHE D CA 1
ATOM 9044 C C . PHE D 1 30 ? -12.920 4.465 -92.794 1.00 28.02 697 PHE D C 1
ATOM 9045 O O . PHE D 1 30 ? -11.702 4.601 -92.896 1.00 28.49 697 PHE D O 1
ATOM 9053 N N . ASP D 1 31 ? -13.798 4.993 -93.654 1.00 28.82 698 ASP D N 1
ATOM 9054 C CA . ASP D 1 31 ? -13.419 5.999 -94.654 1.00 29.94 698 ASP D CA 1
ATOM 9055 C C . ASP D 1 31 ? -12.957 7.301 -93.958 1.00 28.77 698 ASP D C 1
ATOM 9056 O O . ASP D 1 31 ? -11.971 7.914 -94.385 1.00 28.86 698 ASP D O 1
ATOM 9061 N N . LEU D 1 32 ? -13.658 7.705 -92.889 1.00 28.72 699 LEU D N 1
ATOM 9062 C CA . LEU D 1 32 ? -13.246 8.873 -92.095 1.00 29.44 699 LEU D CA 1
ATOM 9063 C C . LEU D 1 32 ? -11.856 8.647 -91.513 1.00 30.93 699 LEU D C 1
ATOM 9064 O O . LEU D 1 32 ? -11.004 9.549 -91.581 1.00 32.87 699 LEU D O 1
ATOM 9069 N N . VAL D 1 33 ? -11.612 7.441 -90.979 1.00 28.11 700 VAL D N 1
ATOM 9070 C CA . VAL D 1 33 ? -10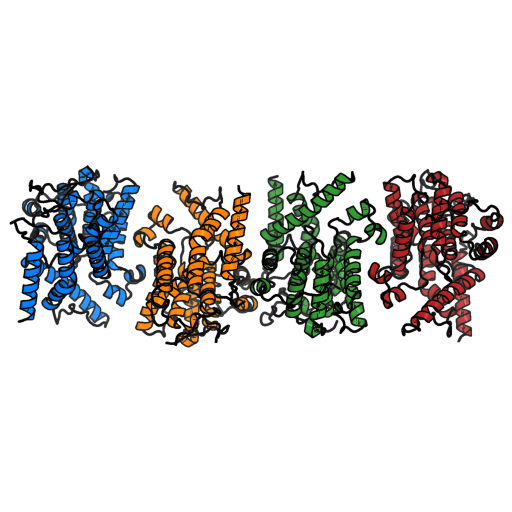.290 7.066 -90.460 1.00 29.57 700 VAL D CA 1
ATOM 9071 C C . VAL D 1 33 ? -9.203 7.225 -91.516 1.00 32.34 700 VAL D C 1
ATOM 9072 O O . VAL D 1 33 ? -8.152 7.817 -91.264 1.00 32.90 700 VAL D O 1
ATOM 9076 N N . GLU D 1 34 ? -9.460 6.726 -92.727 1.00 31.29 701 GLU D N 1
ATOM 9077 C CA . GLU D 1 34 ? -8.469 6.789 -93.793 1.00 35.48 701 GLU D CA 1
ATOM 9078 C C . GLU D 1 34 ? -8.227 8.226 -94.237 1.00 36.38 701 GLU D C 1
ATOM 9079 O O . GLU D 1 34 ? -7.099 8.585 -94.572 1.00 39.63 701 GLU D O 1
ATOM 9085 N N . ASN D 1 35 ? -9.293 9.037 -94.235 1.00 35.42 702 ASN D N 1
ATOM 9086 C CA . ASN D 1 35 ? -9.231 10.428 -94.675 1.00 37.91 702 ASN D CA 1
ATOM 9087 C C . ASN D 1 35 ? -8.449 11.299 -93.653 1.00 40.48 702 ASN D C 1
ATOM 9088 O O . ASN D 1 35 ? -7.676 12.161 -94.028 1.00 39.72 702 ASN D O 1
ATOM 9093 N N . ILE D 1 36 ? -8.670 11.045 -92.359 1.00 39.54 703 ILE D N 1
ATOM 9094 C CA . ILE D 1 36 ? -7.998 11.786 -91.289 1.00 40.30 703 ILE D CA 1
ATOM 9095 C C . ILE D 1 36 ? -6.577 11.242 -91.044 1.00 39.86 703 ILE D C 1
ATOM 9096 O O . ILE D 1 36 ? -5.721 11.995 -90.634 1.00 40.16 703 ILE D O 1
ATOM 9101 N N . GLY D 1 37 ? -6.347 9.942 -91.298 1.00 36.74 704 GLY D N 1
ATOM 9102 C CA . GLY D 1 37 ? -5.105 9.256 -91.027 1.00 35.60 704 GLY D CA 1
ATOM 9103 C C . GLY D 1 37 ? -5.246 8.275 -89.869 1.00 35.73 704 GLY D C 1
ATOM 9104 O O . GLY D 1 37 ? -5.811 8.621 -88.810 1.00 31.73 704 GLY D O 1
ATOM 9105 N N . ARG D 1 38 ? -4.741 7.057 -90.083 1.00 34.73 705 ARG D N 1
ATOM 9106 C CA . ARG D 1 38 ? -4.976 5.927 -89.187 1.00 38.43 705 ARG D CA 1
ATOM 9107 C C . ARG D 1 38 ? -4.543 6.061 -87.718 1.00 39.39 705 ARG D C 1
ATOM 9108 O O . ARG D 1 38 ? -5.167 5.427 -86.887 1.00 40.82 705 ARG D O 1
ATOM 9116 N N . LYS D 1 39 ? -3.523 6.876 -87.412 1.00 40.11 706 LYS D N 1
ATOM 9117 C CA . LYS D 1 39 ? -3.107 7.147 -86.036 1.00 39.16 706 LYS D CA 1
ATOM 9118 C C . LYS D 1 39 ? -3.104 8.662 -85.698 1.00 36.96 706 LYS D C 1
ATOM 9119 O O . LYS D 1 39 ? -2.271 9.128 -84.908 1.00 33.44 706 LYS D O 1
ATOM 9125 N N . CYS D 1 40 ? -3.990 9.401 -86.376 1.00 32.86 707 CYS D N 1
ATOM 9126 C CA . CYS D 1 40 ? -4.019 10.845 -86.319 1.00 33.45 707 CYS D CA 1
ATOM 9127 C C . CYS D 1 40 ? -4.268 11.338 -84.888 1.00 30.65 707 CYS D C 1
ATOM 9128 O O . CYS D 1 40 ? -3.774 12.375 -84.482 1.00 32.27 707 CYS D O 1
ATOM 9131 N N . GLY D 1 41 ? -5.055 10.565 -84.150 1.00 29.13 708 GLY D N 1
ATOM 9132 C CA . GLY D 1 41 ? -5.509 10.880 -82.816 1.00 27.96 708 GLY D CA 1
ATOM 9133 C C . GLY D 1 41 ? -6.438 12.087 -82.741 1.00 27.70 708 GLY D C 1
ATOM 9134 O O . GLY D 1 41 ? -6.351 12.845 -81.779 1.00 27.42 708 GLY D O 1
ATOM 9135 N N . ARG D 1 42 ? -7.331 12.244 -83.719 1.00 25.83 709 ARG D N 1
ATOM 9136 C CA . ARG D 1 42 ? -8.262 13.372 -83.751 1.00 27.95 709 ARG D CA 1
ATOM 9137 C C . ARG D 1 42 ? -9.718 13.020 -84.023 1.00 26.60 709 ARG D C 1
ATOM 9138 O O . ARG D 1 42 ? -10.594 13.893 -83.948 1.00 26.60 709 ARG D O 1
ATOM 9146 N N . ILE D 1 43 ? -9.993 11.755 -84.353 1.00 25.87 710 ILE D N 1
ATOM 9147 C CA . ILE D 1 43 ? -11.317 11.382 -84.852 1.00 25.83 710 ILE D CA 1
ATOM 9148 C C . ILE D 1 43 ? -12.421 11.628 -83.821 1.00 23.63 710 ILE D C 1
ATOM 9149 O O . ILE D 1 43 ? -13.507 12.130 -84.177 1.00 23.54 710 ILE D O 1
ATOM 9154 N N . LEU D 1 44 ? -12.144 11.320 -82.544 1.00 23.51 711 LEU D N 1
ATOM 9155 C CA . LEU D 1 44 ? -13.159 11.443 -81.509 1.00 22.50 711 LEU D CA 1
ATOM 9156 C C . LEU D 1 44 ? -13.485 12.911 -81.222 1.00 23.66 711 LEU D C 1
ATOM 9157 O O . LEU D 1 44 ? -14.679 13.287 -81.109 1.00 23.20 711 LEU D O 1
ATOM 9162 N N . SER D 1 45 ? -12.450 13.747 -81.116 1.00 25.01 712 SER D N 1
ATOM 9163 C CA . SER D 1 45 ? -12.672 15.173 -80.876 1.00 26.42 712 SER D CA 1
ATOM 9164 C C . SER D 1 45 ? -13.386 15.840 -82.053 1.00 26.58 712 SER D C 1
ATOM 9165 O O . SER D 1 45 ? -14.245 16.703 -81.874 1.00 26.59 712 SER D O 1
ATOM 9168 N N . GLN D 1 46 ? -13.031 15.455 -83.288 1.00 26.86 713 GLN D N 1
ATOM 9169 C CA . GLN D 1 46 ? -13.650 16.066 -84.461 1.00 26.99 713 GLN D CA 1
ATOM 9170 C C . GLN D 1 46 ? -15.128 15.718 -84.605 1.00 25.41 713 GLN D C 1
ATOM 9171 O O . GLN D 1 46 ? -15.950 16.573 -84.896 1.00 28.52 713 GLN D O 1
ATOM 9177 N N . VAL D 1 47 ? -15.465 14.442 -84.411 1.00 24.79 714 VAL D N 1
ATOM 9178 C CA . VAL D 1 47 ? -16.858 14.004 -84.438 1.00 24.78 714 VAL D CA 1
ATOM 9179 C C . VAL D 1 47 ? -17.641 14.626 -83.265 1.00 25.47 714 VAL D C 1
ATOM 9180 O O . VAL D 1 47 ? -18.745 15.121 -83.454 1.00 26.59 714 VAL D O 1
ATOM 9184 N N . SER D 1 48 ? -17.046 14.624 -82.067 1.00 25.24 715 SER D N 1
ATOM 9185 C CA . SER D 1 48 ? -17.695 15.210 -80.893 1.00 24.31 715 SER D CA 1
ATOM 9186 C C . SER D 1 48 ? -18.074 16.659 -81.116 1.00 26.24 715 SER D C 1
ATOM 9187 O O . SER D 1 48 ? -19.187 17.097 -80.793 1.00 26.17 715 SER D O 1
ATOM 9190 N N . TYR D 1 49 ? -17.159 17.436 -81.688 1.00 25.53 716 TYR D N 1
ATOM 9191 C CA . TYR D 1 49 ? -17.462 18.828 -82.045 1.00 29.80 716 TYR D CA 1
ATOM 9192 C C . TYR D 1 49 ? -18.681 18.932 -82.958 1.00 28.32 716 TYR D C 1
ATOM 9193 O O . TYR D 1 49 ? -19.570 19.728 -82.714 1.00 27.21 716 TYR D O 1
ATOM 9202 N N . ARG D 1 50 ? -18.709 18.137 -84.028 1.00 29.28 717 ARG D N 1
ATOM 9203 C CA . ARG D 1 50 ? -19.802 18.212 -84.992 1.00 32.17 717 ARG D CA 1
ATOM 9204 C C . ARG D 1 50 ? -21.153 17.877 -84.382 1.00 29.54 717 ARG D C 1
ATOM 9205 O O . ARG D 1 50 ? -22.161 18.522 -84.712 1.00 30.62 717 ARG D O 1
ATOM 9213 N N . LEU D 1 51 ? -21.181 16.864 -83.511 1.00 26.73 718 LEU D N 1
ATOM 9214 C CA . LEU D 1 51 ? -22.417 16.442 -82.908 1.00 26.66 718 LEU D CA 1
ATOM 9215 C C . LEU D 1 51 ? -22.905 17.433 -81.863 1.00 28.11 718 LEU D C 1
ATOM 9216 O O . LEU D 1 51 ? -24.094 17.687 -81.799 1.00 27.08 718 LEU D O 1
ATOM 9221 N N . PHE D 1 52 ? -21.990 17.990 -81.055 1.00 28.47 719 PHE D N 1
ATOM 9222 C CA . PHE D 1 52 ? -22.352 19.050 -80.101 1.00 29.82 719 PHE D CA 1
ATOM 9223 C C . PHE D 1 52 ? -22.872 20.286 -80.816 1.00 31.93 719 PHE D C 1
ATOM 9224 O O . PHE D 1 52 ? -23.830 20.901 -80.384 1.00 30.63 719 PHE D O 1
ATOM 9232 N N . GLU D 1 53 ? -22.237 20.644 -81.931 1.00 32.92 720 GLU D N 1
ATOM 9233 C CA . GLU D 1 53 ? -22.689 21.774 -82.750 1.00 35.17 720 GLU D CA 1
ATOM 9234 C C . GLU D 1 53 ? -24.073 21.480 -83.323 1.00 33.48 720 GLU D C 1
ATOM 9235 O O . GLU D 1 53 ? -24.957 22.318 -83.270 1.00 34.82 720 GLU D O 1
ATOM 9241 N N . ASP D 1 54 ? -24.255 20.272 -83.868 1.00 33.12 721 ASP D N 1
ATOM 9242 C CA . ASP D 1 54 ? -25.527 19.870 -84.441 1.00 33.77 721 ASP D CA 1
ATOM 9243 C C . ASP D 1 54 ? -26.678 19.995 -83.439 1.00 33.10 721 ASP D C 1
ATOM 9244 O O . ASP D 1 54 ? -27.812 20.298 -83.826 1.00 36.09 721 ASP D O 1
ATOM 9249 N N . MET D 1 55 ? -26.386 19.716 -82.162 1.00 31.97 722 MET D N 1
ATOM 9250 C CA . MET D 1 55 ? -27.394 19.757 -81.095 1.00 31.70 722 MET D CA 1
ATOM 9251 C C . MET D 1 55 ? -27.513 21.112 -80.414 1.00 32.94 722 MET D C 1
ATOM 9252 O O . MET D 1 55 ? -28.345 21.270 -79.548 1.00 35.31 722 MET D O 1
ATOM 9257 N N . GLY D 1 56 ? -26.661 22.068 -80.783 1.00 32.86 723 GLY D N 1
ATOM 9258 C CA . GLY D 1 56 ? -26.649 23.382 -80.157 1.00 33.16 723 GLY D CA 1
ATOM 9259 C C . GLY D 1 56 ? -26.239 23.330 -78.691 1.00 33.25 723 GLY D C 1
ATOM 9260 O O . GLY D 1 56 ? -26.621 24.207 -77.900 1.00 34.28 723 GLY D O 1
ATOM 9261 N N . LEU D 1 57 ? -25.428 22.335 -78.335 1.00 31.49 724 LEU D N 1
ATOM 9262 C CA . LEU D 1 57 ? -25.031 22.125 -76.935 1.00 32.41 724 LEU D CA 1
ATOM 9263 C C . LEU D 1 57 ? -24.010 23.165 -76.487 1.00 32.85 724 LEU D C 1
ATOM 9264 O O . LEU D 1 57 ? -23.999 23.531 -75.298 1.00 35.84 724 LEU D O 1
ATOM 9269 N N . PHE D 1 58 ? -23.191 23.696 -77.412 1.00 33.17 725 PHE D N 1
ATOM 9270 C CA . PHE D 1 58 ? -22.235 24.740 -77.044 1.00 35.50 725 PHE D CA 1
ATOM 9271 C C . PHE D 1 58 ? -22.962 25.970 -76.503 1.00 38.35 725 PHE D C 1
ATOM 9272 O O . PHE D 1 58 ? -22.580 26.506 -75.459 1.00 37.60 725 PHE D O 1
ATOM 9280 N N . GLU D 1 59 ? -24.030 26.384 -77.195 1.00 42.32 726 GLU D N 1
ATOM 9281 C CA . GLU D 1 59 ? -24.839 27.523 -76.767 1.00 46.54 726 GLU D CA 1
ATOM 9282 C C . GLU D 1 59 ? -25.652 27.202 -75.534 1.00 44.16 726 GLU D C 1
ATOM 9283 O O . GLU D 1 59 ? -25.682 27.982 -74.606 1.00 43.68 726 GLU D O 1
ATOM 9289 N N . ALA D 1 60 ? -26.295 26.030 -75.522 1.00 41.46 727 ALA D N 1
ATOM 9290 C CA . ALA D 1 60 ? -27.157 25.609 -74.410 1.00 39.54 727 ALA D CA 1
ATOM 9291 C C . ALA D 1 60 ? -26.446 25.674 -73.052 1.00 39.75 727 ALA D C 1
ATOM 9292 O O . ALA D 1 60 ? -27.039 26.133 -72.074 1.00 40.28 727 ALA D O 1
ATOM 9294 N N . PHE D 1 61 ? -25.173 25.258 -73.006 1.00 36.91 728 PHE D N 1
ATOM 9295 C CA . PHE D 1 61 ? -24.426 25.217 -71.748 1.00 36.16 728 PHE D CA 1
ATOM 9296 C C . PHE D 1 61 ? -23.212 26.152 -71.735 1.00 36.84 728 PHE D C 1
ATOM 9297 O O . PHE D 1 61 ? -22.341 26.034 -70.866 1.00 37.12 728 PHE D O 1
ATOM 9305 N N . LYS D 1 62 ? -23.181 27.101 -72.673 1.00 37.60 729 LYS D N 1
ATOM 9306 C CA . LYS D 1 62 ? -22.114 28.093 -72.770 1.00 40.72 729 LYS D CA 1
ATOM 9307 C C . LYS D 1 62 ? -20.749 27.431 -72.649 1.00 37.25 729 LYS D C 1
ATOM 9308 O O . LYS D 1 62 ? -19.894 27.846 -71.876 1.00 38.67 729 LYS D O 1
ATOM 9314 N N . ILE D 1 63 ? -20.562 26.374 -73.433 1.00 36.15 730 ILE D N 1
ATOM 9315 C CA . ILE D 1 63 ? -19.359 25.560 -73.402 1.00 35.36 730 ILE D CA 1
ATOM 9316 C C . ILE D 1 63 ? -18.274 26.280 -74.198 1.00 38.01 730 ILE D C 1
ATOM 9317 O O . ILE D 1 63 ? -18.462 26.555 -75.382 1.00 37.98 730 ILE D O 1
ATOM 9322 N N . PRO D 1 64 ? -17.102 26.591 -73.591 1.00 37.05 731 PRO D N 1
ATOM 9323 C CA . PRO D 1 64 ? -15.992 27.167 -74.351 1.00 39.18 731 PRO D CA 1
ATOM 9324 C C . PRO D 1 64 ? -15.359 26.095 -75.235 1.00 36.73 731 PRO D C 1
ATOM 9325 O O . PRO D 1 64 ? -15.002 25.014 -74.754 1.00 34.56 731 PRO D O 1
ATOM 9329 N N . ILE D 1 65 ? -15.237 26.392 -76.531 1.00 37.80 732 ILE D N 1
ATOM 9330 C CA . ILE D 1 65 ? -14.851 25.376 -77.508 1.00 37.62 732 ILE D CA 1
ATOM 9331 C C . ILE D 1 65 ? -13.405 24.910 -77.318 1.00 36.16 732 ILE D C 1
ATOM 9332 O O . ILE D 1 65 ? -13.098 23.737 -77.493 1.00 33.39 732 ILE D O 1
ATOM 9337 N N . ARG D 1 66 ? -12.523 25.834 -76.944 1.00 37.74 733 ARG D N 1
ATOM 9338 C CA . ARG D 1 66 ? -11.123 25.495 -76.725 1.00 38.79 733 ARG D CA 1
ATOM 9339 C C . ARG D 1 66 ? -10.978 24.397 -75.639 1.00 35.27 733 ARG D C 1
ATOM 9340 O O . ARG D 1 66 ? -10.306 23.408 -75.869 1.00 30.98 733 ARG D O 1
ATOM 9348 N N . GLU D 1 67 ? -11.625 24.604 -74.484 1.00 33.78 734 GLU D N 1
ATOM 9349 C CA . GLU D 1 67 ? -11.523 23.675 -73.377 1.00 33.26 734 GLU D CA 1
ATOM 9350 C C . GLU D 1 67 ? -12.196 22.334 -73.723 1.00 30.77 734 GLU D C 1
ATOM 9351 O O . GLU D 1 67 ? -11.692 21.256 -73.391 1.00 29.63 734 GLU D O 1
ATOM 9357 N N . PHE D 1 68 ? -13.324 22.395 -74.442 1.00 30.44 735 PHE D N 1
ATOM 9358 C CA . PHE D 1 68 ? -13.981 21.216 -74.957 1.00 28.25 735 PHE D CA 1
ATOM 9359 C C . PHE D 1 68 ? -13.004 20.396 -75.823 1.00 28.00 735 PHE D C 1
ATOM 9360 O O . PHE D 1 68 ? -12.818 19.199 -75.612 1.00 24.66 735 PHE D O 1
ATOM 9368 N N . MET D 1 69 ? -12.364 21.052 -76.799 1.00 29.28 736 MET D N 1
ATOM 9369 C CA . MET D 1 69 ? -11.446 20.361 -77.694 1.00 29.23 736 MET D CA 1
ATOM 9370 C C . MET D 1 69 ? -10.198 19.858 -76.955 1.00 28.37 736 MET D C 1
ATOM 9371 O O . MET D 1 69 ? -9.745 18.740 -77.200 1.00 28.18 736 MET D O 1
ATOM 9376 N N . ASN D 1 70 ? -9.688 20.644 -75.997 1.00 27.71 737 ASN D N 1
ATOM 9377 C CA . ASN D 1 70 ? -8.579 20.205 -75.196 1.00 27.79 737 ASN D CA 1
ATOM 9378 C C . ASN D 1 70 ? -8.948 18.881 -74.493 1.00 26.34 737 ASN D C 1
ATOM 9379 O O . ASN D 1 70 ? -8.190 17.903 -74.546 1.00 26.01 737 ASN D O 1
ATOM 9384 N N . TYR D 1 71 ? -10.104 18.859 -73.830 1.00 25.68 738 TYR D N 1
ATOM 9385 C CA . TYR D 1 71 ? -10.476 17.680 -73.056 1.00 24.47 738 TYR D CA 1
ATOM 9386 C C . TYR D 1 71 ? -10.676 16.466 -73.977 1.00 23.82 738 TYR D C 1
ATOM 9387 O O . TYR D 1 71 ? -10.151 15.377 -73.713 1.00 23.50 738 TYR D O 1
ATOM 9396 N N . PHE D 1 72 ? -11.453 16.637 -75.048 1.00 24.80 739 PHE D N 1
ATOM 9397 C CA . PHE D 1 72 ? -11.750 15.516 -75.916 1.00 24.17 739 PHE D CA 1
ATOM 9398 C C . PHE D 1 72 ? -10.495 14.995 -76.640 1.00 24.42 739 PHE D C 1
ATOM 9399 O O . PHE D 1 72 ? -10.408 13.811 -76.911 1.00 22.73 739 PHE D O 1
ATOM 9407 N N . HIS D 1 73 ? -9.530 15.877 -76.908 1.00 25.87 740 HIS D N 1
ATOM 9408 C CA . HIS D 1 73 ? -8.256 15.440 -77.464 1.00 26.06 740 HIS D CA 1
ATOM 9409 C C . HIS D 1 73 ? -7.420 14.662 -76.444 1.00 26.39 740 HIS D C 1
ATOM 9410 O O . HIS D 1 73 ? -6.911 13.594 -76.743 1.00 26.41 740 HIS D O 1
ATOM 9417 N N . ALA D 1 74 ? -7.331 15.166 -75.215 1.00 26.80 741 ALA D N 1
ATOM 9418 C CA . ALA D 1 74 ? -6.668 14.423 -74.133 1.00 26.66 741 ALA D CA 1
ATOM 9419 C C . ALA D 1 74 ? -7.304 13.032 -73.954 1.00 24.84 741 ALA D C 1
ATOM 9420 O O . ALA D 1 74 ? -6.603 12.033 -73.754 1.00 24.06 741 ALA D O 1
ATOM 9422 N N . LEU D 1 75 ? -8.638 12.989 -74.019 1.00 24.33 742 LEU D N 1
ATOM 9423 C CA . LEU D 1 75 ? -9.408 11.780 -73.854 1.00 22.98 742 LEU D CA 1
ATOM 9424 C C . LEU D 1 75 ? -9.067 10.810 -74.968 1.00 22.80 742 LEU D C 1
ATOM 9425 O O . LEU D 1 75 ? -8.732 9.661 -74.720 1.00 23.91 742 LEU D O 1
ATOM 9430 N N . GLU D 1 76 ? -9.117 11.289 -76.215 1.00 22.33 743 GLU D N 1
ATOM 9431 C CA . GLU D 1 76 ? -8.858 10.392 -77.336 1.00 22.15 743 GLU D CA 1
ATOM 9432 C C . GLU D 1 76 ? -7.453 9.856 -77.349 1.00 22.29 743 GLU D C 1
ATOM 9433 O O . GLU D 1 76 ? -7.241 8.699 -77.735 1.00 21.54 743 GLU D O 1
ATOM 9439 N N . ILE D 1 77 ? -6.486 10.671 -76.909 1.00 25.29 744 ILE D N 1
ATOM 9440 C CA . ILE D 1 77 ? -5.082 10.279 -76.833 1.00 27.72 744 ILE D CA 1
ATOM 9441 C C . ILE D 1 77 ? -4.866 9.141 -75.838 1.00 26.66 744 ILE D C 1
ATOM 9442 O O . ILE D 1 77 ? -3.982 8.330 -76.014 1.00 27.02 744 ILE D O 1
ATOM 9447 N N . GLY D 1 78 ? -5.696 9.099 -74.792 1.00 26.36 745 GLY D N 1
ATOM 9448 C CA . GLY D 1 78 ? -5.637 8.075 -73.763 1.00 24.96 745 GLY D CA 1
ATOM 9449 C C . GLY D 1 78 ? -6.323 6.773 -74.082 1.00 23.12 745 GLY D C 1
ATOM 9450 O O . GLY D 1 78 ? -6.290 5.853 -73.292 1.00 24.61 745 GLY D O 1
ATOM 9451 N N . TYR D 1 79 ? -6.989 6.695 -75.238 1.00 23.91 746 TYR D N 1
ATOM 9452 C CA . TYR D 1 79 ? -7.399 5.405 -75.805 1.00 22.69 746 TYR D CA 1
ATOM 9453 C C . TYR D 1 79 ? -6.138 4.806 -76.428 1.00 24.15 746 TYR D C 1
ATOM 9454 O O . TYR D 1 79 ? -5.444 5.471 -77.209 1.00 25.38 746 TYR D O 1
ATOM 9463 N N . ARG D 1 80 ? -5.865 3.545 -76.105 1.00 22.41 747 ARG D N 1
ATOM 9464 C CA . ARG D 1 80 ? -4.671 2.844 -76.565 1.00 25.16 747 ARG D CA 1
ATOM 9465 C C . ARG D 1 80 ? -4.772 2.406 -78.023 1.00 24.70 747 ARG D C 1
ATOM 9466 O O . ARG D 1 80 ? -5.867 2.335 -78.599 1.00 23.16 747 ARG D O 1
ATOM 9474 N N . ASP D 1 81 ? -3.606 2.120 -78.622 1.00 28.36 748 ASP D N 1
ATOM 9475 C CA . ASP D 1 81 ? -3.529 1.628 -79.999 1.00 30.79 748 ASP D CA 1
ATOM 9476 C C . ASP D 1 81 ? -3.726 0.112 -79.983 1.00 30.57 748 ASP D C 1
ATOM 9477 O O . ASP D 1 81 ? -2.806 -0.664 -80.217 1.00 30.53 748 ASP D O 1
ATOM 9482 N N . ILE D 1 82 ? -4.951 -0.308 -79.678 1.00 27.21 749 ILE D N 1
ATOM 9483 C CA . ILE D 1 82 ? -5.333 -1.711 -79.629 1.00 25.85 749 ILE D CA 1
ATOM 9484 C C . ILE D 1 82 ? -6.394 -1.956 -80.710 1.00 26.03 749 ILE D C 1
ATOM 9485 O O . ILE D 1 82 ? -6.947 -1.002 -81.271 1.00 23.68 749 ILE D O 1
ATOM 9490 N N . PRO D 1 83 ? -6.628 -3.215 -81.139 1.00 26.32 750 PRO D N 1
ATOM 9491 C CA . PRO D 1 83 ? -7.447 -3.462 -82.325 1.00 25.78 750 PRO D CA 1
ATOM 9492 C C . PRO D 1 83 ? -8.937 -3.121 -82.287 1.00 23.73 750 PRO D C 1
ATOM 9493 O O . PRO D 1 83 ? -9.490 -2.810 -83.363 1.00 24.31 750 PRO D O 1
ATOM 9497 N N . TYR D 1 84 ? -9.564 -3.138 -81.111 1.00 21.08 751 TYR D N 1
ATOM 9498 C CA . TYR D 1 84 ? -10.997 -2.831 -80.976 1.00 20.19 751 TYR D CA 1
ATOM 9499 C C . TYR D 1 84 ? -11.336 -1.661 -80.060 1.00 20.13 751 TYR D C 1
ATOM 9500 O O . TYR D 1 84 ? -11.974 -0.688 -80.485 1.00 19.34 751 TYR D O 1
ATOM 9509 N N . HIS D 1 85 ? -10.932 -1.751 -78.785 1.00 19.35 752 HIS D N 1
ATOM 9510 C CA . HIS D 1 85 ? -11.359 -0.740 -77.799 1.00 18.85 752 HIS D CA 1
ATOM 9511 C C . HIS D 1 85 ? -10.475 0.492 -77.838 1.00 20.97 752 HIS D C 1
ATOM 9512 O O . HIS D 1 85 ? -9.805 0.860 -76.859 1.00 21.29 752 HIS D O 1
ATOM 9519 N N . ASN D 1 86 ? -10.509 1.166 -78.998 1.00 20.12 753 ASN D N 1
ATOM 9520 C CA . ASN D 1 86 ? -9.688 2.305 -79.337 1.00 20.28 753 ASN D CA 1
ATOM 9521 C C . ASN D 1 86 ? -10.612 3.505 -79.588 1.00 18.92 753 ASN D C 1
ATOM 9522 O O . ASN D 1 86 ? -11.850 3.418 -79.377 1.00 17.76 753 ASN D O 1
ATOM 9527 N N . ARG D 1 87 ? -10.031 4.647 -79.971 1.00 20.14 754 ARG D N 1
ATOM 9528 C CA . ARG D 1 87 ? -10.796 5.875 -80.069 1.00 20.32 754 ARG D CA 1
ATOM 9529 C C . ARG D 1 87 ? -11.792 5.819 -81.253 1.00 20.49 754 ARG D C 1
ATOM 9530 O O . ARG D 1 87 ? -12.732 6.569 -81.282 1.00 19.29 754 ARG D O 1
ATOM 9538 N N . ILE D 1 88 ? -11.559 4.913 -82.208 1.00 20.61 755 ILE D N 1
ATOM 9539 C CA . ILE D 1 88 ? -12.486 4.719 -83.313 1.00 19.78 755 ILE D CA 1
ATOM 9540 C C . ILE D 1 88 ? -13.796 4.074 -82.830 1.00 19.25 755 ILE D C 1
ATOM 9541 O O . ILE D 1 88 ? -14.885 4.522 -83.175 1.00 19.44 755 ILE D O 1
ATOM 9546 N N . HIS D 1 89 ? -13.682 3.035 -81.979 1.00 18.20 756 HIS D N 1
ATOM 9547 C CA . HIS D 1 89 ? -14.865 2.456 -81.323 1.00 18.16 756 HIS D CA 1
ATOM 9548 C C . HIS D 1 89 ? -15.598 3.484 -80.476 1.00 17.70 756 HIS D C 1
ATOM 9549 O O . HIS D 1 89 ? -16.819 3.537 -80.506 1.00 16.71 756 HIS D O 1
ATOM 9556 N N . ALA D 1 90 ? -14.866 4.307 -79.725 1.00 18.18 757 ALA D N 1
ATOM 9557 C CA . ALA D 1 90 ? -15.518 5.347 -78.913 1.00 17.39 757 ALA D CA 1
ATOM 9558 C C . ALA D 1 90 ? -16.350 6.302 -79.804 1.00 18.00 757 ALA D C 1
ATOM 9559 O O . ALA D 1 90 ? -17.486 6.622 -79.507 1.00 17.65 757 ALA D O 1
ATOM 9561 N N . THR D 1 91 ? -15.752 6.715 -80.926 1.00 18.93 758 THR D N 1
ATOM 9562 C CA . THR D 1 91 ? -16.411 7.567 -81.890 1.00 20.15 758 THR D CA 1
ATOM 9563 C C . THR D 1 91 ? -17.665 6.893 -82.448 1.00 18.87 758 THR D C 1
ATOM 9564 O O . THR D 1 91 ? -18.685 7.548 -82.598 1.00 19.11 758 THR D O 1
ATOM 9568 N N . ASP D 1 92 ? -17.561 5.592 -82.766 1.00 18.95 759 ASP D N 1
ATOM 9569 C CA . ASP D 1 92 ? -18.667 4.802 -83.267 1.00 19.27 759 ASP D CA 1
ATOM 9570 C C . ASP D 1 92 ? -19.847 4.755 -82.270 1.00 19.47 759 ASP D C 1
ATOM 9571 O O . ASP D 1 92 ? -20.997 4.899 -82.660 1.00 20.05 759 ASP D O 1
ATOM 9576 N N . VAL D 1 93 ? -19.526 4.542 -80.986 1.00 18.15 760 VAL D N 1
ATOM 9577 C CA . VAL D 1 93 ? -20.529 4.493 -79.937 1.00 18.04 760 VAL D CA 1
ATOM 9578 C C . VAL D 1 93 ? -21.200 5.852 -79.743 1.00 17.84 760 VAL D C 1
ATOM 9579 O O . VAL D 1 93 ? -22.449 5.934 -79.583 1.00 19.30 760 VAL D O 1
ATOM 9583 N N . LEU D 1 94 ? -20.416 6.928 -79.778 1.00 18.57 761 LEU D N 1
ATOM 9584 C CA . LEU D 1 94 ? -20.970 8.278 -79.702 1.00 20.24 761 LEU D CA 1
ATOM 9585 C C . LEU D 1 94 ? -21.913 8.558 -80.878 1.00 19.29 761 LEU D C 1
ATOM 9586 O O . LEU D 1 94 ? -23.013 9.056 -80.707 1.00 19.18 761 LEU D O 1
ATOM 9591 N N . HIS D 1 95 ? -21.483 8.218 -82.089 1.00 21.04 762 HIS D N 1
ATOM 9592 C CA . HIS D 1 95 ? -22.340 8.388 -83.250 1.00 20.44 762 HIS D CA 1
ATOM 9593 C C . HIS D 1 95 ? -23.667 7.628 -83.090 1.00 18.66 762 HIS D C 1
ATOM 9594 O O . HIS D 1 95 ? -24.714 8.162 -83.379 1.00 20.55 762 HIS D O 1
ATOM 9601 N N . ALA D 1 96 ? -23.596 6.393 -82.596 1.00 20.10 763 ALA D N 1
ATOM 9602 C CA . ALA D 1 96 ? -24.771 5.559 -82.419 1.00 18.78 763 ALA D CA 1
ATOM 9603 C C . ALA D 1 96 ? -25.730 6.152 -81.375 1.00 20.60 763 ALA D C 1
ATOM 9604 O O . ALA D 1 96 ? -26.935 6.181 -81.617 1.00 19.80 763 ALA D O 1
ATOM 9606 N N . VAL D 1 97 ? -25.211 6.614 -80.229 1.00 19.82 764 VAL D N 1
ATOM 9607 C CA . VAL D 1 97 ? -26.109 7.228 -79.230 1.00 19.95 764 VAL D CA 1
ATOM 9608 C C . VAL D 1 97 ? -26.750 8.501 -79.754 1.00 19.87 764 VAL D C 1
ATOM 9609 O O . VAL D 1 97 ? -27.921 8.761 -79.510 1.00 22.02 764 VAL D O 1
ATOM 9613 N N . TRP D 1 98 ? -25.986 9.291 -80.512 1.00 20.04 765 TRP D N 1
ATOM 9614 C CA . TRP D 1 98 ? -26.516 10.494 -81.134 1.00 20.51 765 TRP D CA 1
ATOM 9615 C C . TRP D 1 98 ? -27.619 10.103 -82.148 1.00 21.56 765 TRP D C 1
ATOM 9616 O O . TRP D 1 98 ? -28.689 10.689 -82.163 1.00 22.62 765 TRP D O 1
ATOM 9627 N N . TYR D 1 99 ? -27.353 9.090 -82.976 1.00 22.05 766 TYR D N 1
ATOM 9628 C CA . TYR D 1 99 ? -28.299 8.667 -83.993 1.00 21.68 766 TYR D CA 1
ATOM 9629 C C . TYR D 1 99 ? -29.593 8.198 -83.339 1.00 22.82 766 TYR D C 1
ATOM 9630 O O . TYR D 1 99 ? -30.678 8.604 -83.730 1.00 23.36 766 TYR D O 1
ATOM 9639 N N . LEU D 1 100 ? -29.471 7.346 -82.309 1.00 22.83 767 LEU D N 1
ATOM 9640 C CA . LEU D 1 100 ? -30.636 6.813 -81.643 1.00 24.41 767 LEU D CA 1
ATOM 9641 C C . LEU D 1 100 ? -31.484 7.883 -80.956 1.00 23.59 767 LEU D C 1
ATOM 9642 O O . LEU D 1 100 ? -32.699 7.731 -80.854 1.00 24.11 767 LEU D O 1
ATOM 9647 N N . THR D 1 101 ? -30.841 8.963 -80.487 1.00 23.42 768 THR D N 1
ATOM 9648 C CA . THR D 1 101 ? -31.546 10.014 -79.761 1.00 24.76 768 THR D CA 1
ATOM 9649 C C . THR D 1 101 ? -32.048 11.186 -80.594 1.00 25.29 768 THR D C 1
ATOM 9650 O O . THR D 1 101 ? -32.803 12.023 -80.100 1.00 27.47 768 THR D O 1
ATOM 9654 N N . THR D 1 102 ? -31.651 11.253 -81.875 1.00 25.34 769 THR D N 1
ATOM 9655 C CA . THR D 1 102 ? -31.985 12.380 -82.730 1.00 27.10 769 THR D CA 1
ATOM 9656 C C . THR D 1 102 ? -32.821 12.022 -83.959 1.00 28.52 769 THR D C 1
ATOM 9657 O O . THR D 1 102 ? -33.453 12.875 -84.536 1.00 29.74 769 THR D O 1
ATOM 9661 N N . GLN D 1 103 ? -32.766 10.763 -84.388 1.00 27.69 770 GLN D N 1
ATOM 9662 C CA . GLN D 1 103 ? -33.373 10.375 -85.652 1.00 29.11 770 GLN D CA 1
ATOM 9663 C C . GLN D 1 103 ? -34.846 10.000 -85.490 1.00 30.93 770 GLN D C 1
ATOM 9664 O O . GLN D 1 103 ? -35.289 9.648 -84.401 1.00 29.77 770 GLN D O 1
ATOM 9670 N N . PRO D 1 104 ? -35.667 10.119 -86.552 1.00 32.23 771 PRO D N 1
ATOM 9671 C CA . PRO D 1 104 ? -37.103 9.895 -86.406 1.00 33.91 771 PRO D CA 1
ATOM 9672 C C . PRO D 1 104 ? -37.473 8.486 -85.960 1.00 32.35 771 PRO D C 1
ATOM 9673 O O . PRO D 1 104 ? -36.944 7.489 -86.472 1.00 31.63 771 PRO D O 1
ATOM 9677 N N . ILE D 1 105 ? -38.373 8.433 -84.983 1.00 32.50 772 ILE D N 1
ATOM 9678 C CA . ILE D 1 105 ? -38.937 7.217 -84.453 1.00 34.51 772 ILE D CA 1
ATOM 9679 C C . ILE D 1 105 ? -40.436 7.226 -84.736 1.00 36.51 772 ILE D C 1
ATOM 9680 O O . ILE D 1 105 ? -41.151 8.120 -84.275 1.00 37.60 772 ILE D O 1
ATOM 9685 N N . PRO D 1 106 ? -40.974 6.266 -85.525 1.00 37.21 773 PRO D N 1
ATOM 9686 C CA . PRO D 1 106 ? -42.399 6.302 -85.889 1.00 41.38 773 PRO D CA 1
ATOM 9687 C C . PRO D 1 106 ? -43.310 6.109 -84.674 1.00 41.09 773 PRO D C 1
ATOM 9688 O O . PRO D 1 106 ? -43.085 5.200 -83.873 1.00 40.04 773 PRO D O 1
ATOM 9692 N N . GLY D 1 107 ? -44.263 7.024 -84.515 1.00 43.08 774 GLY D N 1
ATOM 9693 C CA . GLY D 1 107 ? -45.293 6.942 -83.493 1.00 46.10 774 GLY D CA 1
ATOM 9694 C C . GLY D 1 107 ? -44.881 7.333 -82.093 1.00 45.48 774 GLY D C 1
ATOM 9695 O O . GLY D 1 107 ? -45.657 7.164 -81.169 1.00 48.67 774 GLY D O 1
ATOM 9696 N N . LEU D 1 108 ? -43.661 7.861 -81.928 1.00 45.02 775 LEU D N 1
ATOM 9697 C CA . LEU D 1 108 ? -43.195 8.316 -80.626 1.00 43.15 775 LEU D CA 1
ATOM 9698 C C . LEU D 1 108 ? -43.823 9.672 -80.365 1.00 44.27 775 LEU D C 1
ATOM 9699 O O . LEU D 1 108 ? -43.724 10.573 -81.202 1.00 44.33 775 LEU D O 1
ATOM 9704 N N . SER D 1 109 ? -44.476 9.801 -79.201 1.00 50.45 776 SER D N 1
ATOM 9705 C CA . SER D 1 109 ? -45.089 11.047 -78.768 1.00 56.12 776 SER D CA 1
ATOM 9706 C C . SER D 1 109 ? -44.032 11.930 -78.119 1.00 54.06 776 SER D C 1
ATOM 9707 O O . SER D 1 109 ? -43.166 11.444 -77.390 1.00 56.00 776 SER D O 1
ATOM 9710 N N . THR D 1 110 ? -44.116 13.228 -78.399 1.00 52.96 777 THR D N 1
ATOM 9711 C CA . THR D 1 110 ? -43.227 14.229 -77.833 1.00 51.41 777 THR D CA 1
ATOM 9712 C C . THR D 1 110 ? -43.856 14.726 -76.536 1.00 48.27 777 THR D C 1
ATOM 9713 O O . THR D 1 110 ? -45.068 14.941 -76.477 1.00 49.62 777 THR D O 1
ATOM 9717 N N . VAL D 1 111 ? -43.039 14.881 -75.490 1.00 43.23 778 VAL D N 1
ATOM 9718 C CA . VAL D 1 111 ? -43.556 15.340 -74.212 1.00 42.49 778 VAL D CA 1
ATOM 9719 C C . VAL D 1 111 ? -43.992 16.803 -74.315 1.00 43.07 778 VAL D C 1
ATOM 9720 O O . VAL D 1 111 ? -43.343 17.617 -74.966 1.00 41.30 778 VAL D O 1
ATOM 9724 N N . ILE D 1 112 ? -45.106 17.132 -73.672 1.00 44.46 794 ILE D N 1
ATOM 9725 C CA . ILE D 1 112 ? -45.506 18.522 -73.536 1.00 48.61 794 ILE D CA 1
ATOM 9726 C C . ILE D 1 112 ? -44.319 19.251 -72.873 1.00 50.18 794 ILE D C 1
ATOM 9727 O O . ILE D 1 112 ? -43.835 18.825 -71.807 1.00 49.00 794 ILE D O 1
ATOM 9732 N N . GLY D 1 113 ? -43.838 20.317 -73.524 1.00 51.48 795 GLY D N 1
ATOM 9733 C CA . GLY D 1 113 ? -42.657 21.046 -73.081 1.00 50.21 795 GLY D CA 1
ATOM 9734 C C . GLY D 1 113 ? -41.345 20.623 -73.711 1.00 47.05 795 GLY D C 1
ATOM 9735 O O . GLY D 1 113 ? -40.320 21.213 -73.391 1.00 46.44 795 GLY D O 1
ATOM 9736 N N . GLY D 1 114 ? -41.395 19.633 -74.618 1.00 45.77 796 GLY D N 1
ATOM 9737 C CA . GLY D 1 114 ? -40.228 18.994 -75.233 1.00 44.45 796 GLY D CA 1
ATOM 9738 C C . GLY D 1 114 ? -39.314 19.839 -76.123 1.00 45.19 796 GLY D C 1
ATOM 9739 O O . GLY D 1 114 ? -38.206 19.385 -76.485 1.00 44.08 796 GLY 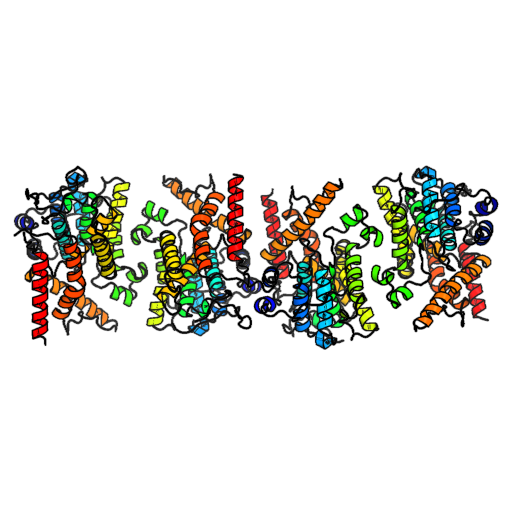D O 1
ATOM 9740 N N . SER D 1 115 ? -39.796 21.033 -76.503 1.00 48.01 797 SER D N 1
ATOM 9741 C CA . SER D 1 115 ? -39.086 22.023 -77.331 1.00 48.21 797 SER D CA 1
ATOM 9742 C C . SER D 1 115 ? -38.761 23.319 -76.555 1.00 48.94 797 SER D C 1
ATOM 9743 O O . SER D 1 115 ? -38.388 24.335 -77.139 1.00 51.17 797 SER D O 1
ATOM 9746 N N . GLY D 1 116 ? -38.948 23.284 -75.232 1.00 49.35 798 GLY D N 1
ATOM 9747 C CA . GLY D 1 116 ? -38.662 24.409 -74.361 1.00 49.64 798 GLY D CA 1
ATOM 9748 C C . GLY D 1 116 ? -37.167 24.535 -74.111 1.00 47.35 798 GLY D C 1
ATOM 9749 O O . GLY D 1 116 ? -36.375 23.743 -74.627 1.00 42.98 798 GLY D O 1
ATOM 9750 N N . GLY D 1 117 ? -36.797 25.525 -73.287 1.00 48.41 799 GLY D N 1
ATOM 9751 C CA . GLY D 1 117 ? -35.415 25.849 -72.970 1.00 49.22 799 GLY D CA 1
ATOM 9752 C C . GLY D 1 117 ? -34.537 24.741 -72.418 1.00 47.62 799 GLY D C 1
ATOM 9753 O O . GLY D 1 117 ? -33.314 24.844 -72.481 1.00 49.61 799 GLY D O 1
ATOM 9754 N N . SER D 1 118 ? -35.156 23.709 -71.835 1.00 46.31 800 SER D N 1
ATOM 9755 C CA . SER D 1 118 ? -34.435 22.595 -71.269 1.00 42.40 800 SER D CA 1
ATOM 9756 C C . SER D 1 118 ? -34.082 21.489 -72.276 1.00 37.96 800 SER D C 1
ATOM 9757 O O . SER D 1 118 ? -33.391 20.531 -71.912 1.00 35.23 800 SER D O 1
ATOM 9760 N N . TYR D 1 119 ? -34.606 21.595 -73.503 1.00 36.48 801 TYR D N 1
ATOM 9761 C CA . TYR D 1 119 ? -34.445 20.577 -74.533 1.00 36.14 801 TYR D CA 1
ATOM 9762 C C . TYR D 1 119 ? -33.735 21.138 -75.751 1.00 37.10 801 TYR D C 1
ATOM 9763 O O . TYR D 1 119 ? -33.874 22.313 -76.068 1.00 38.44 801 TYR D O 1
ATOM 9772 N N . VAL D 1 120 ? -32.963 20.272 -76.419 1.00 36.39 802 VAL D N 1
ATOM 9773 C CA . VAL D 1 120 ? -32.296 20.584 -77.671 1.00 37.71 802 VAL D CA 1
ATOM 9774 C C . VAL D 1 120 ? -32.799 19.646 -78.767 1.00 38.02 802 VAL D C 1
ATOM 9775 O O . VAL D 1 120 ? -33.355 18.587 -78.507 1.00 36.91 802 VAL D O 1
ATOM 9779 N N . PHE D 1 121 ? -32.522 20.018 -80.019 1.00 40.25 803 PHE D N 1
ATOM 9780 C CA . PHE D 1 121 ? -32.956 19.313 -81.228 1.00 42.10 803 PHE D CA 1
ATOM 9781 C C . PHE D 1 121 ? -31.813 19.289 -82.241 1.00 40.35 803 PHE D C 1
ATOM 9782 O O . PHE D 1 121 ? -31.064 20.241 -82.350 1.00 41.79 803 PHE D O 1
ATOM 9790 N N . SER D 1 122 ? -31.668 18.180 -82.972 1.00 37.58 804 SER D N 1
ATOM 9791 C CA . SER D 1 122 ? -30.694 18.094 -84.060 1.00 36.04 804 SER D CA 1
ATOM 9792 C C . SER D 1 122 ? -31.129 18.989 -85.209 1.00 37.03 804 SER D C 1
ATOM 9793 O O . SER D 1 122 ? -32.316 19.019 -85.580 1.00 39.56 804 SER D O 1
ATOM 9796 N N . LYS D 1 123 ? -30.165 19.693 -85.806 1.00 38.12 805 LYS D N 1
ATOM 9797 C CA . LYS D 1 123 ? -30.393 20.378 -87.068 1.00 43.44 805 LYS D CA 1
ATOM 9798 C C . LYS D 1 123 ? -30.793 19.428 -88.207 1.00 43.78 805 LYS D C 1
ATOM 9799 O O . LYS D 1 123 ? -31.374 19.870 -89.198 1.00 42.89 805 LYS D O 1
ATOM 9805 N N . THR D 1 124 ? -30.478 18.136 -88.062 1.00 44.27 806 THR D N 1
ATOM 9806 C CA . THR D 1 124 ? -30.810 17.109 -89.068 1.00 45.18 806 THR D CA 1
ATOM 9807 C C . THR D 1 124 ? -32.263 16.629 -88.990 1.00 45.40 806 THR D C 1
ATOM 9808 O O . THR D 1 124 ? -32.712 15.888 -89.869 1.00 48.81 806 THR D O 1
ATOM 9812 N N . TYR D 1 125 ? -32.980 17.038 -87.937 1.00 48.62 807 TYR D N 1
ATOM 9813 C CA . TYR D 1 125 ? -34.318 16.559 -87.632 1.00 53.32 807 TYR D CA 1
ATOM 9814 C C . TYR D 1 125 ? -35.281 17.557 -88.289 1.00 60.26 807 TYR D C 1
ATOM 9815 O O . TYR D 1 125 ? -35.598 18.603 -87.762 1.00 55.76 807 TYR D O 1
ATOM 9824 N N . ASN D 1 126 ? -35.618 17.249 -89.543 1.00 68.62 808 ASN D N 1
ATOM 9825 C CA . ASN D 1 126 ? -36.344 18.155 -90.459 1.00 75.36 808 ASN D CA 1
ATOM 9826 C C . ASN D 1 126 ? -37.760 17.632 -90.712 1.00 85.76 808 ASN D C 1
ATOM 9827 O O . ASN D 1 126 ? -38.548 18.237 -91.455 1.00 95.59 808 ASN D O 1
ATOM 9832 N N . VAL D 1 127 ? -38.064 16.468 -90.125 1.00 92.71 809 VAL D N 1
ATOM 9833 C CA . VAL D 1 127 ? -39.398 15.884 -90.062 1.00 94.50 809 VAL D CA 1
ATOM 9834 C C . VAL D 1 127 ? -40.413 16.868 -89.492 1.00 94.99 809 VAL D C 1
ATOM 9835 O O . VAL D 1 127 ? -40.304 17.268 -88.336 1.00 101.81 809 VAL D O 1
ATOM 9839 N N . THR D 1 128 ? -41.392 17.248 -90.316 1.00 90.65 810 THR D N 1
ATOM 9840 C CA . THR D 1 128 ? -42.515 18.066 -89.886 1.00 91.94 810 THR D CA 1
ATOM 9841 C C . THR D 1 128 ? -43.721 17.177 -89.563 1.00 93.10 810 THR D C 1
ATOM 9842 O O . THR D 1 128 ? -44.744 17.679 -89.089 1.00 89.89 810 THR D O 1
ATOM 9846 N N . ASP D 1 129 ? -43.582 15.862 -89.807 1.00 94.59 811 ASP D N 1
ATOM 9847 C CA . ASP D 1 129 ? -44.692 14.915 -89.767 1.00 90.64 811 ASP D CA 1
ATOM 9848 C C . ASP D 1 129 ? -44.958 14.455 -88.329 1.00 87.40 811 ASP D C 1
ATOM 9849 O O . ASP D 1 129 ? -44.115 13.778 -87.727 1.00 87.91 811 ASP D O 1
ATOM 9854 N N . ASP D 1 130 ? -46.140 14.813 -87.805 1.00 81.01 812 ASP D N 1
ATOM 9855 C CA . ASP D 1 130 ? -46.515 14.487 -86.431 1.00 75.23 812 ASP D CA 1
ATOM 9856 C C . ASP D 1 130 ? -46.512 12.980 -86.143 1.00 65.16 812 ASP D C 1
ATOM 9857 O O . ASP D 1 130 ? -46.636 12.601 -84.994 1.00 63.04 812 ASP D O 1
ATOM 9862 N N . LYS D 1 131 ? -46.320 12.144 -87.178 1.00 57.35 813 LYS D N 1
ATOM 9863 C CA . LYS D 1 131 ? -46.258 10.701 -87.039 1.00 54.11 813 LYS D CA 1
ATOM 9864 C C . LYS D 1 131 ? -44.862 10.163 -86.653 1.00 48.83 813 LYS D C 1
ATOM 9865 O O . LYS D 1 131 ? -44.652 8.951 -86.602 1.00 43.14 813 LYS D O 1
ATOM 9871 N N . TYR D 1 132 ? -43.904 11.077 -86.433 1.00 46.16 814 TYR D N 1
ATOM 9872 C CA . TYR D 1 132 ? -42.589 10.738 -85.898 1.00 44.79 814 TYR D CA 1
ATOM 9873 C C . TYR D 1 132 ? -42.267 11.602 -84.699 1.00 43.01 814 TYR D C 1
ATOM 9874 O O . TYR D 1 132 ? -42.757 12.721 -84.593 1.00 44.36 814 TYR D O 1
ATOM 9883 N N . GLY D 1 133 ? -41.425 11.070 -83.818 1.00 41.96 815 GLY D N 1
ATOM 9884 C CA . GLY D 1 133 ? -40.736 11.844 -82.796 1.00 40.44 815 GLY D CA 1
ATOM 9885 C C . GLY D 1 133 ? -39.269 11.449 -82.736 1.00 37.14 815 GLY D C 1
ATOM 9886 O O . GLY D 1 133 ? -38.814 10.604 -83.485 1.00 34.46 815 GLY D O 1
ATOM 9887 N N . CYS D 1 134 ? -38.539 12.078 -81.811 1.00 36.80 816 CYS D N 1
ATOM 9888 C CA . CYS D 1 134 ? -37.165 11.674 -81.499 1.00 35.81 816 CYS D CA 1
ATOM 9889 C C . CYS D 1 134 ? -36.968 11.779 -80.000 1.00 35.07 816 CYS D C 1
ATOM 9890 O O . CYS D 1 134 ? -37.702 12.482 -79.325 1.00 34.78 816 CYS D O 1
ATOM 9893 N N . LEU D 1 135 ? -35.986 11.061 -79.485 1.00 33.98 817 LEU D N 1
ATOM 9894 C CA . LEU D 1 135 ? -35.717 11.053 -78.038 1.00 34.18 817 LEU D CA 1
ATOM 9895 C C . LEU D 1 135 ? -35.297 12.417 -77.519 1.00 33.69 817 LEU D C 1
ATOM 9896 O O . LEU D 1 135 ? -35.548 12.725 -76.385 1.00 34.64 817 LEU D O 1
ATOM 9901 N N . SER D 1 136 ? -34.687 13.263 -78.361 1.00 34.71 818 SER D N 1
ATOM 9902 C CA . SER D 1 136 ? -34.269 14.604 -77.936 1.00 36.52 818 SER D CA 1
ATOM 9903 C C . SER D 1 136 ? -35.466 15.539 -77.628 1.00 37.22 818 SER D C 1
ATOM 9904 O O . SER D 1 136 ? -35.305 16.590 -76.968 1.00 37.26 818 SER D O 1
ATOM 9907 N N . GLY D 1 137 ? -36.658 15.142 -78.098 1.00 37.81 819 GLY D N 1
ATOM 9908 C CA . GLY D 1 137 ? -37.917 15.765 -77.749 1.00 38.25 819 GLY D CA 1
ATOM 9909 C C . GLY D 1 137 ? -38.456 15.330 -76.395 1.00 39.77 819 GLY D C 1
ATOM 9910 O O . GLY D 1 137 ? -39.416 15.926 -75.921 1.00 44.51 819 GLY D O 1
ATOM 9911 N N . ASN D 1 138 ? -37.863 14.290 -75.796 1.00 35.60 820 ASN D N 1
ATOM 9912 C CA . ASN D 1 138 ? -38.334 13.692 -74.562 1.00 37.88 820 ASN D CA 1
ATOM 9913 C C . ASN D 1 138 ? -37.324 13.678 -73.430 1.00 36.61 820 ASN D C 1
ATOM 9914 O O . ASN D 1 138 ? -37.685 13.408 -72.287 1.00 36.44 820 ASN D O 1
ATOM 9919 N N . ILE D 1 139 ? -36.042 13.879 -73.754 1.00 34.01 821 ILE D N 1
ATOM 9920 C CA . ILE D 1 139 ? -34.953 13.752 -72.775 1.00 31.45 821 ILE D CA 1
ATOM 9921 C C . ILE D 1 139 ? -34.253 15.100 -72.711 1.00 31.45 821 ILE D C 1
ATOM 9922 O O . ILE D 1 139 ? -33.776 15.607 -73.732 1.00 32.38 821 ILE D O 1
ATOM 9927 N N . PRO D 1 140 ? -34.247 15.768 -71.537 1.00 32.23 822 PRO D N 1
ATOM 9928 C CA . PRO D 1 140 ? -33.601 17.069 -71.392 1.00 32.29 822 PRO D CA 1
ATOM 9929 C C . PRO D 1 140 ? -32.153 17.091 -71.887 1.00 30.93 822 PRO D C 1
ATOM 9930 O O . PRO D 1 140 ? -31.427 16.088 -71.798 1.00 30.21 822 PRO D O 1
ATOM 9934 N N . ALA D 1 141 ? -31.747 18.263 -72.380 1.00 30.33 823 ALA D N 1
ATOM 9935 C CA . ALA D 1 141 ? -30.427 18.513 -72.893 1.00 29.80 823 ALA D CA 1
ATOM 9936 C C . ALA D 1 141 ? -29.295 18.083 -71.935 1.00 28.80 823 ALA D C 1
ATOM 9937 O O . ALA D 1 141 ? -28.308 17.529 -72.372 1.00 27.36 823 ALA D O 1
ATOM 9939 N N . LEU D 1 142 ? -29.454 18.327 -70.630 1.00 29.95 824 LEU D N 1
ATOM 9940 C CA . LEU D 1 142 ? -28.411 17.957 -69.677 1.00 30.04 824 LEU D CA 1
ATOM 9941 C C . LEU D 1 142 ? -28.176 16.443 -69.675 1.00 28.39 824 LEU D C 1
ATOM 9942 O O . LEU D 1 142 ? -27.036 15.978 -69.653 1.00 27.37 824 LEU D O 1
ATOM 9947 N N . GLU D 1 143 ? -29.274 15.674 -69.738 1.00 29.21 825 GLU D N 1
ATOM 9948 C CA . GLU D 1 143 ? -29.233 14.227 -69.707 1.00 28.19 825 GLU D CA 1
ATOM 9949 C C . GLU D 1 143 ? -28.714 13.674 -71.016 1.00 26.36 825 GLU D C 1
ATOM 9950 O O . GLU D 1 143 ? -27.935 12.739 -71.017 1.00 26.11 825 GLU D O 1
ATOM 9956 N N . LEU D 1 144 ? -29.093 14.295 -72.130 1.00 26.09 826 LEU D N 1
ATOM 9957 C CA . LEU D 1 144 ? -28.550 13.909 -73.418 1.00 26.02 826 LEU D CA 1
ATOM 9958 C C . LEU D 1 144 ? -27.040 14.157 -73.464 1.00 24.42 826 LEU D C 1
ATOM 9959 O O . LEU D 1 144 ? -26.273 13.328 -73.936 1.00 22.06 826 LEU D O 1
ATOM 9964 N N . MET D 1 145 ? -26.620 15.327 -72.993 1.00 25.67 827 MET D N 1
ATOM 9965 C CA . MET D 1 145 ? -25.194 15.667 -72.989 1.00 25.62 827 MET D CA 1
ATOM 9966 C C . MET D 1 145 ? -24.411 14.662 -72.155 1.00 23.39 827 MET D C 1
ATOM 9967 O O . MET D 1 145 ? -23.318 14.271 -72.546 1.00 21.75 827 MET D O 1
ATOM 9972 N N . ALA D 1 146 ? -24.970 14.246 -71.012 1.00 24.35 828 ALA D N 1
ATOM 9973 C CA . ALA D 1 146 ? -24.337 13.226 -70.172 1.00 24.41 828 ALA D CA 1
ATOM 9974 C C . ALA D 1 146 ? -24.154 11.905 -70.917 1.00 23.43 828 ALA D C 1
ATOM 9975 O O . ALA D 1 146 ? -23.103 11.276 -70.845 1.00 22.89 828 ALA D O 1
ATOM 9977 N N . LEU D 1 147 ? -25.193 11.505 -71.666 1.00 22.56 829 LEU D N 1
ATOM 9978 C CA . LEU D 1 147 ? -25.122 10.302 -72.463 1.00 21.77 829 LEU D CA 1
ATOM 9979 C C . LEU D 1 147 ? -24.008 10.395 -73.522 1.00 19.32 829 LEU D C 1
ATOM 9980 O O . LEU D 1 147 ? -23.261 9.433 -73.744 1.00 20.25 829 LEU D O 1
ATOM 9985 N N . TYR D 1 148 ? -23.912 11.541 -74.206 1.00 20.98 830 TYR D N 1
ATOM 9986 C CA . TYR D 1 148 ? -22.900 11.738 -75.250 1.00 18.98 830 TYR D CA 1
ATOM 9987 C C . TYR D 1 148 ? -21.484 11.721 -74.671 1.00 19.83 830 TYR D C 1
ATOM 9988 O O . TYR D 1 148 ? -20.587 11.069 -75.214 1.00 17.97 830 TYR D O 1
ATOM 9997 N N . VAL D 1 149 ? -21.284 12.435 -73.556 1.00 19.16 831 VAL D N 1
ATOM 9998 C CA . VAL D 1 149 ? -19.982 12.459 -72.897 1.00 20.08 831 VAL D CA 1
ATOM 9999 C C . VAL D 1 149 ? -19.618 11.039 -72.400 1.00 18.78 831 VAL D C 1
ATOM 10000 O O . VAL D 1 149 ? -18.483 10.583 -72.571 1.00 19.47 831 VAL D O 1
ATOM 10004 N N . ALA D 1 150 ? -20.607 10.320 -71.849 1.00 17.68 832 ALA D N 1
ATOM 10005 C CA . ALA D 1 150 ? -20.405 8.953 -71.426 1.00 17.78 832 ALA D CA 1
ATOM 10006 C C . ALA D 1 150 ? -19.930 8.077 -72.548 1.00 18.34 832 ALA D C 1
ATOM 10007 O O . ALA D 1 150 ? -18.954 7.321 -72.393 1.00 19.34 832 ALA D O 1
ATOM 10009 N N . ALA D 1 151 ? -20.572 8.198 -73.707 1.00 18.58 833 ALA D N 1
ATOM 10010 C CA . ALA D 1 151 ? -20.164 7.408 -74.859 1.00 18.45 833 ALA D CA 1
ATOM 10011 C C . ALA D 1 151 ? -18.709 7.697 -75.238 1.00 19.60 833 ALA D C 1
ATOM 10012 O O . ALA D 1 151 ? -17.937 6.772 -75.542 1.00 19.95 833 ALA D O 1
ATOM 10014 N N . ALA D 1 152 ? -18.306 8.966 -75.246 1.00 19.82 834 ALA D N 1
ATOM 10015 C CA . ALA D 1 152 ? -16.932 9.328 -75.576 1.00 19.76 834 ALA D CA 1
ATOM 10016 C C . ALA D 1 152 ? -15.931 8.750 -74.588 1.00 18.93 834 ALA D C 1
ATOM 10017 O O . ALA D 1 152 ? -14.846 8.321 -74.951 1.00 20.27 834 ALA D O 1
ATOM 10019 N N . MET D 1 153 ? -16.287 8.694 -73.307 1.00 19.58 835 MET D N 1
ATOM 10020 C CA . MET D 1 153 ? -15.310 8.243 -72.275 1.00 19.31 835 MET D CA 1
ATOM 10021 C C . MET D 1 153 ? -15.459 6.765 -71.926 1.00 19.46 835 MET D C 1
ATOM 10022 O O . MET D 1 153 ? -14.610 6.294 -71.193 1.00 19.27 835 MET D O 1
ATOM 10027 N N . HIS D 1 154 ? -16.353 6.025 -72.565 1.00 17.92 836 HIS D N 1
ATOM 10028 C CA . HIS D 1 154 ? -16.821 4.782 -71.909 1.00 19.91 836 HIS D CA 1
ATOM 10029 C C . HIS D 1 154 ? -15.818 3.611 -71.954 1.00 18.34 836 HIS D C 1
ATOM 10030 O O . HIS D 1 154 ? -16.010 2.684 -71.208 1.00 20.57 836 HIS D O 1
ATOM 10037 N N . ASP D 1 155 ? -14.770 3.702 -72.787 1.00 16.81 837 ASP D N 1
ATOM 10038 C CA . ASP D 1 155 ? -13.728 2.636 -72.878 1.00 17.34 837 ASP D CA 1
ATOM 10039 C C . ASP D 1 155 ? -12.339 3.262 -72.720 1.00 17.65 837 ASP D C 1
ATOM 10040 O O . ASP D 1 155 ? -11.370 2.643 -73.194 1.00 17.88 837 ASP D O 1
ATOM 10045 N N . TYR D 1 156 ? -12.240 4.426 -72.073 1.00 18.12 838 TYR D N 1
ATOM 10046 C CA . TYR D 1 156 ? -11.007 5.147 -71.903 1.00 19.47 838 TYR D CA 1
ATOM 10047 C C . TYR D 1 156 ? -9.941 4.280 -71.238 1.00 18.96 838 TYR D C 1
ATOM 10048 O O . TYR D 1 156 ? -10.177 3.681 -70.180 1.00 18.87 838 TYR D O 1
ATOM 10057 N N . ASP D 1 157 ? -8.762 4.232 -71.854 1.00 19.32 839 ASP D N 1
ATOM 10058 C CA . ASP D 1 157 ? -7.607 3.506 -71.330 1.00 21.61 839 ASP D CA 1
ATOM 10059 C C . ASP D 1 157 ? -7.871 1.988 -71.150 1.00 22.32 839 ASP D C 1
ATOM 10060 O O . ASP D 1 157 ? -7.341 1.357 -70.237 1.00 23.59 839 ASP D O 1
ATOM 10065 N N . HIS D 1 158 ? -8.682 1.422 -72.054 1.00 21.61 840 HIS D N 1
ATOM 10066 C CA . HIS D 1 158 ? -8.915 -0.002 -72.099 1.00 21.18 840 HIS D CA 1
ATOM 10067 C C . HIS D 1 158 ? -7.589 -0.707 -72.423 1.00 21.29 840 HIS D C 1
ATOM 10068 O O . HIS D 1 158 ? -6.882 -0.328 -73.349 1.00 22.75 840 HIS D O 1
ATOM 10075 N N . PRO D 1 159 ? -7.202 -1.743 -71.657 1.00 22.48 841 PRO D N 1
ATOM 10076 C CA . PRO D 1 159 ? -5.941 -2.463 -71.877 1.00 24.32 841 PRO D CA 1
ATOM 10077 C C . PRO D 1 159 ? -5.990 -3.599 -72.910 1.00 25.73 841 PRO D C 1
ATOM 10078 O O . PRO D 1 159 ? -4.974 -4.278 -73.114 1.00 28.85 841 PRO D O 1
ATOM 10082 N N . GLY D 1 160 ? -7.147 -3.840 -73.520 1.00 22.36 842 GLY D N 1
ATOM 10083 C CA . GLY D 1 160 ? -7.283 -4.925 -74.476 1.00 23.20 842 GLY D CA 1
ATOM 10084 C C . GLY D 1 160 ? -7.375 -6.325 -73.876 1.00 23.06 842 GLY D C 1
ATOM 10085 O O . GLY D 1 160 ? -7.016 -7.319 -74.513 1.00 23.46 842 GLY D O 1
ATOM 10086 N N . ARG D 1 161 ? -7.839 -6.383 -72.615 1.00 23.31 843 ARG D N 1
ATOM 10087 C CA . ARG D 1 161 ? -8.120 -7.618 -71.906 1.00 21.91 843 ARG D CA 1
ATOM 10088 C C . ARG D 1 161 ? -9.522 -7.464 -71.307 1.00 23.29 843 ARG D C 1
ATOM 10089 O O . ARG D 1 161 ? -9.912 -6.336 -70.929 1.00 23.08 843 ARG D O 1
ATOM 10097 N N . THR D 1 162 ? -10.239 -8.589 -71.167 1.00 22.87 844 THR D N 1
ATOM 10098 C CA . THR D 1 162 ? -11.569 -8.605 -70.565 1.00 22.33 844 THR D CA 1
ATOM 10099 C C . THR D 1 162 ? -11.518 -8.501 -69.037 1.00 22.84 844 THR D C 1
ATOM 10100 O O . THR D 1 162 ? -10.496 -8.799 -68.416 1.00 22.83 844 THR D O 1
ATOM 10104 N N . ASN D 1 163 ? -12.653 -8.134 -68.436 1.00 20.73 845 ASN D N 1
ATOM 10105 C CA . ASN D 1 163 ? -12.801 -8.168 -66.970 1.00 23.03 845 ASN D CA 1
ATOM 10106 C C . ASN D 1 163 ? -12.403 -9.540 -66.425 1.00 23.61 845 ASN D C 1
ATOM 10107 O O . ASN D 1 163 ? -11.719 -9.641 -65.422 1.00 22.28 845 ASN D O 1
ATOM 10112 N N . ALA D 1 164 ? -12.879 -10.603 -67.087 1.00 22.36 846 ALA D N 1
ATOM 10113 C CA . ALA D 1 164 ? -12.613 -11.960 -66.599 1.00 23.82 846 ALA D CA 1
ATOM 10114 C C . ALA D 1 164 ? -11.111 -12.274 -66.539 1.00 23.89 846 ALA D C 1
ATOM 10115 O O . ALA D 1 164 ? -10.648 -12.903 -65.609 1.00 24.70 846 ALA D O 1
ATOM 10117 N N . PHE D 1 165 ? -10.350 -11.821 -67.547 1.00 23.20 847 PHE D N 1
ATOM 10118 C CA . PHE D 1 165 ? -8.899 -11.988 -67.549 1.00 23.36 847 PHE D CA 1
ATOM 10119 C C . PHE D 1 165 ? -8.231 -11.215 -66.412 1.00 22.61 847 PHE D C 1
ATOM 10120 O O . PHE D 1 165 ? -7.333 -11.735 -65.733 1.00 23.03 847 PHE D O 1
ATOM 10128 N N . LEU D 1 166 ? -8.646 -9.969 -66.212 1.00 22.45 848 LEU D N 1
ATOM 10129 C CA . LEU D 1 166 ? -8.096 -9.135 -65.136 1.00 23.02 848 LEU D CA 1
ATOM 10130 C C . LEU D 1 166 ? -8.336 -9.793 -63.777 1.00 22.81 848 LEU D C 1
ATOM 10131 O O . LEU D 1 166 ? -7.442 -9.858 -62.941 1.00 23.93 848 LEU D O 1
ATOM 10136 N N . VAL D 1 167 ? -9.542 -10.319 -63.594 1.00 23.51 849 VAL D N 1
ATOM 10137 C CA . VAL D 1 167 ? -9.932 -10.991 -62.343 1.00 24.76 849 VAL D CA 1
ATOM 10138 C C . VAL D 1 167 ? -9.150 -12.283 -62.156 1.00 26.90 849 VAL D C 1
ATOM 10139 O O . VAL D 1 167 ? -8.557 -12.513 -61.092 1.00 26.80 849 VAL D O 1
ATOM 10143 N N . ALA D 1 168 ? -9.076 -13.107 -63.217 1.00 26.69 850 ALA D N 1
ATOM 10144 C CA . ALA D 1 168 ? -8.391 -14.400 -63.120 1.00 27.95 850 ALA D CA 1
ATOM 10145 C C . ALA D 1 168 ? -6.908 -14.263 -62.839 1.00 27.91 850 ALA D C 1
ATOM 10146 O O . ALA D 1 168 ? -6.327 -15.141 -62.210 1.00 31.05 850 ALA D O 1
ATOM 10148 N N . THR D 1 169 ? -6.286 -13.174 -63.310 1.00 27.36 851 THR D N 1
ATOM 10149 C CA . THR D 1 169 ? -4.861 -12.934 -63.123 1.00 28.81 851 THR D CA 1
ATOM 10150 C C . THR D 1 169 ? -4.525 -12.056 -61.917 1.00 29.63 851 THR D C 1
ATOM 10151 O O . THR D 1 169 ? -3.373 -11.701 -61.703 1.00 30.80 851 THR D O 1
ATOM 10155 N N . SER D 1 170 ? -5.543 -11.694 -61.128 1.00 28.85 852 SER D N 1
ATOM 10156 C CA . SER D 1 170 ? -5.384 -10.782 -59.994 1.00 29.66 852 SER D CA 1
ATOM 10157 C C . SER D 1 170 ? -4.654 -9.518 -60.382 1.00 27.73 852 SER D C 1
ATOM 10158 O O . SER D 1 170 ? -3.754 -9.074 -59.689 1.00 27.18 852 SER D O 1
ATOM 10161 N N . ALA D 1 171 ? -5.040 -8.935 -61.516 1.00 26.43 853 ALA D N 1
ATOM 10162 C CA . ALA D 1 171 ? -4.408 -7.720 -61.993 1.00 26.93 853 ALA D CA 1
ATOM 10163 C C . ALA D 1 171 ? -4.622 -6.593 -60.987 1.00 28.23 853 ALA D C 1
ATOM 10164 O O . ALA D 1 171 ? -5.646 -6.557 -60.300 1.00 25.50 853 ALA D O 1
ATOM 10166 N N . PRO D 1 172 ? -3.678 -5.636 -60.858 1.00 29.99 854 PRO D N 1
ATOM 10167 C CA . PRO D 1 172 ? -3.863 -4.504 -59.951 1.00 30.18 854 PRO D CA 1
ATOM 10168 C C . PRO D 1 172 ? -5.221 -3.824 -60.056 1.00 28.01 854 PRO D C 1
ATOM 10169 O O . PRO D 1 172 ? -5.801 -3.472 -59.026 1.00 26.63 854 PRO D O 1
ATOM 10173 N N . GLN D 1 173 ? -5.744 -3.637 -61.272 1.00 26.86 855 GLN D N 1
ATOM 10174 C CA . GLN D 1 173 ? -7.052 -2.995 -61.419 1.00 26.62 855 GLN D CA 1
ATOM 10175 C C . GLN D 1 173 ? -8.185 -3.842 -60.833 1.00 25.10 855 GLN D C 1
ATOM 10176 O O . GLN D 1 173 ? -9.136 -3.290 -60.295 1.00 23.52 855 GLN D O 1
ATOM 10182 N N . ALA D 1 174 ? -8.084 -5.170 -60.952 1.00 23.21 856 ALA D N 1
ATOM 10183 C CA . ALA D 1 174 ? -9.096 -6.057 -60.385 1.00 23.22 856 ALA D CA 1
ATOM 10184 C C . ALA D 1 174 ? -9.057 -6.006 -58.868 1.00 23.07 856 ALA D C 1
ATOM 10185 O O . ALA D 1 174 ? -10.110 -5.986 -58.199 1.00 25.13 856 ALA D O 1
ATOM 10187 N N . VAL D 1 175 ? -7.854 -5.970 -58.294 1.00 23.19 857 VAL D N 1
ATOM 10188 C CA . VAL D 1 175 ? -7.705 -5.833 -56.841 1.00 23.73 857 VAL D CA 1
ATOM 10189 C C . VAL D 1 175 ? -8.253 -4.466 -56.398 1.00 23.98 857 VAL D C 1
ATOM 10190 O O . VAL D 1 175 ? -8.996 -4.368 -55.440 1.00 22.53 857 VAL D O 1
ATOM 10194 N N . LEU D 1 176 ? -7.927 -3.411 -57.151 1.00 22.60 858 LEU D N 1
ATOM 10195 C CA . LEU D 1 176 ? -8.386 -2.061 -56.816 1.00 23.78 858 LEU D CA 1
ATOM 10196 C C . LEU D 1 176 ? -9.919 -1.930 -56.774 1.00 22.89 858 LEU D C 1
ATOM 10197 O O . LEU D 1 176 ? -10.457 -1.257 -55.896 1.00 22.07 858 LEU D O 1
ATOM 10202 N N . TYR D 1 177 ? -10.603 -2.612 -57.705 1.00 21.43 859 TYR D N 1
ATOM 10203 C CA . TYR D 1 177 ? -12.062 -2.544 -57.821 1.00 20.45 859 TYR D CA 1
ATOM 10204 C C . TYR D 1 177 ? -12.813 -3.754 -57.248 1.00 20.14 859 TYR D C 1
ATOM 10205 O O . TYR D 1 177 ? -14.007 -3.916 -57.482 1.00 20.25 859 TYR D O 1
ATOM 10214 N N . ASN D 1 178 ? -12.103 -4.589 -56.481 1.00 20.49 860 ASN D N 1
ATOM 10215 C CA . ASN D 1 178 ? -12.712 -5.734 -55.773 1.00 21.63 860 ASN D CA 1
ATOM 10216 C C . ASN D 1 178 ? -13.491 -6.649 -56.769 1.00 21.75 860 ASN D C 1
ATOM 10217 O O . ASN D 1 178 ? -14.549 -7.180 -56.456 1.00 22.63 860 ASN D O 1
ATOM 10222 N N . ASP D 1 179 ? -12.903 -6.805 -57.960 1.00 21.15 861 ASP D N 1
ATOM 10223 C CA . ASP D 1 179 ? -13.416 -7.679 -59.032 1.00 22.02 861 ASP D CA 1
ATOM 10224 C C . ASP D 1 179 ? -14.755 -7.217 -59.659 1.00 22.99 861 ASP D C 1
ATOM 10225 O O . ASP D 1 179 ? -15.328 -7.940 -60.478 1.00 23.49 861 ASP D O 1
ATOM 10230 N N . ARG D 1 180 ? -15.247 -6.027 -59.291 1.00 22.15 862 ARG D N 1
ATOM 10231 C CA . ARG D 1 180 ? -16.581 -5.566 -59.679 1.00 22.95 862 ARG D CA 1
ATOM 10232 C C . ARG D 1 180 ? -16.466 -4.526 -60.770 1.00 21.33 862 ARG D C 1
ATOM 10233 O O . ARG D 1 180 ? -15.853 -3.475 -60.579 1.00 20.88 862 ARG D O 1
ATOM 10241 N N . SER D 1 181 ? -17.075 -4.815 -61.929 1.00 21.93 863 SER D N 1
ATOM 10242 C CA . SER D 1 181 ? -17.047 -3.931 -63.097 1.00 19.65 863 SER D CA 1
ATOM 10243 C C . SER D 1 181 ? -15.679 -3.257 -63.230 1.00 19.91 863 SER D C 1
ATOM 10244 O O . SER D 1 181 ? -15.555 -2.029 -63.268 1.00 20.09 863 SER D O 1
ATOM 10247 N N . VAL D 1 182 ? -14.617 -4.077 -63.290 1.00 18.81 864 VAL D N 1
ATOM 10248 C CA . VAL D 1 182 ? -13.258 -3.595 -63.166 1.00 18.77 864 VAL D CA 1
ATOM 10249 C C . VAL D 1 182 ? -12.897 -2.562 -64.223 1.00 20.65 864 VAL D C 1
ATOM 10250 O O . VAL D 1 182 ? -12.487 -1.433 -63.929 1.00 19.57 864 VAL D O 1
ATOM 10254 N N . LEU D 1 183 ? -13.087 -2.941 -65.491 1.00 18.68 865 LEU D N 1
ATOM 10255 C CA . LEU D 1 183 ? -12.773 -2.023 -66.575 1.00 20.39 865 LEU D CA 1
ATOM 10256 C C . LEU D 1 183 ? -13.669 -0.761 -66.558 1.00 20.60 865 LEU D C 1
ATOM 10257 O O . LEU D 1 183 ? -13.171 0.357 -66.707 1.00 20.17 865 LEU D O 1
ATOM 10262 N N . GLU D 1 184 ? -14.977 -0.954 -66.396 1.00 18.96 866 GLU D N 1
ATOM 10263 C CA . GLU D 1 184 ? -15.943 0.134 -66.470 1.00 18.98 866 GLU D CA 1
ATOM 10264 C C . GLU D 1 184 ? -15.745 1.161 -65.358 1.00 20.03 866 GLU D C 1
ATOM 10265 O O . GLU D 1 184 ? -15.779 2.379 -65.607 1.00 19.40 866 GLU D O 1
ATOM 10271 N N . ASN D 1 185 ? -15.481 0.674 -64.141 1.00 19.92 867 ASN D N 1
ATOM 10272 C CA . ASN D 1 185 ? -15.103 1.580 -63.093 1.00 19.14 867 ASN D CA 1
ATOM 10273 C C . ASN D 1 185 ? -13.872 2.418 -63.476 1.00 18.49 867 ASN D C 1
ATOM 10274 O O . ASN D 1 185 ? -13.845 3.620 -63.259 1.00 20.42 867 ASN D O 1
ATOM 10279 N N . HIS D 1 186 ? -12.853 1.758 -64.037 1.00 19.74 868 HIS D N 1
ATOM 10280 C CA . HIS D 1 186 ? -11.633 2.429 -64.450 1.00 21.09 868 HIS D CA 1
ATOM 10281 C C . HIS D 1 186 ? -11.884 3.471 -65.553 1.00 20.18 868 HIS D C 1
ATOM 10282 O O . HIS D 1 186 ? -11.351 4.560 -65.473 1.00 19.31 868 HIS D O 1
ATOM 10289 N N . HIS D 1 187 ? -12.651 3.111 -66.592 1.00 19.51 869 HIS D N 1
ATOM 10290 C CA . HIS D 1 187 ? -12.938 4.057 -67.662 1.00 17.54 869 HIS D CA 1
ATOM 10291 C C . HIS D 1 187 ? -13.526 5.350 -67.095 1.00 17.64 869 HIS D C 1
ATOM 10292 O O . HIS D 1 187 ? -13.082 6.456 -67.446 1.00 19.40 869 HIS D O 1
ATOM 10299 N N . ALA D 1 188 ? -14.540 5.216 -66.251 1.00 18.93 870 ALA D N 1
ATOM 10300 C CA . ALA D 1 188 ? -15.201 6.375 -65.633 1.00 19.40 870 ALA D CA 1
ATOM 10301 C C . ALA D 1 188 ? -14.262 7.172 -64.740 1.00 21.17 870 ALA D C 1
ATOM 10302 O O . ALA D 1 188 ? -14.180 8.403 -64.816 1.00 20.49 870 ALA D O 1
ATOM 10304 N N . ALA D 1 189 ? -13.543 6.459 -63.870 1.00 20.75 871 ALA D N 1
ATOM 10305 C CA . ALA D 1 189 ? -12.704 7.109 -62.893 1.00 22.67 871 ALA D CA 1
ATOM 10306 C C . ALA D 1 189 ? -11.503 7.797 -63.535 1.00 22.17 871 ALA D C 1
ATOM 10307 O O . ALA D 1 189 ? -11.150 8.899 -63.153 1.00 22.74 871 ALA D O 1
ATOM 10309 N N . ALA D 1 190 ? -10.881 7.125 -64.511 1.00 20.11 872 ALA D N 1
ATOM 10310 C CA . ALA D 1 190 ? -9.724 7.697 -65.170 1.00 20.60 872 ALA D CA 1
ATOM 10311 C C . ALA D 1 190 ? -10.131 8.864 -66.092 1.00 20.58 872 ALA D C 1
ATOM 10312 O O . ALA D 1 190 ? -9.405 9.886 -66.174 1.00 22.45 872 ALA D O 1
ATOM 10314 N N . ALA D 1 191 ? -11.280 8.743 -66.761 1.00 19.65 873 ALA D N 1
ATOM 10315 C CA . ALA D 1 191 ? -11.763 9.867 -67.593 1.00 19.92 873 ALA D CA 1
ATOM 10316 C C . ALA D 1 191 ? -12.096 11.091 -66.736 1.00 20.78 873 ALA D C 1
ATOM 10317 O O . ALA D 1 191 ? -11.776 12.237 -67.111 1.00 23.16 873 ALA D O 1
ATOM 10319 N N . TRP D 1 192 ? -12.721 10.865 -65.566 1.00 21.25 874 TRP D N 1
ATOM 10320 C CA . TRP D 1 192 ? -13.059 11.976 -64.663 1.00 22.55 874 TRP D CA 1
ATOM 10321 C C . TRP D 1 192 ? -11.819 12.604 -64.011 1.00 24.58 874 TRP D C 1
ATOM 10322 O O . TRP D 1 192 ? -11.724 13.827 -63.908 1.00 24.82 874 TRP D O 1
ATOM 10333 N N . ASN D 1 193 ? -10.873 11.760 -63.597 1.00 22.72 875 ASN D N 1
ATOM 10334 C CA . ASN D 1 193 ? -9.614 12.240 -63.085 1.00 27.60 875 ASN D CA 1
ATOM 10335 C C . ASN D 1 193 ? -8.882 13.140 -64.092 1.00 25.09 875 ASN D C 1
ATOM 10336 O O . ASN D 1 193 ? -8.374 14.220 -63.749 1.00 26.67 875 ASN D O 1
ATOM 10341 N N . LEU D 1 194 ? -8.851 12.676 -65.334 1.00 25.35 876 LEU D N 1
ATOM 10342 C CA . LEU D 1 194 ? -8.285 13.440 -66.453 1.00 24.59 876 LEU D CA 1
ATOM 10343 C C . LEU D 1 194 ? -8.954 14.813 -66.529 1.00 25.09 876 LEU D C 1
ATOM 10344 O O . LEU D 1 194 ? -8.264 15.844 -66.562 1.00 24.65 876 LEU D O 1
ATOM 10349 N N . PHE D 1 195 ? -10.292 14.823 -66.553 1.00 24.06 877 PHE D N 1
ATOM 10350 C CA . PHE D 1 195 ? -11.072 16.049 -66.638 1.00 24.15 877 PHE D CA 1
ATOM 10351 C C . PHE D 1 195 ? -10.705 17.027 -65.529 1.00 26.30 877 PHE D C 1
ATOM 10352 O O . PHE D 1 195 ? -10.480 18.204 -65.774 1.00 27.79 877 PHE D O 1
ATOM 10360 N N . MET D 1 196 ? -10.623 16.519 -64.301 1.00 27.13 878 MET D N 1
ATOM 10361 C CA . MET D 1 196 ? -10.368 17.370 -63.137 1.00 27.89 878 MET D CA 1
ATOM 10362 C C . MET D 1 196 ? -8.916 17.845 -63.021 1.00 29.91 878 MET D C 1
ATOM 10363 O O . MET D 1 196 ? -8.629 18.759 -62.278 1.00 31.04 878 MET D O 1
ATOM 10368 N N . SER D 1 197 ? -8.004 17.193 -63.756 1.00 29.75 879 SER D N 1
ATOM 10369 C CA . SER D 1 197 ? -6.578 17.421 -63.590 1.00 31.54 879 SER D CA 1
ATOM 10370 C C . SER D 1 197 ? -6.079 18.801 -64.054 1.00 32.58 879 SER D C 1
ATOM 10371 O O . SER D 1 197 ? -5.081 19.270 -63.570 1.00 32.31 879 SER D O 1
ATOM 10374 N N . ARG D 1 198 ? -6.781 19.422 -65.010 1.00 33.24 880 ARG D N 1
ATOM 10375 C CA . ARG D 1 198 ? -6.308 20.665 -65.632 1.00 35.34 880 ARG D CA 1
ATOM 10376 C C . ARG D 1 198 ? -7.453 21.645 -65.842 1.00 33.89 880 ARG D C 1
ATOM 10377 O O . ARG D 1 198 ? -8.523 21.253 -66.302 1.00 32.33 880 ARG D O 1
ATOM 10385 N N . PRO D 1 199 ? -7.264 22.947 -65.521 1.00 36.22 881 PRO D N 1
ATOM 10386 C CA . PRO D 1 199 ? -8.261 23.963 -65.863 1.00 36.82 881 PRO D CA 1
ATOM 10387 C C . PRO D 1 199 ? -8.488 24.087 -67.379 1.00 37.02 881 PRO D C 1
ATOM 10388 O O . PRO D 1 199 ? -9.588 24.437 -67.808 1.00 35.12 881 PRO D O 1
ATOM 10392 N N . GLU D 1 200 ? -7.468 23.742 -68.172 1.00 38.21 882 GLU D N 1
ATOM 10393 C CA . GLU D 1 200 ? -7.577 23.755 -69.632 1.00 38.73 882 GLU D CA 1
ATOM 10394 C C . GLU D 1 200 ? -8.609 22.769 -70.196 1.00 34.68 882 GLU D C 1
ATOM 10395 O O . GLU D 1 200 ? -8.947 22.852 -71.383 1.00 33.93 882 GLU D O 1
ATOM 10401 N N . TYR D 1 201 ? -9.099 21.841 -69.363 1.00 32.10 883 TYR D N 1
ATOM 10402 C CA . TYR D 1 201 ? -10.108 20.861 -69.757 1.00 31.07 883 TYR D CA 1
ATOM 10403 C C . TYR D 1 201 ? -11.543 21.195 -69.302 1.00 29.21 883 TYR D C 1
ATOM 10404 O O . TYR D 1 201 ? -12.472 20.448 -69.627 1.00 27.84 883 TYR D O 1
ATOM 10413 N N . ASN D 1 202 ? -11.716 22.285 -68.539 1.00 31.08 884 ASN D N 1
ATOM 10414 C CA . ASN D 1 202 ? -12.999 22.566 -67.899 1.00 31.18 884 ASN D CA 1
ATOM 10415 C C . ASN D 1 202 ? -14.046 23.169 -68.849 1.00 30.45 884 ASN D C 1
ATOM 10416 O O . ASN D 1 202 ? -14.356 24.362 -68.791 1.00 30.81 884 ASN D O 1
ATOM 10421 N N . PHE D 1 203 ? -14.605 22.309 -69.707 1.00 30.04 885 PHE D N 1
ATOM 10422 C CA . PHE D 1 203 ? -15.632 22.711 -70.648 1.00 30.75 885 PHE D CA 1
ATOM 10423 C C . PHE D 1 203 ? -17.022 22.829 -69.994 1.00 32.06 885 PHE D C 1
ATOM 10424 O O . PHE D 1 203 ? -17.938 23.358 -70.608 1.00 32.87 885 PHE D O 1
ATOM 10432 N N . LEU D 1 204 ? -17.147 22.362 -68.736 1.00 32.69 886 LEU D N 1
ATOM 10433 C CA . LEU D 1 204 ? -18.409 22.406 -67.997 1.00 32.18 886 LEU D CA 1
ATOM 10434 C C . LEU D 1 204 ? -18.447 23.553 -66.984 1.00 34.29 886 LEU D C 1
ATOM 10435 O O . LEU D 1 204 ? -19.282 23.559 -66.089 1.00 32.79 886 LEU D O 1
ATOM 10440 N N . ILE D 1 205 ? -17.561 24.540 -67.163 1.00 34.83 887 ILE D N 1
ATOM 10441 C CA . ILE D 1 205 ? -17.413 25.659 -66.236 1.00 36.51 887 ILE D CA 1
ATOM 10442 C C . ILE D 1 205 ? -18.698 26.459 -65.989 1.00 37.42 887 ILE D C 1
ATOM 10443 O O . ILE D 1 205 ? -18.869 27.025 -64.921 1.00 38.84 887 ILE D O 1
ATOM 10448 N N . ASN D 1 206 ? -19.609 26.499 -66.969 1.00 37.18 888 ASN D N 1
ATOM 10449 C CA . ASN D 1 206 ? -20.858 27.233 -66.808 1.00 39.28 888 ASN D CA 1
ATOM 10450 C C . ASN D 1 206 ? -22.071 26.420 -66.325 1.00 37.79 888 ASN D C 1
ATOM 10451 O O . ASN D 1 206 ? -23.166 26.969 -66.202 1.00 38.93 888 ASN D O 1
ATOM 10456 N N . LEU D 1 207 ? -21.861 25.151 -65.958 1.00 36.48 889 LEU D N 1
ATOM 10457 C CA . LEU D 1 207 ? -22.840 24.409 -65.174 1.00 36.80 889 LEU D CA 1
ATOM 10458 C C . LEU D 1 207 ? -22.723 24.918 -63.739 1.00 38.60 889 LEU D C 1
ATOM 10459 O O . LEU D 1 207 ? -21.608 25.151 -63.248 1.00 37.03 889 LEU D O 1
ATOM 10464 N N . ASP D 1 208 ? -23.867 25.076 -63.069 1.00 39.83 890 ASP D N 1
ATOM 10465 C CA . ASP D 1 208 ? -23.848 25.351 -61.631 1.00 41.58 890 ASP D C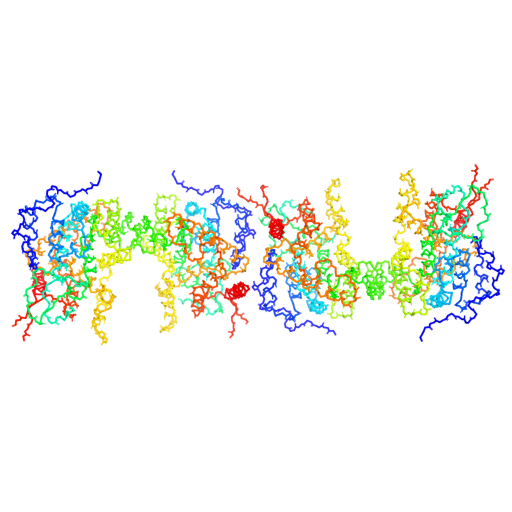A 1
ATOM 10466 C C . ASP D 1 208 ? -23.501 24.059 -60.866 1.00 40.02 890 ASP D C 1
ATOM 10467 O O . ASP D 1 208 ? -23.413 22.968 -61.441 1.00 35.87 890 ASP D O 1
ATOM 10472 N N . HIS D 1 209 ? -23.266 24.195 -59.561 1.00 41.24 891 HIS D N 1
ATOM 10473 C CA . HIS D 1 209 ? -22.819 23.075 -58.743 1.00 42.94 891 HIS D CA 1
ATOM 10474 C C . HIS D 1 209 ? -23.796 21.885 -58.736 1.00 39.82 891 HIS D C 1
ATOM 10475 O O . HIS D 1 209 ? -23.366 20.737 -58.803 1.00 37.70 891 HIS D O 1
ATOM 10482 N N . VAL D 1 210 ? -25.103 22.172 -58.643 1.00 42.39 892 VAL D N 1
ATOM 10483 C CA . VAL D 1 210 ? -26.148 21.141 -58.651 1.00 42.49 892 VAL D CA 1
ATOM 10484 C C . VAL D 1 210 ? -26.128 20.392 -59.982 1.00 40.56 892 VAL D C 1
ATOM 10485 O O . VAL D 1 210 ? -26.137 19.148 -60.002 1.00 39.36 892 VAL D O 1
ATOM 10489 N N . GLU D 1 211 ? -26.111 21.156 -61.085 1.00 37.25 893 GLU D N 1
ATOM 10490 C CA . GLU D 1 211 ? -26.039 20.611 -62.420 1.00 35.47 893 GLU D CA 1
ATOM 10491 C C . GLU D 1 211 ? -24.822 19.733 -62.629 1.00 31.83 893 GLU D C 1
ATOM 10492 O O . GLU D 1 211 ? -24.943 18.668 -63.218 1.00 30.31 893 GLU D O 1
ATOM 10498 N N . PHE D 1 212 ? -23.650 20.207 -62.189 1.00 31.17 894 PHE D N 1
ATOM 10499 C CA . PHE D 1 212 ? -22.415 19.470 -62.356 1.00 30.66 894 PHE D CA 1
ATOM 10500 C C . PHE D 1 212 ? -22.489 18.118 -61.637 1.00 28.46 894 PHE D C 1
ATOM 10501 O O . PHE D 1 212 ? -22.148 17.091 -62.194 1.00 26.39 894 PHE D O 1
ATOM 10509 N N . LYS D 1 213 ? -22.957 18.132 -60.393 1.00 31.12 895 LYS D N 1
ATOM 10510 C CA . LYS D 1 213 ? -22.996 16.905 -59.615 1.00 32.32 895 LYS D CA 1
ATOM 10511 C C . LYS D 1 213 ? -23.950 15.913 -60.224 1.00 28.57 895 LYS D C 1
ATOM 10512 O O . LYS D 1 213 ? -23.655 14.708 -60.279 1.00 27.35 895 LYS D O 1
ATOM 10518 N N . HIS D 1 214 ? -25.085 16.412 -60.725 1.00 28.38 896 HIS D N 1
ATOM 10519 C CA . HIS D 1 214 ? -26.065 15.554 -61.385 1.00 29.44 896 HIS D CA 1
ATOM 10520 C C . HIS D 1 214 ? -25.503 15.010 -62.682 1.00 27.25 896 HIS D C 1
ATOM 10521 O O . HIS D 1 214 ? -25.629 13.813 -62.980 1.00 27.28 896 HIS D O 1
ATOM 10528 N N . PHE D 1 215 ? -24.893 15.892 -63.480 1.00 26.73 897 PHE D N 1
ATOM 10529 C CA . PHE D 1 215 ? -24.229 15.487 -64.708 1.00 25.08 897 PHE D CA 1
ATOM 10530 C C . PHE D 1 215 ? -23.218 14.343 -64.481 1.00 24.81 897 PHE D C 1
ATOM 10531 O O . PHE D 1 215 ? -23.223 13.343 -65.198 1.00 22.50 897 PHE D O 1
ATOM 10539 N N . ARG D 1 216 ? -22.336 14.508 -63.485 1.00 25.59 898 ARG D N 1
ATOM 10540 C CA . ARG D 1 216 ? -21.344 13.490 -63.144 1.00 23.99 898 ARG D CA 1
ATOM 10541 C C . ARG D 1 216 ? -21.992 12.135 -62.819 1.00 22.68 898 ARG D C 1
ATOM 10542 O O . ARG D 1 216 ? -21.551 11.102 -63.334 1.00 21.42 898 ARG D O 1
ATOM 10550 N N . PHE D 1 217 ? -23.048 12.155 -61.993 1.00 23.12 899 PHE D N 1
ATOM 10551 C CA . PHE D 1 217 ? -23.808 10.970 -61.664 1.00 23.84 899 PHE D CA 1
ATOM 10552 C C . PHE D 1 217 ? -24.336 10.263 -62.911 1.00 22.66 899 PHE D C 1
ATOM 10553 O O . PHE D 1 217 ? -24.157 9.066 -63.063 1.00 22.32 899 PHE D O 1
ATOM 10561 N N . LEU D 1 218 ? -24.954 11.037 -63.809 1.00 22.33 900 LEU D N 1
ATOM 10562 C CA . LEU D 1 218 ? -25.523 10.470 -65.057 1.00 22.90 900 LEU D CA 1
ATOM 10563 C C . LEU D 1 218 ? -24.456 9.858 -65.961 1.00 20.32 900 LEU D C 1
ATOM 10564 O O . LEU D 1 218 ? -24.665 8.778 -66.540 1.00 21.34 900 LEU D O 1
ATOM 10569 N N . VAL D 1 219 ? -23.307 10.521 -66.075 1.00 19.51 901 VAL D N 1
ATOM 10570 C CA . VAL D 1 219 ? -22.198 9.987 -66.850 1.00 19.71 901 VAL D CA 1
ATOM 10571 C C . VAL D 1 219 ? -21.719 8.656 -66.291 1.00 20.14 901 VAL D C 1
ATOM 10572 O O . VAL D 1 219 ? -21.551 7.679 -67.003 1.00 18.97 901 VAL D O 1
ATOM 10576 N N . ILE D 1 220 ? -21.530 8.605 -64.978 1.00 19.99 902 ILE D N 1
ATOM 10577 C CA . ILE D 1 220 ? -21.074 7.383 -64.340 1.00 19.85 902 ILE D CA 1
ATOM 10578 C C . ILE D 1 220 ? -22.083 6.240 -64.508 1.00 18.20 902 ILE D C 1
ATOM 10579 O O . ILE D 1 220 ? -21.706 5.121 -64.844 1.00 20.31 902 ILE D O 1
ATOM 10584 N N . GLU D 1 221 ? -23.360 6.528 -64.301 1.00 20.45 903 GLU D N 1
ATOM 10585 C CA . GLU D 1 221 ? -24.409 5.531 -64.443 1.00 23.02 903 GLU D CA 1
ATOM 10586 C C . GLU D 1 221 ? -24.410 4.945 -65.847 1.00 23.03 903 GLU D C 1
ATOM 10587 O O . GLU D 1 221 ? -24.618 3.737 -66.006 1.00 22.73 903 GLU D O 1
ATOM 10593 N N . ALA D 1 222 ? -24.174 5.798 -66.859 1.00 20.92 904 ALA D N 1
ATOM 10594 C CA . ALA D 1 222 ? -24.174 5.321 -68.231 1.00 19.33 904 ALA D CA 1
ATOM 10595 C C . ALA D 1 222 ? -22.948 4.457 -68.530 1.00 18.62 904 ALA D C 1
ATOM 10596 O O . ALA D 1 222 ? -23.072 3.403 -69.143 1.00 17.49 904 ALA D O 1
ATOM 10598 N N . ILE D 1 223 ? -21.751 4.884 -68.091 1.00 18.46 905 ILE D N 1
ATOM 10599 C CA . ILE D 1 223 ? -20.537 4.134 -68.365 1.00 18.33 905 ILE D CA 1
ATOM 10600 C C . ILE D 1 223 ? -20.628 2.759 -67.665 1.00 20.03 905 ILE D C 1
ATOM 10601 O O . ILE D 1 223 ? -20.287 1.709 -68.252 1.00 19.08 905 ILE D O 1
ATOM 10606 N N . LEU D 1 224 ? -21.062 2.765 -66.405 1.00 20.04 906 LEU D N 1
ATOM 10607 C CA . LEU D 1 224 ? -21.151 1.530 -65.666 1.00 22.84 906 LEU D CA 1
ATOM 10608 C C . LEU D 1 224 ? -22.164 0.538 -66.267 1.00 23.13 906 LEU D C 1
ATOM 10609 O O . LEU D 1 224 ? -21.973 -0.680 -66.159 1.00 21.72 906 LEU D O 1
ATOM 10614 N N . ALA D 1 225 ? -23.177 1.063 -66.964 1.00 22.65 907 ALA D N 1
ATOM 10615 C CA . ALA D 1 225 ? -24.213 0.245 -67.626 1.00 20.74 907 ALA D CA 1
ATOM 10616 C C . ALA D 1 225 ? -23.665 -0.589 -68.774 1.00 20.08 907 ALA D C 1
ATOM 10617 O O . ALA D 1 225 ? -24.319 -1.518 -69.205 1.00 21.43 907 ALA D O 1
ATOM 10619 N N . THR D 1 226 ? -22.464 -0.241 -69.260 1.00 19.73 908 THR D N 1
ATOM 10620 C CA . THR D 1 226 ? -21.840 -1.001 -70.331 1.00 21.02 908 THR D CA 1
ATOM 10621 C C . THR D 1 226 ? -21.207 -2.331 -69.942 1.00 20.80 908 THR D C 1
ATOM 10622 O O . THR D 1 226 ? -20.775 -3.076 -70.822 1.00 22.11 908 THR D O 1
ATOM 10626 N N . ASP D 1 227 ? -21.164 -2.656 -68.647 1.00 20.61 909 ASP D N 1
ATOM 10627 C CA . ASP D 1 227 ? -20.661 -3.966 -68.185 1.00 20.96 909 ASP D CA 1
ATOM 10628 C C . ASP D 1 227 ? -21.666 -5.063 -68.519 1.00 20.71 909 ASP D C 1
ATOM 10629 O O . ASP D 1 227 ? -22.759 -5.123 -67.957 1.00 22.46 909 ASP D O 1
ATOM 10634 N N . LEU D 1 228 ? -21.312 -5.950 -69.458 1.00 23.59 910 LEU D N 1
ATOM 10635 C CA . LEU D 1 228 ? -22.230 -6.987 -69.910 1.00 24.77 910 LEU D CA 1
ATOM 10636 C C . LEU D 1 228 ? -22.597 -8.029 -68.862 1.00 27.42 910 LEU D C 1
ATOM 10637 O O . LEU D 1 228 ? -23.594 -8.708 -68.999 1.00 27.58 910 LEU D O 1
ATOM 10642 N N . LYS D 1 229 ? -21.833 -8.103 -67.768 1.00 29.27 911 LYS D N 1
ATOM 10643 C CA . LYS D 1 229 ? -22.242 -8.925 -66.636 1.00 31.91 911 LYS D CA 1
ATOM 10644 C C . LYS D 1 229 ? -23.627 -8.508 -66.112 1.00 32.13 911 LYS D C 1
ATOM 10645 O O . LYS D 1 229 ? -24.345 -9.317 -65.549 1.00 34.37 911 LYS D O 1
ATOM 10651 N N . LYS D 1 230 ? -23.985 -7.230 -66.304 1.00 29.47 912 LYS D N 1
ATOM 10652 C CA . LYS D 1 230 ? -25.262 -6.663 -65.871 1.00 30.98 912 LYS D CA 1
ATOM 10653 C C . LYS D 1 230 ? -26.327 -6.626 -66.973 1.00 29.35 912 LYS D C 1
ATOM 10654 O O . LYS D 1 230 ? -27.407 -6.101 -66.779 1.00 28.41 912 LYS D O 1
ATOM 10660 N N . HIS D 1 231 ? -26.007 -7.195 -68.132 1.00 28.04 913 HIS D N 1
ATOM 10661 C CA . HIS D 1 231 ? -26.862 -7.077 -69.318 1.00 26.91 913 HIS D CA 1
ATOM 10662 C C . HIS D 1 231 ? -28.299 -7.496 -69.090 1.00 27.88 913 HIS D C 1
ATOM 10663 O O . HIS D 1 231 ? -29.230 -6.745 -69.324 1.00 30.02 913 HIS D O 1
ATOM 10670 N N . PHE D 1 232 ? -28.477 -8.702 -68.566 1.00 32.84 914 PHE D N 1
ATOM 10671 C CA . PHE D 1 232 ? -29.790 -9.293 -68.347 1.00 38.20 914 PHE D CA 1
ATOM 10672 C C . PHE D 1 232 ? -30.574 -8.560 -67.271 1.00 38.65 914 PHE D C 1
ATOM 10673 O O . PHE D 1 232 ? -31.766 -8.417 -67.379 1.00 39.93 914 PHE D O 1
ATOM 10681 N N . ASP D 1 233 ? -29.883 -8.023 -66.266 1.00 37.39 915 ASP D N 1
ATOM 10682 C CA . ASP D 1 233 ? -30.515 -7.184 -65.237 1.00 38.92 915 ASP D CA 1
ATOM 10683 C C . ASP D 1 233 ? -31.120 -5.905 -65.827 1.00 36.92 915 ASP D C 1
ATOM 10684 O O . ASP D 1 233 ? -32.237 -5.542 -65.491 1.00 35.05 915 ASP D O 1
ATOM 10689 N N . PHE D 1 234 ? -30.375 -5.232 -66.722 1.00 34.45 916 PHE D N 1
ATOM 10690 C CA . PHE D 1 234 ? -30.869 -4.015 -67.365 1.00 34.74 916 PHE D CA 1
ATOM 10691 C C . PHE D 1 234 ? -32.064 -4.330 -68.265 1.00 33.74 916 PHE D C 1
ATOM 10692 O O . PHE D 1 234 ? -33.098 -3.662 -68.181 1.00 37.44 916 PHE D O 1
ATOM 10700 N N . VAL D 1 235 ? -31.924 -5.378 -69.086 1.00 33.04 917 VAL D N 1
ATOM 10701 C CA . VAL D 1 235 ? -32.976 -5.795 -69.984 1.00 34.43 917 VAL D CA 1
ATOM 10702 C C . VAL D 1 235 ? -34.227 -6.197 -69.225 1.00 37.26 917 VAL D C 1
ATOM 10703 O O . VAL D 1 235 ? -35.332 -5.824 -69.611 1.00 40.91 917 VAL D O 1
ATOM 10707 N N . ALA D 1 236 ? -34.056 -6.972 -68.151 1.00 39.04 918 ALA D N 1
ATOM 10708 C CA . ALA D 1 236 ? -35.201 -7.401 -67.319 1.00 42.57 918 ALA D CA 1
ATOM 10709 C C . ALA D 1 236 ? -35.899 -6.193 -66.697 1.00 42.61 918 ALA D C 1
ATOM 10710 O O . ALA D 1 236 ? -37.122 -6.117 -66.697 1.00 45.67 918 ALA D O 1
ATOM 10712 N N . LYS D 1 237 ? -35.112 -5.247 -66.175 1.00 41.71 919 LYS D N 1
ATOM 10713 C CA . LYS D 1 237 ? -35.652 -4.057 -65.549 1.00 44.15 919 LYS D CA 1
ATOM 10714 C C . LYS D 1 237 ? -36.427 -3.200 -66.554 1.00 43.19 919 LYS D C 1
ATOM 10715 O O . LYS D 1 237 ? -37.529 -2.700 -66.284 1.00 44.96 919 LYS D O 1
ATOM 10721 N N . PHE D 1 238 ? -35.844 -3.033 -67.739 1.00 42.63 920 PHE D N 1
ATOM 10722 C CA . PHE D 1 238 ? -36.484 -2.238 -68.773 1.00 42.12 920 PHE D CA 1
ATOM 10723 C C . PHE D 1 238 ? -37.791 -2.880 -69.258 1.00 44.93 920 PHE D C 1
ATOM 10724 O O . PHE D 1 238 ? -38.807 -2.201 -69.368 1.00 47.86 920 PHE D O 1
ATOM 10732 N N . ASN D 1 239 ? -37.751 -4.186 -69.543 1.00 45.45 921 ASN D N 1
ATOM 10733 C CA . ASN D 1 239 ? -38.938 -4.958 -69.931 1.00 46.13 921 ASN D CA 1
ATOM 10734 C C . ASN D 1 239 ? -40.031 -4.876 -68.873 1.00 51.99 921 ASN D C 1
ATOM 10735 O O . ASN D 1 239 ? -41.205 -4.798 -69.223 1.00 52.43 921 ASN D O 1
ATOM 10740 N N . GLY D 1 240 ? -39.625 -4.876 -67.592 1.00 53.73 922 GLY D N 1
ATOM 10741 C CA . GLY D 1 240 ? -40.525 -4.672 -66.470 1.00 55.62 922 GLY D CA 1
ATOM 10742 C C . GLY D 1 240 ? -41.256 -3.337 -66.583 1.00 59.79 922 GLY D C 1
ATOM 10743 O O . GLY D 1 240 ? -42.493 -3.301 -66.520 1.00 61.86 922 GLY D O 1
ATOM 10744 N N . LYS D 1 241 ? -40.487 -2.256 -66.776 1.00 56.69 923 LYS D N 1
ATOM 10745 C CA . LYS D 1 241 ? -41.045 -0.903 -66.857 1.00 58.78 923 LYS D CA 1
ATOM 10746 C C . LYS D 1 241 ? -41.960 -0.713 -68.074 1.00 62.53 923 LYS D C 1
ATOM 10747 O O . LYS D 1 241 ? -42.992 -0.050 -67.991 1.00 67.87 923 LYS D O 1
ATOM 10753 N N . VAL D 1 242 ? -41.574 -1.300 -69.208 1.00 59.63 924 VAL D N 1
ATOM 10754 C CA . VAL D 1 242 ? -42.368 -1.230 -70.434 1.00 61.92 924 VAL D CA 1
ATOM 10755 C C . VAL D 1 242 ? -43.713 -1.929 -70.273 1.00 67.25 924 VAL D C 1
ATOM 10756 O O . VAL D 1 242 ? -44.729 -1.441 -70.765 1.00 72.25 924 VAL D O 1
ATOM 10760 N N . ASN D 1 243 ? -43.704 -3.076 -69.580 1.00 72.01 925 ASN D N 1
ATOM 10761 C CA . ASN D 1 243 ? -44.859 -3.971 -69.479 1.00 77.49 925 ASN D CA 1
ATOM 10762 C C . ASN D 1 243 ? -45.666 -3.880 -68.168 1.00 81.19 925 ASN D C 1
ATOM 10763 O O . ASN D 1 243 ? -46.514 -4.725 -67.880 1.00 79.41 925 ASN D O 1
ATOM 10768 N N . ASP D 1 244 ? -45.397 -2.843 -67.368 1.00 85.68 926 ASP D N 1
ATOM 10769 C CA . ASP D 1 244 ? -46.247 -2.450 -66.243 1.00 91.41 926 ASP D CA 1
ATOM 10770 C C . ASP D 1 244 ? -47.486 -1.683 -66.759 1.00 103.42 926 ASP D C 1
ATOM 10771 O O . ASP D 1 244 ? -48.306 -1.207 -65.988 1.00 108.28 926 ASP D O 1
ATOM 10776 N N . ASP D 1 245 ? -47.575 -1.566 -68.088 1.00 108.23 927 ASP D N 1
ATOM 10777 C CA . ASP D 1 245 ? -48.775 -1.222 -68.838 1.00 114.14 927 ASP D CA 1
ATOM 10778 C C . ASP D 1 245 ? -49.183 0.262 -68.873 1.00 111.78 927 ASP D C 1
ATOM 10779 O O . ASP D 1 245 ? -50.014 0.638 -69.691 1.00 109.42 927 ASP D O 1
ATOM 10784 N N . VAL D 1 246 ? -48.536 1.109 -68.062 1.00 104.81 928 VAL D N 1
ATOM 10785 C CA . VAL D 1 246 ? -48.432 2.552 -68.319 1.00 96.97 928 VAL D CA 1
ATOM 10786 C C . VAL D 1 246 ? -47.187 2.906 -69.167 1.00 89.07 928 VAL D C 1
ATOM 10787 O O . VAL D 1 246 ? -47.182 3.922 -69.856 1.00 89.31 928 VAL D O 1
ATOM 10791 N N . GLY D 1 247 ? -46.177 2.024 -69.144 1.00 80.04 929 GLY D N 1
ATOM 10792 C CA . GLY D 1 247 ? -44.982 2.152 -69.945 1.00 70.74 929 GLY D CA 1
ATOM 10793 C C . GLY D 1 247 ? -44.035 3.227 -69.442 1.00 62.77 929 GLY D C 1
ATOM 10794 O O . GLY D 1 247 ? -44.085 3.633 -68.294 1.00 65.88 929 GLY D O 1
ATOM 10795 N N . ILE D 1 248 ? -43.157 3.692 -70.333 1.00 53.48 930 ILE D N 1
ATOM 10796 C CA . ILE D 1 248 ? -42.206 4.747 -70.015 1.00 49.09 930 ILE D CA 1
ATOM 10797 C C . ILE D 1 248 ? -42.932 6.048 -69.707 1.00 48.33 930 ILE D C 1
ATOM 10798 O O . ILE D 1 248 ? -43.751 6.490 -70.490 1.00 49.23 930 ILE D O 1
ATOM 10803 N N . ASP D 1 249 ? -42.607 6.658 -68.565 1.00 46.75 931 ASP D N 1
ATOM 10804 C CA . ASP D 1 249 ? -43.090 7.994 -68.188 1.00 48.47 931 ASP D CA 1
ATOM 10805 C C . ASP D 1 249 ? -41.960 9.007 -68.395 1.00 43.37 931 ASP D C 1
ATOM 10806 O O . ASP D 1 249 ? -41.008 9.047 -67.623 1.00 45.09 931 ASP D O 1
ATOM 10811 N N . TRP D 1 250 ? -42.066 9.805 -69.464 1.00 42.75 932 TRP D N 1
ATOM 10812 C CA . TRP D 1 250 ? -41.016 10.751 -69.844 1.00 42.19 932 TRP D CA 1
ATOM 10813 C C . TRP D 1 250 ? -40.787 11.906 -68.855 1.00 42.65 932 TRP D C 1
ATOM 10814 O O . TRP D 1 250 ? -39.754 12.561 -68.911 1.00 40.26 932 TRP D O 1
ATOM 10825 N N . THR D 1 251 ? -41.746 12.127 -67.953 1.00 44.55 933 THR D N 1
ATOM 10826 C CA . THR D 1 251 ? -41.599 13.120 -66.890 1.00 45.81 933 THR D CA 1
ATOM 10827 C C . THR D 1 251 ? -40.874 12.557 -65.666 1.00 45.87 933 THR D C 1
ATOM 10828 O O . THR D 1 251 ? -40.587 13.294 -64.749 1.00 49.27 933 THR D O 1
ATOM 10832 N N . ASN D 1 252 ? -40.602 11.249 -65.669 1.00 46.38 934 ASN D N 1
ATOM 10833 C CA . ASN D 1 252 ? -39.931 10.562 -64.563 1.00 45.23 934 ASN D CA 1
ATOM 10834 C C . ASN D 1 252 ? -38.422 10.401 -64.818 1.00 43.91 934 ASN D C 1
ATOM 10835 O O . ASN D 1 252 ? -38.010 9.710 -65.754 1.00 40.44 934 ASN D O 1
ATOM 10840 N N . GLU D 1 253 ? -37.609 11.022 -63.955 1.00 43.01 935 GLU D N 1
ATOM 10841 C CA . GLU D 1 253 ? -36.159 11.025 -64.084 1.00 45.71 935 GLU D CA 1
ATOM 10842 C C . GLU D 1 253 ? -35.538 9.642 -64.136 1.00 42.88 935 GLU D C 1
ATOM 10843 O O . GLU D 1 253 ? -34.527 9.428 -64.820 1.00 38.63 935 GLU D O 1
ATOM 10849 N N . ASN D 1 254 ? -36.124 8.700 -63.386 1.00 42.19 936 ASN D N 1
ATOM 10850 C CA . ASN D 1 254 ? -35.579 7.351 -63.286 1.00 43.95 936 ASN D CA 1
ATOM 10851 C C . ASN D 1 254 ? -35.858 6.535 -64.552 1.00 41.15 936 ASN D C 1
ATOM 10852 O O . ASN D 1 254 ? -34.971 5.805 -65.012 1.00 38.33 936 ASN D O 1
ATOM 10857 N N . ASP D 1 255 ? -37.068 6.685 -65.113 1.00 42.94 937 ASP D N 1
ATOM 10858 C CA . ASP D 1 255 ? -37.395 6.133 -66.425 1.00 41.13 937 ASP D CA 1
ATOM 10859 C C . ASP D 1 255 ? -36.445 6.658 -67.499 1.00 38.47 937 ASP D C 1
ATOM 10860 O O . ASP D 1 255 ? -35.931 5.885 -68.302 1.00 33.70 937 ASP D O 1
ATOM 10865 N N . ARG D 1 256 ? -36.211 7.979 -67.505 1.00 35.55 938 ARG D N 1
ATOM 10866 C CA . ARG D 1 256 ? -35.313 8.587 -68.483 1.00 32.98 938 ARG D CA 1
ATOM 10867 C C . ARG D 1 256 ? -33.880 8.040 -68.362 1.00 32.83 938 ARG D C 1
ATOM 10868 O O . ARG D 1 256 ? -33.221 7.780 -69.375 1.00 30.79 938 ARG D O 1
ATOM 10876 N N . LEU D 1 257 ? -33.399 7.842 -67.129 1.00 31.02 939 LEU D N 1
ATOM 10877 C CA . LEU D 1 257 ? -32.069 7.276 -66.934 1.00 31.21 939 LEU D CA 1
ATOM 10878 C C . LEU D 1 257 ? -31.987 5.871 -67.539 1.00 28.24 939 LEU D C 1
ATOM 10879 O O . LEU D 1 257 ? -31.001 5.522 -68.219 1.00 27.64 939 LEU D O 1
ATOM 10884 N N . LEU D 1 258 ? -33.013 5.063 -67.281 1.00 30.53 940 LEU D N 1
ATOM 10885 C CA . LEU D 1 258 ? -33.036 3.696 -67.775 1.00 30.49 940 LEU D CA 1
ATOM 10886 C C . LEU D 1 258 ? -33.041 3.692 -69.306 1.00 28.38 940 LEU D C 1
ATOM 10887 O O . LEU D 1 258 ? -32.327 2.906 -69.930 1.00 27.51 940 LEU D O 1
ATOM 10892 N N . VAL D 1 259 ? -33.783 4.618 -69.910 1.00 27.18 941 VAL D N 1
ATOM 10893 C CA . VAL D 1 259 ? -33.779 4.749 -71.385 1.00 28.74 941 VAL D CA 1
ATOM 10894 C C . VAL D 1 259 ? -32.370 5.104 -71.885 1.00 25.74 941 VAL D C 1
ATOM 10895 O O . VAL D 1 259 ? -31.864 4.491 -72.822 1.00 25.01 941 VAL D O 1
ATOM 10899 N N . CYS D 1 260 ? -31.714 6.060 -71.227 1.00 25.70 942 CYS D N 1
ATOM 10900 C CA . CYS D 1 260 ? -30.355 6.446 -71.595 1.00 26.37 942 CYS D CA 1
ATOM 10901 C C . CYS D 1 260 ? -29.376 5.264 -71.473 1.00 24.12 942 CYS D C 1
ATOM 10902 O O . CYS D 1 260 ? -28.496 5.096 -72.314 1.00 22.59 942 CYS D O 1
ATOM 10905 N N . GLN D 1 261 ? -29.536 4.449 -70.420 1.00 22.60 943 GLN D N 1
ATOM 10906 C CA . GLN D 1 261 ? -28.694 3.287 -70.235 1.00 22.20 943 GLN D CA 1
ATOM 10907 C C . GLN D 1 261 ? -28.913 2.232 -71.316 1.00 22.09 943 GLN D C 1
ATOM 10908 O O . GLN D 1 261 ? -27.941 1.642 -71.795 1.00 22.66 943 GLN D O 1
ATOM 10914 N N . MET D 1 262 ? -30.173 2.024 -71.710 1.00 23.95 944 MET D N 1
ATOM 10915 C CA . MET D 1 262 ? -30.483 1.079 -72.783 1.00 26.45 944 MET D CA 1
ATOM 10916 C C . MET D 1 262 ? -29.881 1.581 -74.095 1.00 23.42 944 MET D C 1
ATOM 10917 O O . MET D 1 262 ? -29.340 0.811 -74.879 1.00 23.78 944 MET D O 1
ATOM 10922 N N . CYS D 1 263 ? -29.934 2.905 -74.291 1.00 23.55 945 CYS D N 1
ATOM 10923 C CA A CYS D 1 263 ? -29.384 3.555 -75.475 0.50 22.70 945 CYS D CA 1
ATOM 10924 C CA B CYS D 1 263 ? -29.376 3.562 -75.488 0.50 24.83 945 CYS D CA 1
ATOM 10925 C C . CYS D 1 263 ? -27.872 3.365 -75.612 1.00 22.39 945 CYS D C 1
ATOM 10926 O O . CYS D 1 263 ? -27.378 2.926 -76.667 1.00 21.47 945 CYS D O 1
ATOM 10931 N N . ILE D 1 264 ? -27.116 3.662 -74.547 1.00 20.59 946 ILE D N 1
ATOM 10932 C CA . ILE D 1 264 ? -25.661 3.468 -74.571 1.00 20.19 946 ILE D CA 1
ATOM 10933 C C . ILE D 1 264 ? -25.320 1.995 -74.699 1.00 18.07 946 ILE D C 1
ATOM 10934 O O . ILE D 1 264 ? -24.361 1.634 -75.373 1.00 17.71 946 ILE D O 1
ATOM 10939 N N . LYS D 1 265 ? -26.113 1.123 -74.071 1.00 18.89 947 LYS D N 1
ATOM 10940 C CA . LYS D 1 265 ? -25.893 -0.311 -74.205 1.00 18.33 947 LYS D CA 1
ATOM 10941 C C . LYS D 1 265 ? -26.020 -0.777 -75.680 1.00 18.60 947 LYS D C 1
ATOM 10942 O O . LYS D 1 265 ? -25.169 -1.505 -76.156 1.00 19.08 947 LYS D O 1
ATOM 10948 N N . LEU D 1 266 ? -27.075 -0.327 -76.359 1.00 20.27 948 LEU D N 1
ATOM 10949 C CA . LEU D 1 266 ? -27.297 -0.678 -77.757 1.00 21.07 948 LEU D CA 1
ATOM 10950 C C . LEU D 1 266 ? -26.193 -0.082 -78.632 1.00 19.91 948 LEU D C 1
ATOM 10951 O O . LEU D 1 266 ? -25.645 -0.748 -79.528 1.00 20.13 948 LEU D O 1
ATOM 10956 N N . ALA D 1 267 ? -25.852 1.176 -78.360 1.00 19.84 949 ALA D N 1
ATOM 10957 C CA . ALA D 1 267 ? -24.781 1.866 -79.093 1.00 20.38 949 ALA D CA 1
ATOM 10958 C C . ALA D 1 267 ? -23.467 1.115 -78.979 1.00 20.74 949 ALA D C 1
ATOM 10959 O O . ALA D 1 267 ? -22.719 0.941 -79.962 1.00 20.52 949 ALA D O 1
ATOM 10961 N N . ASP D 1 268 ? -23.172 0.627 -77.776 1.00 19.20 950 ASP D N 1
ATOM 10962 C CA . ASP D 1 268 ? -21.895 -0.095 -77.540 1.00 18.51 950 ASP D CA 1
ATOM 10963 C C . ASP D 1 268 ? -21.825 -1.345 -78.418 1.00 19.59 950 ASP D C 1
ATOM 10964 O O . ASP D 1 268 ? -20.747 -1.594 -78.986 1.00 22.24 950 ASP D O 1
ATOM 10969 N N . ILE D 1 269 ? -22.930 -2.078 -78.555 1.00 20.77 951 ILE D N 1
ATOM 10970 C CA . ILE D 1 269 ? -22.946 -3.362 -79.261 1.00 21.97 951 ILE D CA 1
ATOM 10971 C C . ILE D 1 269 ? -23.684 -3.272 -80.591 1.00 22.74 951 ILE D C 1
ATOM 10972 O O . ILE D 1 269 ? -24.289 -4.231 -81.058 1.00 24.73 951 ILE D O 1
ATOM 10977 N N . ASN D 1 270 ? -23.564 -2.113 -81.233 1.00 22.47 952 ASN D N 1
ATOM 10978 C CA . ASN D 1 270 ? -24.317 -1.806 -82.467 1.00 21.60 952 ASN D CA 1
ATOM 10979 C C . ASN D 1 270 ? -23.833 -2.593 -83.665 1.00 20.03 952 ASN D C 1
ATOM 10980 O O . ASN D 1 270 ? -24.581 -2.711 -84.639 1.00 20.45 952 ASN D O 1
ATOM 10985 N N . GLY D 1 271 ? -22.573 -3.059 -83.614 1.00 20.39 953 GLY D N 1
ATOM 10986 C CA . GLY D 1 271 ? -21.897 -3.640 -84.786 1.00 22.19 953 GLY D CA 1
ATOM 10987 C C . GLY D 1 271 ? -22.719 -4.636 -85.598 1.00 22.72 953 GLY D C 1
ATOM 10988 O O . GLY D 1 271 ? -22.824 -4.525 -86.826 1.00 21.39 953 GLY D O 1
ATOM 10989 N N . PRO D 1 272 ? -23.280 -5.690 -84.968 1.00 22.27 954 PRO D N 1
ATOM 10990 C CA . PRO D 1 272 ? -24.069 -6.676 -85.695 1.00 23.84 954 PRO D CA 1
ATOM 10991 C C . PRO D 1 272 ? -25.368 -6.123 -86.304 1.00 22.46 954 PRO D C 1
ATOM 10992 O O . PRO D 1 272 ? -25.994 -6.815 -87.083 1.00 23.61 954 PRO D O 1
ATOM 10996 N N . ALA D 1 273 ? -25.768 -4.895 -85.912 1.00 21.46 955 ALA D N 1
ATOM 10997 C CA . ALA D 1 273 ? -26.910 -4.216 -86.503 1.00 22.34 955 ALA D CA 1
ATOM 10998 C C . ALA D 1 273 ? -26.550 -3.206 -87.589 1.00 22.21 955 ALA D C 1
ATOM 10999 O O . ALA D 1 273 ? -27.416 -2.445 -88.035 1.00 22.59 955 ALA D O 1
ATOM 11001 N N . LYS D 1 274 ? -25.287 -3.228 -88.031 1.00 21.19 956 LYS D N 1
ATOM 11002 C CA . LYS D 1 274 ? -24.829 -2.408 -89.151 1.00 21.10 956 LYS D CA 1
ATOM 11003 C C . LYS D 1 274 ? -24.834 -3.276 -90.430 1.00 22.08 956 LYS D C 1
ATOM 11004 O O . LYS D 1 274 ? -25.028 -4.485 -90.394 1.00 22.83 956 LYS D O 1
ATOM 11010 N N . CYS D 1 275 ? -24.616 -2.633 -91.579 1.00 21.65 957 CYS D N 1
ATOM 11011 C CA . CYS D 1 275 ? -24.409 -3.359 -92.812 1.00 24.21 957 CYS D CA 1
ATOM 11012 C C . CYS D 1 275 ? -23.260 -4.350 -92.663 1.00 24.15 957 CYS D C 1
ATOM 11013 O O . CYS D 1 275 ? -22.352 -4.161 -91.845 1.00 24.03 957 CYS D O 1
ATOM 11016 N N . LYS D 1 276 ? -23.304 -5.400 -93.490 1.00 25.47 958 LYS D N 1
ATOM 11017 C CA . LYS D 1 276 ? -22.317 -6.455 -93.474 1.00 26.07 958 LYS D CA 1
ATOM 11018 C C . LYS D 1 276 ? -20.867 -5.936 -93.469 1.00 25.85 958 LYS D C 1
ATOM 11019 O O . LYS D 1 276 ? -20.044 -6.409 -92.695 1.00 23.83 958 LYS D O 1
ATOM 11025 N N . GLU D 1 277 ? -20.563 -5.006 -94.384 1.00 27.48 959 GLU D N 1
ATOM 11026 C CA . GLU D 1 277 ? -19.206 -4.506 -94.564 1.00 29.23 959 GLU D CA 1
ATOM 11027 C C . GLU D 1 277 ? -18.653 -3.932 -93.241 1.00 25.78 959 GLU D C 1
ATOM 11028 O O . GLU D 1 277 ? -17.530 -4.241 -92.841 1.00 25.93 959 GLU D O 1
ATOM 11034 N N . LEU D 1 278 ? -19.450 -3.097 -92.572 1.00 23.39 960 LEU D N 1
ATOM 11035 C CA . LEU D 1 278 ? -19.037 -2.500 -91.313 1.00 22.99 960 LEU D CA 1
ATOM 11036 C C . LEU D 1 278 ? -18.910 -3.561 -90.222 1.00 21.62 960 LEU D C 1
ATOM 11037 O O . LEU D 1 278 ? -17.920 -3.606 -89.485 1.00 21.79 960 LEU D O 1
ATOM 11042 N N . HIS D 1 279 ? -19.926 -4.410 -90.100 1.00 21.00 961 HIS D N 1
ATOM 11043 C CA . HIS D 1 279 ? -19.928 -5.475 -89.077 1.00 20.37 961 HIS D CA 1
ATOM 11044 C C . HIS D 1 279 ? -18.704 -6.394 -89.206 1.00 21.51 961 HIS D C 1
ATOM 11045 O O . HIS D 1 279 ? -18.053 -6.718 -88.206 1.00 22.13 961 HIS D O 1
ATOM 11052 N N . LEU D 1 280 ? -18.364 -6.793 -90.434 1.00 21.97 962 LEU D N 1
ATOM 11053 C CA . LEU D 1 280 ? -17.207 -7.647 -90.658 1.00 24.95 962 LEU D CA 1
ATOM 11054 C C . LEU D 1 280 ? -15.876 -6.979 -90.294 1.00 26.68 962 LEU D C 1
ATOM 11055 O O . LEU D 1 280 ? -14.976 -7.622 -89.779 1.00 25.25 962 LEU D O 1
ATOM 11060 N N . GLN D 1 281 ? -15.771 -5.671 -90.542 1.00 26.93 963 GLN D N 1
ATOM 11061 C CA . GLN D 1 281 ? -14.579 -4.923 -90.181 1.00 27.64 963 GLN D CA 1
ATOM 11062 C C . GLN D 1 281 ? -14.435 -4.798 -88.671 1.00 26.24 963 GLN D C 1
ATOM 11063 O O . GLN D 1 281 ? -13.342 -4.964 -88.161 1.00 27.96 963 GLN D O 1
ATOM 11069 N N . TRP D 1 282 ? -15.539 -4.535 -87.961 1.00 23.97 964 TRP D N 1
ATOM 11070 C CA . TRP D 1 282 ? -15.509 -4.522 -86.513 1.00 24.67 964 TRP D CA 1
ATOM 11071 C C . TRP D 1 282 ? -15.168 -5.905 -85.956 1.00 24.02 964 TRP D C 1
ATOM 11072 O O . TRP D 1 282 ? -14.422 -6.027 -84.988 1.00 23.16 964 TRP D O 1
ATOM 11083 N N . THR D 1 283 ? -15.712 -6.958 -86.563 1.00 23.39 965 THR D N 1
ATOM 11084 C CA . THR D 1 283 ? -15.484 -8.339 -86.115 1.00 23.03 965 THR D CA 1
ATOM 11085 C C . THR D 1 283 ? -14.014 -8.671 -86.159 1.00 24.64 965 THR D C 1
ATOM 11086 O O . THR D 1 283 ? -13.484 -9.268 -85.225 1.00 23.64 965 THR D O 1
ATOM 11090 N N . ASP D 1 284 ? -13.333 -8.253 -87.234 1.00 24.64 966 ASP D N 1
ATOM 11091 C CA . ASP D 1 284 ? -11.875 -8.418 -87.354 1.00 28.02 966 ASP D CA 1
ATOM 11092 C C . ASP D 1 284 ? -11.129 -7.765 -86.189 1.00 26.93 966 ASP D C 1
ATOM 11093 O O . ASP D 1 284 ? -10.216 -8.379 -85.633 1.00 27.51 966 ASP D O 1
ATOM 11098 N N . GLY D 1 285 ? -11.561 -6.560 -85.796 1.00 23.82 967 GLY D N 1
ATOM 11099 C CA . GLY D 1 285 ? -10.962 -5.862 -84.661 1.00 23.02 967 GLY D CA 1
ATOM 11100 C C . GLY D 1 285 ? -11.144 -6.612 -83.344 1.00 22.03 967 GLY D C 1
ATOM 11101 O O . GLY D 1 285 ? -10.217 -6.759 -82.571 1.00 23.94 967 GLY D O 1
ATOM 11102 N N . ILE D 1 286 ? -12.379 -7.059 -83.096 1.00 21.50 968 ILE D N 1
ATOM 11103 C CA . ILE D 1 286 ? -12.744 -7.755 -81.864 1.00 24.01 968 ILE D CA 1
ATOM 11104 C C . ILE D 1 286 ? -11.891 -9.014 -81.703 1.00 23.89 968 ILE D C 1
ATOM 11105 O O . ILE D 1 286 ? -11.320 -9.262 -80.640 1.00 24.84 968 ILE D O 1
ATOM 11110 N N . VAL D 1 287 ? -11.814 -9.832 -82.745 1.00 23.18 969 VAL D N 1
ATOM 11111 C CA . VAL D 1 287 ? -11.069 -11.082 -82.633 1.00 24.05 969 VAL D CA 1
ATOM 11112 C C . VAL D 1 287 ? -9.570 -10.860 -82.563 1.00 24.45 969 VAL D C 1
ATOM 11113 O O . VAL D 1 287 ? -8.876 -11.597 -81.868 1.00 25.31 969 VAL D O 1
ATOM 11117 N N . ASN D 1 288 ? -9.066 -9.831 -83.250 1.00 24.59 970 ASN D N 1
ATOM 11118 C CA . ASN D 1 288 ? -7.633 -9.538 -83.211 1.00 25.94 970 ASN D CA 1
ATOM 11119 C C . ASN D 1 288 ? -7.215 -9.122 -81.801 1.00 24.63 970 ASN D C 1
ATOM 11120 O O . ASN D 1 288 ? -6.152 -9.498 -81.327 1.00 24.46 970 ASN D O 1
ATOM 11125 N N . GLU D 1 289 ? -8.109 -8.407 -81.115 1.00 24.37 971 GLU D N 1
ATOM 11126 C CA . GLU D 1 289 ? -7.877 -8.025 -79.736 1.00 25.41 971 GLU D CA 1
ATOM 11127 C C . GLU D 1 289 ? -7.932 -9.280 -78.842 1.00 24.86 971 GLU D C 1
ATOM 11128 O O . GLU D 1 289 ? -7.042 -9.491 -78.021 1.00 27.84 971 GLU D O 1
ATOM 11134 N N . PHE D 1 290 ? -8.962 -10.121 -79.027 1.00 24.77 972 PHE D N 1
ATOM 11135 C CA . PHE D 1 290 ? -9.050 -11.411 -78.326 1.00 24.59 972 PHE D CA 1
ATOM 11136 C C . PHE D 1 290 ? -7.793 -12.268 -78.487 1.00 25.72 972 PHE D C 1
ATOM 11137 O O . PHE D 1 290 ? -7.333 -12.894 -77.543 1.00 25.75 972 PHE D O 1
ATOM 11145 N N . TYR D 1 291 ? -7.245 -12.349 -79.707 1.00 24.97 973 TYR D N 1
ATOM 11146 C CA . TYR D 1 291 ? -6.092 -13.203 -79.919 1.00 26.83 973 TYR D CA 1
ATOM 11147 C C . TYR D 1 291 ? -4.870 -12.777 -79.119 1.00 26.52 973 TYR D C 1
ATOM 11148 O O . TYR D 1 291 ? -4.077 -13.642 -78.718 1.00 25.94 973 TYR D O 1
ATOM 11157 N N . GLU D 1 292 ? -4.724 -11.469 -78.887 1.00 26.20 974 GLU D N 1
ATOM 11158 C CA . GLU D 1 292 ? -3.632 -10.956 -78.075 1.00 28.39 974 GLU D CA 1
ATOM 11159 C C . GLU D 1 292 ? -3.822 -11.447 -76.634 1.00 27.58 974 GLU D C 1
ATOM 11160 O O . GLU D 1 292 ? -2.853 -11.808 -75.952 1.00 27.39 974 GLU D O 1
ATOM 11166 N N . GLN D 1 293 ? -5.085 -11.496 -76.203 1.00 25.29 975 GLN D N 1
ATOM 11167 C CA . GLN D 1 293 ? -5.438 -12.025 -74.870 1.00 24.01 975 GLN D CA 1
ATOM 11168 C C . GLN D 1 293 ? -5.142 -13.516 -74.800 1.00 24.22 975 GLN D C 1
ATOM 11169 O O . GLN D 1 293 ? -4.527 -13.965 -73.844 1.00 24.47 975 GLN D O 1
ATOM 11175 N N . GLY D 1 294 ? -5.587 -14.276 -75.819 1.00 24.93 976 GLY D N 1
ATOM 11176 C CA . GLY D 1 294 ? -5.278 -15.692 -75.915 1.00 27.50 976 GLY D CA 1
ATOM 11177 C C . GLY D 1 294 ? -3.782 -16.007 -75.852 1.00 29.09 976 GLY D C 1
ATOM 11178 O O . GLY D 1 294 ? -3.360 -16.967 -75.188 1.00 28.93 976 GLY D O 1
ATOM 11179 N N . ASP D 1 295 ? -2.977 -15.193 -76.547 1.00 30.25 977 ASP D N 1
ATOM 11180 C CA . ASP D 1 295 ? -1.536 -15.370 -76.554 1.00 32.01 977 ASP D CA 1
ATOM 11181 C C . ASP D 1 295 ? -1.006 -15.242 -75.108 1.00 31.06 977 ASP D C 1
ATOM 11182 O O . ASP D 1 295 ? -0.176 -16.051 -74.672 1.00 31.30 977 ASP D O 1
ATOM 11187 N N . GLU D 1 296 ? -1.491 -14.222 -74.386 1.00 28.75 978 GLU D N 1
ATOM 11188 C CA . GLU D 1 296 ? -1.034 -14.008 -73.024 1.00 28.70 978 GLU D CA 1
ATOM 11189 C C . GLU D 1 296 ? -1.519 -15.126 -72.093 1.00 28.77 978 GLU D C 1
ATOM 11190 O O . GLU D 1 296 ? -0.764 -15.591 -71.250 1.00 30.07 978 GLU D O 1
ATOM 11196 N N . GLU D 1 297 ? -2.778 -15.542 -72.245 1.00 28.30 979 GLU D N 1
ATOM 11197 C CA . GLU D 1 297 ? -3.321 -16.686 -71.480 1.00 29.73 979 GLU D CA 1
ATOM 11198 C C . GLU D 1 297 ? -2.412 -17.908 -71.582 1.00 32.21 979 GLU D C 1
ATOM 11199 O O . GLU D 1 297 ? -2.015 -18.492 -70.578 1.00 32.06 979 GLU D O 1
ATOM 11205 N N . ALA D 1 298 ? -2.069 -18.283 -72.817 1.00 31.82 980 ALA D N 1
ATOM 11206 C CA . ALA D 1 298 ? -1.179 -19.388 -73.099 1.00 32.98 980 ALA D CA 1
ATOM 11207 C C . ALA D 1 298 ? 0.167 -19.195 -72.398 1.00 33.09 980 ALA D C 1
ATOM 11208 O O . ALA D 1 298 ? 0.656 -20.111 -71.744 1.00 34.35 980 ALA D O 1
ATOM 11210 N N . SER D 1 299 ? 0.725 -17.990 -72.521 1.00 31.80 981 SER D N 1
ATOM 11211 C CA A SER D 1 299 ? 1.987 -17.614 -71.912 0.50 32.64 981 SER D CA 1
ATOM 11212 C CA B SER D 1 299 ? 2.008 -17.677 -71.920 0.50 32.72 981 SER D CA 1
ATOM 11213 C C . SER D 1 299 ? 1.979 -17.830 -70.385 1.00 32.99 981 SER D C 1
ATOM 11214 O O . SER D 1 299 ? 2.978 -18.229 -69.795 1.00 34.00 981 SER D O 1
ATOM 11219 N N . LEU D 1 300 ? 0.824 -17.544 -69.770 1.00 33.02 982 LEU D N 1
ATOM 11220 C CA . LEU D 1 300 ? 0.642 -17.663 -68.320 1.00 34.84 982 LEU D CA 1
ATOM 11221 C C . LEU D 1 300 ? 0.239 -19.072 -67.897 1.00 37.73 982 LEU D C 1
ATOM 11222 O O . LEU D 1 300 ? 0.076 -19.336 -66.719 1.00 41.07 982 LEU D O 1
ATOM 11227 N N . GLY D 1 301 ? 0.088 -19.979 -68.860 1.00 39.85 983 GLY D N 1
ATOM 11228 C CA . GLY D 1 301 ? -0.276 -21.354 -68.579 1.00 46.03 983 GLY D CA 1
ATOM 11229 C C . GLY D 1 301 ? -1.740 -21.481 -68.186 1.00 49.09 983 GLY D C 1
ATOM 11230 O O . GLY D 1 301 ? -2.136 -22.423 -67.495 1.00 53.30 983 GLY D O 1
ATOM 11231 N N . LEU D 1 302 ? -2.553 -20.522 -68.639 1.00 45.40 984 LEU D N 1
ATOM 11232 C CA . LEU D 1 302 ? -3.997 -20.559 -68.459 1.00 47.38 984 LEU D CA 1
ATOM 11233 C C . LEU D 1 302 ? -4.585 -21.188 -69.715 1.00 47.08 984 LEU D C 1
ATOM 11234 O O . LEU D 1 302 ? -3.986 -21.119 -70.785 1.00 44.85 984 LEU D O 1
ATOM 11239 N N . PRO D 1 303 ? -5.787 -21.796 -69.641 1.00 50.08 985 PRO D N 1
ATOM 11240 C CA . PRO D 1 303 ? -6.473 -22.250 -70.854 1.00 49.98 985 PRO D CA 1
ATOM 11241 C C . PRO D 1 303 ? -6.871 -21.027 -71.696 1.00 42.99 985 PRO D C 1
ATOM 11242 O O . PRO D 1 303 ? -7.182 -19.972 -71.143 1.00 42.01 985 PRO D O 1
ATOM 11246 N N . ILE D 1 304 ? -6.808 -21.165 -73.020 1.00 41.90 986 ILE D N 1
ATOM 11247 C CA . ILE D 1 304 ? -7.171 -20.085 -73.926 1.00 41.79 986 ILE D CA 1
ATOM 11248 C C . ILE D 1 304 ? -8.695 -19.959 -73.926 1.00 40.74 986 ILE D C 1
ATOM 11249 O O . ILE D 1 304 ? -9.398 -20.938 -74.171 1.00 41.33 986 ILE D O 1
ATOM 11254 N N . SER D 1 305 ? -9.191 -18.758 -73.619 1.00 37.74 987 SER D N 1
ATOM 11255 C CA . SER D 1 305 ? -10.619 -18.512 -73.508 1.00 36.94 987 SER D CA 1
ATOM 11256 C C . SER D 1 305 ? -11.301 -18.843 -74.832 1.00 38.39 987 SER D C 1
ATOM 11257 O O . SER D 1 305 ? -10.676 -18.760 -75.891 1.00 36.05 987 SER D O 1
ATOM 11260 N N . PRO D 1 306 ? -12.598 -19.230 -74.816 1.00 40.49 988 PRO D N 1
ATOM 11261 C CA . PRO D 1 306 ? -13.324 -19.494 -76.063 1.00 39.72 988 PRO D CA 1
ATOM 11262 C C . PRO D 1 306 ? -13.233 -18.285 -77.012 1.00 33.21 988 PRO D C 1
ATOM 11263 O O . PRO D 1 306 ? -13.355 -17.129 -76.576 1.00 33.57 988 PRO D O 1
ATOM 11267 N N . PHE D 1 307 ? -13.032 -18.585 -78.300 1.00 31.57 989 PHE D N 1
ATOM 11268 C CA . PHE D 1 307 ? -12.957 -17.625 -79.388 1.00 31.94 989 PHE D CA 1
ATOM 11269 C C . PHE D 1 307 ? -11.669 -16.802 -79.450 1.00 29.23 989 PHE D C 1
ATOM 11270 O O . PHE D 1 307 ? -11.542 -15.965 -80.325 1.00 30.85 989 PHE D O 1
ATOM 11278 N N . MET D 1 308 ? -10.719 -17.048 -78.532 1.00 30.32 990 MET D N 1
ATOM 11279 C CA . MET D 1 308 ? -9.502 -16.242 -78.431 1.00 28.68 990 MET D CA 1
ATOM 11280 C C . MET D 1 308 ? -8.210 -16.938 -78.899 1.00 30.96 990 MET D C 1
ATOM 11281 O O . MET D 1 308 ? -7.114 -16.468 -78.617 1.00 28.61 990 MET D O 1
ATOM 11286 N N . ASP D 1 309 ? -8.367 -18.030 -79.646 1.00 31.47 991 ASP D N 1
ATOM 11287 C CA . ASP D 1 309 ? -7.244 -18.854 -80.148 1.00 34.57 991 ASP D CA 1
ATOM 11288 C C . ASP D 1 309 ? -7.044 -18.576 -81.637 1.00 35.31 991 ASP D C 1
ATOM 11289 O O . ASP D 1 309 ? -7.848 -19.035 -82.476 1.00 35.97 991 ASP D O 1
ATOM 11294 N N . ARG D 1 310 ? -5.980 -17.834 -81.968 1.00 34.83 992 ARG D N 1
ATOM 11295 C CA . ARG D 1 310 ? -5.700 -17.432 -83.341 1.00 37.68 992 ARG D CA 1
ATOM 11296 C C . ARG D 1 310 ? -5.478 -18.627 -84.259 1.00 40.14 992 ARG D C 1
ATOM 11297 O O . ARG D 1 310 ? -5.766 -18.540 -85.442 1.00 40.64 992 ARG D O 1
ATOM 11305 N N . SER D 1 311 ? -4.976 -19.733 -83.702 1.00 43.10 993 SER D N 1
ATOM 11306 C CA . SER D 1 311 ? -4.724 -20.942 -84.489 1.00 46.64 993 SER D CA 1
ATOM 11307 C C . SER D 1 311 ? -6.024 -21.715 -84.786 1.00 49.84 993 SER D C 1
ATOM 11308 O O . SER D 1 311 ? -6.049 -22.527 -85.696 1.00 46.64 993 SER D O 1
ATOM 11311 N N . ALA D 1 312 ? -7.095 -21.437 -84.019 1.00 48.73 994 ALA D N 1
ATOM 11312 C CA . ALA D 1 312 ? -8.406 -22.083 -84.197 1.00 48.28 994 ALA D CA 1
ATOM 11313 C C . ALA D 1 312 ? -9.532 -21.055 -84.097 1.00 45.92 994 ALA D C 1
ATOM 11314 O O . ALA D 1 312 ? -10.316 -21.064 -83.143 1.00 40.94 994 ALA D O 1
ATOM 11316 N N . PRO D 1 313 ? -9.652 -20.145 -85.096 1.00 44.70 995 PRO D N 1
ATOM 11317 C CA . PRO D 1 313 ? -10.630 -19.056 -85.035 1.00 45.07 995 PRO D CA 1
ATOM 11318 C C . PRO D 1 313 ? -12.044 -19.595 -85.146 1.00 44.42 995 PRO D C 1
ATOM 11319 O O . PRO D 1 313 ? -12.274 -20.586 -85.842 1.00 44.04 995 PRO D O 1
ATOM 11323 N N . GLN D 1 314 ? -12.988 -18.921 -84.479 1.00 44.20 996 GLN D N 1
ATOM 11324 C CA . GLN D 1 314 ? -14.392 -19.329 -84.485 1.00 44.63 996 GLN D CA 1
ATOM 11325 C C . GLN D 1 314 ? -15.245 -18.077 -84.604 1.00 41.58 996 GLN D C 1
ATOM 11326 O O . GLN D 1 314 ? -16.102 -17.834 -83.748 1.00 41.14 996 GLN D O 1
ATOM 11332 N N . LEU D 1 315 ? -15.029 -17.288 -85.667 1.00 38.25 997 LEU D N 1
ATOM 11333 C CA . LEU D 1 315 ? -15.727 -16.015 -85.824 1.00 38.25 997 LEU D CA 1
ATOM 11334 C C . LEU D 1 315 ? -17.230 -16.260 -85.839 1.00 36.23 997 LEU D C 1
ATOM 11335 O O . LEU D 1 315 ? -17.969 -15.563 -85.153 1.00 33.92 997 LEU D O 1
ATOM 11340 N N . ALA D 1 316 ? -17.673 -17.240 -86.637 1.00 35.61 998 ALA D N 1
ATOM 11341 C CA . ALA D 1 316 ? -19.089 -17.469 -86.841 1.00 35.99 998 ALA D CA 1
ATOM 11342 C C . ALA D 1 316 ? -19.809 -17.882 -85.535 1.00 34.09 998 ALA D C 1
ATOM 11343 O O . ALA D 1 316 ? -20.858 -17.332 -85.204 1.00 32.60 998 ALA D O 1
ATOM 11345 N N . ASN D 1 317 ? -19.203 -18.808 -84.785 1.00 36.64 999 ASN D N 1
ATOM 11346 C CA . ASN D 1 317 ? -19.760 -19.238 -83.511 1.00 36.16 999 ASN D CA 1
ATOM 11347 C C . ASN D 1 317 ? -19.817 -18.089 -82.506 1.00 34.26 999 ASN D C 1
ATOM 11348 O O . ASN D 1 317 ? -20.803 -17.929 -81.794 1.00 33.86 999 ASN D O 1
ATOM 11353 N N . LEU D 1 318 ? -18.758 -17.276 -82.485 1.00 32.26 1000 LEU D N 1
ATOM 11354 C CA . LEU D 1 318 ? -18.705 -16.092 -81.637 1.00 32.49 1000 LEU D CA 1
ATOM 11355 C C . LEU D 1 318 ? -19.849 -15.138 -81.947 1.00 31.59 1000 LEU D C 1
ATOM 11356 O O . LEU D 1 318 ? -20.570 -14.720 -81.056 1.00 28.09 1000 LEU D O 1
ATOM 11361 N N . GLN D 1 319 ? -19.987 -14.741 -83.222 1.00 28.60 1001 GLN D N 1
ATOM 11362 C CA . GLN D 1 319 ? -20.938 -13.691 -83.575 1.00 28.66 1001 GLN D CA 1
ATOM 11363 C C . GLN D 1 319 ? -22.371 -14.211 -83.589 1.00 27.71 1001 GLN D C 1
ATOM 11364 O O . GLN D 1 319 ? -23.276 -13.508 -83.140 1.00 26.61 1001 GLN D O 1
ATOM 11370 N N . GLU D 1 320 ? -22.571 -15.456 -84.009 1.00 28.88 1002 GLU D N 1
ATOM 11371 C CA . GLU D 1 320 ? -23.908 -16.038 -83.976 1.00 32.27 1002 GLU D CA 1
ATOM 11372 C C . GLU D 1 320 ? -24.429 -16.050 -82.539 1.00 30.31 1002 GLU D C 1
ATOM 11373 O O . GLU D 1 320 ? -25.568 -15.682 -82.300 1.00 29.98 1002 GLU D O 1
ATOM 11379 N N . SER D 1 321 ? -23.589 -16.479 -81.585 1.00 31.43 1003 SER D N 1
ATOM 11380 C CA . SER D 1 321 ? -24.033 -16.588 -80.210 1.00 31.75 1003 SER D CA 1
ATOM 11381 C C . SER D 1 321 ? -24.192 -15.215 -79.545 1.00 28.42 1003 SER D C 1
ATOM 11382 O O . SER D 1 321 ? -25.120 -14.995 -78.765 1.00 28.18 1003 SER D O 1
ATOM 11385 N N . PHE D 1 322 ? -23.309 -14.266 -79.894 1.00 25.25 1004 PHE D N 1
ATOM 11386 C CA . PHE D 1 322 ? -23.398 -12.905 -79.378 1.00 24.34 1004 PHE D CA 1
ATOM 11387 C C . PHE D 1 322 ? -24.734 -12.273 -79.838 1.00 24.23 1004 PHE D C 1
ATOM 11388 O O . PHE D 1 322 ? -25.418 -11.606 -79.074 1.00 23.33 1004 PHE D O 1
ATOM 11396 N N . ILE D 1 323 ? -25.114 -12.493 -81.101 1.00 23.34 1005 ILE D N 1
ATOM 11397 C CA . ILE D 1 323 ? -26.370 -11.957 -81.600 1.00 24.08 1005 ILE D CA 1
ATOM 11398 C C . ILE D 1 323 ? -27.563 -12.632 -80.928 1.00 24.18 1005 ILE D C 1
ATOM 11399 O O . ILE D 1 323 ? -28.477 -11.948 -80.443 1.00 25.30 1005 ILE D O 1
ATOM 11404 N N . SER D 1 324 ? -27.566 -13.965 -80.905 1.00 26.85 1006 SER D N 1
ATOM 11405 C CA . SER D 1 324 ? -28.696 -14.712 -80.341 1.00 29.51 1006 SER D CA 1
ATOM 11406 C C . SER D 1 324 ? -28.931 -14.336 -78.870 1.00 29.73 1006 SER D C 1
ATOM 11407 O O . SER D 1 324 ? -30.067 -14.188 -78.426 1.00 30.08 1006 SER D O 1
ATOM 11410 N N . HIS D 1 325 ? -27.843 -14.250 -78.109 1.00 29.39 1007 HIS D N 1
ATOM 11411 C CA . HIS D 1 325 ? -27.916 -14.155 -76.635 1.00 31.79 1007 HIS D CA 1
ATOM 11412 C C . HIS D 1 325 ? -27.864 -12.780 -76.048 1.00 29.04 1007 HIS D C 1
ATOM 11413 O O . HIS D 1 325 ? -28.448 -12.566 -75.004 1.00 28.31 1007 HIS D O 1
ATOM 11420 N N . ILE D 1 326 ? -27.175 -11.839 -76.710 1.00 26.75 1008 ILE D N 1
ATOM 11421 C CA . ILE D 1 326 ? -26.969 -10.489 -76.180 1.00 26.85 1008 ILE D CA 1
ATOM 11422 C C . ILE D 1 326 ? -27.653 -9.408 -77.013 1.00 24.84 1008 ILE D C 1
ATOM 11423 O O . ILE D 1 326 ? -28.512 -8.686 -76.531 1.00 23.78 1008 ILE D O 1
ATOM 11428 N N . VAL D 1 327 ? -27.280 -9.289 -78.292 1.00 23.93 1009 VAL D N 1
ATOM 11429 C CA . VAL D 1 327 ? -27.742 -8.156 -79.098 1.00 22.73 1009 VAL D CA 1
ATOM 11430 C C . VAL D 1 327 ? -29.214 -8.288 -79.448 1.00 21.69 1009 VAL D C 1
ATOM 11431 O O . VAL D 1 327 ? -29.963 -7.334 -79.365 1.00 22.29 1009 VAL D O 1
ATOM 11435 N N . GLY D 1 328 ? -29.614 -9.478 -79.870 1.00 22.52 1010 GLY D N 1
ATOM 11436 C CA . GLY D 1 328 ? -30.996 -9.778 -80.223 1.00 24.24 1010 GLY D CA 1
ATOM 11437 C C . GLY D 1 328 ? -32.004 -9.423 -79.128 1.00 24.96 1010 GLY D C 1
ATOM 11438 O O . GLY D 1 328 ? -32.930 -8.664 -79.349 1.00 24.51 1010 GLY D O 1
ATOM 11439 N N . PRO D 1 329 ? -31.855 -9.969 -77.899 1.00 26.58 1011 PRO D N 1
ATOM 11440 C CA . PRO D 1 329 ? -32.758 -9.623 -76.801 1.00 26.93 1011 PRO D CA 1
ATOM 11441 C C . PRO D 1 329 ? -32.737 -8.129 -76.428 1.00 26.22 1011 PRO D C 1
ATOM 11442 O O . PRO D 1 329 ? -33.801 -7.587 -76.099 1.00 26.53 1011 PRO D O 1
ATOM 11446 N N . LEU D 1 330 ? -31.586 -7.470 -76.524 1.00 24.29 1012 LEU D N 1
ATOM 11447 C CA . LEU D 1 330 ? -31.533 -6.046 -76.261 1.00 26.96 1012 LEU D CA 1
ATOM 11448 C C . LEU D 1 330 ? -32.341 -5.256 -77.296 1.00 25.17 1012 LEU D C 1
ATOM 11449 O O . LEU D 1 330 ? -33.113 -4.353 -76.949 1.00 24.51 1012 LEU D O 1
ATOM 11454 N N . CYS D 1 331 ? -32.136 -5.572 -78.584 1.00 26.35 1013 CYS D N 1
ATOM 11455 C CA . CYS D 1 331 ? -32.918 -4.914 -79.652 1.00 27.55 1013 CYS D CA 1
ATOM 11456 C C . CYS D 1 331 ? -34.396 -5.155 -79.513 1.00 26.87 1013 CYS D C 1
ATOM 11457 O O . CYS D 1 331 ? -35.205 -4.245 -79.679 1.00 28.15 1013 CYS D O 1
ATOM 11460 N N . ASN D 1 332 ? -34.774 -6.401 -79.214 1.00 27.63 1014 ASN D N 1
ATOM 11461 C CA . ASN D 1 332 ? -36.175 -6.730 -79.013 1.00 29.49 1014 ASN D CA 1
ATOM 11462 C C . ASN D 1 332 ? -36.789 -5.920 -77.880 1.00 29.77 1014 ASN D C 1
ATOM 11463 O O . ASN D 1 332 ? -37.888 -5.405 -78.008 1.00 30.20 1014 ASN D O 1
ATOM 11468 N N . SER D 1 333 ? -36.054 -5.800 -76.774 1.00 28.52 1015 SER D N 1
ATOM 11469 C CA . SER D 1 333 ? -36.523 -5.038 -75.615 1.00 29.73 1015 SER D CA 1
ATOM 11470 C C . SER D 1 333 ? -36.710 -3.547 -75.965 1.00 28.95 1015 SER D C 1
ATOM 11471 O O . SER D 1 333 ? -37.768 -2.948 -75.705 1.00 31.19 1015 SER D O 1
ATOM 11474 N N . TYR D 1 334 ? -35.704 -2.972 -76.621 1.00 27.72 1016 TYR D N 1
ATOM 11475 C CA . TYR D 1 334 ? -35.713 -1.565 -77.039 1.00 28.43 1016 TYR D CA 1
ATOM 11476 C C . TYR D 1 334 ? -36.832 -1.297 -78.052 1.00 30.38 1016 TYR D C 1
ATOM 11477 O O . TYR D 1 334 ? -37.539 -0.306 -77.958 1.00 32.00 1016 TYR D O 1
ATOM 11486 N N . ASP D 1 335 ? -36.995 -2.216 -79.009 1.00 31.46 1017 ASP D N 1
ATOM 11487 C CA . ASP D 1 335 ? -38.048 -2.140 -80.024 1.00 33.72 1017 ASP D CA 1
ATOM 11488 C C . ASP D 1 335 ? -39.454 -2.266 -79.395 1.00 37.15 1017 ASP D C 1
ATOM 11489 O O . ASP D 1 335 ? -40.372 -1.547 -79.786 1.00 37.11 1017 ASP D O 1
ATOM 11494 N N . SER D 1 336 ? -39.619 -3.164 -78.410 1.00 37.03 1018 SER D N 1
ATOM 11495 C CA . SER D 1 336 ? -40.877 -3.323 -77.679 1.00 39.62 1018 SER D CA 1
ATOM 11496 C C . SER D 1 336 ? -41.322 -2.041 -76.973 1.00 39.14 1018 SER D C 1
ATOM 11497 O O . SER D 1 336 ? -42.507 -1.811 -76.796 1.00 40.41 1018 SER D O 1
ATOM 11500 N N . ALA D 1 337 ? -40.353 -1.237 -76.544 1.00 36.20 1019 ALA D N 1
ATOM 11501 C CA . ALA D 1 337 ? -40.610 0.061 -75.923 1.00 37.79 1019 ALA D CA 1
ATOM 11502 C C . ALA D 1 337 ? -40.974 1.139 -76.968 1.00 39.36 1019 ALA D C 1
ATOM 11503 O O . ALA D 1 337 ? -41.301 2.259 -76.626 1.00 39.85 1019 ALA D O 1
ATOM 11505 N N . GLY D 1 338 ? -40.917 0.778 -78.251 1.00 38.24 1020 GLY D N 1
ATOM 11506 C CA . GLY D 1 338 ? -41.233 1.683 -79.346 1.00 37.80 1020 GLY D CA 1
ATOM 11507 C C . GLY D 1 338 ? -40.160 2.718 -79.633 1.00 35.49 1020 GLY D C 1
ATOM 11508 O O . GLY D 1 338 ? -40.458 3.765 -80.193 1.00 37.93 1020 GLY D O 1
ATOM 11509 N N . LEU D 1 339 ? -38.900 2.425 -79.293 1.00 32.80 1021 LEU D N 1
ATOM 11510 C CA . LEU D 1 339 ? -37.845 3.415 -79.422 1.00 32.55 1021 LEU D CA 1
ATOM 11511 C C . LEU D 1 339 ? -36.899 3.284 -80.626 1.00 31.70 1021 LEU D C 1
ATOM 11512 O O . LEU D 1 339 ? -36.002 4.099 -80.774 1.00 28.91 1021 LEU D O 1
ATOM 11517 N N . MET D 1 340 ? -37.061 2.251 -81.450 1.00 30.73 1022 MET D N 1
ATOM 11518 C CA . MET D 1 340 ? -36.165 2.081 -82.592 1.00 31.66 1022 MET D CA 1
ATOM 11519 C C . MET D 1 340 ? -36.442 3.118 -83.668 1.00 30.46 1022 MET D C 1
ATOM 11520 O O . MET D 1 340 ? -37.578 3.265 -84.087 1.00 29.75 1022 MET D O 1
ATOM 11525 N N . PRO D 1 341 ? -35.406 3.792 -84.219 1.00 28.85 1023 PRO D N 1
ATOM 11526 C CA . PRO D 1 341 ? -35.599 4.584 -85.428 1.00 28.59 1023 PRO D CA 1
ATOM 11527 C C . PRO D 1 341 ? -36.153 3.697 -86.527 1.00 30.15 1023 PRO D C 1
ATOM 11528 O O . PRO D 1 341 ? -35.841 2.476 -86.567 1.00 28.66 1023 PRO D O 1
ATOM 11532 N N . GLY D 1 342 ? -37.014 4.275 -87.360 1.00 30.71 1024 GLY D N 1
ATOM 11533 C CA . GLY D 1 342 ? -37.625 3.544 -88.451 1.00 32.88 1024 GLY D CA 1
ATOM 11534 C C . GLY D 1 342 ? -38.424 4.484 -89.318 1.00 36.70 1024 GLY D C 1
ATOM 11535 O O . GLY D 1 342 ? -38.442 5.697 -89.067 1.00 37.14 1024 GLY D O 1
ATOM 11536 N N . LYS D 1 343 ? -39.108 3.903 -90.311 1.00 36.52 1025 LYS D N 1
ATOM 11537 C CA . LYS D 1 343 ? -39.878 4.633 -91.310 1.00 40.15 1025 LYS D CA 1
ATOM 11538 C C . LYS D 1 343 ? -41.238 3.965 -91.461 1.00 40.42 1025 LYS D C 1
ATOM 11539 O O . LYS D 1 343 ? -41.356 2.741 -91.445 1.00 39.58 1025 LYS D O 1
ATOM 11545 N N . TRP D 1 344 ? -42.295 4.777 -91.554 1.00 43.33 1026 TRP D N 1
ATOM 11546 C CA . TRP D 1 344 ? -43.615 4.272 -91.912 1.00 46.11 1026 TRP D CA 1
ATOM 11547 C C . TRP D 1 344 ? -43.547 3.820 -93.358 1.00 49.21 1026 TRP D C 1
ATOM 11548 O O . TRP D 1 344 ? -42.965 4.494 -94.197 1.00 49.31 1026 TRP D O 1
ATOM 11559 N N . VAL D 1 345 ? -44.123 2.652 -93.638 1.00 52.47 1027 VAL D N 1
ATOM 11560 C CA . VAL D 1 345 ? -44.447 2.221 -94.993 1.00 55.55 1027 VAL D CA 1
ATOM 11561 C C . VAL D 1 345 ? -45.841 2.742 -95.245 1.00 55.36 1027 VAL D C 1
ATOM 11562 O O . VAL D 1 345 ? -46.055 3.394 -96.239 1.00 61.44 1027 VAL D O 1
ATOM 11566 N N . ARG D 1 354 ? -50.621 1.377 -90.547 1.00 78.71 1069 ARG D N 1
ATOM 11567 C CA . ARG D 1 354 ? -49.405 1.281 -91.357 1.00 77.13 1069 ARG D CA 1
ATOM 11568 C C . ARG D 1 354 ? -48.399 0.288 -90.784 1.00 70.07 1069 ARG D C 1
ATOM 11569 O O . ARG D 1 354 ? -48.452 -0.046 -89.610 1.00 73.91 1069 ARG D O 1
ATOM 11577 N N . LYS D 1 355 ? -47.472 -0.168 -91.629 1.00 67.49 1070 LYS D N 1
ATOM 11578 C CA . LYS D 1 355 ? -46.331 -0.997 -91.199 1.00 61.56 1070 LYS D CA 1
ATOM 11579 C C . LYS D 1 355 ? -45.127 -0.096 -90.931 1.00 52.91 1070 LYS D C 1
ATOM 11580 O O . LYS D 1 355 ? -45.090 1.046 -91.369 1.00 49.17 1070 LYS D O 1
ATOM 11586 N N . ILE D 1 356 ? -44.133 -0.627 -90.217 1.00 47.43 1071 ILE D N 1
ATOM 11587 C CA . ILE D 1 356 ? -42.888 0.080 -89.965 1.00 44.00 1071 ILE D CA 1
ATOM 11588 C C . ILE D 1 356 ? -41.738 -0.697 -90.590 1.00 42.59 1071 ILE D C 1
ATOM 11589 O O . ILE D 1 356 ? -41.705 -1.916 -90.510 1.00 44.63 1071 ILE D O 1
ATOM 11594 N N . TYR D 1 357 ? -40.819 0.019 -91.235 1.00 40.24 1072 TYR D N 1
ATOM 11595 C CA . TYR D 1 357 ? -39.587 -0.569 -91.722 1.00 40.91 1072 TYR D CA 1
ATOM 11596 C C . TYR D 1 357 ? -38.461 -0.135 -90.808 1.00 37.16 1072 TYR D C 1
ATOM 11597 O O . TYR D 1 357 ? -38.182 1.067 -90.687 1.00 34.65 1072 TYR D O 1
ATOM 11606 N N . CYS D 1 358 ? -37.805 -1.112 -90.171 1.00 34.09 1073 CYS D N 1
ATOM 11607 C CA . CYS D 1 358 ? -36.734 -0.832 -89.210 1.00 33.00 1073 CYS D CA 1
ATOM 11608 C C . CYS D 1 358 ? -35.394 -1.359 -89.722 1.00 31.40 1073 CYS D C 1
ATOM 11609 O O . CYS D 1 358 ? -35.150 -2.559 -89.726 1.00 29.80 1073 CYS D O 1
ATOM 11612 N N . GLN D 1 359 ? -34.554 -0.442 -90.208 1.00 30.47 1074 GLN D N 1
ATOM 11613 C CA . GLN D 1 359 ? -33.268 -0.775 -90.813 1.00 30.65 1074 GLN D CA 1
ATOM 11614 C C . GLN D 1 359 ? -32.401 -1.560 -89.824 1.00 28.76 1074 GLN D C 1
ATOM 11615 O O . GLN D 1 359 ? -31.762 -2.544 -90.178 1.00 25.56 1074 GLN D O 1
ATOM 11621 N N . ILE D 1 360 ? -32.385 -1.102 -88.574 1.00 26.29 1075 ILE D N 1
ATOM 11622 C CA . ILE D 1 360 ? -31.543 -1.674 -87.554 1.00 26.52 1075 ILE D CA 1
ATOM 11623 C C . ILE D 1 360 ? -31.791 -3.166 -87.327 1.00 26.05 1075 ILE D C 1
ATOM 11624 O O . ILE D 1 360 ? -30.883 -3.960 -87.376 1.00 27.60 1075 ILE D O 1
ATOM 11629 N N . THR D 1 361 ? -33.047 -3.535 -87.101 1.00 26.50 1076 THR D N 1
ATOM 11630 C CA . THR D 1 361 ? -33.422 -4.920 -86.866 1.00 27.76 1076 THR D CA 1
ATOM 11631 C C . THR D 1 361 ? -33.309 -5.739 -88.158 1.00 26.33 1076 THR D C 1
ATOM 11632 O O . THR D 1 361 ? -32.978 -6.904 -88.122 1.00 27.06 1076 THR D O 1
ATOM 11636 N N . GLN D 1 362 ? -33.529 -5.102 -89.308 1.00 26.25 1077 GLN D N 1
ATOM 11637 C CA . GLN D 1 362 ? -33.297 -5.804 -90.605 1.00 27.26 1077 GLN D CA 1
ATOM 11638 C C . GLN D 1 362 ? -31.828 -6.210 -90.774 1.00 25.59 1077 GLN D C 1
ATOM 11639 O O . GLN D 1 362 ? -31.561 -7.341 -91.164 1.00 25.36 1077 GLN D O 1
ATOM 11645 N N . HIS D 1 363 ? -30.892 -5.301 -90.496 1.00 24.15 1078 HIS D N 1
ATOM 11646 C CA . HIS D 1 363 ? -29.468 -5.616 -90.567 1.00 24.15 1078 HIS D CA 1
ATOM 11647 C C . HIS D 1 363 ? -29.095 -6.727 -89.595 1.00 24.01 1078 HIS D C 1
ATOM 11648 O O . HIS D 1 363 ? -28.316 -7.610 -89.917 1.00 22.42 1078 HIS D O 1
ATOM 11655 N N . LEU D 1 364 ? -29.617 -6.650 -88.359 1.00 22.48 1079 LEU D N 1
ATOM 11656 C CA . LEU D 1 364 ? -29.318 -7.693 -87.373 1.00 22.91 1079 LEU D CA 1
ATOM 11657 C C . LEU D 1 364 ? -29.756 -9.057 -87.833 1.00 25.00 1079 LEU D C 1
ATOM 11658 O O . LEU D 1 364 ? -29.007 -10.022 -87.708 1.00 25.54 1079 LEU D O 1
ATOM 11663 N N . LEU D 1 365 ? -30.963 -9.144 -88.407 1.00 27.30 1080 LEU D N 1
ATOM 11664 C CA . LEU D 1 365 ? -31.479 -10.383 -88.996 1.00 29.38 1080 LEU D CA 1
ATOM 11665 C C . LEU D 1 365 ? -30.565 -10.875 -90.103 1.00 29.77 1080 LEU D C 1
ATOM 11666 O O . LEU D 1 365 ? -30.257 -12.046 -90.184 1.00 28.35 1080 LEU D O 1
ATOM 11671 N N . GLN D 1 366 ? -30.157 -9.963 -90.985 1.00 30.26 1081 GLN D N 1
ATOM 11672 C CA . GLN D 1 366 ? -29.302 -10.305 -92.145 1.00 30.44 1081 GLN D CA 1
ATOM 11673 C C . GLN D 1 366 ? -27.955 -10.865 -91.691 1.00 27.65 1081 GLN D C 1
ATOM 11674 O O . GLN D 1 366 ? -27.498 -11.886 -92.195 1.00 27.43 1081 GLN D O 1
ATOM 11680 N N . ASN D 1 367 ? -27.341 -10.212 -90.699 1.00 26.42 1082 ASN D N 1
ATOM 11681 C CA . ASN D 1 367 ? -26.059 -10.641 -90.170 1.00 25.36 1082 ASN D CA 1
ATOM 11682 C C . ASN D 1 367 ? -26.152 -11.970 -89.431 1.00 25.98 1082 ASN D C 1
ATOM 11683 O O . ASN D 1 367 ? -25.269 -12.811 -89.554 1.00 26.78 1082 ASN D O 1
ATOM 11688 N N . HIS D 1 368 ? -27.252 -12.167 -88.700 1.00 26.84 1083 HIS D N 1
ATOM 11689 C CA . HIS D 1 368 ? -27.485 -13.429 -87.995 1.00 29.29 1083 HIS D CA 1
ATOM 11690 C C . HIS D 1 368 ? -27.577 -14.584 -88.988 1.00 30.47 1083 HIS D C 1
ATOM 11691 O O . HIS D 1 368 ? -26.945 -15.624 -88.817 1.00 31.12 1083 HIS D O 1
ATOM 11698 N N . LYS D 1 369 ? -28.359 -14.383 -90.049 1.00 31.21 1084 LYS D N 1
ATOM 11699 C CA . LYS D 1 369 ? -28.511 -15.341 -91.121 1.00 33.28 1084 LYS D CA 1
ATOM 11700 C C . LYS D 1 369 ? -27.167 -15.653 -91.785 1.00 31.92 1084 LYS D C 1
ATOM 11701 O O . LYS D 1 369 ? -26.887 -16.810 -92.104 1.00 33.58 1084 LYS D O 1
ATOM 11707 N N . MET D 1 370 ? -26.366 -14.616 -92.029 1.00 29.93 1085 MET D N 1
ATOM 11708 C CA . MET D 1 370 ? -25.028 -14.771 -92.626 1.00 30.66 1085 MET D CA 1
ATOM 11709 C C . MET D 1 370 ? -24.160 -15.718 -91.795 1.00 30.95 1085 MET D C 1
ATOM 11710 O O . MET D 1 370 ? -23.540 -16.640 -92.335 1.00 32.36 1085 MET D O 1
ATOM 11715 N N . TRP D 1 371 ? -24.108 -15.495 -90.481 1.00 31.35 1086 TRP D N 1
ATOM 11716 C CA . TRP D 1 371 ? -23.256 -16.310 -89.627 1.00 31.88 1086 TRP D CA 1
ATOM 11717 C C . TRP D 1 371 ? -23.760 -17.739 -89.538 1.00 33.65 1086 TRP D C 1
ATOM 11718 O O . TRP D 1 371 ? -22.968 -18.669 -89.514 1.00 34.59 1086 TRP D O 1
ATOM 11729 N N . LYS D 1 372 ? -25.084 -17.912 -89.521 1.00 36.25 1087 LYS D N 1
ATOM 11730 C CA . LYS D 1 372 ? -25.697 -19.244 -89.501 1.00 40.32 1087 LYS D CA 1
ATOM 11731 C C . LYS D 1 372 ? -25.311 -20.048 -90.739 1.00 41.73 1087 LYS D C 1
ATOM 11732 O O . LYS D 1 372 ? -25.038 -21.238 -90.660 1.00 46.14 1087 LYS D O 1
ATOM 11738 N N . LYS D 1 373 ? -25.275 -19.371 -91.886 1.00 43.14 1088 LYS D N 1
ATOM 11739 C CA . LYS D 1 373 ? -24.887 -19.982 -93.155 1.00 44.89 1088 LYS D CA 1
ATOM 11740 C C . LYS D 1 373 ? -23.399 -20.372 -93.170 1.00 44.20 1088 LYS D C 1
ATOM 11741 O O . LYS D 1 373 ? -23.037 -21.427 -93.690 1.00 44.66 1088 LYS D O 1
ATOM 11747 N N . VAL D 1 374 ? -22.541 -19.524 -92.594 1.00 42.48 1089 VAL D N 1
ATOM 11748 C CA . VAL D 1 374 ? -21.125 -19.853 -92.423 1.00 41.70 1089 VAL D CA 1
ATOM 11749 C C . VAL D 1 374 ? -21.002 -21.109 -91.572 1.00 42.27 1089 VAL D C 1
ATOM 11750 O O . VAL D 1 374 ? -20.304 -22.044 -91.951 1.00 42.18 1089 VAL D O 1
ATOM 11754 N N . ILE D 1 375 ? -21.704 -21.141 -90.432 1.00 42.65 1090 ILE D N 1
ATOM 11755 C CA . ILE D 1 375 ? -21.705 -22.301 -89.535 1.00 43.73 1090 ILE D CA 1
ATOM 11756 C C . ILE D 1 375 ? -22.138 -23.571 -90.263 1.00 50.81 1090 ILE D C 1
ATOM 11757 O O . ILE D 1 375 ? -21.506 -24.621 -90.090 1.00 52.64 1090 ILE D O 1
ATOM 11762 N N . GLU D 1 376 ? -23.195 -23.480 -91.083 1.00 50.91 1091 GLU D N 1
ATOM 11763 C CA . GLU D 1 376 ? -23.679 -24.623 -91.859 1.00 54.75 1091 GLU D CA 1
ATOM 11764 C C . GLU D 1 376 ? -22.629 -25.226 -92.782 1.00 56.62 1091 GLU D C 1
ATOM 11765 O O . GLU D 1 376 ? -22.529 -26.444 -92.911 1.00 60.55 1091 GLU D O 1
ATOM 11771 N N . GLU D 1 377 ? -21.829 -24.363 -93.410 1.00 58.57 1092 GLU D N 1
ATOM 11772 C CA . GLU D 1 377 ? -20.795 -24.802 -94.341 1.00 60.65 1092 GLU D CA 1
ATOM 11773 C C . GLU D 1 377 ? -19.547 -25.316 -93.591 1.00 61.97 1092 GLU D C 1
ATOM 11774 O O . GLU D 1 377 ? -18.887 -26.235 -94.052 1.00 61.13 1092 GLU D O 1
ATOM 11780 N N . GLU D 1 378 ? -19.278 -24.743 -92.407 1.00 60.08 1093 GLU D N 1
ATOM 11781 C CA . GLU D 1 378 ? -18.249 -25.235 -91.483 1.00 60.94 1093 GLU D CA 1
ATOM 11782 C C . GLU D 1 378 ? -18.568 -26.635 -90.933 1.00 67.05 1093 GLU D C 1
ATOM 11783 O O . GLU D 1 378 ? -17.664 -27.328 -90.486 1.00 66.19 1093 GLU D O 1
ATOM 11789 N N . GLN D 1 379 ? -19.847 -27.034 -90.971 1.00 74.53 1094 GLN D N 1
ATOM 11790 C CA . GLN D 1 379 ? -20.286 -28.396 -90.636 1.00 79.91 1094 GLN D CA 1
ATOM 11791 C C . GLN D 1 379 ? -20.924 -29.041 -91.852 1.00 81.63 1094 GLN D C 1
ATOM 11792 O O . GLN D 1 379 ? -20.378 -29.982 -92.423 1.00 92.13 1094 GLN D O 1
#

Nearest PDB structures (foldseek):
  7l27-assembly1_B  TM=1.003E+00  e=6.702E-56  Homo sapiens
  7l27-assembly1_A  TM=9.969E-01  e=2.821E-53  Homo sapiens
  7kwe-assembly1_A  TM=9.948E-01  e=6.687E-53  Homo sapiens
  7kwe-assembly1_B  TM=1.000E+00  e=1.515E-52  Homo sapiens
  7l28-assembly1_A  TM=9.921E-01  e=5.920E-52  Homo sapiens

InterPro domains:
  IPR002073 3'5'-cyclic nucleotide phosphodiesterase, catalytic domain [PF00233] (751-1015)
  IPR002073 3'5'-cyclic nucleotide phosphodiesterase, catalytic domain [PS51845] (674-1093)
  IPR003607 HD/PDEase domain [SM00471] (749-964)
  IPR003607 HD/PDEase domain [cd00077] (824-973)
  IPR023174 3'5'-cyclic nucleotide phosphodiesterase, conserved site [PS00126] (836-847)
  IPR036971 3'5'-cyclic nucleotide phosphodiesterase, catalytic domain superfamily [G3DSA:1.10.1300.10] (672-1038)

Sequence (1461 aa):
KPILAPEPLVMDNLDSIMEQLNTWNFPIFDLVENIGRKCGRILSQVSYRLFEDMGLFEAFKIPIREFMNYFHALEIGYRDIPYHNRIHATDVLHAVWYLTTQPIPGLSTVGSYVFSKTYNVTDDKYGCLSGNIPALELMALYVAAAMHDYDHPGRTNAFLVATSAPQAVLYNDRSVLENHHAAAAWNLFMSRPEYNFLINLDHVEFKHFRFLVIEAILATDLKKHFDFVAKFNGKVNDDVGIDWTNENDRLLVCQMCCIKLADINGPAKCKELHLQWTDGIVNEFYEQGDEEASLGLPISPFMDRSAPQLANLQESFISHIVGPLCNSYDSAGLMPGKWVRKIYCQITQHLLQNHKMWKKVIEEKPILAPEPLVMDNLDSIMEQLNTWNFPIFDLVENIGRKCGRILSQVSYRLFEDMGLFEAFKIPIREFMNYFHALEIGYRDIPYHNRIHATDVLHAVWYLTTQPIPGLSTVIGSYVFSKTYDKYGCLSGNIPALELMALYVAAAMHDYDHPGRTNAFLVATSAPQAVLYNDRSVLENHHAAAAWNLFMSRPEYNFLINLDHVEFKHFRFLVIEAILATDLKKHFDFVAKFNGKVNDDVGIDWTNENDRLLVCQMCCIKLADINGPAKCKELHLQWTDGIVNEFYEQGDEEASLGLPISPFMDRSAPQLANLQESFISHIVGPLCNSYDSAGLMPGKWVRKIYCQITQHLLQNHKMWKKVIEEEQPILAPEPLVMDNLDSIMEQLNTWNFPIFDLVENIGRKCGRILSQVSYRLFEDMGLFEAFKIPIREFMNYFHALEIGYRDIPYHNRIHATDVLHAVWYLTTQPIPGLSTVGGSYVFSKTYNVTDDKYGCLSGNIPALELMALYVAAAMHDYDHPGRTNAFLVATSAPQAVLYNDRSVLENHHAAAAWNLFMSRPEYNFLINLDHVEFKHFRFLVIEAILATDLKKHFDFVAKFNGKVNDDVGIDWTNENDRLLVCQMCIKLADINGPAKCKELHLQWTDGIVNEFYEQGDEEASLGLPISPFMDRSAPQLANLQESFISHIVGPLCNSYDSAGLMPGKWVEGRKIYCQITQHLLQNHKMWKKVIEEEKPILAPEPLVMDNLDSIMEQLNTWNFPIFDLVENIGRKCGRILSQVSYRLFEDMGLFEAFKIPIREFMNYFHALEIGYRDIPYHNRIHATDVLHAVWYLTTQPIPGLSTVIGGSGGSYVFSKTYNVTDDKYGCLSGNIPALELMALYVAAAMHDYDHPGRTNAFLVATSAPQAVLYNDRSVLENHHAAAAWNLFMSRPEYNFLINLDHVEFKHFRFLVIEAILATDLKKHFDFVAKFNGKVNDDVGIDWTNENDRLLVCQMCCIKLADINGPAKCKELHLQWTDGIVNEFYEQGDEEASSLGLPISPFMDRSAPQLANLQESFISHIVGPLCNSYDSAGLMPGKWVRKIYCQITQHLLQNHKMWKKVIEEEQ

CATH classification: 1.10.1300.10

Solvent-accessible surface area: 60316 Å² total; per-residue (Å²): 226,33,66,94,12,39,154,99,33,49,30,122,97,1,86,87,26,9,138,88,10,68,54,1,37,4,37,3,44,88,0,11,138,64,19,31,185,153,53,3,27,6,0,2,1,0,0,44,45,2,1,62,18,4,20,0,8,99,53,32,142,6,41,67,141,50,0,2,6,0,1,16,1,0,0,73,20,3,108,100,24,45,30,40,18,24,34,2,0,0,8,0,0,2,0,0,2,22,0,0,1,15,14,0,13,57,21,93,52,125,120,77,66,18,87,7,135,41,56,122,46,140,57,145,76,27,0,1,0,0,0,6,0,21,6,28,20,0,0,1,2,1,0,0,0,0,1,0,12,26,33,9,34,3,43,42,34,75,14,15,37,53,46,57,17,112,57,1,9,50,4,3,52,96,14,1,12,18,15,33,1,0,4,21,0,0,91,26,12,67,61,66,104,52,4,48,1,6,106,88,16,82,123,116,61,43,71,62,0,15,101,16,0,5,33,2,0,10,1,12,8,69,172,83,1,120,102,34,15,65,133,1,53,42,53,33,119,64,155,117,13,35,53,53,121,57,104,100,12,30,27,10,1,7,12,0,0,0,3,0,0,23,17,1,11,6,0,2,25,109,121,17,3,62,90,12,2,82,10,33,7,70,7,39,16,69,3,1,68,63,7,55,97,97,70,65,116,69,32,101,64,16,43,121,100,52,72,78,46,11,64,20,3,36,33,51,3,53,113,23,0,20,53,0,2,101,4,0,60,81,22,38,1,8,8,9,94,53,112,191,152,87,110,15,55,2,34,67,28,15,86,100,4,32,125,38,15,105,133,72,78,147,146,227,39,64,97,12,39,153,97,31,52,16,108,32,0,44,16,3,10,116,51,12,67,38,2,18,4,19,3,23,52,0,6,34,2,3,13,118,159,43,4,28,7,0,2,1,0,0,38,45,2,0,62,19,4,27,0,6,138,46,28,150,9,44,69,137,52,0,2,6,0,1,15,1,0,0,77,19,3,108,108,27,43,27,39,17,26,20,2,0,0,6,0,1,2,0,0,3,24,0,0,1,18,49,1,10,54,18,76,81,30,203,104,79,74,15,96,5,149,66,104,181,103,56,2,4,0,0,5,0,0,20,0,29,18,0,0,1,3,0,0,0,0,0,1,0,13,26,35,8,36,2,45,40,32,75,15,15,37,52,46,57,17,114,53,0,8,53,3,2,51,95,11,0,12,17,15,33,1,0,4,21,0,0,91,28,12,69,63,69,105,52,4,48,1,6,106,85,17,83,122,118,59,42,71,58,0,14,99,17,0,5,31,1,0,6,1,12,6,70,183,80,0,119,99,28,14,65,113,0,51,40,42,29,118,72,124,136,19,31,56,29,101,56,98,90,12,29,28,2,0,7,12,0,0,0,2,0,0,23,15,1,9,8,0,2,13,34,58,13,1,50,70,10,0,77,10,32,6,70,6,40,16,69,4,1,66,63,7,56,96,96,70,64,117,61,31,104,66,16,52,118,106,57,71,77,52,0,51,19,3,35,32,49,5,43,114,25,0,16,49,0,0,104,4,0,67,83,23,36,2,8,9,12,117,60,112,192,163,84,54,14,23,3,38,58,12,14,91,35,2,41,118,30,11,108,130,53,37,108,131,116,177,93,69,94,16,41,131,86,45,40,24,117,74,0,73,14,9,10,103,15,11,36,37,2,6,4,17,2,33,18,0,8,119,45,18,30,123,120,54,4,14,7,0,1,1,0,0,30,39,2,0,73,19,4,32,0,28,152,48,21,156,9,45,74,154,26,0,3,7,0,1,15,1,0,0,74,20,3,105,98,23,40,29,39,9,24,8,2,0,0,8,0,0,1,0,0,3,22,0,0,1,16,18,0,15,54,27,88,93,99,79,55,78,88,16,98,4,154,57,30,30,111,101,6,84,140,20,0,3,0,0,7,1,0,0,0,21,14,0,0,2,3,1,1,0,0,0,1,0,13,25,34,8,34,3,45,42,32,74,14,16,34,53,46,60,17,112,57,0,11,50,4,3,48,96,14,0,12,17,16,33,1,0,4,22,0,0,90,26,11,68,64,91,106,50,4,48,1,4,107,87,14,84,116,112,58,41,98,54,0,16,97,16,0,5,31,3,0,9,1,14,6,68,170,84,1,121,100,33,14,67,124,0,55,21,70,31,110,98,145,136,10,34,58,27,107,56,97,111,7,9,26,4,0,8,11,0,0,0,3,0,0,24,17,1,13,6,0,2,21,123,52,5,1,61,77,11,1,74,10,33,7,68,7,40,16,71,4,1,68,62,7,55,98,97,69,58,116,68,31,103,67,15,44,122,101,49,72,80,51,2,57,20,4,41,33,49,3,44,114,23,0,18,52,0,2,101,5,0,59,80,22,39,2,8,9,10,37,53,45,50,77,234,127,90,58,16,35,2,27,73,26,17,92,96,4,35,136,35,14,106,148,45,57,151,128,134,194,38,64,96,8,38,151,76,35,44,28,121,115,2,85,88,14,14,135,80,11,59,62,3,38,4,28,3,38,81,0,9,108,96,19,30,146,145,51,4,27,7,0,2,0,0,0,37,34,1,1,66,16,2,29,0,5,128,52,26,143,9,43,66,125,49,0,2,4,0,1,18,1,0,0,75,21,2,110,102,28,45,28,41,20,25,29,2,0,0,6,0,0,2,0,0,2,23,0,0,0,14,32,1,13,56,20,88,70,28,172,49,6,113,36,92,71,43,16,139,1,118,44,51,118,50,142,68,127,91,36,1,7,0,2,11,0,0,21,5,28,17,0,0,1,2,1,0,0,0,0,1,0,12,25,36,8,37,4,46,42,32,74,16,16,49,54,47,58,17,115,53,0,9,54,4,2,49,100,12,0,12,18,15,33,1,0,4,22,0,0,89,28,13,71,55,62,106,53,5,49,1,5,107,93,16,83,127,119,55,43,74,56,0,13,100,15,0,5,31,2,0,7,1,13,6,69,179,78,0,118,99,29,15,64,123,2,54,34,60,22,109,99,136,131,22,32,57,35,102,55,104,107,8,20,30,5,1,8,11,0,0,0,3,0,0,24,16,1,10,7,0,2,38,124,136,12,2,60,82,12,0,77,11,34,6,69,9,42,16,72,4,1,68,63,8,54,96,96,68,63,118,66,32,102,63,16,42,121,100,52,71,72,48,1,54,19,5,38,33,48,5,43,114,24,0,14,49,0,1,102,4,0,64,70,20,38,0,8,7,18,118,49,122,175,154,87,105,16,59,2,28,64,27,14,112,98,4,39,141,32,12,108,126,53,26,117,152,111,168

Secondary structure (DSSP, 8-state):
------SSSS-GGGHHHHGGGGSTT--HHHHHHHH-TT-S-HHHHHHHHHHHHTTHHHHTT--HHHHHHHHHHHHHTS-S-SSSSHHHHHHHHHHHHHHHHS-EET----------TT-----TTEE-GGGTS-HHHHHHHHHHHHHTTTT--S--HHHHHHTT-HHHHHTTTSSHHHHHHHHHHHHHHHH-GGG-TTTTS-HHHHHHHHHHHHHHHHTT-GGGHHHHHHHHHHHHHSSS---TT-HHHHHHHHHHHHHHHHT-GGGS-HHHHHHHHHHHHHHHHHHHHHHHHTTPPPPTT--TTS--HHHHHHHHIIIIIHHHHHHHHHTT-S--EE---EE-HHHHHHHHHHHHHHHHHH-/------SSSSPSS-HHHHGGGGSTT--HHHHHHHH-TT-S-HHHHHHHHHHHHTTHHHHTT--HHHHHHHHHHHHHTS-S-SSSSHHHHHHHHHHHHHHHHS-EETPPPP-------TT---EE-GGGTS-HHHHHHHHHHHHHTTTT--S--HHHHHHTT-HHHHHTTTSSHHHHHHHHHHHHHHHH-GGG-TTTTS-HHHHHHHHHHHHHHHHTT-GGGHHHHHHHHHHHHHSSS---TT-HHHHHHHHHHHHHHHHT-GGGS-HHHHHHHHHHHHHHHHHHHHHHHHTTPPPPTT--TTS--HHHHHHHHIIIIIHHHHHHHHHTT-S--EE---EE-HHHHHHHHHHHHHHHHHHHH-/-----SSSS-GGGHHHHGGGGSTT--HHHHHHHH-TT-S-HHHHHHHHHHHHTTHHHHTT--HHHHHHHHHHHHHTS-S-SSSSHHHHHHHHHHHHHHHHS-EETPPP--------TT--SSS-SEE-GGGTS-HHHHHHHHHHHHHTTTT--S--HHHHHHTT-HHHHHTTTSSHHHHHHHHHHHHHHHH-GGG-TTTTS-HHHHHHHHHHHHHHHHTT-GGGHHHHHHHHHHHHHSTT---TT-HHHHHHHHHHHHHHHHT-GGGS-HHHHHHHHHHHHHHHHHHHHHHHHTTPPPPTT--TTS--HHHHHHHHIIIIIHHHHHHHHHTT-S--EE-----EE-HHHHHHHHHHHHHHHHHHH-/------SSSS-GGGHHHHTTTTSTT--HHHHHHHH-TT-S-HHHHHHHHHHHHTTHHHHTT--HHHHHHHHHHHHHTS-S-SSSSHHHHHHHHHHHHHHHHS-EETPPPPTTTTSTT----TT-----TTEE-GGGTS-HHHHHHHHHHHHHTTTT--SS-HHHHHHTT-HHHHHTTTSSHHHHHHHHHHHHHHHH-GGG-TTTTS-HHHHHHHHHHHHHHHHTT-GGGHHHHHHHHHHHHTSSS---TT-HHHHHHHHHHHHHHHHT-GGGS-HHHHHHHHHHHHHHHHHHHHHHHHTTPPPPTT--TTS--HHHHHHHHIIIIIHHHHHHHHHTT-S--EE---EE-HHHHHHHHHHHHHHHHHHHH-